Protein AF-0000000072279435 (afdb_homodimer)

Secondary structure (DSSP, 8-state):
-------EEEEEEEEEEEETTEEEEEEEEEEEETTEEEEEESS--TTS-GGGEEEPPTTEEEEEPEEEEEEESGGGGGTT-STT--HHHHHHHTHHHHGGGGGSHHHHHHHHHHHHHHHHHTTEEEEEEE--S-HHHHHHHHHHHHHHT-EEEEE-EE--SSS-GGG---HHHHHHHHHHHHHTTTT-SSEEEEEEE--GGGS-HHHHHHHHHHHHHHT-EEEEEES--HHHHHHHHHH-TTSSSHHHHHHHTT--STTEEEEE--S--HHHHHHHHHHT-EEEE-HHHHHHTT-----HHHHHHTT-EEEE---BTTBS---HHHHHHHHHHHHHHHHHHH-PPPPPHHHHHHHHTHHHHHHTT-TTTSSS--TTSB--EEEEETT-TT-S----TT--HHHHHHHHHHH--GGGEEEEEETTEEEEE--/-------EEEEEEEEEEEETTEEEEEEEEEEEETTEEEEEESS--TTS-GGGEEEPPTTEEEEEPEEEEEEESGGGGGTT-STT--HHHHHHHTHHHHGGGGGSHHHHHHHHHHHHHHHHHTTEEEEEEE--S-HHHHHHHHHHHHHHT-EEEEE-EE--SSS-GGG---HHHHHHHHHHHHHTTTT-SSEEEEEEE--GGGS-HHHHHHHHHHHHHHT-EEEEEES--HHHHHHHHHH-TTSSSHHHHHHHTT--STTEEEEE--S--HHHHHHHHHHT-EEEE-HHHHHHTT-----HHHHHHTT-EEEE---BTTBS---HHHHHHHHHHHHHHHHHHH-PPPPPHHHHHHHHTHHHHHHTT-TTTSSS--TTSB--EEEEETT-TT-S----TT--HHHHHHHHHHH--GGGEEEEEETTEEEEE--

Structure (mmCIF, N/CA/C/O backbone):
data_AF-0000000072279435-model_v1
#
loop_
_entity.id
_entity.type
_entity.pdbx_description
1 polymer 'Guanine deaminase'
#
loop_
_atom_site.group_PDB
_atom_site.id
_atom_site.type_symbol
_atom_site.label_atom_id
_atom_site.label_alt_id
_atom_site.label_comp_id
_atom_site.label_asym_id
_atom_site.label_entity_id
_atom_site.label_seq_id
_atom_site.pdbx_PDB_ins_code
_atom_site.Cartn_x
_atom_site.Cartn_y
_atom_site.Cartn_z
_atom_site.occupancy
_atom_site.B_iso_or_equiv
_atom_site.auth_seq_id
_atom_site.auth_comp_id
_atom_site.auth_asym_id
_atom_site.auth_atom_id
_atom_site.pdbx_PDB_model_num
ATOM 1 N N . MET A 1 1 ? 12.492 18.469 45.281 1 28.53 1 MET A N 1
ATOM 2 C CA . MET A 1 1 ? 13.461 17.578 44.625 1 28.53 1 MET A CA 1
ATOM 3 C C . MET A 1 1 ? 13.531 17.828 43.125 1 28.53 1 MET A C 1
ATOM 5 O O . MET A 1 1 ? 12.5 17.812 42.438 1 28.53 1 MET A O 1
ATOM 9 N N . SER A 1 2 ? 14.391 18.641 42.594 1 34.16 2 SER A N 1
ATOM 10 C CA . SER A 1 2 ? 14.5 19.156 41.219 1 34.16 2 SER A CA 1
ATOM 11 C C . SER A 1 2 ? 14.312 18.031 40.188 1 34.16 2 SER A C 1
ATOM 13 O O . SER A 1 2 ? 14.961 16.984 40.281 1 34.16 2 SER A O 1
ATOM 15 N N . GLU A 1 3 ? 13.156 17.734 39.75 1 40.69 3 GLU A N 1
ATOM 16 C CA . GLU A 1 3 ? 12.938 16.688 38.75 1 40.69 3 GLU A CA 1
ATOM 17 C C . GLU A 1 3 ? 14.094 16.609 37.75 1 40.69 3 GLU A C 1
ATOM 19 O O . GLU A 1 3 ? 14.312 17.531 36.969 1 40.69 3 GLU A O 1
ATOM 24 N N . THR A 1 4 ? 15.289 16.344 38.094 1 45.28 4 THR A N 1
ATOM 25 C CA . THR A 1 4 ? 16.547 16.203 37.375 1 45.28 4 THR A CA 1
ATOM 26 C C . THR A 1 4 ? 16.297 15.789 35.938 1 45.28 4 THR A C 1
ATOM 28 O O . THR A 1 4 ? 15.719 14.727 35.688 1 45.28 4 THR A O 1
ATOM 31 N N . LYS A 1 5 ? 16.156 16.797 35.156 1 55.84 5 LYS A N 1
ATOM 32 C CA . LYS A 1 5 ? 15.867 16.75 33.719 1 55.84 5 LYS A CA 1
ATOM 33 C C . LYS A 1 5 ? 16.703 15.688 33.031 1 55.84 5 LYS A C 1
ATOM 35 O O . LYS A 1 5 ? 17.906 15.867 32.844 1 55.84 5 LYS A O 1
ATOM 40 N N . GLN A 1 6 ? 16.453 14.359 33.125 1 75.62 6 GLN A N 1
ATOM 41 C CA . GLN A 1 6 ? 17.219 13.195 32.688 1 75.62 6 GLN A CA 1
ATOM 42 C C . GLN A 1 6 ? 17.422 13.203 31.188 1 75.62 6 GLN A C 1
ATOM 44 O O . GLN A 1 6 ? 16.469 13.352 30.422 1 75.62 6 GLN A O 1
ATOM 49 N N . VAL A 1 7 ? 18.703 13.469 30.734 1 89.88 7 VAL A N 1
ATOM 50 C CA . VAL A 1 7 ? 19.172 13.422 29.344 1 89.88 7 VAL A CA 1
ATOM 51 C C . VAL A 1 7 ? 19.047 11.992 28.812 1 89.88 7 VAL A C 1
ATOM 53 O O . VAL A 1 7 ? 19.422 11.031 29.5 1 89.88 7 VAL A O 1
ATOM 56 N N . LYS A 1 8 ? 18.359 11.828 27.766 1 94.88 8 LYS A N 1
ATOM 57 C CA . LYS A 1 8 ? 18.312 10.562 27.047 1 94.88 8 LYS A CA 1
ATOM 58 C C . LYS A 1 8 ? 19.344 10.539 25.922 1 94.88 8 LYS A C 1
ATOM 60 O O . LYS A 1 8 ? 19.438 11.477 25.125 1 94.88 8 LYS A O 1
ATOM 65 N N . VAL A 1 9 ? 20.188 9.5 25.875 1 97.75 9 VAL A N 1
ATOM 66 C CA . VAL A 1 9 ? 21.203 9.391 24.844 1 97.75 9 VAL A CA 1
ATOM 67 C C . VAL A 1 9 ? 20.984 8.117 24.031 1 97.75 9 VAL A C 1
ATOM 69 O O . VAL A 1 9 ? 20.812 7.035 24.594 1 97.75 9 VAL A O 1
ATOM 72 N N . PHE A 1 10 ? 20.938 8.266 22.719 1 98.44 10 PHE A N 1
ATOM 73 C CA . PHE A 1 10 ? 20.891 7.141 21.797 1 98.44 10 PHE A CA 1
ATOM 74 C C . PHE A 1 10 ? 22.203 6.992 21.047 1 98.44 10 PHE A C 1
ATOM 76 O O . PHE A 1 10 ? 22.922 7.98 20.828 1 98.44 10 PHE A O 1
ATOM 83 N N . LYS A 1 11 ? 22.531 5.777 20.75 1 98.56 11 LYS A N 1
ATOM 84 C CA . LYS A 1 11 ? 23.672 5.488 19.875 1 98.56 11 LYS A CA 1
ATOM 85 C C . LYS A 1 11 ? 23.266 4.574 18.734 1 98.56 11 LYS A C 1
ATOM 87 O O . LYS A 1 11 ? 22.719 3.486 18.969 1 98.56 11 LYS A O 1
ATOM 92 N N . GLY A 1 12 ? 23.469 4.98 17.531 1 98.38 12 GLY A N 1
ATOM 93 C CA . GLY A 1 12 ? 23.188 4.148 16.375 1 98.38 12 GLY A CA 1
ATOM 94 C C . GLY A 1 12 ? 22.969 4.945 15.102 1 98.38 12 GLY A C 1
ATOM 95 O O . GLY A 1 12 ? 23.438 6.078 14.984 1 98.38 12 GLY A O 1
ATOM 96 N N . LEU A 1 13 ? 22.391 4.266 14.109 1 98.62 13 LEU A N 1
ATOM 97 C CA . LEU A 1 13 ? 22.156 4.879 12.805 1 98.62 13 LEU A CA 1
ATOM 98 C C . LEU A 1 13 ? 21.047 5.922 12.883 1 98.62 13 LEU A C 1
ATOM 100 O O . LEU A 1 13 ? 19.953 5.633 13.367 1 98.62 13 LEU A O 1
ATOM 104 N N . ILE A 1 14 ? 21.359 7.145 12.516 1 98.75 14 ILE A N 1
ATOM 105 C CA . ILE A 1 14 ? 20.438 8.266 12.43 1 98.75 14 ILE A CA 1
ATOM 106 C C . ILE A 1 14 ? 20.234 8.656 10.961 1 98.75 14 ILE A C 1
ATOM 108 O O . ILE A 1 14 ? 21.203 8.898 10.242 1 98.75 14 ILE A O 1
ATOM 112 N N . ILE A 1 15 ? 19.031 8.672 10.523 1 98.81 15 ILE A N 1
ATOM 113 C CA . ILE A 1 15 ? 18.719 8.945 9.125 1 98.81 15 ILE A CA 1
ATOM 114 C C . ILE A 1 15 ? 17.797 10.164 9.039 1 98.81 15 ILE A C 1
ATOM 116 O O . ILE A 1 15 ? 16.828 10.273 9.789 1 98.81 15 ILE A O 1
ATOM 120 N N . ASP A 1 16 ? 18.078 11.102 8.203 1 98.69 16 ASP A N 1
ATOM 121 C CA . ASP A 1 16 ? 17.156 12.195 7.906 1 98.69 16 ASP A CA 1
ATOM 122 C C . ASP A 1 16 ? 17.422 12.773 6.52 1 98.69 16 ASP A C 1
ATOM 124 O O . ASP A 1 16 ? 18.266 12.266 5.777 1 98.69 16 ASP A O 1
ATOM 128 N N . THR A 1 17 ? 16.609 13.688 6.07 1 98.5 17 THR A N 1
ATOM 129 C CA . THR A 1 17 ? 16.688 14.352 4.773 1 98.5 17 THR A CA 1
ATOM 130 C C . THR A 1 17 ? 16.562 15.867 4.934 1 98.5 17 THR A C 1
ATOM 132 O O . THR A 1 17 ? 15.516 16.438 4.645 1 98.5 17 THR A O 1
ATOM 135 N N . PRO A 1 18 ? 17.672 16.531 5.293 1 97.12 18 PRO A N 1
ATOM 136 C CA . PRO A 1 18 ? 17.609 17.984 5.504 1 97.12 18 PRO A CA 1
ATOM 137 C C . PRO A 1 18 ? 17.25 18.75 4.238 1 97.12 18 PRO A C 1
ATOM 139 O O . PRO A 1 18 ? 16.672 19.844 4.312 1 97.12 18 PRO A O 1
ATOM 142 N N . THR A 1 19 ? 17.641 18.188 3.074 1 96.5 19 THR A N 1
ATOM 143 C CA . THR A 1 19 ? 17.25 18.719 1.77 1 96.5 19 THR A CA 1
ATOM 144 C C . THR A 1 19 ? 16.656 17.609 0.895 1 96.5 19 THR A C 1
ATOM 146 O O . THR A 1 19 ? 16.859 16.422 1.169 1 96.5 19 THR A O 1
ATOM 149 N N . SER A 1 20 ? 15.938 18.016 -0.114 1 96.62 20 SER A N 1
ATOM 150 C CA . SER A 1 20 ? 15.195 17.047 -0.907 1 96.62 20 SER A CA 1
ATOM 151 C C . SER A 1 20 ? 16.125 16.172 -1.742 1 96.62 20 SER A C 1
ATOM 153 O O . SER A 1 20 ? 15.727 15.125 -2.24 1 96.62 20 SER A O 1
ATOM 155 N N . ASN A 1 21 ? 17.375 16.484 -1.867 1 94.75 21 ASN A N 1
ATOM 156 C CA . ASN A 1 21 ? 18.219 15.82 -2.844 1 94.75 21 ASN A CA 1
ATOM 157 C C . ASN A 1 21 ? 19.156 14.82 -2.176 1 94.75 21 ASN A C 1
ATOM 159 O O . ASN A 1 21 ? 19.969 14.18 -2.848 1 94.75 21 ASN A O 1
ATOM 163 N N . GLN A 1 22 ? 19.016 14.68 -0.823 1 94.56 22 GLN A N 1
ATOM 164 C CA . GLN A 1 22 ? 19.984 13.797 -0.187 1 94.56 22 GLN A CA 1
ATOM 165 C C . GLN A 1 22 ? 19.406 13.164 1.079 1 94.56 22 GLN A C 1
ATOM 167 O O . GLN A 1 22 ? 18.75 13.844 1.872 1 94.56 22 GLN A O 1
ATOM 172 N N . ILE A 1 23 ? 19.688 11.883 1.173 1 98.44 23 ILE A N 1
ATOM 173 C CA . ILE A 1 23 ? 19.484 11.203 2.447 1 98.44 23 ILE A CA 1
ATOM 174 C C . ILE A 1 23 ? 20.766 11.227 3.262 1 98.44 23 ILE A C 1
ATOM 176 O O . ILE A 1 23 ? 21.828 10.852 2.762 1 98.44 23 ILE A O 1
ATOM 180 N N . ARG A 1 24 ? 20.688 11.711 4.473 1 98.56 24 ARG A N 1
ATOM 181 C CA . ARG A 1 24 ? 21.859 11.781 5.336 1 98.56 24 ARG A CA 1
ATOM 182 C C . ARG A 1 24 ? 21.875 10.633 6.336 1 98.56 24 ARG A C 1
ATOM 184 O O . ARG A 1 24 ? 20.891 10.398 7.039 1 98.56 24 ARG A O 1
ATOM 191 N N . PHE A 1 25 ? 23 9.867 6.324 1 98.5 25 PHE A N 1
ATOM 192 C CA . PHE A 1 25 ? 23.219 8.75 7.238 1 98.5 25 PHE A CA 1
ATOM 193 C C . PHE A 1 25 ? 24.328 9.086 8.227 1 98.5 25 PHE A C 1
ATOM 195 O O . PHE A 1 25 ? 25.422 9.5 7.832 1 98.5 25 PHE A O 1
ATOM 202 N N . ARG A 1 26 ? 24.031 8.977 9.508 1 98.19 26 ARG A N 1
ATOM 203 C CA . ARG A 1 26 ? 25.031 9.172 10.539 1 98.19 26 ARG A CA 1
ATOM 204 C C . ARG A 1 26 ? 25 8.039 11.562 1 98.19 26 ARG A C 1
ATOM 206 O O . ARG A 1 26 ? 23.922 7.676 12.055 1 98.19 26 ARG A O 1
ATOM 213 N N . ASP A 1 27 ? 26.094 7.398 11.805 1 98.06 27 ASP A N 1
ATOM 214 C CA . ASP A 1 27 ? 26.25 6.535 12.977 1 98.06 27 ASP A CA 1
ATOM 215 C C . ASP A 1 27 ? 26.844 7.305 14.148 1 98.06 27 ASP A C 1
ATOM 217 O O . ASP A 1 27 ? 28.062 7.473 14.242 1 98.06 27 ASP A O 1
ATOM 221 N N . SER A 1 28 ? 25.969 7.82 15.062 1 98.12 28 SER A N 1
ATOM 222 C CA . SER A 1 28 ? 26.406 8.82 16.047 1 98.12 28 SER A CA 1
ATOM 223 C C . SER A 1 28 ? 25.641 8.672 17.359 1 98.12 28 SER A C 1
ATOM 225 O O . SER A 1 28 ? 24.703 7.871 17.438 1 98.12 28 SER A O 1
ATOM 227 N N . PHE A 1 29 ? 26.188 9.344 18.344 1 98.19 29 PHE A N 1
ATOM 228 C CA . PHE A 1 29 ? 25.438 9.594 19.578 1 98.19 29 PHE A CA 1
ATOM 229 C C . PHE A 1 29 ? 24.547 10.812 19.422 1 98.19 29 PHE A C 1
ATOM 231 O O . PHE A 1 29 ? 24.938 11.82 18.844 1 98.19 29 PHE A O 1
ATOM 238 N N . ILE A 1 30 ? 23.328 10.727 19.875 1 98.56 30 ILE A N 1
ATOM 239 C CA . ILE A 1 30 ? 22.406 11.859 19.906 1 98.56 30 ILE A CA 1
ATOM 240 C C . ILE A 1 30 ? 21.844 12.023 21.328 1 98.56 30 ILE A C 1
ATOM 242 O O . ILE A 1 30 ? 21.328 11.07 21.906 1 98.56 30 ILE A O 1
ATOM 246 N N . GLY A 1 31 ? 22.031 13.203 21.875 1 98.06 31 GLY A N 1
ATOM 247 C CA . GLY A 1 31 ? 21.531 13.508 23.219 1 98.06 31 GLY A CA 1
ATOM 248 C C . GLY A 1 31 ? 20.328 14.414 23.219 1 98.06 31 GLY A C 1
ATOM 249 O O . GLY A 1 31 ? 20.266 15.391 22.469 1 98.06 31 GLY A O 1
ATOM 250 N N . VAL A 1 32 ? 19.312 14.055 23.984 1 97.88 32 VAL A N 1
ATOM 251 C CA . VAL A 1 32 ? 18.062 14.789 24.078 1 97.88 32 VAL A CA 1
ATOM 252 C C . VAL A 1 32 ? 17.844 15.266 25.516 1 97.88 32 VAL A C 1
ATOM 254 O O . VAL A 1 32 ? 17.891 14.477 26.453 1 97.88 32 VAL A O 1
ATOM 257 N N . GLU A 1 33 ? 17.656 16.484 25.672 1 96.19 33 GLU A N 1
ATOM 258 C CA . GLU A 1 33 ? 17.359 17.094 26.984 1 96.19 33 GLU A CA 1
ATOM 259 C C . GLU A 1 33 ? 16.203 18.078 26.891 1 96.19 33 GLU A C 1
ATOM 261 O O . GLU A 1 33 ? 16.188 18.953 26.016 1 96.19 33 GLU A O 1
ATOM 266 N N . ASN A 1 34 ? 15.273 17.953 27.781 1 95.44 34 ASN A N 1
ATOM 267 C CA . ASN A 1 34 ? 14.102 18.812 27.812 1 95.44 34 ASN A CA 1
ATOM 268 C C . ASN A 1 34 ? 13.438 18.922 26.438 1 95.44 34 ASN A C 1
ATOM 270 O O . ASN A 1 34 ? 13.141 20.016 25.969 1 95.44 34 ASN A O 1
ATOM 274 N N . GLY A 1 35 ? 13.484 17.781 25.703 1 97 35 GLY A N 1
ATOM 275 C CA . GLY A 1 35 ? 12.75 17.672 24.453 1 97 35 GLY A CA 1
ATOM 276 C C . GLY A 1 35 ? 13.555 18.094 23.25 1 97 35 GLY A C 1
ATOM 277 O O . GLY A 1 35 ? 13.109 17.938 22.109 1 97 35 GLY A O 1
ATOM 278 N N . SER A 1 36 ? 14.75 18.594 23.453 1 98.06 36 SER A N 1
ATOM 279 C CA . SER A 1 36 ? 15.555 19.125 22.359 1 98.06 36 SER A CA 1
ATOM 280 C C . SER A 1 36 ? 16.844 18.344 22.188 1 98.06 36 SER A C 1
ATOM 282 O O . SER A 1 36 ? 17.375 17.781 23.156 1 98.06 36 SER A O 1
ATOM 284 N N . ILE A 1 37 ? 17.266 18.312 20.984 1 98.62 37 ILE A N 1
ATOM 285 C CA . ILE A 1 37 ? 18.547 17.688 20.672 1 98.62 37 ILE A CA 1
ATOM 286 C C . ILE A 1 37 ? 19.688 18.594 21.141 1 98.62 37 ILE A C 1
ATOM 288 O O . ILE A 1 37 ? 19.797 19.734 20.703 1 98.62 37 ILE A O 1
ATOM 292 N N . ILE A 1 38 ? 20.578 18.062 21.984 1 97.81 38 ILE A N 1
ATOM 293 C CA . ILE A 1 38 ? 21.594 18.938 22.562 1 97.81 38 ILE A CA 1
ATOM 294 C C . ILE A 1 38 ? 22.969 18.609 21.984 1 97.81 38 ILE A C 1
ATOM 296 O O . ILE A 1 38 ? 23.891 19.422 22.047 1 97.81 38 ILE A O 1
ATOM 300 N N . PHE A 1 39 ? 23.141 17.422 21.438 1 97.62 39 PHE A N 1
ATOM 301 C CA . PHE A 1 39 ? 24.359 17.109 20.703 1 97.62 39 PHE A CA 1
ATOM 302 C C . PHE A 1 39 ? 24.156 15.922 19.766 1 97.62 39 PHE A C 1
ATOM 304 O O . PHE A 1 39 ? 23.234 15.117 19.969 1 97.62 39 PHE A O 1
ATOM 311 N N . ILE A 1 40 ? 24.844 15.828 18.734 1 98.44 40 ILE A N 1
ATOM 312 C CA . ILE A 1 40 ? 25.062 14.703 17.828 1 98.44 40 ILE A CA 1
ATOM 313 C C . ILE A 1 40 ? 26.562 14.531 17.562 1 98.44 40 ILE A C 1
ATOM 315 O O . ILE A 1 40 ? 27.172 15.367 16.891 1 98.44 40 ILE A O 1
ATOM 319 N N . GLU A 1 41 ? 27.109 13.461 18.141 1 97.81 41 GLU A N 1
ATOM 320 C CA . GLU A 1 41 ? 28.562 13.32 18.094 1 97.81 41 GLU A CA 1
ATOM 321 C C . GLU A 1 41 ? 28.969 11.875 17.812 1 97.81 41 GLU A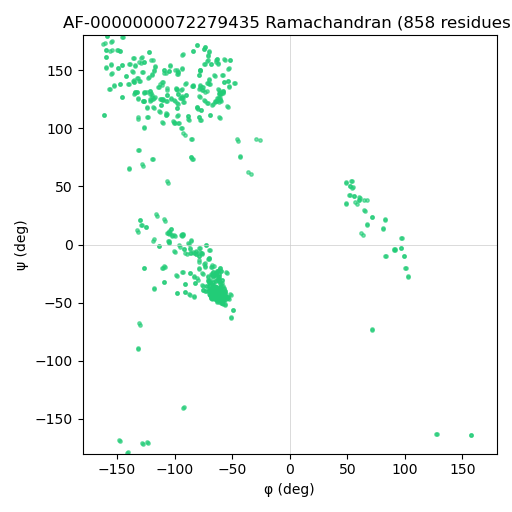 C 1
ATOM 323 O O . GLU A 1 41 ? 28.219 10.945 18.109 1 97.81 41 GLU A O 1
ATOM 328 N N . ASN A 1 42 ? 30.125 11.75 17.281 1 97.06 42 ASN A N 1
ATOM 329 C CA . ASN A 1 42 ? 30.656 10.422 17 1 97.06 42 ASN A CA 1
ATOM 330 C C . ASN A 1 42 ? 31.141 9.734 18.266 1 97.06 42 ASN A C 1
ATOM 332 O O . ASN A 1 42 ? 31.234 8.508 18.328 1 97.06 42 ASN A O 1
ATOM 336 N N . THR A 1 43 ? 31.484 10.562 19.25 1 96.44 43 THR A N 1
ATOM 337 C CA . THR A 1 43 ? 31.922 10.039 20.531 1 96.44 43 THR A CA 1
ATOM 338 C C . THR A 1 43 ? 31.016 10.508 21.656 1 96.44 43 THR A C 1
ATOM 340 O O . THR A 1 43 ? 30.469 11.617 21.609 1 96.44 43 THR A O 1
ATOM 343 N N . LEU A 1 44 ? 30.859 9.609 22.625 1 96.19 44 LEU A N 1
ATOM 344 C CA . LEU A 1 44 ? 30.031 9.969 23.766 1 96.19 44 LEU A CA 1
ATOM 345 C C . LEU A 1 44 ? 30.688 11.086 24.578 1 96.19 44 LEU A C 1
ATOM 347 O O . LEU A 1 44 ? 31.812 10.945 25.047 1 96.19 44 LEU A O 1
ATOM 351 N N . PRO A 1 45 ? 30.016 12.188 24.719 1 93.81 45 PRO A N 1
ATOM 352 C CA . PRO A 1 45 ? 30.578 13.227 25.562 1 93.81 45 PRO A CA 1
ATOM 353 C C . PRO A 1 45 ? 30.938 12.719 26.969 1 93.81 45 PRO A C 1
ATOM 355 O O . PRO A 1 45 ? 30.203 11.898 27.531 1 93.81 45 PRO A O 1
ATOM 358 N N . LYS A 1 46 ? 31.859 13.266 27.578 1 92.75 46 LYS A N 1
ATOM 359 C CA . LYS A 1 46 ? 32.5 12.758 28.797 1 92.75 46 LYS A CA 1
ATOM 360 C C . LYS A 1 46 ? 31.516 12.797 29.984 1 92.75 46 LYS A C 1
ATOM 362 O O . LYS A 1 46 ? 31.625 11.984 30.906 1 92.75 46 LYS A O 1
ATOM 367 N N . GLN A 1 47 ? 30.625 13.648 29.906 1 91.06 47 GLN A N 1
ATOM 368 C CA . GLN A 1 47 ? 29.75 13.844 31.062 1 91.06 47 GLN A CA 1
ATOM 369 C C . GLN A 1 47 ? 28.672 12.758 31.125 1 91.06 47 GLN A C 1
ATOM 371 O O . GLN A 1 47 ? 27.969 12.633 32.125 1 91.06 47 GLN A O 1
ATOM 376 N N . TYR A 1 48 ? 28.578 11.977 30.062 1 91.56 48 TYR A N 1
ATOM 377 C CA . TYR A 1 48 ? 27.578 10.922 30.062 1 91.56 48 TYR A CA 1
ATOM 378 C C . TYR A 1 48 ? 28.219 9.547 30.172 1 91.56 48 TYR A C 1
ATOM 380 O O . TYR A 1 48 ? 29.359 9.352 29.75 1 91.56 48 TYR A O 1
ATOM 388 N N . SER A 1 49 ? 27.438 8.648 30.797 1 90.5 49 SER A N 1
ATOM 389 C CA . SER A 1 49 ? 27.906 7.281 30.969 1 90.5 49 SER A CA 1
ATOM 390 C C . SER A 1 49 ? 27.359 6.363 29.891 1 90.5 49 SER A C 1
ATOM 392 O O . SER A 1 49 ? 26.203 6.5 29.484 1 90.5 49 SER A O 1
ATOM 394 N N . GLU A 1 50 ? 28.125 5.398 29.516 1 88.94 50 GLU A N 1
ATOM 395 C CA . GLU A 1 50 ? 27.703 4.414 28.531 1 88.94 50 GLU A CA 1
ATOM 396 C C . GLU A 1 50 ? 26.516 3.604 29.016 1 88.94 50 GLU A C 1
ATOM 398 O O . GLU A 1 50 ? 25.703 3.143 28.219 1 88.94 50 GLU A O 1
ATOM 403 N N . ASN A 1 51 ? 26.359 3.566 30.297 1 88.56 51 ASN A N 1
ATOM 404 C CA . ASN A 1 51 ? 25.297 2.758 30.891 1 88.56 51 ASN A CA 1
ATOM 405 C C . ASN A 1 51 ? 23.922 3.389 30.688 1 88.56 51 ASN A C 1
ATOM 407 O O . ASN A 1 51 ? 22.906 2.707 30.781 1 88.56 51 ASN A O 1
ATOM 411 N N . ASP A 1 52 ? 23.953 4.574 30.359 1 88.12 52 ASP A N 1
ATOM 412 C CA . ASP A 1 52 ? 22.688 5.281 30.219 1 88.12 52 ASP A CA 1
ATOM 413 C C . ASP A 1 52 ? 22.359 5.516 28.75 1 88.12 52 ASP A C 1
ATOM 415 O O . ASP A 1 52 ? 21.422 6.266 28.438 1 88.12 52 ASP A O 1
ATOM 419 N N . VAL A 1 53 ? 23.188 4.848 27.938 1 95.69 53 VAL A N 1
ATOM 420 C CA . VAL A 1 53 ? 23 5.051 26.5 1 95.69 53 VAL A CA 1
ATOM 421 C C . VAL A 1 53 ? 22.125 3.947 25.922 1 95.69 53 VAL A C 1
ATOM 423 O O . VAL A 1 53 ? 22.344 2.764 26.203 1 95.69 53 VAL A O 1
ATOM 426 N N . ILE A 1 54 ? 21.062 4.277 25.25 1 97.06 54 ILE A N 1
ATOM 427 C CA . ILE A 1 54 ? 20.25 3.332 24.5 1 97.06 54 ILE A CA 1
ATOM 428 C C . ILE A 1 54 ? 20.922 3.021 23.156 1 97.06 54 ILE A C 1
ATOM 430 O O . ILE A 1 54 ? 20.969 3.867 22.266 1 97.06 54 ILE A O 1
ATOM 434 N N . VAL A 1 55 ? 21.438 1.836 22.984 1 97.94 55 VAL A N 1
ATOM 435 C CA . VAL A 1 55 ? 22.156 1.441 21.781 1 97.94 55 VAL A CA 1
ATOM 436 C C . VAL A 1 55 ? 21.188 0.799 20.781 1 97.94 55 VAL A C 1
ATOM 438 O O . VAL A 1 55 ? 20.5 -0.165 21.125 1 97.94 55 VAL A O 1
ATOM 441 N N . LEU A 1 56 ? 21.094 1.332 19.609 1 97.81 56 LEU A N 1
ATOM 442 C CA . LEU A 1 56 ? 20.281 0.762 18.531 1 97.81 56 LEU A CA 1
ATOM 443 C C . LEU A 1 56 ? 20.969 -0.46 17.922 1 97.81 56 LEU A C 1
ATOM 445 O O . LEU A 1 56 ? 22.156 -0.423 17.625 1 97.81 56 LEU A O 1
ATOM 449 N N . LYS A 1 57 ? 20.234 -1.534 17.75 1 96 57 LYS A N 1
ATOM 450 C CA . LYS A 1 57 ? 20.75 -2.768 17.172 1 96 57 LYS A CA 1
ATOM 451 C C . LYS A 1 57 ? 20.797 -2.678 15.641 1 96 57 LYS A C 1
ATOM 453 O O . LYS A 1 57 ? 20.312 -1.71 15.062 1 96 57 LYS A O 1
ATOM 458 N N . SER A 1 58 ? 21.438 -3.74 15.031 1 94.19 58 SER A N 1
ATOM 459 C CA . SER A 1 58 ? 21.406 -3.838 13.578 1 94.19 58 SER A CA 1
ATOM 460 C C . SER A 1 58 ? 19.969 -3.891 13.055 1 94.19 58 SER A C 1
ATOM 462 O O . SER A 1 58 ? 19.141 -4.625 13.594 1 94.19 58 SER A O 1
ATOM 464 N N . GLY A 1 59 ? 19.703 -3.09 12.062 1 96.44 59 GLY A N 1
ATOM 465 C CA . GLY A 1 59 ? 18.359 -3.031 11.516 1 96.44 59 GLY A CA 1
ATOM 466 C C . GLY A 1 59 ? 17.5 -1.966 12.164 1 96.44 59 GLY A C 1
ATOM 467 O O . GLY A 1 59 ? 16.375 -1.728 11.734 1 96.44 59 GLY A O 1
ATOM 468 N N . GLU A 1 60 ? 18.062 -1.295 13.211 1 97.75 60 GLU A N 1
ATOM 469 C CA . GLU A 1 60 ? 17.359 -0.193 13.859 1 97.75 60 GLU A CA 1
ATOM 470 C C . GLU A 1 60 ? 17.953 1.154 13.453 1 97.75 60 GLU A C 1
ATOM 472 O O . GLU A 1 60 ? 19.141 1.257 13.188 1 97.75 60 GLU A O 1
ATOM 477 N N . PHE A 1 61 ? 17.141 2.148 13.43 1 98.81 61 PHE A N 1
ATOM 478 C CA . PHE A 1 61 ? 17.641 3.502 13.203 1 98.81 61 PHE A CA 1
ATOM 479 C C . PHE A 1 61 ? 16.641 4.531 13.711 1 98.81 61 PHE A C 1
ATOM 481 O O . PHE A 1 61 ? 15.477 4.203 13.984 1 98.81 61 PHE A O 1
ATOM 488 N N . LEU A 1 62 ? 17.141 5.742 13.914 1 98.88 62 LEU A N 1
ATOM 489 C CA . LEU A 1 62 ? 16.281 6.891 14.195 1 98.88 62 LEU A CA 1
ATOM 490 C C . LEU A 1 62 ? 15.867 7.594 12.906 1 98.88 62 LEU A C 1
ATOM 492 O O . LEU A 1 62 ? 16.672 7.723 11.984 1 98.88 62 LEU A O 1
ATOM 496 N N . PHE A 1 63 ? 14.68 7.98 12.82 1 98.94 63 PHE A N 1
ATOM 497 C CA . PHE A 1 63 ? 14.039 8.664 11.703 1 98.94 63 PHE A CA 1
ATOM 498 C C . PHE A 1 63 ? 13.18 9.82 12.188 1 98.94 63 PHE A C 1
ATOM 500 O O . PHE A 1 63 ? 12.578 9.75 13.258 1 98.94 63 PHE A O 1
ATOM 507 N N . PRO A 1 64 ? 13.164 10.953 11.492 1 98.88 64 PRO A N 1
ATOM 508 C CA . PRO A 1 64 ? 12.32 12.047 11.969 1 98.88 64 PRO A CA 1
ATOM 509 C C . PRO A 1 64 ? 10.844 11.648 12.078 1 98.88 64 PRO A C 1
ATOM 511 O O . PRO A 1 64 ? 10.359 10.836 11.289 1 98.88 64 PRO A O 1
ATOM 514 N N . GLY A 1 65 ? 10.18 12.227 13.102 1 98.88 65 GLY A N 1
ATOM 515 C CA . GLY A 1 65 ? 8.734 12.062 13.125 1 98.88 65 GLY A CA 1
ATOM 516 C C . GLY A 1 65 ? 8.07 12.484 11.828 1 98.88 65 GLY A C 1
ATOM 517 O O . GLY A 1 65 ? 8.469 13.469 11.203 1 98.88 65 GLY A O 1
ATOM 518 N N . LEU A 1 66 ? 7.082 11.75 11.406 1 98.94 66 LEU A N 1
ATOM 519 C CA . LEU A 1 66 ? 6.406 12.031 10.148 1 98.94 66 LEU A CA 1
ATOM 520 C C . LEU A 1 66 ? 5.422 13.188 10.305 1 98.94 66 LEU A C 1
ATOM 522 O O . LEU A 1 66 ? 4.82 13.359 11.367 1 98.94 66 LEU A O 1
ATOM 526 N N . ILE A 1 67 ? 5.293 13.961 9.258 1 98.94 67 ILE A N 1
ATOM 527 C CA . ILE A 1 67 ? 4.438 15.141 9.258 1 98.94 67 ILE A CA 1
ATOM 528 C C . ILE A 1 67 ? 3.332 14.984 8.219 1 98.94 67 ILE A C 1
ATOM 530 O O . ILE A 1 67 ? 3.611 14.82 7.027 1 98.94 67 ILE A O 1
ATOM 534 N N . ASP A 1 68 ? 2.113 14.969 8.672 1 98.94 68 ASP A N 1
ATOM 535 C CA . ASP A 1 68 ? 0.926 14.898 7.824 1 98.94 68 ASP A CA 1
ATOM 536 C C . ASP A 1 68 ? 0.296 16.281 7.648 1 98.94 68 ASP A C 1
ATOM 538 O O . ASP A 1 68 ? -0.466 16.734 8.5 1 98.94 68 ASP A O 1
ATOM 542 N N . CYS A 1 69 ? 0.487 16.875 6.473 1 98.94 69 CYS A N 1
ATOM 543 C CA . CYS A 1 69 ? 0.1 18.266 6.27 1 98.94 69 CYS A CA 1
ATOM 544 C C . CYS A 1 69 ? -1.354 18.359 5.82 1 98.94 69 CYS A C 1
ATOM 546 O O . CYS A 1 69 ? -1.869 19.469 5.621 1 98.94 69 CYS A O 1
ATOM 548 N N . HIS A 1 70 ? -2.021 17.203 5.699 1 98.94 70 HIS A N 1
ATOM 549 C CA . HIS A 1 70 ? -3.42 17.266 5.293 1 98.94 70 HIS A CA 1
ATOM 550 C C . HIS A 1 70 ? -4.152 15.969 5.637 1 98.94 70 HIS A C 1
ATOM 552 O O . HIS A 1 70 ? -3.941 14.938 4.988 1 98.94 70 HIS A O 1
ATOM 558 N N . LEU A 1 71 ? -5.074 15.992 6.582 1 98.88 71 LEU A N 1
ATOM 559 C CA . LEU A 1 71 ? -5.957 14.875 6.898 1 98.88 71 LEU A CA 1
ATOM 560 C C . LEU A 1 71 ? -7.246 15.359 7.547 1 98.88 71 LEU A C 1
ATOM 562 O O . LEU A 1 71 ? -7.293 16.469 8.086 1 98.88 71 LEU A O 1
ATOM 566 N N . HIS A 1 72 ? -8.305 14.602 7.434 1 98.81 72 HIS A N 1
ATOM 567 C CA . HIS A 1 72 ? -9.617 14.906 8 1 98.81 72 HIS A CA 1
ATOM 568 C C . HIS A 1 72 ? -9.922 14.008 9.195 1 98.81 72 HIS A C 1
ATOM 570 O O . HIS A 1 72 ? -10.203 12.812 9.023 1 98.81 72 HIS A O 1
ATOM 576 N N . ALA A 1 73 ? -9.992 14.578 10.375 1 98.81 73 ALA A N 1
ATOM 577 C CA . ALA A 1 73 ? -10.211 13.789 11.578 1 98.81 73 ALA A CA 1
ATOM 578 C C . ALA A 1 73 ? -11.586 13.133 11.562 1 98.81 73 ALA A C 1
ATOM 580 O O . ALA A 1 73 ? -11.711 11.93 11.797 1 98.81 73 ALA A O 1
ATOM 581 N N . PRO A 1 74 ? -12.695 13.906 11.219 1 98.62 74 PRO A N 1
ATOM 582 C CA . PRO A 1 74 ? -14.023 13.297 11.289 1 98.62 74 PRO A CA 1
ATOM 583 C C . PRO A 1 74 ? -14.227 12.188 10.266 1 98.62 74 PRO A C 1
ATOM 585 O O . PRO A 1 74 ? -15.047 11.297 10.469 1 98.62 74 PRO A O 1
ATOM 588 N N . GLN A 1 75 ? -13.477 12.273 9.25 1 98.5 75 GLN A N 1
ATOM 589 C CA . GLN A 1 75 ? -13.688 11.352 8.141 1 98.5 75 GLN A CA 1
ATOM 590 C C . GLN A 1 75 ? -13.039 10 8.414 1 98.5 75 GLN A C 1
ATOM 592 O O . GLN A 1 75 ? -13.281 9.031 7.691 1 98.5 75 GLN A O 1
ATOM 597 N N . TYR A 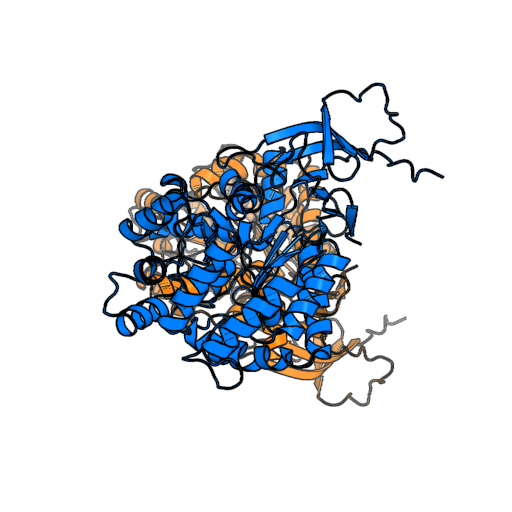1 76 ? -12.273 9.867 9.516 1 98.38 76 TYR A N 1
ATOM 598 C CA . TYR A 1 76 ? -11.727 8.586 9.93 1 98.38 76 TYR A CA 1
ATOM 599 C C . TYR A 1 76 ? -12.828 7.539 10.078 1 98.38 76 TYR A C 1
ATOM 601 O O . TYR A 1 76 ? -12.586 6.344 9.898 1 98.38 76 TYR A O 1
ATOM 609 N N . ALA A 1 77 ? -14.023 7.961 10.305 1 96.81 77 ALA A N 1
ATOM 610 C CA . ALA A 1 77 ? -15.172 7.086 10.531 1 96.81 77 ALA A CA 1
ATOM 611 C C . ALA A 1 77 ? -15.438 6.203 9.312 1 96.81 77 ALA A C 1
ATOM 613 O O . ALA A 1 77 ? -16 5.109 9.438 1 96.81 77 ALA A O 1
ATOM 614 N N . PHE A 1 78 ? -15.039 6.625 8.156 1 97.12 78 PHE A N 1
ATOM 615 C CA . PHE A 1 78 ? -15.383 5.848 6.973 1 97.12 78 PHE A CA 1
ATOM 616 C C . PHE A 1 78 ? -14.148 5.594 6.113 1 97.12 78 PHE A C 1
ATOM 618 O O . PHE A 1 78 ? -14.266 5.359 4.91 1 97.12 78 PHE A O 1
ATOM 625 N N . ILE A 1 79 ? -12.922 5.703 6.742 1 97.88 79 ILE A N 1
ATOM 626 C CA . ILE A 1 79 ? -11.672 5.375 6.062 1 97.88 79 ILE A CA 1
ATOM 627 C C . ILE A 1 79 ? -11.766 3.971 5.473 1 97.88 79 ILE A C 1
ATOM 629 O O . ILE A 1 79 ? -12.305 3.059 6.102 1 97.88 79 ILE A O 1
ATOM 633 N N . GLY A 1 80 ? -11.305 3.775 4.211 1 97 80 GLY A N 1
ATOM 634 C CA . GLY A 1 80 ? -11.258 2.465 3.582 1 97 80 GLY A CA 1
ATOM 635 C C . GLY A 1 80 ? -12.594 2.031 3.01 1 97 80 GLY A C 1
ATOM 636 O O . GLY A 1 80 ? -12.812 0.843 2.76 1 97 80 GLY A O 1
ATOM 637 N N . THR A 1 81 ? -13.578 2.973 2.883 1 96.56 81 THR A N 1
ATOM 638 C CA . THR A 1 81 ? -14.852 2.684 2.234 1 96.56 81 THR A CA 1
ATOM 639 C C . THR A 1 81 ? -15.086 3.629 1.059 1 96.56 81 THR A C 1
ATOM 641 O O . THR A 1 81 ? -14.367 4.617 0.895 1 96.56 81 THR A O 1
ATOM 644 N N . ALA A 1 82 ? -16.047 3.318 0.201 1 96.5 82 ALA A N 1
ATOM 645 C CA . ALA A 1 82 ? -16.469 4.125 -0.939 1 96.5 82 ALA A CA 1
ATOM 646 C C . ALA A 1 82 ? -15.328 4.336 -1.925 1 96.5 82 ALA A C 1
ATOM 648 O O . ALA A 1 82 ? -15.195 5.41 -2.516 1 96.5 82 ALA A O 1
ATOM 649 N N . PHE A 1 83 ? -14.516 3.326 -2.129 1 97.56 83 PHE A N 1
ATOM 650 C CA . PHE A 1 83 ? -13.367 3.377 -3.025 1 97.56 83 PHE A CA 1
ATOM 651 C C . PHE A 1 83 ? -13.812 3.664 -4.457 1 97.56 83 PHE A C 1
ATOM 653 O O . PHE A 1 83 ? -14.758 3.049 -4.957 1 97.56 83 PHE A O 1
ATOM 660 N N . GLY A 1 84 ? -13.172 4.605 -5.047 1 96.75 84 GLY A N 1
ATOM 661 C CA . GLY A 1 84 ? -13.305 4.773 -6.488 1 96.75 84 GLY A CA 1
ATOM 662 C C . GLY A 1 84 ? -14.328 5.816 -6.875 1 96.75 84 GLY A C 1
ATOM 663 O O . GLY A 1 84 ? -14.492 6.129 -8.055 1 96.75 84 GLY A O 1
ATOM 664 N N . LYS A 1 85 ? -15.023 6.406 -5.953 1 95.56 85 LYS A N 1
ATOM 665 C CA . LYS A 1 85 ? -15.984 7.461 -6.262 1 95.56 85 LYS A CA 1
ATOM 666 C C . LYS A 1 85 ? -15.281 8.797 -6.5 1 95.56 85 LYS A C 1
ATOM 668 O O . LYS A 1 85 ? -14.398 9.18 -5.734 1 95.56 85 LYS A O 1
ATOM 673 N N . PRO A 1 86 ? -15.711 9.469 -7.582 1 95 86 PRO A N 1
ATOM 674 C CA . PRO A 1 86 ? -15.164 10.812 -7.777 1 95 86 PRO A CA 1
ATOM 675 C C . PRO A 1 86 ? -15.539 11.773 -6.656 1 95 86 PRO A C 1
ATOM 677 O O . PRO A 1 86 ? -16.562 11.578 -5.984 1 95 86 PRO A O 1
ATOM 680 N N . LEU A 1 87 ? -14.82 12.812 -6.512 1 95.25 87 LEU A N 1
ATOM 681 C CA . LEU A 1 87 ? -14.828 13.703 -5.359 1 95.25 87 LEU A CA 1
ATOM 682 C C . LEU A 1 87 ? -16.25 14.102 -4.992 1 95.25 87 LEU A C 1
ATOM 684 O O . LEU A 1 87 ? -16.703 13.875 -3.863 1 95.25 87 LEU A O 1
ATOM 688 N N . LEU A 1 88 ? -17.016 14.688 -5.918 1 93.75 88 LEU A N 1
ATOM 689 C CA . LEU A 1 88 ? -18.328 15.234 -5.609 1 93.75 88 LEU A CA 1
ATOM 690 C C . LEU A 1 88 ? -19.312 14.117 -5.254 1 93.75 88 LEU A C 1
ATOM 692 O O . LEU A 1 88 ? -20.125 14.281 -4.348 1 93.75 88 LEU A O 1
ATOM 696 N N . GLU A 1 89 ? -19.219 12.961 -5.957 1 94.94 89 GLU A N 1
ATOM 697 C CA . GLU A 1 89 ? -20.031 11.789 -5.617 1 94.94 89 GLU A CA 1
ATOM 698 C C . GLU A 1 89 ? -19.594 11.203 -4.273 1 94.94 89 GLU A C 1
ATOM 700 O O . GLU A 1 89 ? -20.438 10.75 -3.492 1 94.94 89 GLU A O 1
ATOM 705 N N . TRP A 1 90 ? -18.328 11.172 -4.086 1 96.38 90 TRP A N 1
ATOM 706 C CA . TRP A 1 90 ? -17.75 10.656 -2.844 1 96.38 90 TRP A CA 1
ATOM 707 C C . TRP A 1 90 ? -18.25 11.461 -1.645 1 96.38 90 TRP A C 1
ATOM 709 O O . TRP A 1 90 ? -18.594 10.898 -0.608 1 96.38 90 TRP A O 1
ATOM 719 N N . LEU A 1 91 ? -18.297 12.82 -1.717 1 95.5 91 LEU A N 1
ATOM 720 C CA . LEU A 1 91 ? -18.781 13.695 -0.652 1 95.5 91 LEU A CA 1
ATOM 721 C C . LEU A 1 91 ? -20.203 13.32 -0.245 1 95.5 91 LEU A C 1
ATOM 723 O O . LEU A 1 91 ? -20.5 13.195 0.945 1 95.5 91 LEU A O 1
ATOM 727 N N . GLU A 1 92 ? -21.016 13.086 -1.23 1 94.44 92 GLU A N 1
ATOM 728 C CA . GLU A 1 92 ? -22.422 12.75 -0.984 1 94.44 92 GLU A CA 1
ATOM 729 C C . GLU A 1 92 ? -22.547 11.391 -0.304 1 94.44 92 GLU A C 1
ATOM 731 O O . GLU A 1 92 ? -23.391 11.203 0.577 1 94.44 92 GLU A O 1
ATOM 736 N N . ALA A 1 93 ? -21.688 10.516 -0.705 1 93.38 93 ALA A N 1
ATOM 737 C CA . ALA A 1 93 ? -21.781 9.141 -0.227 1 93.38 93 ALA A CA 1
ATOM 738 C C . ALA A 1 93 ? -21.219 9.008 1.184 1 93.38 93 ALA A C 1
ATOM 740 O O . ALA A 1 93 ? -21.531 8.055 1.898 1 93.38 93 ALA A O 1
ATOM 741 N N . THR A 1 94 ? -20.375 9.961 1.617 1 95.5 94 THR A N 1
ATOM 742 C CA . THR A 1 94 ? -19.625 9.766 2.855 1 95.5 94 THR A CA 1
ATOM 743 C C . THR A 1 94 ? -19.75 10.984 3.762 1 95.5 94 THR A C 1
ATOM 745 O O . THR A 1 94 ? -20.531 10.977 4.719 1 95.5 94 THR A O 1
ATOM 748 N N . VAL A 1 95 ? -19.172 12.117 3.357 1 96.06 95 VAL A N 1
ATOM 749 C CA . VAL A 1 95 ? -19.016 13.312 4.172 1 96.06 95 VAL A CA 1
ATOM 750 C C . VAL A 1 95 ? -20.375 13.805 4.633 1 96.06 95 VAL A C 1
ATOM 752 O O . VAL A 1 95 ? -20.594 14.039 5.824 1 96.06 95 VAL A O 1
ATOM 755 N N . HIS A 1 96 ? -21.344 13.906 3.73 1 95.81 96 HIS A N 1
ATOM 756 C CA . HIS A 1 96 ? -22.672 14.438 4.031 1 95.81 96 HIS A CA 1
ATOM 757 C C . HIS A 1 96 ? -23.406 13.555 5.043 1 95.81 96 HIS A C 1
ATOM 759 O O . HIS A 1 96 ? -24.219 14.047 5.824 1 95.81 96 HIS A O 1
ATOM 765 N N . LYS A 1 97 ? -23 12.32 5.066 1 91.88 97 LYS A N 1
ATOM 766 C CA . LYS A 1 97 ? -23.688 11.352 5.906 1 91.88 97 LYS A CA 1
ATOM 767 C C . LYS A 1 97 ? -23.062 11.266 7.289 1 91.88 97 LYS A C 1
ATOM 769 O O . LYS A 1 97 ? -23.75 11.109 8.289 1 91.88 97 LYS A O 1
ATOM 774 N N . PHE A 1 98 ? -21.766 11.43 7.348 1 94.25 98 PHE A N 1
ATOM 775 C CA . PHE A 1 98 ? -21.109 11 8.57 1 94.25 98 PHE A CA 1
ATOM 776 C C . PHE A 1 98 ? -20.625 12.203 9.375 1 94.25 98 PHE A C 1
ATOM 778 O O . PHE A 1 98 ? -20.594 12.172 10.602 1 94.25 98 PHE A O 1
ATOM 785 N N . GLU A 1 99 ? -20.234 13.305 8.734 1 96.56 99 GLU A N 1
ATOM 786 C CA . GLU A 1 99 ? -19.625 14.43 9.445 1 96.56 99 GLU A CA 1
ATOM 787 C C . GLU A 1 99 ? -20.625 15.094 10.383 1 96.56 99 GLU A C 1
ATOM 789 O O . GLU A 1 99 ? -20.25 15.594 11.445 1 96.56 99 GLU A O 1
ATOM 794 N N . PRO A 1 100 ? -22 15.117 10.016 1 97.19 100 PRO A N 1
ATOM 795 C CA . PRO A 1 100 ? -22.969 15.719 10.93 1 97.19 100 PRO A CA 1
ATOM 796 C C . PRO A 1 100 ? -23 15.031 12.297 1 97.19 100 PRO A C 1
ATOM 798 O O . PRO A 1 100 ? -23.359 15.656 13.297 1 97.19 100 PRO A O 1
ATOM 801 N N . LYS A 1 101 ? -22.578 13.797 12.391 1 97 101 LYS A N 1
ATOM 802 C CA . LYS A 1 101 ? -22.594 13.039 13.641 1 97 101 LYS A CA 1
ATOM 803 C C . LYS A 1 101 ? -21.641 13.633 14.664 1 97 101 LYS A C 1
ATOM 805 O O . LYS A 1 101 ? -21.781 13.414 15.867 1 97 101 LYS A O 1
ATOM 810 N N . CYS A 1 102 ? -20.719 14.43 14.242 1 98 102 CYS A N 1
ATOM 811 C CA . CYS A 1 102 ? -19.688 14.992 15.117 1 98 102 CYS A CA 1
ATOM 812 C C . CYS A 1 102 ? -20.25 16.141 15.938 1 98 102 CYS A C 1
ATOM 814 O O . CYS A 1 102 ? -19.594 16.641 16.859 1 98 102 CYS A O 1
ATOM 816 N N . ALA A 1 103 ? -21.516 16.531 15.641 1 97.94 103 ALA A N 1
ATOM 817 C CA . ALA A 1 103 ? -22.172 17.5 16.516 1 97.94 103 ALA A CA 1
ATOM 818 C C . ALA A 1 103 ? -22.328 16.922 17.922 1 97.94 103 ALA A C 1
ATOM 820 O O . ALA A 1 103 ? -22.359 17.688 18.906 1 97.94 103 ALA A O 1
ATOM 821 N N . ASP A 1 104 ? -22.438 15.586 17.984 1 98.25 104 ASP A N 1
ATOM 822 C CA . ASP A 1 104 ? -22.469 14.891 19.266 1 98.25 104 ASP A CA 1
ATOM 823 C C . ASP A 1 104 ? -21.062 14.789 19.859 1 98.25 104 ASP A C 1
ATOM 825 O O . ASP A 1 104 ? -20.219 14.07 19.344 1 98.25 104 ASP A O 1
ATOM 829 N N . LYS A 1 105 ? -20.859 15.445 21.016 1 98.25 105 LYS A N 1
ATOM 830 C CA . LYS A 1 105 ? -19.547 15.555 21.625 1 98.25 105 LYS A CA 1
ATOM 831 C C . LYS A 1 105 ? -19.016 14.188 22.031 1 98.25 105 LYS A C 1
ATOM 833 O O . LYS A 1 105 ? -17.812 13.93 21.953 1 98.25 105 LYS A O 1
ATOM 838 N N . ASN A 1 106 ? -19.859 13.328 22.484 1 98.31 106 ASN A N 1
ATOM 839 C CA . ASN A 1 106 ? -19.422 11.984 22.875 1 98.31 106 ASN A CA 1
ATOM 840 C C . ASN A 1 106 ? -18.953 11.18 21.672 1 98.31 106 ASN A C 1
ATOM 842 O O . ASN A 1 106 ? -17.938 10.477 21.766 1 98.31 106 ASN A O 1
ATOM 846 N N . TYR A 1 107 ? -19.719 11.289 20.625 1 97.75 107 TYR A N 1
ATOM 847 C CA . TYR A 1 107 ? -19.312 10.633 19.391 1 97.75 107 TYR A CA 1
ATOM 848 C C . TYR A 1 107 ? -17.969 11.172 18.891 1 97.75 107 TYR A C 1
ATOM 850 O O . TYR A 1 107 ? -17.062 10.398 18.562 1 97.75 107 TYR A O 1
ATOM 858 N N . ALA A 1 108 ? -17.859 12.438 18.859 1 98.56 108 ALA A N 1
ATOM 859 C CA . ALA A 1 108 ? -16.641 13.094 18.391 1 98.56 108 ALA A CA 1
ATOM 860 C C . ALA A 1 108 ? -15.438 12.68 19.25 1 98.56 108 ALA A C 1
ATOM 862 O O . ALA A 1 108 ? -14.359 12.406 18.719 1 98.56 108 ALA A O 1
ATOM 863 N N . GLU A 1 109 ? -15.648 12.664 20.547 1 98.69 109 GLU A N 1
ATOM 864 C CA . GLU A 1 109 ? -14.555 12.32 21.453 1 98.69 109 GLU A CA 1
ATOM 865 C C . GLU A 1 109 ? -14.031 10.914 21.172 1 98.69 109 GLU A C 1
ATOM 867 O O . GLU A 1 109 ? -12.82 10.695 21.109 1 98.69 109 GLU A O 1
ATOM 872 N N . LYS A 1 110 ? -14.922 9.977 21.016 1 98.12 110 LYS A N 1
ATOM 873 C CA . LYS A 1 110 ? -14.539 8.602 20.703 1 98.12 110 LYS A CA 1
ATOM 874 C C . LYS A 1 110 ? -13.805 8.516 19.375 1 98.12 110 LYS A C 1
ATOM 876 O O . LYS A 1 110 ? -12.742 7.891 19.281 1 98.12 110 LYS A O 1
ATOM 881 N N . LEU A 1 111 ? -14.344 9.109 18.359 1 98.31 111 LEU A N 1
ATOM 882 C CA . LEU A 1 111 ? -13.789 9.078 17.016 1 98.31 111 LEU A CA 1
ATOM 883 C C . LEU A 1 111 ? -12.414 9.734 16.984 1 98.31 111 LEU A C 1
ATOM 885 O O . LEU A 1 111 ? -11.477 9.188 16.391 1 98.31 111 LEU A O 1
ATOM 889 N N . TYR A 1 112 ? -12.258 10.906 17.594 1 98.81 112 TYR A N 1
ATOM 890 C CA . TYR A 1 112 ? -11.008 11.664 17.547 1 98.81 112 TYR A CA 1
ATOM 891 C C . TYR A 1 112 ? -9.93 10.992 18.375 1 98.81 112 TYR A C 1
ATOM 893 O O . TYR A 1 112 ? -8.742 11.047 18.031 1 98.81 112 TYR A O 1
ATOM 901 N N . ASN A 1 113 ? -10.336 10.289 19.469 1 98.62 113 ASN A N 1
ATOM 902 C CA . ASN A 1 113 ? -9.367 9.461 20.172 1 98.62 113 ASN A CA 1
ATOM 903 C C . ASN A 1 113 ? -8.797 8.367 19.266 1 98.62 113 ASN A C 1
ATOM 905 O O . ASN A 1 113 ? -7.602 8.086 19.297 1 98.62 113 ASN A O 1
ATOM 909 N N . GLN A 1 114 ? -9.641 7.781 18.469 1 97.69 114 GLN A N 1
ATOM 910 C CA . GLN A 1 114 ? -9.227 6.691 17.594 1 97.69 114 GLN A CA 1
ATOM 911 C C . GLN A 1 114 ? -8.273 7.191 16.5 1 97.69 114 GLN A C 1
ATOM 913 O O . GLN A 1 114 ? -7.234 6.57 16.25 1 97.69 114 GLN A O 1
ATOM 918 N N . VAL A 1 115 ? -8.617 8.305 15.891 1 98.56 115 VAL A N 1
ATOM 919 C CA . VAL A 1 115 ? -7.805 8.766 14.773 1 98.56 115 VAL A CA 1
ATOM 920 C C . VAL A 1 115 ? -6.453 9.266 15.281 1 98.56 115 VAL A C 1
ATOM 922 O O . VAL A 1 115 ? -5.418 9.016 14.656 1 98.56 115 VAL A O 1
ATOM 925 N N . VAL A 1 116 ? -6.406 9.969 16.422 1 98.81 116 VAL A N 1
ATOM 926 C CA . VAL A 1 116 ? -5.148 10.461 16.969 1 98.81 116 VAL A CA 1
ATOM 927 C C . VAL A 1 116 ? -4.273 9.281 17.391 1 98.81 116 VAL A C 1
ATOM 929 O O . VAL A 1 116 ? -3.07 9.266 17.125 1 98.81 116 VAL A O 1
ATOM 932 N N . ARG A 1 117 ? -4.887 8.297 18 1 97.75 117 ARG A N 1
ATOM 933 C CA . ARG A 1 117 ? -4.148 7.09 18.359 1 97.75 117 ARG A CA 1
ATOM 934 C C . ARG A 1 117 ? -3.545 6.422 17.125 1 97.75 117 ARG A C 1
ATOM 936 O O . ARG A 1 117 ? -2.369 6.051 17.125 1 97.75 117 ARG A O 1
ATOM 943 N N . LYS A 1 118 ? -4.336 6.27 16.062 1 98.19 118 LYS A N 1
ATOM 944 C CA . LYS A 1 118 ? -3.916 5.566 14.859 1 98.19 118 LYS A CA 1
ATOM 945 C C . LYS A 1 118 ? -2.785 6.312 14.156 1 98.19 118 LYS A C 1
ATOM 947 O O . LYS A 1 118 ? -1.833 5.699 13.672 1 98.19 118 LYS A O 1
ATOM 952 N N . THR A 1 119 ? -2.9 7.633 14.07 1 98.56 119 THR A N 1
ATOM 953 C CA . THR A 1 119 ? -1.87 8.414 13.398 1 98.56 119 THR A CA 1
ATOM 954 C C . THR A 1 119 ? -0.566 8.391 14.188 1 98.56 119 THR A C 1
ATOM 956 O O . THR A 1 119 ? 0.516 8.273 13.609 1 98.56 119 THR A O 1
ATOM 959 N N . LEU A 1 120 ? -0.623 8.445 15.523 1 98.62 120 LEU A N 1
ATOM 960 C CA . LEU A 1 120 ? 0.575 8.336 16.344 1 98.62 120 LEU A CA 1
ATOM 961 C C . LEU A 1 120 ? 1.21 6.957 16.203 1 98.62 120 LEU A C 1
ATOM 963 O O . LEU A 1 120 ? 2.43 6.844 16.062 1 98.62 120 LEU A O 1
ATOM 967 N N . GLN A 1 121 ? 0.377 5.934 16.172 1 97.69 121 GLN A N 1
ATOM 968 C CA . GLN A 1 121 ? 0.855 4.566 16 1 97.69 121 GLN A CA 1
ATOM 969 C C . GLN A 1 121 ? 1.622 4.402 14.695 1 97.69 121 GLN A C 1
ATOM 971 O O . GLN A 1 121 ? 2.559 3.605 14.609 1 97.69 121 GLN A O 1
ATOM 976 N N . ASN A 1 122 ? 1.206 5.203 13.742 1 98.38 122 ASN A N 1
ATOM 977 C CA . ASN A 1 122 ? 1.847 5.141 12.438 1 98.38 122 ASN A CA 1
ATOM 978 C C . ASN A 1 122 ? 2.969 6.168 12.312 1 98.38 122 ASN A C 1
ATOM 980 O O . ASN A 1 122 ? 3.473 6.414 11.211 1 98.38 122 ASN A O 1
ATOM 984 N N . GLY A 1 123 ? 3.346 6.852 13.359 1 98.69 123 GLY A N 1
ATOM 985 C CA . GLY A 1 123 ? 4.566 7.641 13.398 1 98.69 123 GLY A CA 1
ATOM 986 C C . GLY A 1 123 ? 4.332 9.109 13.109 1 98.69 123 GLY A C 1
ATOM 987 O O . GLY A 1 123 ? 5.285 9.883 12.984 1 98.69 123 GLY A O 1
ATOM 988 N N . THR A 1 124 ? 3.049 9.539 12.969 1 98.94 124 THR A N 1
ATOM 989 C CA . THR A 1 124 ? 2.756 10.938 12.703 1 98.94 124 THR A CA 1
ATOM 990 C C . THR A 1 124 ? 2.883 11.773 13.969 1 98.94 124 THR A C 1
ATOM 992 O O . THR A 1 124 ? 1.999 11.742 14.828 1 98.94 124 THR A O 1
ATOM 995 N N . THR A 1 125 ? 3.906 12.547 14.039 1 98.94 125 THR A N 1
ATOM 996 C CA . THR A 1 125 ? 4.16 13.359 15.227 1 98.94 125 THR A CA 1
ATOM 997 C C . THR A 1 125 ? 3.557 14.75 15.07 1 98.94 125 THR A C 1
ATOM 999 O O . THR A 1 125 ? 3.338 15.453 16.062 1 98.94 125 THR A O 1
ATOM 1002 N N . THR A 1 126 ? 3.359 15.195 13.805 1 98.94 126 THR A N 1
ATOM 1003 C CA . THR A 1 126 ? 2.744 16.484 13.492 1 98.94 126 THR A CA 1
ATOM 1004 C C . THR A 1 126 ? 1.673 16.312 12.414 1 98.94 126 THR A C 1
ATOM 1006 O O . THR A 1 126 ? 1.899 15.664 11.398 1 98.94 126 THR A O 1
ATOM 1009 N N . ALA A 1 127 ? 0.501 16.891 12.695 1 98.88 127 ALA A N 1
ATOM 1010 C CA . ALA A 1 127 ? -0.608 16.703 11.758 1 98.88 127 ALA A CA 1
ATOM 1011 C C . ALA A 1 127 ? -1.4 18 11.594 1 98.88 127 ALA A C 1
ATOM 1013 O O . ALA A 1 127 ? -1.616 18.734 12.562 1 98.88 127 ALA A O 1
ATOM 1014 N N . SER A 1 128 ? -1.8 18.344 10.367 1 98.94 128 SER A N 1
ATOM 1015 C CA . SER A 1 128 ? -2.752 19.422 10.102 1 98.94 128 SER A CA 1
ATOM 1016 C C . SER A 1 128 ? -4.145 18.859 9.82 1 98.94 128 SER A C 1
ATOM 1018 O O . SER A 1 128 ? -4.426 18.406 8.711 1 98.94 128 SER A O 1
ATOM 1020 N N . TYR A 1 129 ? -5.082 19 10.805 1 98.94 129 TYR A N 1
ATOM 1021 C CA . TYR A 1 129 ? -6.391 18.359 10.781 1 98.94 129 TYR A CA 1
ATOM 1022 C C . TYR A 1 129 ? -7.457 19.312 10.258 1 98.94 129 TYR A C 1
ATOM 1024 O O . TYR A 1 129 ? -7.543 20.453 10.703 1 98.94 129 TYR A O 1
ATOM 1032 N N . PHE A 1 130 ? -8.203 18.797 9.281 1 98.88 130 PHE A N 1
ATOM 1033 C CA . PHE A 1 130 ? -9.531 19.359 9.07 1 98.88 130 PHE A CA 1
ATOM 1034 C C . PHE A 1 130 ? -10.508 18.812 10.109 1 98.88 130 PHE A C 1
ATOM 1036 O O . PHE A 1 130 ? -10.578 17.594 10.32 1 98.88 130 PHE A O 1
ATOM 1043 N N . GLY A 1 131 ? -11.211 19.672 10.789 1 98.56 131 GLY A N 1
ATOM 1044 C CA . GLY A 1 131 ? -12.32 19.266 11.641 1 98.56 131 GLY A CA 1
ATOM 1045 C C . GLY A 1 131 ? -13.656 19.297 10.922 1 98.56 131 GLY A C 1
ATOM 1046 O O . GLY A 1 131 ? -13.789 18.75 9.828 1 98.56 131 GLY A O 1
ATOM 1047 N N . THR A 1 132 ? -14.711 19.75 11.617 1 98.38 132 THR A N 1
ATOM 1048 C CA . THR A 1 132 ? -16.047 19.984 11.07 1 98.38 132 THR A CA 1
ATOM 1049 C C . THR A 1 132 ? -16.484 21.438 11.305 1 98.38 132 THR A C 1
ATOM 1051 O O . THR A 1 132 ? -15.656 22.281 11.633 1 98.38 132 THR A O 1
ATOM 1054 N N . ILE A 1 133 ? -17.781 21.734 11.023 1 98.38 133 ILE A N 1
ATOM 1055 C CA . ILE A 1 133 ? -18.312 23.062 11.297 1 98.38 133 ILE A CA 1
ATOM 1056 C C . ILE A 1 133 ? -18.609 23.203 12.789 1 98.38 133 ILE A C 1
ATOM 1058 O O . ILE A 1 133 ? -18.922 24.297 13.266 1 98.38 133 ILE A O 1
ATOM 1062 N N . HIS A 1 134 ? -18.422 22.156 13.609 1 98.5 134 HIS A N 1
ATOM 1063 C CA . HIS A 1 134 ? -18.828 22.109 15.008 1 98.5 134 HIS A CA 1
ATOM 1064 C C . HIS A 1 134 ? -17.672 22.516 15.93 1 98.5 134 HIS A C 1
ATOM 1066 O O . HIS A 1 134 ? -16.891 21.656 16.344 1 98.5 134 HIS A O 1
ATOM 1072 N N . THR A 1 135 ? -17.703 23.703 16.375 1 98.56 135 THR A N 1
ATOM 1073 C CA . THR A 1 135 ? -16.594 24.328 17.109 1 98.56 135 THR A CA 1
ATOM 1074 C C . THR A 1 135 ? -16.25 23.516 18.359 1 98.56 135 THR A C 1
ATOM 1076 O O . THR A 1 135 ? -15.086 23.203 18.609 1 98.56 135 THR A O 1
ATOM 1079 N N . ASP A 1 136 ? -17.234 23.141 19.141 1 98.5 136 ASP A N 1
ATOM 1080 C CA . ASP A 1 136 ? -17.016 22.469 20.406 1 98.5 136 ASP A CA 1
ATOM 1081 C C . ASP A 1 136 ? -16.375 21.094 20.188 1 98.5 136 ASP A C 1
ATOM 1083 O O . ASP A 1 136 ? -15.516 20.672 20.953 1 98.5 136 ASP A O 1
ATOM 1087 N N . SER A 1 137 ? -16.812 20.406 19.156 1 98.5 137 SER A N 1
ATOM 1088 C CA . SER A 1 137 ? -16.234 19.109 18.828 1 98.5 137 SER A CA 1
ATOM 1089 C C . SER A 1 137 ? -14.773 19.25 18.391 1 98.5 137 SER A C 1
ATOM 1091 O O . SER A 1 137 ? -13.938 18.422 18.719 1 98.5 137 SER A O 1
ATOM 1093 N N . ASP A 1 138 ? -14.5 20.266 17.656 1 98.75 138 ASP A N 1
ATOM 1094 C CA . ASP A 1 138 ? -13.141 20.484 17.172 1 98.75 138 ASP A CA 1
ATOM 1095 C C . ASP A 1 138 ? -12.203 20.859 18.312 1 98.75 138 ASP A C 1
ATOM 1097 O O . ASP A 1 138 ? -11.008 20.531 18.281 1 98.75 138 ASP A O 1
ATOM 1101 N N . ILE A 1 139 ? -12.711 21.531 19.344 1 98.81 139 ILE A N 1
ATOM 1102 C CA . ILE A 1 139 ? -11.93 21.828 20.531 1 98.81 139 ILE A CA 1
ATOM 1103 C C . ILE A 1 139 ? -11.594 20.531 21.266 1 98.81 139 ILE A C 1
ATOM 1105 O O . ILE A 1 139 ? -10.5 20.391 21.812 1 98.81 139 ILE A O 1
ATOM 1109 N N . ILE A 1 140 ? -12.531 19.547 21.234 1 98.81 140 ILE A N 1
ATOM 1110 C CA . ILE A 1 140 ? -12.266 18.234 21.828 1 98.81 140 ILE A CA 1
ATOM 1111 C C . ILE A 1 140 ? -11.07 17.594 21.125 1 98.81 140 ILE A C 1
ATOM 1113 O O . ILE A 1 140 ? -10.195 17.016 21.781 1 98.81 140 ILE A O 1
ATOM 1117 N N . LEU A 1 141 ? -11.023 17.672 19.797 1 98.88 141 LEU A N 1
ATOM 1118 C CA . LEU A 1 141 ? -9.891 17.172 19.047 1 98.88 141 LEU A CA 1
ATOM 1119 C C . LEU A 1 141 ? -8.594 17.828 19.5 1 98.88 141 LEU A C 1
ATOM 1121 O O . LEU A 1 141 ? -7.578 17.156 19.688 1 98.88 141 LEU A O 1
ATOM 1125 N N . ALA A 1 142 ? -8.648 19.141 19.672 1 98.88 142 ALA A N 1
ATOM 1126 C CA . ALA A 1 142 ? -7.477 19.891 20.109 1 98.88 142 ALA A CA 1
ATOM 1127 C C . ALA A 1 142 ? -7.004 19.406 21.484 1 98.88 142 ALA A C 1
ATOM 1129 O O . ALA A 1 142 ? -5.801 19.234 21.703 1 98.88 142 ALA A O 1
ATOM 1130 N N . ASN A 1 143 ? -7.934 19.188 22.375 1 98.75 143 ASN A N 1
ATOM 1131 C CA . ASN A 1 143 ? -7.609 18.703 23.703 1 98.75 143 ASN A CA 1
ATOM 1132 C C . ASN A 1 143 ? -6.957 17.328 23.656 1 98.75 143 ASN A C 1
ATOM 1134 O O . ASN A 1 143 ? -6.012 17.047 24.406 1 98.75 143 ASN A O 1
ATOM 1138 N N . ILE A 1 144 ? -7.449 16.484 22.828 1 98.88 144 ILE A N 1
ATOM 1139 C CA . ILE A 1 144 ? -6.93 15.133 22.703 1 98.88 144 ILE A CA 1
ATOM 1140 C C . ILE A 1 144 ? -5.5 15.18 22.172 1 98.88 144 ILE A C 1
ATOM 1142 O O . ILE A 1 144 ? -4.609 14.508 22.719 1 98.88 144 ILE A O 1
ATOM 1146 N N . CYS A 1 145 ? -5.27 15.961 21.141 1 98.88 145 CYS A N 1
ATOM 1147 C CA . CYS A 1 145 ? -3.924 16.109 20.594 1 98.88 145 CYS A CA 1
ATOM 1148 C C . CYS A 1 145 ? -2.967 16.672 21.641 1 98.88 145 CYS A C 1
ATOM 1150 O O . CYS A 1 145 ? -1.846 16.172 21.781 1 98.88 145 CYS A O 1
ATOM 1152 N N . GLU A 1 146 ? -3.412 17.703 22.344 1 98.69 146 GLU A N 1
ATOM 1153 C CA . GLU A 1 146 ? -2.594 18.328 23.391 1 98.69 146 GLU A CA 1
ATOM 1154 C C . GLU A 1 146 ? -2.211 17.312 24.469 1 98.69 146 GLU A C 1
ATOM 1156 O O . GLU A 1 146 ? -1.046 17.234 24.859 1 98.69 146 GLU A O 1
ATOM 1161 N N . LYS A 1 147 ? -3.195 16.594 24.906 1 98.25 147 LYS A N 1
ATOM 1162 C CA . LYS A 1 147 ? -2.996 15.609 25.969 1 98.25 147 LYS A CA 1
ATOM 1163 C C . LYS A 1 147 ? -2.059 14.492 25.516 1 98.25 147 LYS A C 1
ATOM 1165 O O . LYS A 1 147 ? -1.233 14.016 26.297 1 98.25 147 LYS A O 1
ATOM 1170 N N . ARG A 1 148 ? -2.137 14.094 24.281 1 98.25 148 ARG A N 1
ATOM 1171 C CA . ARG A 1 148 ? -1.351 12.977 23.766 1 98.25 148 ARG A CA 1
ATOM 1172 C C . ARG A 1 148 ? -0.032 13.461 23.172 1 98.25 148 ARG A C 1
ATOM 1174 O O . ARG A 1 148 ? 0.757 12.664 22.656 1 98.25 148 ARG A O 1
ATOM 1181 N N . HIS A 1 149 ? 0.197 14.719 23.125 1 98.06 149 HIS A N 1
ATOM 1182 C CA . HIS A 1 149 ? 1.429 15.383 22.703 1 98.06 149 HIS A CA 1
ATOM 1183 C C . HIS A 1 149 ? 1.64 15.266 21.203 1 98.06 149 HIS A C 1
ATOM 1185 O O . HIS A 1 149 ? 2.777 15.164 20.734 1 98.06 149 HIS A O 1
ATOM 1191 N N . GLN A 1 150 ? 0.554 15.055 20.484 1 98.81 150 GLN A N 1
ATOM 1192 C CA . GLN A 1 150 ? 0.72 15.195 19.047 1 98.81 150 GLN A CA 1
ATOM 1193 C C . GLN A 1 150 ? 0.683 16.656 18.625 1 98.81 150 GLN A C 1
ATOM 1195 O O . GLN A 1 150 ? -0.301 17.359 18.875 1 98.81 150 GLN A O 1
ATOM 1200 N N . ARG A 1 151 ? 1.753 17.156 18.047 1 98.75 151 ARG A N 1
ATOM 1201 C CA . ARG A 1 151 ? 1.703 18.5 17.484 1 98.75 151 ARG A CA 1
ATOM 1202 C C . ARG A 1 151 ? 0.655 18.578 16.375 1 98.75 151 ARG A C 1
ATOM 1204 O O . ARG A 1 151 ? 0.545 17.688 15.547 1 98.75 151 ARG A O 1
ATOM 1211 N N . ALA A 1 152 ? -0.226 19.625 16.5 1 98.81 152 ALA A N 1
ATOM 1212 C CA . ALA A 1 152 ? -1.32 19.641 15.523 1 98.81 152 ALA A CA 1
ATOM 1213 C C . ALA A 1 152 ? -1.729 21.062 15.18 1 98.81 152 ALA A C 1
ATOM 1215 O O . ALA A 1 152 ? -1.656 21.969 16.031 1 98.81 152 ALA A O 1
ATOM 1216 N N . PHE A 1 153 ? -1.963 21.266 13.938 1 98.88 153 PHE A N 1
ATOM 1217 C CA . PHE A 1 153 ? -2.758 22.391 13.438 1 98.88 153 PHE A CA 1
ATOM 1218 C C . PHE A 1 153 ? -4.191 21.953 13.156 1 98.88 153 PHE A C 1
ATOM 1220 O O . PHE A 1 153 ? -4.422 21.031 12.359 1 98.88 153 PHE A O 1
ATOM 1227 N N . ILE A 1 154 ? -5.164 22.516 13.852 1 98.88 154 ILE A N 1
ATOM 1228 C CA . ILE A 1 154 ? -6.535 22.047 13.734 1 98.88 154 ILE A CA 1
ATOM 1229 C C . ILE A 1 154 ? -7.438 23.188 13.258 1 98.88 154 ILE A C 1
ATOM 1231 O O . ILE A 1 154 ? -7.363 24.297 13.773 1 98.88 154 ILE A O 1
ATOM 1235 N N . GLY A 1 155 ? -8.203 22.859 12.234 1 98.81 155 GLY A N 1
ATOM 1236 C CA . GLY A 1 155 ? -9.094 23.891 11.711 1 98.81 155 GLY A CA 1
ATOM 1237 C C . GLY A 1 155 ? -10.562 23.531 11.82 1 98.81 155 GLY A C 1
ATOM 1238 O O . GLY A 1 155 ? -10.961 22.438 11.438 1 98.81 155 GLY A O 1
ATOM 1239 N N . LYS A 1 156 ? -11.32 24.438 12.445 1 98.62 156 LYS A N 1
ATOM 1240 C CA . LYS A 1 156 ? -12.766 24.391 12.25 1 98.62 156 LYS A CA 1
ATOM 1241 C C . LYS A 1 156 ? -13.141 24.672 10.805 1 98.62 156 LYS A C 1
ATOM 1243 O O . LYS A 1 156 ? -12.773 25.703 10.25 1 98.62 156 LYS A O 1
ATOM 1248 N N . VAL A 1 157 ? -13.844 23.766 10.18 1 98.75 157 VAL A N 1
ATOM 1249 C CA . VAL A 1 157 ? -14.148 23.891 8.758 1 98.75 157 VAL A CA 1
ATOM 1250 C C . VAL A 1 157 ? -15.133 25.031 8.531 1 98.75 157 VAL A C 1
ATOM 1252 O O . VAL A 1 157 ? -16.078 25.219 9.312 1 98.75 157 VAL A O 1
ATOM 1255 N N . ASN A 1 158 ? -14.883 25.812 7.492 1 98.81 158 ASN A N 1
ATOM 1256 C CA . ASN A 1 158 ? -15.758 26.906 7.082 1 98.81 158 ASN A CA 1
ATOM 1257 C C . ASN A 1 158 ? -16.438 26.609 5.75 1 98.81 158 ASN A C 1
ATOM 1259 O O . ASN A 1 158 ? -15.766 26.359 4.746 1 98.81 158 ASN A O 1
ATOM 1263 N N . GLN A 1 159 ? -17.625 26.578 5.734 1 98.31 159 GLN A N 1
ATOM 1264 C CA . GLN A 1 159 ? -18.422 26.438 4.52 1 98.31 159 GLN A CA 1
ATOM 1265 C C . GLN A 1 159 ? -19.828 27 4.707 1 98.31 159 GLN A C 1
ATOM 1267 O O . GLN A 1 159 ? -20.469 26.75 5.73 1 98.31 159 GLN A O 1
ATOM 1272 N N . ASP A 1 160 ? -20.344 27.797 3.74 1 98.56 160 ASP A N 1
ATOM 1273 C CA . ASP A 1 160 ? -21.625 28.484 3.881 1 98.56 160 ASP A CA 1
ATOM 1274 C C . ASP A 1 160 ? -22.484 28.297 2.637 1 98.56 160 ASP A C 1
ATOM 1276 O O . ASP A 1 160 ? -23.516 28.969 2.475 1 98.56 160 ASP A O 1
ATOM 1280 N N . GLN A 1 161 ? -22.141 27.406 1.758 1 97.56 161 GLN A N 1
ATOM 1281 C CA . GLN A 1 161 ? -22.953 27.109 0.583 1 97.56 161 GLN A CA 1
ATOM 1282 C C . GLN A 1 161 ? -22.672 25.703 0.073 1 97.56 161 GLN A C 1
ATOM 1284 O O . GLN A 1 161 ? -21.75 25.031 0.545 1 97.56 161 GLN A O 1
ATOM 1289 N N . MET A 1 162 ? -23.484 25.141 -0.817 1 95 162 MET A N 1
ATOM 1290 C CA . MET A 1 162 ? -23.344 23.938 -1.64 1 95 162 MET A CA 1
ATOM 1291 C C . MET A 1 162 ? -23.25 22.688 -0.77 1 95 162 MET A C 1
ATOM 1293 O O . MET A 1 162 ? -22.766 21.641 -1.223 1 95 162 MET A O 1
ATOM 1297 N N . PHE A 1 163 ? -23.453 22.734 0.493 1 96.62 163 PHE A N 1
ATOM 1298 C CA . PHE A 1 163 ? -23.516 21.609 1.413 1 96.62 163 PHE A CA 1
ATOM 1299 C C . PHE A 1 163 ? -24.875 21.531 2.09 1 96.62 163 PHE A C 1
ATOM 1301 O O . PHE A 1 163 ? -25.641 22.516 2.088 1 96.62 163 PHE A O 1
ATOM 1308 N N . PRO A 1 164 ? -25.266 20.375 2.623 1 95.88 164 PRO A N 1
ATOM 1309 C CA . PRO A 1 164 ? -26.531 20.281 3.338 1 95.88 164 PRO A CA 1
ATOM 1310 C C . PRO A 1 164 ? -26.641 21.266 4.5 1 95.88 164 PRO A C 1
ATOM 1312 O O . PRO A 1 164 ? -25.609 21.688 5.055 1 95.88 164 PRO A O 1
ATOM 1315 N N . ASP A 1 165 ? -27.844 21.547 4.934 1 95.81 165 ASP A N 1
ATOM 1316 C CA . ASP A 1 165 ? -28.109 22.578 5.934 1 95.81 165 ASP A CA 1
ATOM 1317 C C . ASP A 1 165 ? -27.422 22.25 7.258 1 95.81 165 ASP A C 1
ATOM 1319 O O . ASP A 1 165 ? -26.984 23.156 7.977 1 95.81 165 ASP A O 1
ATOM 1323 N N . ASN A 1 166 ? -27.297 21.031 7.523 1 95.5 166 ASN A N 1
ATOM 1324 C CA . ASN A 1 166 ? -26.719 20.641 8.805 1 95.5 166 ASN A CA 1
ATOM 1325 C C . ASN A 1 166 ? -25.203 20.609 8.734 1 95.5 166 ASN A C 1
ATOM 1327 O O . ASN A 1 166 ? -24.531 20.234 9.711 1 95.5 166 ASN A O 1
ATOM 1331 N N . LEU A 1 167 ? -24.625 21 7.555 1 96.69 167 LEU A N 1
ATOM 1332 C CA . LEU A 1 167 ? -23.172 21.016 7.398 1 96.69 167 LEU A CA 1
ATOM 1333 C C . LEU A 1 167 ? -22.703 22.359 6.844 1 96.69 167 LEU A C 1
ATOM 1335 O O . LEU A 1 167 ? -21.609 22.469 6.277 1 96.69 167 LEU A O 1
ATOM 1339 N N . LYS A 1 168 ? -23.531 23.312 6.926 1 97.06 168 LYS A N 1
ATOM 1340 C CA . LYS A 1 168 ? -23.094 24.656 6.562 1 97.06 168 LYS A CA 1
ATOM 1341 C C . LYS A 1 168 ? -23.594 25.672 7.582 1 97.06 168 LYS A C 1
ATOM 1343 O O . LYS A 1 168 ? -24.438 25.375 8.414 1 97.06 168 LYS A O 1
ATOM 1348 N N . GLU A 1 169 ? -22.953 26.797 7.57 1 98.06 169 GLU A N 1
ATOM 1349 C CA . GLU A 1 169 ? -23.266 27.938 8.43 1 98.06 169 GLU A CA 1
ATOM 1350 C C . GLU A 1 169 ? -23.406 29.219 7.625 1 98.06 169 GLU A C 1
ATOM 1352 O O . GLU A 1 169 ? -22.922 29.297 6.492 1 98.06 169 GLU A O 1
ATOM 1357 N N . SER A 1 170 ? -24.188 30.156 8.281 1 98.31 170 SER A N 1
ATOM 1358 C CA . SER A 1 170 ? -24.125 31.469 7.668 1 98.31 170 SER A CA 1
ATOM 1359 C C . SER A 1 170 ? -22.703 32.031 7.711 1 98.31 170 SER A C 1
ATOM 1361 O O . SER A 1 170 ? -21.906 31.641 8.555 1 98.31 170 SER A O 1
ATOM 1363 N N . THR A 1 171 ? -22.422 32.938 6.801 1 98.62 171 THR A N 1
ATOM 1364 C CA . THR A 1 171 ? -21.125 33.562 6.754 1 98.62 171 THR A CA 1
ATOM 1365 C C . THR A 1 171 ? -20.75 34.156 8.117 1 98.62 171 THR A C 1
ATOM 1367 O O . THR A 1 171 ? -19.656 33.938 8.625 1 98.62 171 THR A O 1
ATOM 1370 N N . ASP A 1 172 ? -21.656 34.875 8.727 1 98.56 172 ASP A N 1
ATOM 1371 C CA . ASP A 1 172 ? -21.391 35.562 9.992 1 98.56 172 ASP A CA 1
ATOM 1372 C C . ASP A 1 172 ? -21.141 34.562 11.117 1 98.56 172 ASP A C 1
ATOM 1374 O O . ASP A 1 172 ? -20.219 34.75 11.922 1 98.56 172 ASP A O 1
ATOM 1378 N N . LYS A 1 173 ? -21.953 33.625 11.148 1 98.56 173 LYS A N 1
ATOM 1379 C CA . LYS A 1 173 ? -21.766 32.625 12.18 1 98.56 173 LYS A CA 1
ATOM 1380 C C . LYS A 1 173 ? -20.422 31.891 12.016 1 98.56 173 LYS A C 1
ATOM 1382 O O . LYS A 1 173 ? -19.734 31.625 13 1 98.56 173 LYS A O 1
ATOM 1387 N N . SER A 1 174 ? -20.141 31.531 10.812 1 98.75 174 SER A N 1
ATOM 1388 C CA . SER A 1 174 ? -18.875 30.859 10.516 1 98.75 174 SER A CA 1
ATOM 1389 C C . SER A 1 174 ? -17.688 31.688 11.008 1 98.75 174 SER A C 1
ATOM 1391 O O . SER A 1 174 ? -16.766 31.156 11.625 1 98.75 174 SER A O 1
ATOM 1393 N N . ILE A 1 175 ? -17.703 33 10.75 1 98.75 175 ILE A N 1
ATOM 1394 C CA . ILE A 1 175 ? -16.609 33.875 11.148 1 98.75 175 ILE A CA 1
ATOM 1395 C C . ILE A 1 175 ? -16.547 33.969 12.672 1 98.75 175 ILE A C 1
ATOM 1397 O O . ILE A 1 175 ? -15.477 33.875 13.273 1 98.75 175 ILE A O 1
ATOM 1401 N N . GLN A 1 176 ? -17.672 34.156 13.305 1 98.69 176 GLN A N 1
ATOM 1402 C CA . GLN A 1 176 ? -17.75 34.281 14.758 1 98.69 176 GLN A CA 1
ATOM 1403 C C . GLN A 1 176 ? -17.219 33.031 15.445 1 98.69 176 GLN A C 1
ATOM 1405 O O . GLN A 1 176 ? -16.438 33.125 16.406 1 98.69 176 GLN A O 1
ATOM 1410 N N . GLU A 1 177 ? -17.641 31.922 14.984 1 98.69 177 GLU A N 1
ATOM 1411 C CA . GLU A 1 177 ? -17.219 30.656 15.578 1 98.69 177 GLU A CA 1
ATOM 1412 C C . GLU A 1 177 ? -15.75 30.375 15.289 1 98.69 177 GLU A C 1
ATOM 1414 O O . GLU A 1 177 ? -15.055 29.766 16.109 1 98.69 177 GLU A O 1
ATOM 1419 N N . THR A 1 178 ? -15.289 30.828 14.148 1 98.81 178 THR A N 1
ATOM 1420 C CA . THR A 1 178 ? -13.867 30.688 13.859 1 98.81 178 THR A CA 1
ATOM 1421 C C . THR A 1 178 ? -13.039 31.516 14.844 1 98.81 178 THR A C 1
ATOM 1423 O O . THR A 1 178 ? -12.008 31.047 15.336 1 98.81 178 THR A O 1
ATOM 1426 N N . ILE A 1 179 ? -13.469 32.719 15.125 1 98.69 179 ILE A N 1
ATOM 1427 C CA . ILE A 1 179 ? -12.789 33.594 16.094 1 98.69 179 ILE A CA 1
ATOM 1428 C C . ILE A 1 179 ? -12.805 32.938 17.469 1 98.69 179 ILE A C 1
ATOM 1430 O O . ILE A 1 179 ? -11.773 32.844 18.141 1 98.69 179 ILE A O 1
ATOM 1434 N N . ARG A 1 180 ? -13.961 32.438 17.859 1 98.62 180 ARG A N 1
ATOM 1435 C CA . ARG A 1 180 ? -14.062 31.734 19.141 1 98.62 180 ARG A CA 1
ATOM 1436 C C . ARG A 1 180 ? -13.109 30.547 19.188 1 98.62 180 ARG A C 1
ATOM 1438 O O . ARG A 1 180 ? -12.477 30.297 20.219 1 98.62 180 ARG A O 1
ATOM 1445 N N . PHE A 1 181 ? -13.078 29.828 18.109 1 98.69 181 PHE A N 1
ATOM 1446 C CA . PHE A 1 181 ? -12.211 28.656 18 1 98.69 181 PHE A CA 1
ATOM 1447 C C . PHE A 1 181 ? -10.75 29.062 18.188 1 98.69 181 PHE A C 1
ATOM 1449 O O . PHE A 1 181 ? -10.031 28.453 18.984 1 98.69 181 PHE A O 1
ATOM 1456 N N . ILE A 1 182 ? -10.273 30.062 17.484 1 98.38 182 ILE A N 1
ATOM 1457 C CA . ILE A 1 182 ? -8.898 30.531 17.562 1 98.38 182 ILE A CA 1
ATOM 1458 C C . ILE A 1 182 ? -8.578 30.969 18.984 1 98.38 182 ILE A C 1
ATOM 1460 O O . ILE A 1 182 ? -7.52 30.625 19.531 1 98.38 182 ILE A O 1
ATOM 1464 N N . GLU A 1 183 ? -9.461 31.594 19.625 1 97.62 183 GLU A N 1
ATOM 1465 C CA . GLU A 1 183 ? -9.25 32.156 20.969 1 97.62 183 GLU A CA 1
ATOM 1466 C C . GLU A 1 183 ? -9.227 31.047 22.016 1 97.62 183 GLU A C 1
ATOM 1468 O O . GLU A 1 183 ? -8.711 31.25 23.125 1 97.62 183 GLU A O 1
ATOM 1473 N N . SER A 1 184 ? -9.773 29.906 21.656 1 97.06 184 SER A N 1
ATOM 1474 C CA . SER A 1 184 ? -9.844 28.797 22.609 1 97.06 184 SER A CA 1
ATOM 1475 C C . SER A 1 184 ? -8.484 28.109 22.766 1 97.06 184 SER A C 1
ATOM 1477 O O . SER A 1 184 ? -8.289 27.328 23.688 1 97.06 184 SER A O 1
ATOM 1479 N N . PHE A 1 185 ? -7.496 28.438 22 1 96.81 185 PHE A N 1
ATOM 1480 C CA . PHE A 1 185 ? -6.23 27.719 21.969 1 96.81 185 PHE A CA 1
ATOM 1481 C C . PHE A 1 185 ? -5.223 28.359 22.906 1 96.81 185 PHE A C 1
ATOM 1483 O O . PHE A 1 185 ? -4.051 27.969 22.938 1 96.81 185 PHE A O 1
ATOM 1490 N N . LYS A 1 186 ? -5.664 29.281 23.672 1 91.5 186 LYS A N 1
ATOM 1491 C CA . LYS A 1 186 ? -4.773 29.906 24.656 1 91.5 186 LYS A CA 1
ATOM 1492 C C . LYS A 1 186 ? -4.242 28.875 25.641 1 91.5 186 LYS A C 1
ATOM 1494 O O . LYS A 1 186 ? -5.008 28.094 26.203 1 91.5 186 LYS A O 1
ATOM 1499 N N . GLY A 1 187 ? -2.941 28.734 25.797 1 93.12 187 GLY A N 1
ATOM 1500 C CA . GLY A 1 187 ? -2.33 27.859 26.781 1 93.12 187 GLY A CA 1
ATOM 1501 C C . GLY A 1 187 ? -1.887 26.531 26.188 1 93.12 187 GLY A C 1
ATOM 1502 O O . GLY A 1 187 ? -1.266 25.719 26.891 1 93.12 187 GLY A O 1
ATOM 1503 N N . TYR A 1 188 ? -2.277 26.266 24.984 1 97.06 188 TYR A N 1
ATOM 1504 C CA . TYR A 1 188 ? -1.826 25.031 24.359 1 97.06 188 TYR A CA 1
ATOM 1505 C C . TYR A 1 188 ? -0.335 25.094 24.047 1 97.06 188 TYR A C 1
ATOM 1507 O O . TYR A 1 188 ? 0.19 26.156 23.688 1 97.06 188 TYR A O 1
ATOM 1515 N N . HIS A 1 189 ? 0.348 24 24.219 1 97.38 189 HIS A N 1
ATOM 1516 C CA . HIS A 1 189 ? 1.771 23.906 23.906 1 97.38 189 HIS A CA 1
ATOM 1517 C C . HIS A 1 189 ? 1.997 23.281 22.531 1 97.38 189 HIS A C 1
ATOM 1519 O O . HIS A 1 189 ? 2.822 23.766 21.75 1 97.38 189 HIS A O 1
ATOM 1525 N N . PHE A 1 190 ? 1.236 22.234 22.203 1 98.25 190 PHE A N 1
ATOM 1526 C CA . PHE A 1 190 ? 1.483 21.438 21.016 1 98.25 190 PHE A CA 1
ATOM 1527 C C . PHE A 1 190 ? 0.557 21.859 19.875 1 98.25 190 PHE A C 1
ATOM 1529 O O . PHE A 1 190 ? 0.904 21.734 18.703 1 98.25 190 PHE A O 1
ATOM 1536 N N . VAL A 1 191 ? -0.638 22.422 20.172 1 98.69 191 VAL A N 1
ATOM 1537 C CA . VAL A 1 191 ? -1.703 22.531 19.172 1 98.69 191 VAL A CA 1
ATOM 1538 C C . VAL A 1 191 ? -1.929 24 18.828 1 98.69 191 VAL A C 1
ATOM 1540 O O . VAL A 1 191 ? -1.891 24.859 19.703 1 98.69 191 VAL A O 1
ATOM 1543 N N . LYS A 1 192 ? -2.111 24.266 17.562 1 98.62 192 LYS A N 1
ATOM 1544 C CA . LYS A 1 192 ? -2.398 25.609 17.047 1 98.62 192 LYS A CA 1
ATOM 1545 C C . LYS A 1 192 ? -3.635 25.594 16.156 1 98.62 192 LYS A C 1
ATOM 1547 O O . LYS A 1 192 ? -3.936 24.578 15.516 1 98.62 192 LYS A O 1
ATOM 1552 N N . PRO A 1 193 ? -4.34 26.688 16.172 1 98.69 193 PRO A N 1
ATOM 1553 C CA . PRO A 1 193 ? -5.465 26.781 15.234 1 98.69 193 PRO A CA 1
ATOM 1554 C C . PRO A 1 193 ? -5.027 27.094 13.805 1 98.69 193 PRO A C 1
ATOM 1556 O O . PRO A 1 193 ? -3.982 27.703 13.602 1 98.69 193 PRO A O 1
ATOM 1559 N N . ILE A 1 194 ? -5.723 26.656 12.859 1 98.88 194 ILE A N 1
ATOM 1560 C CA . ILE A 1 194 ? -5.562 26.953 11.445 1 98.88 194 ILE A CA 1
ATOM 1561 C C . ILE A 1 194 ? -6.926 27.25 10.82 1 98.88 194 ILE A C 1
ATOM 1563 O O . ILE A 1 194 ? -7.91 26.578 11.125 1 98.88 194 ILE A O 1
ATOM 1567 N N . ILE A 1 195 ? -7.051 28.344 10.102 1 98.88 195 ILE A N 1
ATOM 1568 C CA . ILE A 1 195 ? -8.305 28.672 9.43 1 98.88 195 ILE A CA 1
ATOM 1569 C C . ILE A 1 195 ? -8.516 27.719 8.25 1 98.88 195 ILE A C 1
ATOM 1571 O O . ILE A 1 195 ? -7.582 27.453 7.488 1 98.88 195 ILE A O 1
ATOM 1575 N N . THR A 1 196 ? -9.844 27.219 8.039 1 98.88 196 THR A N 1
ATOM 1576 C CA . THR A 1 196 ? -10.016 26.078 7.145 1 98.88 196 THR A CA 1
ATOM 1577 C C . THR A 1 196 ? -11.258 26.266 6.27 1 98.88 196 THR A C 1
ATOM 1579 O O . THR A 1 196 ? -12.227 25.516 6.395 1 98.88 196 THR A O 1
ATOM 1582 N N . PRO A 1 197 ? -11.219 27.344 5.332 1 98.81 197 PRO A N 1
ATOM 1583 C CA . PRO A 1 197 ? -12.211 27.156 4.27 1 98.81 197 PRO A CA 1
ATOM 1584 C C . PRO A 1 197 ? -12.078 25.812 3.553 1 98.81 197 PRO A C 1
ATOM 1586 O O . PRO A 1 197 ? -11.008 25.5 3.031 1 98.81 197 PRO A O 1
ATOM 1589 N N . ARG A 1 198 ? -13.109 25.016 3.623 1 98.25 198 ARG A N 1
ATOM 1590 C CA . ARG A 1 198 ? -12.984 23.672 3.088 1 98.25 198 ARG A CA 1
ATOM 1591 C C . ARG A 1 198 ? -12.445 23.688 1.662 1 98.25 198 ARG A C 1
ATOM 1593 O O . ARG A 1 198 ? -11.469 23 1.346 1 98.25 198 ARG A O 1
ATOM 1600 N N . PHE A 1 199 ? -13.102 24.25 0.708 1 97.88 199 PHE A N 1
ATOM 1601 C CA . PHE A 1 199 ? -12.695 24.562 -0.657 1 97.88 199 PHE A CA 1
ATOM 1602 C C . PHE A 1 199 ? -13.586 25.641 -1.253 1 97.88 199 PHE A C 1
ATOM 1604 O O . PHE A 1 199 ? -14.609 26.016 -0.664 1 97.88 199 PHE A O 1
ATOM 1611 N N . ALA A 1 200 ? -13.227 26.203 -2.326 1 97.88 200 ALA A N 1
ATOM 1612 C CA . ALA A 1 200 ? -13.906 27.359 -2.896 1 97.88 200 ALA A CA 1
ATOM 1613 C C . ALA A 1 200 ? -15.336 27.016 -3.295 1 97.88 200 ALA A C 1
ATOM 1615 O O . ALA A 1 200 ? -16.203 27.891 -3.344 1 97.88 200 ALA A O 1
ATOM 1616 N N . VAL A 1 201 ? -15.617 25.781 -3.557 1 97.19 201 VAL A N 1
ATOM 1617 C CA . VAL A 1 201 ? -16.953 25.328 -3.947 1 97.19 201 VAL A CA 1
ATOM 1618 C C . VAL A 1 201 ? -17.938 25.625 -2.826 1 97.19 201 VAL A C 1
ATOM 1620 O O . VAL A 1 201 ? -19.078 26.031 -3.088 1 97.19 201 VAL A O 1
ATOM 1623 N N . SER A 1 202 ? -17.531 25.469 -1.585 1 98.12 202 SER A N 1
ATOM 1624 C CA . SER A 1 202 ? -18.484 25.516 -0.476 1 98.12 202 SER A CA 1
ATOM 1625 C C . SER A 1 202 ? -18.391 26.844 0.278 1 98.12 202 SER A C 1
ATOM 1627 O O . SER A 1 202 ? -18.984 26.984 1.352 1 98.12 202 SER A O 1
ATOM 1629 N N . CYS A 1 203 ? -17.688 27.828 -0.212 1 98.38 203 CYS A N 1
ATOM 1630 C CA . CYS A 1 203 ? -17.5 29.109 0.454 1 98.38 203 CYS A CA 1
ATOM 1631 C C . CYS A 1 203 ? -17.891 30.266 -0.47 1 98.38 203 CYS A C 1
ATOM 1633 O O . CYS A 1 203 ? -17.453 30.312 -1.619 1 98.38 203 CYS A O 1
ATOM 1635 N N . THR A 1 204 ? -18.719 31.172 0.052 1 98 204 THR A N 1
ATOM 1636 C CA . THR A 1 204 ? -19.031 32.375 -0.708 1 98 204 THR A CA 1
ATOM 1637 C C . THR A 1 204 ? -17.812 33.312 -0.789 1 98 204 THR A C 1
ATOM 1639 O O . THR A 1 204 ? -16.875 33.156 -0.014 1 98 204 THR A O 1
ATOM 1642 N N . ARG A 1 205 ? -17.906 34.281 -1.705 1 97.69 205 ARG A N 1
ATOM 1643 C CA . ARG A 1 205 ? -16.859 35.281 -1.843 1 97.69 205 ARG A CA 1
ATOM 1644 C C . ARG A 1 205 ? -16.641 36.031 -0.526 1 97.69 205 ARG A C 1
ATOM 1646 O O . ARG A 1 205 ? -15.492 36.219 -0.118 1 97.69 205 ARG A O 1
ATOM 1653 N N . ASP A 1 206 ? -17.672 36.344 0.085 1 98.19 206 ASP A N 1
ATOM 1654 C CA . ASP A 1 206 ? -17.609 37.094 1.334 1 98.19 206 ASP A CA 1
ATOM 1655 C C . ASP A 1 206 ? -16.938 36.281 2.434 1 98.19 206 ASP A C 1
ATOM 1657 O O . ASP A 1 206 ? -16.078 36.812 3.156 1 98.19 206 ASP A O 1
ATOM 1661 N N . LEU A 1 207 ? -17.312 35.062 2.576 1 98.62 207 LEU A N 1
ATOM 1662 C CA . LEU A 1 207 ? -16.703 34.219 3.588 1 98.62 207 LEU A CA 1
ATOM 1663 C C . LEU A 1 207 ? -15.211 34.031 3.35 1 98.62 207 LEU A C 1
ATOM 1665 O O . LEU A 1 207 ? -14.414 34.188 4.281 1 98.62 207 LEU A O 1
ATOM 1669 N N . MET A 1 208 ? -14.797 33.75 2.102 1 98.31 208 MET A N 1
ATOM 1670 C CA . MET A 1 208 ? -13.391 33.562 1.769 1 98.31 208 MET A CA 1
ATOM 1671 C C . MET A 1 208 ? -12.57 34.781 2.086 1 98.31 208 MET A C 1
ATOM 1673 O O . MET A 1 208 ? -11.484 34.688 2.664 1 98.31 208 MET A O 1
ATOM 1677 N N . LYS A 1 209 ? -13.125 35.938 1.73 1 98.12 209 LYS A N 1
ATOM 1678 C CA . LYS A 1 209 ? -12.43 37.188 1.979 1 98.12 209 LYS A CA 1
ATOM 1679 C C . LYS A 1 209 ? -12.234 37.438 3.475 1 98.12 209 LYS A C 1
ATOM 1681 O O . LYS A 1 209 ? -11.141 37.75 3.918 1 98.12 209 LYS A O 1
ATOM 1686 N N . LYS A 1 210 ? -13.281 37.281 4.227 1 98.69 210 LYS A N 1
ATOM 1687 C CA . LYS A 1 210 ? -13.219 37.5 5.672 1 98.69 210 LYS A CA 1
ATOM 1688 C C . LYS A 1 210 ? -12.242 36.531 6.328 1 98.69 210 LYS A C 1
ATOM 1690 O O . LYS A 1 210 ? -11.516 36.875 7.254 1 98.69 210 LYS A O 1
ATOM 1695 N N . LEU A 1 211 ? -12.227 35.281 5.867 1 98.75 211 LEU A N 1
ATOM 1696 C CA . LEU A 1 211 ? -11.328 34.281 6.426 1 98.75 211 LEU A CA 1
ATOM 1697 C C . LEU A 1 211 ? -9.875 34.594 6.102 1 98.75 211 LEU A C 1
ATOM 1699 O O . LEU A 1 211 ? -8.992 34.469 6.949 1 98.75 211 LEU A O 1
ATOM 1703 N N . GLY A 1 212 ? -9.609 34.969 4.812 1 98.31 212 GLY A N 1
ATOM 1704 C CA . GLY A 1 212 ? -8.273 35.375 4.441 1 98.31 212 GLY A CA 1
ATOM 1705 C C . GLY A 1 212 ? -7.758 36.531 5.285 1 98.31 212 GLY A C 1
ATOM 1706 O O . GLY A 1 212 ? -6.617 36.5 5.754 1 98.31 212 GLY A O 1
ATOM 1707 N N . GLN A 1 213 ? -8.617 37.531 5.516 1 98.19 213 GLN A N 1
ATOM 1708 C CA . GLN A 1 213 ? -8.266 38.688 6.324 1 98.19 213 GLN A CA 1
ATOM 1709 C C . GLN A 1 213 ? -8.031 38.281 7.781 1 98.19 213 GLN A C 1
ATOM 1711 O O . GLN A 1 213 ? -7.098 38.781 8.422 1 98.19 213 GLN A O 1
ATOM 1716 N N . LEU A 1 214 ? -8.883 37.469 8.25 1 98.31 214 LEU A N 1
ATOM 1717 C CA . LEU A 1 214 ? -8.758 37 9.625 1 98.31 214 LEU A CA 1
ATOM 1718 C C . LEU A 1 214 ? -7.441 36.281 9.836 1 98.31 214 LEU A C 1
ATOM 1720 O O . LEU A 1 214 ? -6.797 36.438 10.875 1 98.31 214 LEU A O 1
ATOM 1724 N N . ALA A 1 215 ? -7.059 35.406 8.891 1 98.12 215 ALA A N 1
ATOM 1725 C CA . ALA A 1 215 ? -5.805 34.688 8.969 1 98.12 215 ALA A CA 1
ATOM 1726 C C . ALA A 1 215 ? -4.613 35.625 9.094 1 98.12 215 ALA A C 1
ATOM 1728 O O . ALA A 1 215 ? -3.697 35.375 9.883 1 98.12 215 ALA A O 1
ATOM 1729 N N . GLN A 1 216 ? -4.633 36.625 8.32 1 96.88 216 GLN A N 1
ATOM 1730 C CA . GLN A 1 216 ? -3.553 37.625 8.352 1 96.88 216 GLN A CA 1
ATOM 1731 C C . GLN A 1 216 ? -3.574 38.406 9.641 1 96.88 216 GLN A C 1
ATOM 1733 O O . GLN A 1 216 ? -2.533 38.625 10.273 1 96.88 216 GLN A O 1
ATOM 1738 N N . GLU A 1 217 ? -4.758 38.844 10.016 1 97.25 217 GLU A N 1
ATOM 1739 C CA . GLU A 1 217 ? -4.922 39.656 11.219 1 97.25 217 GLU A CA 1
ATOM 1740 C C . GLU A 1 217 ? -4.465 38.906 12.461 1 97.25 217 GLU A C 1
ATOM 1742 O O . GLU A 1 217 ? -3.854 39.5 13.359 1 97.25 217 GLU A O 1
ATOM 1747 N N . ARG A 1 218 ? -4.793 37.625 12.516 1 96.88 218 ARG A N 1
ATOM 1748 C CA . ARG A 1 218 ? -4.508 36.844 13.703 1 96.88 218 ARG A CA 1
ATOM 1749 C C . ARG A 1 218 ? -3.195 36.094 13.555 1 96.88 218 ARG A C 1
ATOM 1751 O O . ARG A 1 218 ? -2.76 35.406 14.477 1 96.88 218 ARG A O 1
ATOM 1758 N N . ASP A 1 219 ? -2.574 36.219 12.43 1 97.19 219 ASP A N 1
ATOM 1759 C CA . ASP A 1 219 ? -1.312 35.531 12.125 1 97.19 219 ASP A CA 1
ATOM 1760 C C . ASP A 1 219 ? -1.427 34.031 12.32 1 97.19 219 ASP A C 1
ATOM 1762 O O . ASP A 1 219 ? -0.629 33.438 13.047 1 97.19 219 ASP A O 1
ATOM 1766 N N . VAL A 1 220 ? -2.457 33.469 11.758 1 97.81 220 VAL A N 1
ATOM 1767 C CA . VAL A 1 220 ? -2.672 32.031 11.805 1 97.81 220 VAL A CA 1
ATOM 1768 C C . VAL A 1 220 ? -2.637 31.453 10.391 1 97.81 220 VAL A C 1
ATOM 1770 O O . VAL A 1 220 ? -2.85 32.188 9.414 1 97.81 220 VAL A O 1
ATOM 1773 N N . PHE A 1 221 ? -2.256 30.172 10.25 1 98.75 221 PHE A N 1
ATOM 1774 C CA . PHE A 1 221 ? -2.223 29.469 8.977 1 98.75 221 PHE A CA 1
ATOM 1775 C C . PHE A 1 221 ? -3.625 29.344 8.391 1 98.75 221 PHE A C 1
ATOM 1777 O O . PHE A 1 221 ? -4.617 29.531 9.094 1 98.75 221 PHE A O 1
ATOM 1784 N N . LEU A 1 222 ? -3.678 29.172 7.137 1 98.88 222 LEU A N 1
ATOM 1785 C CA . LEU A 1 222 ? -4.887 28.828 6.387 1 98.88 222 LEU A CA 1
ATOM 1786 C C . LEU A 1 222 ? -4.688 27.562 5.574 1 98.88 222 LEU A C 1
ATOM 1788 O O . LEU A 1 222 ? -3.637 27.359 4.961 1 98.88 222 LEU A O 1
ATOM 1792 N N . GLN A 1 223 ? -5.609 26.594 5.641 1 98.94 223 GLN A N 1
ATOM 1793 C CA . GLN A 1 223 ? -5.566 25.375 4.82 1 98.94 223 GLN A CA 1
ATOM 1794 C C . GLN A 1 223 ? -6.84 25.234 3.996 1 98.94 223 GLN A C 1
ATOM 1796 O O . GLN A 1 223 ? -7.93 25.578 4.453 1 98.94 223 GLN A O 1
ATOM 1801 N N . THR A 1 224 ? -6.711 24.734 2.832 1 98.88 224 THR A N 1
ATOM 1802 C CA . THR A 1 224 ? -7.836 24.5 1.933 1 98.88 224 THR A CA 1
ATOM 1803 C C . THR A 1 224 ? -7.461 23.516 0.836 1 98.88 224 THR A C 1
ATOM 1805 O O . THR A 1 224 ? -6.363 22.953 0.847 1 98.88 224 THR A O 1
ATOM 1808 N N . HIS A 1 225 ? -8.43 23.078 0.004 1 98.75 225 HIS A N 1
ATOM 1809 C CA . HIS A 1 225 ? -8.195 22.234 -1.167 1 98.75 225 HIS A CA 1
ATOM 1810 C C . HIS A 1 225 ? -8.031 23.078 -2.426 1 98.75 225 HIS A C 1
ATOM 1812 O O . HIS A 1 225 ? -8.602 24.172 -2.525 1 98.75 225 HIS A O 1
ATOM 1818 N N . LEU A 1 226 ? -7.285 22.562 -3.332 1 98.62 226 LEU A N 1
ATOM 1819 C CA . LEU A 1 226 ? -7.098 23.25 -4.598 1 98.62 226 LEU A CA 1
ATOM 1820 C C . LEU A 1 226 ? -6.949 22.266 -5.75 1 98.62 226 LEU A C 1
ATOM 1822 O O . LEU A 1 226 ? -6.109 21.359 -5.699 1 98.62 226 LEU A O 1
ATOM 1826 N N . SER A 1 227 ? -7.734 22.422 -6.781 1 98.12 227 SER A N 1
ATOM 1827 C CA . SER A 1 227 ? -7.566 21.797 -8.094 1 98.12 227 SER A CA 1
ATOM 1828 C C . SER A 1 227 ? -7.395 20.297 -7.969 1 98.12 227 SER A C 1
ATOM 1830 O O . SER A 1 227 ? -6.441 19.719 -8.508 1 98.12 227 SER A O 1
ATOM 1832 N N . GLU A 1 228 ? -8.25 19.641 -7.254 1 97.31 228 GLU A N 1
ATOM 1833 C CA . GLU A 1 228 ? -8.133 18.219 -6.945 1 97.31 228 GLU A CA 1
ATOM 1834 C C . GLU A 1 228 ? -8.68 17.375 -8.086 1 97.31 228 GLU A C 1
ATOM 1836 O O . GLU A 1 228 ? -8.109 16.328 -8.414 1 97.31 228 GLU A O 1
ATOM 1841 N N . SER A 1 229 ? -9.812 17.734 -8.609 1 96.12 229 SER A N 1
ATOM 1842 C CA . SER A 1 229 ? -10.438 16.906 -9.648 1 96.12 229 SER A CA 1
ATOM 1843 C C . SER A 1 229 ? -10.922 17.781 -10.812 1 96.12 229 SER A C 1
ATOM 1845 O O . SER A 1 229 ? -11.266 18.938 -10.625 1 96.12 229 SER A O 1
ATOM 1847 N N . PRO A 1 230 ? -11.016 17.188 -12 1 92.88 230 PRO A N 1
ATOM 1848 C CA . PRO A 1 230 ? -11.5 17.953 -13.148 1 92.88 230 PRO A CA 1
ATOM 1849 C C . PRO A 1 230 ? -12.922 18.484 -12.945 1 92.88 230 PRO A C 1
ATOM 1851 O O . PRO A 1 230 ? -13.219 19.625 -13.312 1 92.88 230 PRO A O 1
ATOM 1854 N N . GLY A 1 231 ? -13.773 17.609 -12.383 1 94.19 231 GLY A N 1
ATOM 1855 C CA . GLY A 1 231 ? -15.133 18.047 -12.125 1 94.19 231 GLY A CA 1
ATOM 1856 C C . GLY A 1 231 ? -15.203 19.25 -11.203 1 94.19 231 GLY A C 1
ATOM 1857 O O . GLY A 1 231 ? -16 20.172 -11.422 1 94.19 231 GLY A O 1
ATOM 1858 N N . GLU A 1 232 ? -14.398 19.266 -10.18 1 96.44 232 GLU A N 1
ATOM 1859 C CA . GLU A 1 232 ? -14.297 20.375 -9.25 1 96.44 232 GLU A CA 1
ATOM 1860 C C . GLU A 1 232 ? -13.797 21.641 -9.961 1 96.44 232 GLU A C 1
ATOM 1862 O O . GLU A 1 232 ? -14.328 22.734 -9.75 1 96.44 232 GLU A O 1
ATOM 1867 N N . CYS A 1 233 ? -12.812 21.531 -10.797 1 96.81 233 CYS A N 1
ATOM 1868 C CA . CYS A 1 233 ? -12.25 22.672 -11.523 1 96.81 233 CYS A CA 1
ATOM 1869 C C . CYS A 1 233 ? -13.281 23.297 -12.453 1 96.81 233 CYS A C 1
ATOM 1871 O O . CYS A 1 233 ? -13.383 24.516 -12.547 1 96.81 233 CYS A O 1
ATOM 1873 N N . ASP A 1 234 ? -14.039 22.422 -13.117 1 96.56 234 ASP A N 1
ATOM 1874 C CA . ASP A 1 234 ? -15.109 22.906 -13.984 1 96.56 234 ASP A CA 1
ATOM 1875 C C . ASP A 1 234 ? -16.156 23.688 -13.195 1 96.56 234 ASP A C 1
ATOM 1877 O O . ASP A 1 234 ? -16.641 24.734 -13.633 1 96.56 234 ASP A O 1
ATOM 1881 N N . LEU A 1 235 ? -16.484 23.125 -12.094 1 97.06 235 LEU A N 1
ATOM 1882 C CA . LEU A 1 235 ? -17.484 23.766 -11.234 1 97.06 235 LEU A CA 1
ATOM 1883 C C . LEU A 1 235 ? -17 25.141 -10.773 1 97.06 235 LEU A C 1
ATOM 1885 O O . LEU A 1 235 ? -17.766 26.094 -10.766 1 97.06 235 LEU A O 1
ATOM 1889 N N . ILE A 1 236 ? -15.758 25.281 -10.406 1 97.75 236 ILE A N 1
ATOM 1890 C CA . ILE A 1 236 ? -15.18 26.531 -9.922 1 97.75 236 ILE A CA 1
ATOM 1891 C C . ILE A 1 236 ? -15.195 27.578 -11.039 1 97.75 236 ILE A C 1
ATOM 1893 O O . ILE A 1 236 ? -15.492 28.75 -10.789 1 97.75 236 ILE A O 1
ATOM 1897 N N . LYS A 1 237 ? -14.867 27.141 -12.219 1 97.12 237 LYS A N 1
ATOM 1898 C CA . LYS A 1 237 ? -14.906 28.047 -13.367 1 97.12 237 LYS A CA 1
ATOM 1899 C C . LYS A 1 237 ? -16.297 28.656 -13.531 1 97.12 237 LYS A C 1
ATOM 1901 O O . LYS A 1 237 ? -16.406 29.844 -13.875 1 97.12 237 LYS A O 1
ATOM 1906 N N . SER A 1 238 ? -17.266 27.875 -13.289 1 97.62 238 SER A N 1
ATOM 1907 C CA . SER A 1 238 ? -18.641 28.344 -13.422 1 97.62 238 SER A CA 1
ATOM 1908 C C . SER A 1 238 ? -19.047 29.219 -12.25 1 97.62 238 SER A C 1
ATOM 1910 O O . SER A 1 238 ? -19.766 30.203 -12.422 1 97.62 238 SER A O 1
ATOM 1912 N N . MET A 1 239 ? -18.594 28.969 -11.094 1 97.56 239 MET A N 1
ATOM 1913 C CA . MET A 1 239 ? -19 29.641 -9.867 1 97.56 239 MET A CA 1
ATOM 1914 C C . MET A 1 239 ? -18.281 30.984 -9.719 1 97.56 239 MET A C 1
ATOM 1916 O O . MET A 1 239 ? -18.797 31.906 -9.094 1 97.56 239 MET A O 1
ATOM 1920 N N . TYR A 1 240 ? -17.109 31.047 -10.273 1 97.56 240 TYR A N 1
ATOM 1921 C CA . TYR A 1 240 ? -16.297 32.25 -10.148 1 97.56 240 TYR A CA 1
ATOM 1922 C C . TYR A 1 240 ? -15.828 32.719 -11.516 1 97.56 240 TYR A C 1
ATOM 1924 O O . TYR A 1 240 ? -14.625 32.812 -11.766 1 97.56 240 TYR A O 1
ATOM 1932 N N . PRO A 1 241 ? -16.703 33.188 -12.32 1 96.94 241 PRO A N 1
ATOM 1933 C CA . PRO A 1 241 ? -16.359 33.562 -13.688 1 96.94 241 PRO A CA 1
ATOM 1934 C C . PRO A 1 241 ? -15.445 34.781 -13.75 1 96.94 241 PRO A C 1
ATOM 1936 O O . PRO A 1 241 ? -14.781 35 -14.758 1 96.94 241 PRO A O 1
ATOM 1939 N N . GLU A 1 242 ? -15.406 35.531 -12.711 1 96.75 242 GLU A N 1
ATOM 1940 C CA . GLU A 1 242 ? -14.578 36.75 -12.664 1 96.75 242 GLU A CA 1
ATOM 1941 C C . GLU A 1 242 ? -13.117 36.406 -12.414 1 96.75 242 GLU A C 1
ATOM 1943 O O . GLU A 1 242 ? -12.234 37.25 -12.594 1 96.75 242 GLU A O 1
ATOM 1948 N N . CYS A 1 243 ? -12.805 35.219 -11.992 1 97.31 243 CYS A N 1
ATOM 1949 C CA . CYS A 1 243 ? -11.445 34.781 -11.695 1 97.31 243 CYS A CA 1
ATOM 1950 C C . CYS A 1 243 ? -10.844 34.031 -12.875 1 97.31 243 CYS A C 1
ATOM 1952 O O . CYS A 1 243 ? -11.547 33.312 -13.57 1 97.31 243 CYS A O 1
ATOM 1954 N N . LYS A 1 244 ? -9.547 34.125 -13.07 1 96.94 244 LYS A N 1
ATOM 1955 C CA . LYS A 1 244 ? -8.844 33.562 -14.203 1 96.94 244 LYS A CA 1
ATOM 1956 C C . LYS A 1 244 ? -8.836 32.031 -14.117 1 96.94 244 LYS A C 1
ATOM 1958 O O . LYS A 1 244 ? -8.891 31.344 -15.133 1 96.94 244 LYS A O 1
ATOM 1963 N N . ASN A 1 245 ? -8.602 31.5 -13.016 1 97.5 245 ASN A N 1
ATOM 1964 C CA . ASN A 1 245 ? -8.5 30.078 -12.688 1 97.5 245 ASN A CA 1
ATOM 1965 C C . ASN A 1 245 ? -8.727 29.828 -11.203 1 97.5 245 ASN A C 1
ATOM 1967 O O . ASN A 1 245 ? -9.023 30.766 -10.453 1 97.5 245 ASN A O 1
ATOM 1971 N N . TYR A 1 246 ? -8.672 28.609 -10.812 1 98.25 246 TYR A N 1
ATOM 1972 C CA . TYR A 1 246 ? -8.984 28.203 -9.445 1 98.25 246 TYR A CA 1
ATOM 1973 C C . TYR A 1 246 ? -8.047 28.875 -8.453 1 98.25 246 TYR A C 1
ATOM 1975 O O . TYR A 1 246 ? -8.484 29.375 -7.414 1 98.25 246 TYR A O 1
ATOM 1983 N N . THR A 1 247 ? -6.738 28.906 -8.688 1 98.69 247 THR A N 1
ATOM 1984 C CA . THR A 1 247 ? -5.754 29.562 -7.828 1 98.69 247 THR A CA 1
ATOM 1985 C C . THR A 1 247 ? -6.074 31.047 -7.672 1 98.69 247 THR A C 1
ATOM 1987 O O . THR A 1 247 ? -5.902 31.625 -6.594 1 98.69 247 THR A O 1
ATOM 1990 N N . ASP A 1 248 ? -6.57 31.625 -8.742 1 98.44 248 ASP A N 1
ATOM 1991 C CA . ASP A 1 248 ? -6.914 33.062 -8.758 1 98.44 248 ASP A CA 1
ATOM 1992 C C . ASP A 1 248 ? -8.047 33.344 -7.777 1 98.44 248 ASP A C 1
ATOM 1994 O O . ASP A 1 248 ? -8.117 34.438 -7.223 1 98.44 248 ASP A O 1
ATOM 1998 N N . VAL A 1 249 ? -8.914 32.438 -7.559 1 98.31 249 VAL A N 1
ATOM 1999 C CA . VAL A 1 249 ? -9.969 32.594 -6.574 1 98.31 249 VAL A CA 1
ATOM 2000 C C . VAL A 1 249 ? -9.359 32.906 -5.207 1 98.31 249 VAL A C 1
ATOM 2002 O O . VAL A 1 249 ? -9.727 33.906 -4.57 1 98.31 249 VAL A O 1
ATOM 2005 N N . TYR A 1 250 ? -8.438 32.094 -4.805 1 98.56 250 TYR A N 1
ATOM 2006 C CA . TYR A 1 250 ? -7.828 32.281 -3.49 1 98.56 250 TYR A CA 1
ATOM 2007 C C . TYR A 1 250 ? -6.949 33.531 -3.457 1 98.56 250 TYR A C 1
ATOM 2009 O O . TYR A 1 250 ? -6.824 34.156 -2.418 1 98.56 250 TYR A O 1
ATOM 2017 N N . GLU A 1 251 ? -6.289 33.781 -4.605 1 98.12 251 GLU A N 1
ATOM 2018 C CA . GLU A 1 251 ? -5.484 35 -4.66 1 98.12 251 GLU A CA 1
ATOM 2019 C C . GLU A 1 251 ? -6.352 36.25 -4.523 1 98.12 251 GLU A C 1
ATOM 2021 O O . GLU A 1 251 ? -6.016 37.156 -3.766 1 98.12 251 GLU A O 1
ATOM 2026 N N . GLN A 1 252 ? -7.465 36.375 -5.195 1 97.44 252 GLN A N 1
ATOM 2027 C CA . GLN A 1 252 ? -8.344 37.531 -5.207 1 97.44 252 GLN A CA 1
ATOM 2028 C C . GLN A 1 252 ? -8.992 37.75 -3.844 1 97.44 252 GLN A C 1
ATOM 2030 O O . GLN A 1 252 ? -9.258 38.906 -3.451 1 97.44 252 GLN A O 1
ATOM 2035 N N . TYR A 1 253 ? -9.141 36.719 -3.141 1 96.69 253 TYR A N 1
ATOM 2036 C CA . TYR A 1 253 ? -9.836 36.844 -1.863 1 96.69 253 TYR A CA 1
ATOM 2037 C C . TYR A 1 253 ? -8.859 36.688 -0.697 1 96.69 253 TYR A C 1
ATOM 2039 O O . TYR A 1 253 ? -9.25 36.281 0.393 1 96.69 253 TYR A O 1
ATOM 2047 N N . GLU A 1 254 ? -7.586 36.906 -0.924 1 96.12 254 GLU A N 1
ATOM 2048 C CA . GLU A 1 254 ? -6.523 37.094 0.053 1 96.12 254 GLU A CA 1
ATOM 2049 C C . GLU A 1 254 ? -6.285 35.844 0.891 1 96.12 254 GLU A C 1
ATOM 2051 O O . GLU A 1 254 ? -6.062 35.938 2.102 1 96.12 254 GLU A O 1
ATOM 2056 N N . CYS A 1 255 ? -6.383 34.75 0.197 1 98.19 255 CYS A N 1
ATOM 2057 C CA . CYS A 1 255 ? -6.223 33.469 0.913 1 98.19 255 CYS A CA 1
ATOM 2058 C C . CYS A 1 255 ? -4.863 32.844 0.619 1 98.19 255 CYS A C 1
ATOM 2060 O O . CYS A 1 255 ? -4.562 31.766 1.09 1 98.19 255 CYS A O 1
ATOM 2062 N N . LEU A 1 256 ? -3.992 33.5 -0.18 1 98.38 256 LEU A N 1
ATOM 2063 C CA . LEU A 1 256 ? -2.672 32.969 -0.499 1 98.38 256 LEU A CA 1
ATOM 2064 C C . LEU A 1 256 ? -1.582 33.75 0.225 1 98.38 256 LEU A C 1
ATOM 2066 O O . LEU A 1 256 ? -1.379 34.938 -0.046 1 98.38 256 LEU A O 1
ATOM 2070 N N . THR A 1 257 ? -0.907 33.156 1.174 1 98.38 257 THR A N 1
ATOM 2071 C CA . THR A 1 257 ? 0.24 33.688 1.904 1 98.38 257 THR A CA 1
ATOM 2072 C C . THR A 1 257 ? 1.277 32.594 2.145 1 98.38 257 THR A C 1
ATOM 2074 O O . THR A 1 257 ? 1.099 31.453 1.707 1 98.38 257 THR A O 1
ATOM 2077 N N . ASP A 1 258 ? 2.367 32.906 2.812 1 98.25 258 ASP A N 1
ATOM 2078 C CA . ASP A 1 258 ? 3.402 31.922 3.131 1 98.25 258 ASP A CA 1
ATOM 2079 C C . ASP A 1 258 ? 2.936 30.969 4.227 1 98.25 258 ASP A C 1
ATOM 2081 O O . ASP A 1 258 ? 3.646 30.016 4.574 1 98.25 258 ASP A O 1
ATOM 2085 N N . LYS A 1 259 ? 1.697 31.234 4.672 1 98.69 259 LYS A N 1
ATOM 2086 C CA . LYS A 1 259 ? 1.092 30.359 5.68 1 98.69 259 LYS A CA 1
ATOM 2087 C C . LYS A 1 259 ? -0.138 29.656 5.121 1 98.69 259 LYS A C 1
ATOM 2089 O O . LYS A 1 259 ? -1.049 29.297 5.875 1 98.69 259 LYS A O 1
ATOM 2094 N N . THR A 1 260 ? -0.236 29.453 3.812 1 98.88 260 THR A N 1
ATOM 2095 C CA . THR A 1 260 ? -1.368 28.766 3.191 1 98.88 260 THR A CA 1
ATOM 2096 C C . THR A 1 260 ? -0.97 27.375 2.719 1 98.88 260 THR A C 1
ATOM 2098 O O . THR A 1 260 ? 0.016 27.219 1.997 1 98.88 260 THR A O 1
ATOM 2101 N N . LEU A 1 261 ? -1.688 26.344 3.201 1 98.94 261 LEU A N 1
ATOM 2102 C CA . LEU A 1 261 ? -1.552 24.969 2.732 1 98.94 261 LEU A CA 1
ATOM 2103 C C . LEU A 1 261 ? -2.629 24.641 1.704 1 98.94 261 LEU A C 1
ATOM 2105 O O . LEU A 1 261 ? -3.822 24.75 1.99 1 98.94 261 LEU A O 1
ATOM 2109 N N . LEU A 1 262 ? -2.211 24.25 0.494 1 98.94 262 LEU A N 1
ATOM 2110 C CA . LEU A 1 262 ? -3.104 23.891 -0.6 1 98.94 262 LEU A CA 1
ATOM 2111 C C . LEU A 1 262 ? -3.021 22.391 -0.886 1 98.94 262 LEU A C 1
ATOM 2113 O O . LEU A 1 262 ? -2.064 21.922 -1.509 1 98.94 262 LEU A O 1
ATOM 2117 N N . ALA A 1 263 ? -4.008 21.641 -0.492 1 98.81 263 ALA A N 1
ATOM 2118 C CA . ALA A 1 263 ? -3.994 20.188 -0.595 1 98.81 263 ALA A CA 1
ATOM 2119 C C . ALA A 1 263 ? -4.297 19.734 -2.021 1 98.81 263 ALA A C 1
ATOM 2121 O O . ALA A 1 263 ? -5.055 20.391 -2.738 1 98.81 263 ALA A O 1
ATOM 2122 N N . HIS A 1 264 ? -3.773 18.562 -2.488 1 98.44 264 HIS A N 1
ATOM 2123 C CA . HIS A 1 264 ? -3.947 17.844 -3.748 1 98.44 264 HIS A CA 1
ATOM 2124 C C . HIS A 1 264 ? -3.25 18.578 -4.895 1 98.44 264 HIS A C 1
ATOM 2126 O O . HIS A 1 264 ? -2.182 18.156 -5.344 1 98.44 264 HIS A O 1
ATOM 2132 N N . SER A 1 265 ? -3.82 19.75 -5.359 1 97.44 265 SER A N 1
ATOM 2133 C CA . SER A 1 265 ? -3.195 20.641 -6.328 1 97.44 265 SER A CA 1
ATOM 2134 C C . SER A 1 265 ? -2.676 19.875 -7.539 1 97.44 265 SER A C 1
ATOM 2136 O O . SER A 1 265 ? -1.515 20.016 -7.922 1 97.44 265 SER A O 1
ATOM 2138 N N . ILE A 1 266 ? -3.527 19.094 -8.164 1 98.12 266 ILE A N 1
ATOM 2139 C CA . ILE A 1 2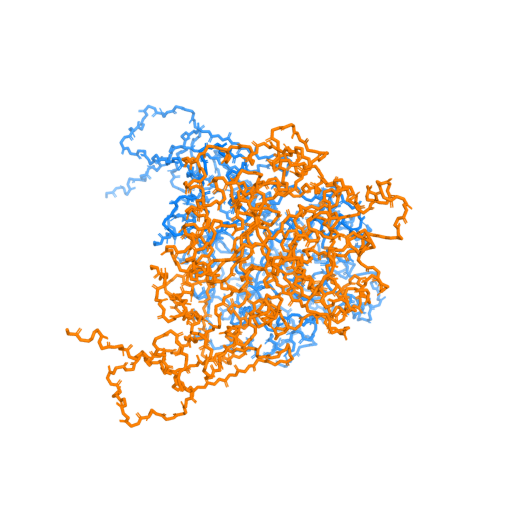66 ? -3.15 18.156 -9.211 1 98.12 266 ILE A CA 1
ATOM 2140 C C . ILE A 1 266 ? -3.17 18.859 -10.562 1 98.12 266 ILE A C 1
ATOM 2142 O O . ILE A 1 266 ? -2.244 18.703 -11.367 1 98.12 266 ILE A O 1
ATOM 2146 N N . HIS A 1 267 ? -4.172 19.688 -10.844 1 97.44 267 HIS A N 1
ATOM 2147 C CA . HIS A 1 267 ? -4.43 20.234 -12.164 1 97.44 267 HIS A CA 1
ATOM 2148 C C . HIS A 1 267 ? -4.039 21.719 -12.227 1 97.44 267 HIS A C 1
ATOM 2150 O O . HIS A 1 267 ? -4.832 22.547 -12.664 1 97.44 267 HIS A O 1
ATOM 2156 N N . LEU A 1 268 ? -2.855 22 -11.883 1 98 268 LEU A N 1
ATOM 2157 C CA . LEU A 1 268 ? -2.355 23.359 -11.898 1 98 268 LEU A CA 1
ATOM 2158 C C . LEU A 1 268 ? -1.628 23.672 -13.203 1 98 268 LEU A C 1
ATOM 2160 O O . LEU A 1 268 ? -0.844 22.844 -13.688 1 98 268 LEU A O 1
ATOM 2164 N N . SER A 1 269 ? -1.921 24.797 -13.812 1 97.25 269 SER A N 1
ATOM 2165 C CA . SER A 1 269 ? -1.104 25.297 -14.914 1 97.25 269 SER A CA 1
ATOM 2166 C C . SER A 1 269 ? 0.224 25.844 -14.406 1 97.25 269 SER A C 1
ATOM 2168 O O . SER A 1 269 ? 0.401 26.047 -13.203 1 97.25 269 SER A O 1
ATOM 2170 N N . ASP A 1 270 ? 1.148 26.141 -15.336 1 97.25 270 ASP A N 1
ATOM 2171 C CA . ASP A 1 270 ? 2.422 26.75 -14.977 1 97.25 270 ASP A CA 1
ATOM 2172 C C . ASP A 1 270 ? 2.205 28.125 -14.336 1 97.25 270 ASP A C 1
ATOM 2174 O O . ASP A 1 270 ? 2.896 28.484 -13.375 1 97.25 270 ASP A O 1
ATOM 2178 N N . GLU A 1 271 ? 1.264 28.828 -14.906 1 97.81 271 GLU A N 1
ATOM 2179 C CA . GLU A 1 271 ? 0.953 30.156 -14.375 1 97.81 271 GLU A CA 1
ATOM 2180 C C . GLU A 1 271 ? 0.452 30.062 -12.938 1 97.81 271 GLU A C 1
ATOM 2182 O O . GLU A 1 271 ? 0.832 30.875 -12.094 1 97.81 271 GLU A O 1
ATOM 2187 N N . GLU A 1 272 ? -0.399 29.172 -12.656 1 98.56 272 GLU A N 1
ATOM 2188 C CA . GLU A 1 272 ? -0.902 28.984 -11.297 1 98.56 272 GLU A CA 1
ATOM 2189 C C . GLU A 1 272 ? 0.228 28.625 -10.336 1 98.56 272 GLU A C 1
ATOM 2191 O O . GLU A 1 272 ? 0.275 29.125 -9.211 1 98.56 272 GLU A O 1
ATOM 2196 N N . MET A 1 273 ? 1.111 27.781 -10.742 1 98.56 273 MET A N 1
ATOM 2197 C CA . MET A 1 273 ? 2.246 27.406 -9.914 1 98.56 273 MET A CA 1
ATOM 2198 C C . MET A 1 273 ? 3.133 28.609 -9.617 1 98.56 273 MET A C 1
ATOM 2200 O O . MET A 1 273 ? 3.668 28.734 -8.508 1 98.56 273 MET A O 1
ATOM 2204 N N . ASP A 1 274 ? 3.283 29.438 -10.625 1 98.44 274 ASP A N 1
ATOM 2205 C CA . ASP A 1 274 ? 4.078 30.641 -10.43 1 98.44 274 ASP A CA 1
ATOM 2206 C C . ASP A 1 274 ? 3.443 31.547 -9.383 1 98.44 274 ASP A C 1
ATOM 2208 O O . ASP A 1 274 ? 4.148 32.156 -8.578 1 98.44 274 ASP A O 1
ATOM 2212 N N . VAL A 1 275 ? 2.117 31.672 -9.43 1 98.69 275 VAL A N 1
ATOM 2213 C CA . VAL A 1 275 ? 1.396 32.469 -8.453 1 98.69 275 VAL A CA 1
ATOM 2214 C C . VAL A 1 275 ? 1.592 31.906 -7.051 1 98.69 275 VAL A C 1
ATOM 2216 O O . VAL A 1 275 ? 1.821 32.625 -6.09 1 98.69 275 VAL A O 1
ATOM 2219 N N . ILE A 1 276 ? 1.489 30.609 -6.926 1 98.81 276 ILE A N 1
ATOM 2220 C CA . ILE A 1 276 ? 1.65 29.922 -5.648 1 98.81 276 ILE A CA 1
ATOM 2221 C C . ILE A 1 276 ? 3.057 30.156 -5.109 1 98.81 276 ILE A C 1
ATOM 2223 O O . ILE A 1 276 ? 3.229 30.453 -3.924 1 98.81 276 ILE A O 1
ATOM 2227 N N . LYS A 1 277 ? 4.059 30.031 -5.98 1 98.62 277 LYS A N 1
ATOM 2228 C CA . LYS A 1 277 ? 5.445 30.297 -5.598 1 98.62 277 LYS A CA 1
ATOM 2229 C C . LYS A 1 277 ? 5.625 31.75 -5.141 1 98.62 277 LYS A C 1
ATOM 2231 O O . LYS A 1 277 ? 6.289 32 -4.137 1 98.62 277 LYS A O 1
ATOM 2236 N N . LYS A 1 278 ? 5.027 32.656 -5.914 1 98.5 278 LYS A N 1
ATOM 2237 C CA . LYS A 1 278 ? 5.125 34.062 -5.617 1 98.5 278 LYS A CA 1
ATOM 2238 C C . LYS A 1 278 ? 4.645 34.375 -4.199 1 98.5 278 LYS A C 1
ATOM 2240 O O . LYS A 1 278 ? 5.246 35.188 -3.492 1 98.5 278 LYS A O 1
ATOM 2245 N N . HIS A 1 279 ? 3.598 33.75 -3.742 1 98.56 279 HIS A N 1
ATOM 2246 C CA . HIS A 1 279 ? 3.027 34 -2.42 1 98.56 279 HIS A CA 1
ATOM 2247 C C . HIS A 1 279 ? 3.652 33.062 -1.377 1 98.56 279 HIS A C 1
ATOM 2249 O O . HIS A 1 279 ? 3.316 33.156 -0.193 1 98.56 279 HIS A O 1
ATOM 2255 N N . GLU A 1 280 ? 4.461 32.094 -1.811 1 98.5 280 GLU A N 1
ATOM 2256 C CA . GLU A 1 280 ? 5.148 31.141 -0.958 1 98.5 280 GLU A CA 1
ATOM 2257 C C . GLU A 1 280 ? 4.152 30.234 -0.245 1 98.5 280 GLU A C 1
ATOM 2259 O O . GLU A 1 280 ? 4.352 29.875 0.918 1 98.5 280 GLU A O 1
ATOM 2264 N N . SER A 1 281 ? 3.016 30.031 -0.901 1 98.81 281 SER A N 1
ATOM 2265 C CA . SER A 1 281 ? 2.076 29.031 -0.397 1 98.81 281 SER A CA 1
ATOM 2266 C C . SER A 1 281 ? 2.605 27.609 -0.611 1 98.81 281 SER A C 1
ATOM 2268 O O . SER A 1 281 ? 3.557 27.406 -1.368 1 98.81 281 SER A O 1
ATOM 2270 N N . SER A 1 282 ? 2.031 26.656 0.109 1 98.88 282 SER A N 1
ATOM 2271 C CA . SER A 1 282 ? 2.539 25.281 0.092 1 98.88 282 SER A CA 1
ATOM 2272 C C . SER A 1 282 ? 1.575 24.344 -0.623 1 98.88 282 SER A C 1
ATOM 2274 O O . SER A 1 282 ? 0.356 24.469 -0.489 1 98.88 282 SER A O 1
ATOM 2276 N N . LEU A 1 283 ? 2.115 23.422 -1.406 1 98.88 283 LEU A N 1
ATOM 2277 C CA . LEU A 1 283 ? 1.337 22.344 -2.006 1 98.88 283 LEU A CA 1
ATOM 2278 C C . LEU A 1 283 ? 1.473 21.062 -1.194 1 98.88 283 LEU A C 1
ATOM 2280 O O . LEU A 1 283 ? 2.574 20.703 -0.777 1 98.88 283 LEU A O 1
ATOM 2284 N N . ILE A 1 284 ? 0.379 20.391 -0.932 1 98.94 284 ILE A N 1
ATOM 2285 C CA . ILE A 1 284 ? 0.398 19.156 -0.158 1 98.94 284 ILE A CA 1
ATOM 2286 C C . ILE A 1 284 ? 0.006 17.969 -1.052 1 98.94 284 ILE A C 1
ATOM 2288 O O . ILE A 1 284 ? -1.125 17.906 -1.539 1 98.94 284 ILE A O 1
ATOM 2292 N N . HIS A 1 285 ? 0.913 17.062 -1.287 1 98.88 285 HIS A N 1
ATOM 2293 C CA . HIS A 1 285 ? 0.74 15.875 -2.115 1 98.88 285 HIS A CA 1
ATOM 2294 C C . HIS A 1 285 ? 0.001 14.773 -1.358 1 98.88 285 HIS A C 1
ATOM 2296 O O . HIS A 1 285 ? 0.476 14.297 -0.324 1 98.88 285 HIS A O 1
ATOM 2302 N N . CYS A 1 286 ? -1.191 14.359 -1.804 1 98.88 286 CYS A N 1
ATOM 2303 C CA . CYS A 1 286 ? -2 13.312 -1.192 1 98.88 286 CYS A CA 1
ATOM 2304 C C . CYS A 1 286 ? -2.225 12.164 -2.164 1 98.88 286 CYS A C 1
ATOM 2306 O O . CYS A 1 286 ? -3.348 11.938 -2.619 1 98.88 286 CYS A O 1
ATOM 2308 N N . PRO A 1 287 ? -1.214 11.352 -2.408 1 98.81 287 PRO A N 1
ATOM 2309 C CA . PRO A 1 287 ? -1.239 10.391 -3.512 1 98.81 287 PRO A CA 1
ATOM 2310 C C . PRO A 1 287 ? -2.307 9.312 -3.328 1 98.81 287 PRO A C 1
ATOM 2312 O O . PRO A 1 287 ? -2.969 8.922 -4.293 1 98.81 287 PRO A O 1
ATOM 2315 N N . ASN A 1 288 ? -2.492 8.773 -2.113 1 98.81 288 ASN A N 1
ATOM 2316 C CA . ASN A 1 288 ? -3.498 7.746 -1.887 1 98.81 288 ASN A CA 1
ATOM 2317 C C . ASN A 1 288 ? -4.898 8.242 -2.242 1 98.81 288 ASN A C 1
ATOM 2319 O O . ASN A 1 288 ? -5.625 7.574 -2.982 1 98.81 288 ASN A O 1
ATOM 2323 N N . ALA A 1 289 ? -5.23 9.398 -1.771 1 98.56 289 ALA A N 1
ATOM 2324 C CA . ALA A 1 289 ? -6.551 9.969 -2.031 1 98.56 289 ALA A CA 1
ATOM 2325 C C . ALA A 1 289 ? -6.734 10.273 -3.516 1 98.56 289 ALA A C 1
ATOM 2327 O O . ALA A 1 289 ? -7.793 9.992 -4.086 1 98.56 289 ALA A O 1
ATOM 2328 N N . ASN A 1 290 ? -5.707 10.875 -4.137 1 98.5 290 ASN A N 1
ATOM 2329 C CA . ASN A 1 290 ? -5.781 11.25 -5.547 1 98.5 290 ASN A CA 1
ATOM 2330 C C . ASN A 1 290 ? -6.012 10.039 -6.441 1 98.5 290 ASN A C 1
ATOM 2332 O O . ASN A 1 290 ? -6.801 10.102 -7.387 1 98.5 290 ASN A O 1
ATOM 2336 N N . LEU A 1 291 ? -5.297 8.93 -6.105 1 98.5 291 LEU A N 1
ATOM 2337 C CA . LEU A 1 291 ? -5.461 7.711 -6.887 1 98.5 291 LEU A CA 1
ATOM 2338 C C . LEU A 1 291 ? -6.805 7.051 -6.586 1 98.5 291 LEU A C 1
ATOM 2340 O O . LEU A 1 291 ? -7.473 6.551 -7.492 1 98.5 291 LEU A O 1
ATOM 2344 N N . THR A 1 292 ? -7.203 7.059 -5.32 1 98.31 292 THR A N 1
ATOM 2345 C CA . THR A 1 292 ? -8.43 6.402 -4.875 1 98.31 292 THR A CA 1
ATOM 2346 C C . THR A 1 292 ? -9.648 7.055 -5.52 1 98.31 292 THR A C 1
ATOM 2348 O O . THR A 1 292 ? -10.57 6.363 -5.957 1 98.31 292 THR A O 1
ATOM 2351 N N . MET A 1 293 ? -9.617 8.359 -5.648 1 97.56 293 MET A N 1
ATOM 2352 C CA . MET A 1 293 ? -10.789 9.102 -6.105 1 97.56 293 MET A CA 1
ATOM 2353 C C . MET A 1 293 ? -10.664 9.461 -7.586 1 97.56 293 MET A C 1
ATOM 2355 O O . MET A 1 293 ? -11.453 10.242 -8.109 1 97.56 293 MET A O 1
ATOM 2359 N N . LYS A 1 294 ? -9.648 8.914 -8.234 1 97.06 294 LYS A N 1
ATOM 2360 C CA . LYS A 1 294 ? -9.43 9.109 -9.672 1 97.06 294 LYS A CA 1
ATOM 2361 C C . LYS A 1 294 ? -9.234 10.586 -10 1 97.06 294 LYS A C 1
ATOM 2363 O O . LYS A 1 294 ? -9.773 11.086 -10.992 1 97.06 294 LYS A O 1
ATOM 2368 N N . SER A 1 295 ? -8.484 11.25 -9.117 1 97.75 295 SER A N 1
ATOM 2369 C CA . SER A 1 295 ? -8.312 12.688 -9.258 1 97.75 295 SER A CA 1
ATOM 2370 C C . SER A 1 295 ? -7.211 13.023 -10.25 1 97.75 295 SER A C 1
ATOM 2372 O O . SER A 1 295 ? -7.223 14.094 -10.859 1 97.75 295 SER A O 1
ATOM 2374 N N . GLY A 1 296 ? -6.258 12.18 -10.398 1 97.81 296 GLY A N 1
ATOM 2375 C CA . GLY A 1 296 ? -5.137 12.43 -11.289 1 97.81 296 GLY A CA 1
ATOM 2376 C C . GLY A 1 296 ? -3.789 12.242 -10.617 1 97.81 296 GLY A C 1
ATOM 2377 O O . GLY A 1 296 ? -3.682 11.523 -9.617 1 97.81 296 GLY A O 1
ATOM 2378 N N . PHE A 1 297 ? -2.746 12.797 -11.258 1 98.31 297 PHE A N 1
ATOM 2379 C CA . PHE A 1 297 ? -1.377 12.562 -10.812 1 98.31 297 PHE A CA 1
ATOM 2380 C C . PHE A 1 297 ? -0.674 13.883 -10.523 1 98.31 297 PHE A C 1
ATOM 2382 O O . PHE A 1 297 ? -0.342 14.633 -11.438 1 98.31 297 PHE A O 1
ATOM 2389 N N . CYS A 1 298 ? -0.407 14.164 -9.234 1 98.25 298 CYS A N 1
ATOM 2390 C CA . CYS A 1 298 ? 0.223 15.406 -8.82 1 98.25 298 CYS A CA 1
ATOM 2391 C C . CYS A 1 298 ? 1.618 15.539 -9.414 1 98.25 298 CYS A C 1
ATOM 2393 O O . CYS A 1 298 ? 2.422 14.609 -9.344 1 98.25 298 CYS A O 1
ATOM 2395 N N . PRO A 1 299 ? 1.994 16.688 -9.977 1 97.44 299 PRO A N 1
ATOM 2396 C CA . PRO A 1 299 ? 3.314 16.875 -10.578 1 97.44 299 PRO A CA 1
ATOM 2397 C C . PRO A 1 299 ? 4.371 17.297 -9.562 1 97.44 299 PRO A C 1
ATOM 2399 O O . PRO A 1 299 ? 4.898 18.422 -9.648 1 97.44 299 PRO A O 1
ATOM 2402 N N . VAL A 1 300 ? 4.816 16.422 -8.781 1 98.31 300 VAL A N 1
ATOM 2403 C CA . VAL A 1 300 ? 5.711 16.688 -7.66 1 98.31 300 VAL A CA 1
ATOM 2404 C C . VAL A 1 300 ? 7.047 17.219 -8.172 1 98.31 300 VAL A C 1
ATOM 2406 O O . VAL A 1 300 ? 7.555 18.234 -7.676 1 98.31 300 VAL A O 1
ATOM 2409 N N . LYS A 1 301 ? 7.625 16.609 -9.242 1 97.62 301 LYS A N 1
ATOM 2410 C CA . LYS A 1 301 ? 8.93 17 -9.766 1 97.62 301 LYS A CA 1
ATOM 2411 C C . LYS A 1 301 ? 8.906 18.422 -10.297 1 97.62 301 LYS A C 1
ATOM 2413 O O . LYS A 1 301 ? 9.844 19.203 -10.07 1 97.62 301 LYS A O 1
ATOM 2418 N N . LYS A 1 302 ? 7.875 18.703 -10.992 1 97 302 LYS A N 1
ATOM 2419 C CA . LYS A 1 302 ? 7.73 20.047 -11.539 1 97 302 LYS A CA 1
ATOM 2420 C C . LYS A 1 302 ? 7.633 21.078 -10.43 1 97 302 LYS A C 1
ATOM 2422 O O . LYS A 1 302 ? 8.273 22.141 -10.5 1 97 302 LYS A O 1
ATOM 2427 N N . ALA A 1 303 ? 6.789 20.844 -9.414 1 97.94 303 ALA A N 1
ATOM 2428 C CA . ALA A 1 303 ? 6.613 21.766 -8.297 1 97.94 303 ALA A CA 1
ATOM 2429 C C . ALA A 1 303 ? 7.926 21.969 -7.539 1 97.94 303 ALA A C 1
ATOM 2431 O O . ALA A 1 303 ? 8.305 23.109 -7.234 1 97.94 303 ALA A O 1
ATOM 2432 N N . LEU A 1 304 ? 8.609 20.844 -7.23 1 97.56 304 LEU A N 1
ATOM 2433 C CA . LEU A 1 304 ? 9.891 20.938 -6.555 1 97.56 304 LEU A CA 1
ATOM 2434 C C . LEU A 1 304 ? 10.898 21.719 -7.398 1 97.56 304 LEU A C 1
ATOM 2436 O O . LEU A 1 304 ? 11.672 22.516 -6.867 1 97.56 304 LEU A O 1
ATOM 2440 N N . GLY A 1 305 ? 10.906 21.453 -8.68 1 96.69 305 GLY A N 1
ATOM 2441 C CA . GLY A 1 305 ? 11.797 22.156 -9.594 1 96.69 305 GLY A CA 1
ATOM 2442 C C . GLY A 1 305 ? 11.578 23.656 -9.594 1 96.69 305 GLY A C 1
ATOM 2443 O O . GLY A 1 305 ? 12.531 24.422 -9.789 1 96.69 305 GLY A O 1
ATOM 2444 N N . LYS A 1 306 ? 10.359 24.094 -9.391 1 97.31 306 LYS A N 1
ATOM 2445 C CA . LYS A 1 306 ? 10.016 25.516 -9.359 1 97.31 306 LYS A CA 1
ATOM 2446 C C . LYS A 1 306 ? 10.336 26.125 -7.996 1 97.31 306 LYS A C 1
ATOM 2448 O O . LYS A 1 306 ? 10.242 27.344 -7.82 1 97.31 306 LYS A O 1
ATOM 2453 N N . GLY A 1 307 ? 10.688 25.281 -7.062 1 97.44 307 GLY A N 1
ATOM 2454 C CA . GLY A 1 307 ? 11.016 25.766 -5.73 1 97.44 307 GLY A CA 1
ATOM 2455 C C . GLY A 1 307 ? 9.797 26 -4.863 1 97.44 307 GLY A C 1
ATOM 2456 O O . GLY A 1 307 ? 9.844 26.797 -3.928 1 97.44 307 GLY A O 1
ATOM 2457 N N . ILE A 1 308 ? 8.695 25.391 -5.156 1 98.56 308 ILE A N 1
ATOM 2458 C CA . ILE A 1 308 ? 7.488 25.516 -4.355 1 98.56 308 ILE A CA 1
ATOM 2459 C C . ILE A 1 308 ? 7.598 24.641 -3.117 1 98.56 308 ILE A C 1
ATOM 2461 O O . ILE A 1 308 ? 8.078 23.5 -3.197 1 98.56 308 ILE A O 1
ATOM 2465 N N . LYS A 1 309 ? 7.195 25.141 -1.948 1 98.5 309 LYS A N 1
ATOM 2466 C CA . LYS A 1 309 ? 7.133 24.328 -0.736 1 98.5 309 LYS A CA 1
ATOM 2467 C C . LYS A 1 309 ? 6.133 23.188 -0.89 1 98.5 309 LYS A C 1
ATOM 2469 O O . LYS A 1 309 ? 4.988 23.406 -1.289 1 98.5 309 LYS A O 1
ATOM 2474 N N . MET A 1 310 ? 6.648 22.016 -0.626 1 98.75 310 MET A N 1
ATOM 2475 C CA . MET A 1 310 ? 5.75 20.875 -0.742 1 98.75 310 MET A CA 1
ATOM 2476 C C . MET A 1 310 ? 5.824 19.984 0.503 1 98.75 310 MET A C 1
ATOM 2478 O O . MET A 1 310 ? 6.895 19.812 1.086 1 98.75 310 MET A O 1
ATOM 2482 N N . GLY A 1 311 ? 4.738 19.469 0.969 1 98.81 311 GLY A N 1
ATOM 2483 C CA . GLY A 1 311 ? 4.598 18.422 1.977 1 98.81 311 GLY A CA 1
ATOM 2484 C C . GLY A 1 311 ? 3.723 17.281 1.526 1 98.81 311 GLY A C 1
ATOM 2485 O O . GLY A 1 311 ? 3.408 17.156 0.341 1 98.81 311 GLY A O 1
ATOM 2486 N N . MET A 1 312 ? 3.396 16.375 2.436 1 98.5 312 MET A N 1
ATOM 2487 C CA . MET A 1 312 ? 2.564 15.211 2.129 1 98.5 312 MET A CA 1
ATOM 2488 C C . MET A 1 312 ? 1.378 15.125 3.084 1 98.5 312 MET A C 1
ATOM 2490 O O . MET A 1 312 ? 1.406 15.703 4.172 1 98.5 312 MET A O 1
ATOM 2494 N N . GLY A 1 313 ? 0.368 14.461 2.635 1 98.88 313 GLY A N 1
ATOM 2495 C CA . GLY A 1 313 ? -0.792 14.203 3.475 1 98.88 313 GLY A CA 1
ATOM 2496 C C . GLY A 1 313 ? -1.439 12.859 3.205 1 98.88 313 GLY A C 1
ATOM 2497 O O . GLY A 1 313 ? -1.316 12.312 2.105 1 98.88 313 GLY A O 1
ATOM 2498 N N . THR A 1 314 ? -2.105 12.328 4.191 1 98.88 314 THR A N 1
ATOM 2499 C CA . THR A 1 314 ? -2.85 11.086 4.035 1 98.88 314 THR A CA 1
ATOM 2500 C C . THR A 1 314 ? -4.219 11.344 3.412 1 98.88 314 THR A C 1
ATOM 2502 O O . THR A 1 314 ? -4.738 10.516 2.668 1 98.88 314 THR A O 1
ATOM 2505 N N . ASP A 1 315 ? -4.785 12.555 3.768 1 98.75 315 ASP A N 1
ATOM 2506 C CA . ASP A 1 315 ? -6.137 12.938 3.371 1 98.75 315 ASP A CA 1
ATOM 2507 C C . ASP A 1 315 ? -7.152 11.875 3.787 1 98.75 315 ASP A C 1
ATOM 2509 O O . ASP A 1 315 ? -7.93 11.391 2.961 1 98.75 315 ASP A O 1
ATOM 2513 N N . ILE A 1 316 ? -7.207 11.516 5.016 1 97.31 316 ILE A N 1
ATOM 2514 C CA . ILE A 1 316 ? -8.219 10.617 5.562 1 97.31 316 ILE A CA 1
ATOM 2515 C C . ILE A 1 316 ? -9.609 11.234 5.379 1 97.31 316 ILE A C 1
ATOM 2517 O O . ILE A 1 316 ? -9.867 12.344 5.84 1 97.31 316 ILE A O 1
ATOM 2521 N N . ALA A 1 317 ? -10.469 10.461 4.672 1 93.31 317 ALA A N 1
ATOM 2522 C CA . ALA A 1 317 ? -10.758 9.125 4.164 1 93.31 317 ALA A CA 1
ATOM 2523 C C . ALA A 1 317 ? -10.789 9.109 2.639 1 93.31 317 ALA A C 1
ATOM 2525 O O . ALA A 1 317 ? -11.148 8.102 2.027 1 93.31 317 ALA A O 1
ATOM 2526 N N . GLY A 1 318 ? -10.438 10.297 2.016 1 96.25 318 GLY A N 1
ATOM 2527 C CA . GLY A 1 318 ? -10.203 10.195 0.585 1 96.25 318 GLY A CA 1
ATOM 2528 C C . GLY A 1 318 ? -9.234 9.086 0.216 1 96.25 318 GLY A C 1
ATOM 2529 O O . GLY A 1 318 ? -9.43 8.398 -0.786 1 96.25 318 GLY A O 1
ATOM 2530 N N . GLY A 1 319 ? -8.172 9 0.979 1 97.62 319 GLY A N 1
ATOM 2531 C CA . GLY A 1 319 ? -7.293 7.844 0.938 1 97.62 319 GLY A CA 1
ATOM 2532 C C . GLY A 1 319 ? -7.652 6.781 1.959 1 97.62 319 GLY A C 1
ATOM 2533 O O . GLY A 1 319 ? -8.227 7.086 3.006 1 97.62 319 GLY A O 1
ATOM 2534 N N . PHE A 1 320 ? -7.164 5.586 1.829 1 98.56 320 PHE A N 1
ATOM 2535 C CA . PHE A 1 320 ? -7.648 4.484 2.65 1 98.56 320 PHE A CA 1
ATOM 2536 C C . PHE A 1 320 ? -6.664 4.176 3.775 1 98.56 320 PHE A C 1
ATOM 2538 O O . PHE A 1 320 ? -6.82 3.182 4.488 1 98.56 320 PHE A O 1
ATOM 2545 N N . SER A 1 321 ? -5.633 4.961 3.982 1 98.5 321 SER A N 1
ATOM 2546 C CA . SER A 1 321 ? -4.641 4.688 5.02 1 98.5 321 SER A CA 1
ATOM 2547 C C . SER A 1 321 ? -4.359 5.93 5.855 1 98.5 321 SER A C 1
ATOM 2549 O O . SER A 1 321 ? -4.309 7.043 5.324 1 98.5 321 SER A O 1
ATOM 2551 N N . ALA A 1 322 ? -4.137 5.742 7.148 1 98.31 322 ALA A N 1
ATOM 2552 C CA . ALA A 1 322 ? -3.783 6.836 8.055 1 98.31 322 ALA A CA 1
ATOM 2553 C C . ALA A 1 322 ? -2.27 6.973 8.18 1 98.31 322 ALA A C 1
ATOM 2555 O O . ALA A 1 322 ? -1.777 7.723 9.023 1 98.31 322 ALA A O 1
ATOM 2556 N N . SER A 1 323 ? -1.525 6.234 7.344 1 98.62 323 SER A N 1
ATOM 2557 C CA . SER A 1 323 ? -0.073 6.152 7.465 1 98.62 323 SER A CA 1
ATOM 2558 C C . SER A 1 323 ? 0.617 7.012 6.41 1 98.62 323 SER A C 1
ATOM 2560 O O . SER A 1 323 ? 0.398 6.828 5.211 1 98.62 323 SER A O 1
ATOM 2562 N N . ILE A 1 324 ? 1.479 7.895 6.828 1 98.81 324 ILE A N 1
ATOM 2563 C CA . ILE A 1 324 ? 2.301 8.68 5.91 1 98.81 324 ILE A CA 1
ATOM 2564 C C . ILE A 1 324 ? 3.258 7.754 5.16 1 98.81 324 ILE A C 1
ATOM 2566 O O . ILE A 1 324 ? 3.658 8.047 4.031 1 98.81 324 ILE A O 1
ATOM 2570 N N . LEU A 1 325 ? 3.633 6.578 5.738 1 98.56 325 LEU A N 1
ATOM 2571 C CA . LEU A 1 325 ? 4.434 5.602 5.008 1 98.56 325 LEU A CA 1
ATOM 2572 C C . LEU A 1 325 ? 3.713 5.148 3.74 1 98.56 325 LEU A C 1
ATOM 2574 O O . LEU A 1 325 ? 4.332 5.012 2.684 1 98.56 325 LEU A O 1
ATOM 2578 N N . ASP A 1 326 ? 2.438 4.914 3.918 1 98.56 326 ASP A N 1
ATOM 2579 C CA . ASP A 1 326 ? 1.627 4.562 2.756 1 98.56 326 ASP A CA 1
ATOM 2580 C C . ASP A 1 326 ? 1.633 5.688 1.722 1 98.56 326 ASP A C 1
ATOM 2582 O O . ASP A 1 326 ? 1.75 5.434 0.521 1 98.56 326 ASP A O 1
ATOM 2586 N N . SER A 1 327 ? 1.505 6.934 2.182 1 98.81 327 SER A N 1
ATOM 2587 C CA . SER A 1 327 ? 1.542 8.078 1.282 1 98.81 327 SER A CA 1
ATOM 2588 C C . SER A 1 327 ? 2.871 8.156 0.538 1 98.81 327 SER A C 1
ATOM 2590 O O . SER A 1 327 ? 2.904 8.477 -0.652 1 98.81 327 SER A O 1
ATOM 2592 N N . MET A 1 328 ? 3.941 7.914 1.242 1 98.81 328 MET A N 1
ATOM 2593 C CA . MET A 1 328 ? 5.254 7.926 0.599 1 98.81 328 MET A CA 1
ATOM 2594 C C . MET A 1 328 ? 5.336 6.855 -0.484 1 98.81 328 MET A C 1
ATOM 2596 O O . MET A 1 328 ? 5.812 7.117 -1.589 1 98.81 328 MET A O 1
ATOM 2600 N N . ARG A 1 329 ? 4.871 5.664 -0.147 1 98.5 329 ARG A N 1
ATOM 2601 C CA . ARG A 1 329 ? 4.898 4.543 -1.083 1 98.5 329 ARG A CA 1
ATOM 2602 C C . ARG A 1 329 ? 4.117 4.875 -2.352 1 98.5 329 ARG A C 1
ATOM 2604 O O . ARG A 1 329 ? 4.629 4.707 -3.461 1 98.5 329 ARG A O 1
ATOM 2611 N N . LEU A 1 330 ? 2.926 5.344 -2.18 1 98.75 330 LEU A N 1
ATOM 2612 C CA . LEU A 1 330 ? 2.09 5.68 -3.326 1 98.75 330 LEU A CA 1
ATOM 2613 C C . LEU A 1 330 ? 2.609 6.934 -4.027 1 98.75 330 LEU A C 1
ATOM 2615 O O . LEU A 1 330 ? 2.404 7.105 -5.23 1 98.75 330 LEU A O 1
ATOM 2619 N N . GLY A 1 331 ? 3.297 7.824 -3.246 1 98.81 331 GLY A N 1
ATOM 2620 C CA . GLY A 1 331 ? 3.951 8.953 -3.887 1 98.81 331 GLY A CA 1
ATOM 2621 C C . GLY A 1 331 ? 5.027 8.539 -4.871 1 98.81 331 GLY A C 1
ATOM 2622 O O . GLY A 1 331 ? 5.152 9.125 -5.949 1 98.81 331 GLY A O 1
ATOM 2623 N N . LEU A 1 332 ? 5.828 7.555 -4.449 1 98.75 332 LEU A N 1
ATOM 2624 C CA . LEU A 1 332 ? 6.82 7 -5.363 1 98.75 332 LEU A CA 1
ATOM 2625 C C . LEU A 1 332 ? 6.152 6.391 -6.59 1 98.75 332 LEU A C 1
ATOM 2627 O O . LEU A 1 332 ? 6.609 6.598 -7.719 1 98.75 332 LEU A O 1
ATOM 2631 N N . ILE A 1 333 ? 5.07 5.699 -6.371 1 98.75 333 ILE A N 1
ATOM 2632 C CA . ILE A 1 333 ? 4.32 5.062 -7.449 1 98.75 333 ILE A CA 1
ATOM 2633 C C . ILE A 1 333 ? 3.77 6.125 -8.398 1 98.75 333 ILE A C 1
ATOM 2635 O O . ILE A 1 333 ? 3.844 5.977 -9.617 1 98.75 333 ILE A O 1
ATOM 2639 N N . VAL A 1 334 ? 3.201 7.219 -7.852 1 98.81 334 VAL A N 1
ATOM 2640 C CA . VAL A 1 334 ? 2.678 8.305 -8.672 1 98.81 334 VAL A CA 1
ATOM 2641 C C . VAL A 1 334 ? 3.803 8.906 -9.516 1 98.81 334 VAL A C 1
ATOM 2643 O O . VAL A 1 334 ? 3.59 9.289 -10.664 1 98.81 334 VAL A O 1
ATOM 2646 N N . GLY A 1 335 ? 5 9.023 -8.891 1 98.5 335 GLY A N 1
ATOM 2647 C CA . GLY A 1 335 ? 6.148 9.445 -9.672 1 98.5 335 GLY A CA 1
ATOM 2648 C C . GLY A 1 335 ? 6.383 8.586 -10.906 1 98.5 335 GLY A C 1
ATOM 2649 O O . GLY A 1 335 ? 6.609 9.102 -12 1 98.5 335 GLY A O 1
ATOM 2650 N N . ASN A 1 336 ? 6.316 7.262 -10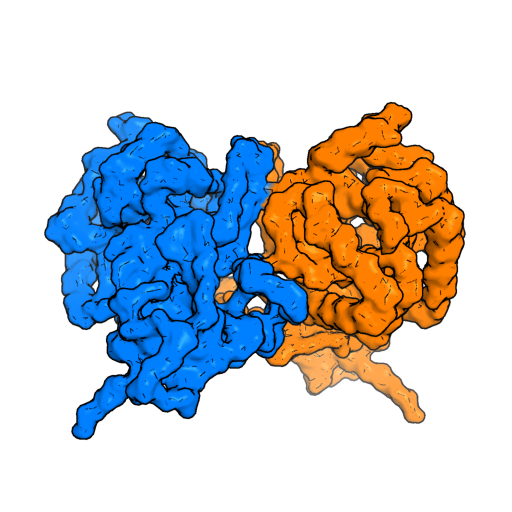.734 1 98.38 336 ASN A N 1
ATOM 2651 C CA . ASN A 1 336 ? 6.488 6.332 -11.844 1 98.38 336 ASN A CA 1
ATOM 2652 C C . ASN A 1 336 ? 5.352 6.453 -12.859 1 98.38 336 ASN A C 1
ATOM 2654 O O . ASN A 1 336 ? 5.578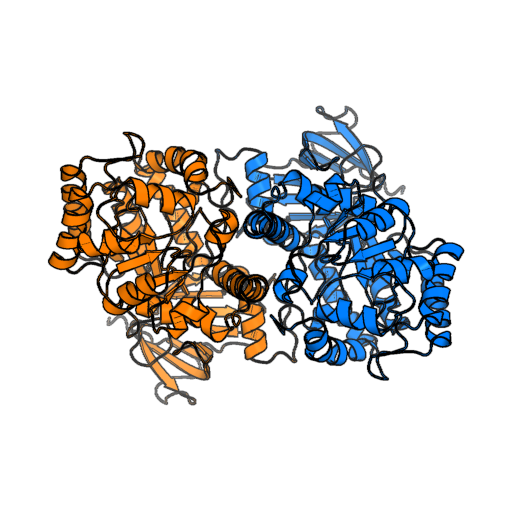 6.344 -14.062 1 98.38 336 ASN A O 1
ATOM 2658 N N . ILE A 1 337 ? 4.102 6.625 -12.375 1 98.56 337 ILE A N 1
ATOM 2659 C CA . ILE A 1 337 ? 2.951 6.809 -13.25 1 98.56 337 ILE A CA 1
ATOM 2660 C C . ILE A 1 337 ? 3.156 8.047 -14.125 1 98.56 337 ILE A C 1
ATOM 2662 O O . ILE A 1 337 ? 2.908 8.008 -15.328 1 98.56 337 ILE A O 1
ATOM 2666 N N . ASN A 1 338 ? 3.621 9.164 -13.477 1 98.19 338 ASN A N 1
ATOM 2667 C CA . ASN A 1 338 ? 3.898 10.383 -14.234 1 98.19 338 ASN A CA 1
ATOM 2668 C C . ASN A 1 338 ? 4.973 10.156 -15.289 1 98.19 338 ASN A C 1
ATOM 2670 O O . ASN A 1 338 ? 4.93 10.758 -16.359 1 98.19 338 ASN A O 1
ATOM 2674 N N . ASP A 1 339 ? 5.938 9.344 -14.93 1 97.19 339 ASP A N 1
ATOM 2675 C CA . ASP A 1 339 ? 6.969 9 -15.898 1 97.19 339 ASP A CA 1
ATOM 2676 C C . ASP A 1 339 ? 6.371 8.273 -17.109 1 97.19 339 ASP A C 1
ATOM 2678 O O . ASP A 1 339 ? 6.742 8.547 -18.25 1 97.19 339 ASP A O 1
ATOM 2682 N N . ILE A 1 340 ? 5.457 7.332 -16.891 1 96.88 340 ILE A N 1
ATOM 2683 C CA . ILE A 1 340 ? 4.812 6.543 -17.938 1 96.88 340 ILE A CA 1
ATOM 2684 C C . ILE A 1 340 ? 3.93 7.449 -18.797 1 96.88 340 ILE A C 1
ATOM 2686 O O . ILE A 1 340 ? 3.986 7.395 -20.031 1 96.88 340 ILE A O 1
ATOM 2690 N N . VAL A 1 341 ? 3.125 8.305 -18.141 1 97.12 341 VAL A N 1
ATOM 2691 C CA . VAL A 1 341 ? 2.029 9.008 -18.797 1 97.12 341 VAL A CA 1
ATOM 2692 C C . VAL A 1 341 ? 2.523 10.352 -19.328 1 97.12 341 VAL A C 1
ATOM 2694 O O . VAL A 1 341 ? 2.18 10.742 -20.453 1 97.12 341 VAL A O 1
ATOM 2697 N N . ASN A 1 342 ? 3.387 11.055 -18.5 1 95.94 342 ASN A N 1
ATOM 2698 C CA . ASN A 1 342 ? 3.754 12.43 -18.828 1 95.94 342 ASN A CA 1
ATOM 2699 C C . ASN A 1 342 ? 5.234 12.547 -19.172 1 95.94 342 ASN A C 1
ATOM 2701 O O . ASN A 1 342 ? 5.719 13.633 -19.5 1 95.94 342 ASN A O 1
ATOM 2705 N N . LYS A 1 343 ? 6.023 11.445 -19.125 1 95.69 343 LYS A N 1
ATOM 2706 C CA . LYS A 1 343 ? 7.441 11.406 -19.469 1 95.69 343 LYS A CA 1
ATOM 2707 C C . LYS A 1 343 ? 8.242 12.383 -18.594 1 95.69 343 LYS A C 1
ATOM 2709 O O . LYS A 1 343 ? 9.094 13.109 -19.109 1 95.69 343 LYS A O 1
ATOM 2714 N N . THR A 1 344 ? 7.805 12.492 -17.375 1 95.19 344 THR A N 1
ATOM 2715 C CA . THR A 1 344 ? 8.539 13.289 -16.391 1 95.19 344 THR A CA 1
ATOM 2716 C C . THR A 1 344 ? 9.414 12.398 -15.523 1 95.19 344 THR A C 1
ATOM 2718 O O . THR A 1 344 ? 9.094 11.234 -15.289 1 95.19 344 THR A O 1
ATOM 2721 N N . GLU A 1 345 ? 10.555 12.984 -15.055 1 94.81 345 GLU A N 1
ATOM 2722 C CA . GLU A 1 345 ? 11.43 12.227 -14.164 1 94.81 345 GLU A CA 1
ATOM 2723 C C . GLU A 1 345 ? 10.68 11.75 -12.93 1 94.81 345 GLU A C 1
ATOM 2725 O O . GLU A 1 345 ? 9.867 12.484 -12.367 1 94.81 345 GLU A O 1
ATOM 2730 N N . PRO A 1 346 ? 10.977 10.531 -12.523 1 96.25 346 PRO A N 1
ATOM 2731 C CA . PRO A 1 346 ? 10.297 10.031 -11.328 1 96.25 346 PRO A CA 1
ATOM 2732 C C . PRO A 1 346 ? 10.766 10.711 -10.047 1 96.25 346 PRO A C 1
ATOM 2734 O O . PRO A 1 346 ? 11.844 11.312 -10.016 1 96.25 346 PRO A O 1
ATOM 2737 N N . VAL A 1 347 ? 9.953 10.656 -9.039 1 98.06 347 VAL A N 1
ATOM 2738 C CA . VAL A 1 347 ? 10.273 11.18 -7.711 1 98.06 347 VAL A CA 1
ATOM 2739 C C . VAL A 1 347 ? 11.281 10.258 -7.023 1 98.06 347 VAL A C 1
ATOM 2741 O O . VAL A 1 347 ? 11.109 9.039 -7.023 1 98.06 347 VAL A O 1
ATOM 2744 N N . SER A 1 348 ? 12.344 10.766 -6.465 1 97.81 348 SER A N 1
ATOM 2745 C CA . SER A 1 348 ? 13.375 9.961 -5.82 1 97.81 348 SER A CA 1
ATOM 2746 C C . SER A 1 348 ? 13 9.625 -4.379 1 97.81 348 SER A C 1
ATOM 2748 O O . SER A 1 348 ? 12.086 10.234 -3.816 1 97.81 348 SER A O 1
ATOM 2750 N N . LEU A 1 349 ? 13.75 8.664 -3.83 1 98 349 LEU A N 1
ATOM 2751 C CA . LEU A 1 349 ? 13.562 8.266 -2.438 1 98 349 LEU A CA 1
ATOM 2752 C C . LEU A 1 349 ? 13.836 9.445 -1.502 1 98 349 LEU A C 1
ATOM 2754 O O . LEU A 1 349 ? 13.086 9.664 -0.549 1 98 349 LEU A O 1
ATOM 2758 N N . SER A 1 350 ? 14.859 10.195 -1.753 1 98.38 350 SER A N 1
ATOM 2759 C CA . SER A 1 350 ? 15.203 11.352 -0.922 1 98.38 350 SER A CA 1
ATOM 2760 C C . SER A 1 350 ? 14.109 12.414 -0.975 1 98.38 350 SER A C 1
ATOM 2762 O O . SER A 1 350 ? 13.766 13.008 0.048 1 98.38 350 SER A O 1
ATOM 2764 N N . GLU A 1 351 ? 13.547 12.656 -2.158 1 98.69 351 GLU A N 1
ATOM 2765 C CA . GLU A 1 351 ? 12.5 13.664 -2.322 1 98.69 351 GLU A CA 1
ATOM 2766 C C . GLU A 1 351 ? 11.242 13.289 -1.536 1 98.69 351 GLU A C 1
ATOM 2768 O O . GLU A 1 351 ? 10.648 14.133 -0.868 1 98.69 351 GLU A O 1
ATOM 2773 N N . ILE A 1 352 ? 10.867 12.016 -1.635 1 98.81 352 ILE A N 1
ATOM 2774 C CA . ILE A 1 352 ? 9.617 11.617 -1.005 1 98.81 352 ILE A CA 1
ATOM 2775 C C . ILE A 1 352 ? 9.766 11.648 0.514 1 98.81 352 ILE A C 1
ATOM 2777 O O . ILE A 1 352 ? 8.82 12.008 1.229 1 98.81 352 ILE A O 1
ATOM 2781 N N . ILE A 1 353 ? 10.922 11.242 1.067 1 98.88 353 ILE A N 1
ATOM 2782 C CA . ILE A 1 353 ? 11.188 11.328 2.5 1 98.88 353 ILE A CA 1
ATOM 2783 C C . ILE A 1 353 ? 11.172 12.789 2.945 1 98.88 353 ILE A C 1
ATOM 2785 O O . ILE A 1 353 ? 10.617 13.117 3.996 1 98.88 353 ILE A O 1
ATOM 2789 N N . TYR A 1 354 ? 11.781 13.633 2.107 1 98.88 354 TYR A N 1
ATOM 2790 C CA . TYR A 1 354 ? 11.797 15.062 2.393 1 98.88 354 TYR A CA 1
ATOM 2791 C C . TYR A 1 354 ? 10.383 15.609 2.551 1 98.88 354 TYR A C 1
ATOM 2793 O O . TYR A 1 354 ? 10.086 16.297 3.523 1 98.88 354 TYR A O 1
ATOM 2801 N N . LEU A 1 355 ? 9.492 15.289 1.659 1 98.94 355 LEU A N 1
ATOM 2802 C CA . LEU A 1 355 ? 8.117 15.789 1.711 1 98.94 355 LEU A CA 1
ATOM 2803 C C . LEU A 1 355 ? 7.434 15.352 3.002 1 98.94 355 LEU A C 1
ATOM 2805 O O . LEU A 1 355 ? 6.625 16.094 3.562 1 98.94 355 LEU A O 1
ATOM 2809 N N . ALA A 1 356 ? 7.789 14.133 3.504 1 98.88 356 ALA A N 1
ATOM 2810 C CA . ALA A 1 356 ? 7.098 13.539 4.645 1 98.88 356 ALA A CA 1
ATOM 2811 C C . ALA A 1 356 ? 7.699 14.008 5.961 1 98.88 356 ALA A C 1
ATOM 2813 O O . ALA A 1 356 ? 7.191 13.688 7.039 1 98.88 356 ALA A O 1
ATOM 2814 N N . THR A 1 357 ? 8.828 14.742 5.934 1 98.88 357 THR A N 1
ATOM 2815 C CA . THR A 1 357 ? 9.555 15.156 7.133 1 98.88 357 THR A CA 1
ATOM 2816 C C . THR A 1 357 ? 9.883 16.641 7.07 1 98.88 357 THR A C 1
ATOM 2818 O O . THR A 1 357 ? 9.008 17.484 7.293 1 98.88 357 THR A O 1
ATOM 2821 N N . ASN A 1 358 ? 11.07 16.984 6.496 1 98.81 358 ASN A N 1
ATOM 2822 C CA . ASN A 1 358 ? 11.508 18.375 6.52 1 98.81 358 ASN A CA 1
ATOM 2823 C C . ASN A 1 358 ? 10.68 19.234 5.57 1 98.81 358 ASN A C 1
ATOM 2825 O O . ASN A 1 358 ? 10.469 20.422 5.828 1 98.81 358 ASN A O 1
ATOM 2829 N N . GLY A 1 359 ? 10.273 18.688 4.422 1 98.88 359 GLY A N 1
ATOM 2830 C CA . GLY A 1 359 ? 9.375 19.422 3.543 1 98.88 359 GLY A CA 1
ATOM 2831 C C . GLY A 1 359 ? 8.062 19.797 4.207 1 98.88 359 GLY A C 1
ATOM 2832 O O . GLY A 1 359 ? 7.574 20.906 4.047 1 98.88 359 GLY A O 1
ATOM 2833 N N . GLY A 1 360 ? 7.477 18.797 4.906 1 98.88 360 GLY A N 1
ATOM 2834 C CA . GLY A 1 360 ? 6.289 19.109 5.691 1 98.88 360 GLY A CA 1
ATOM 2835 C C . GLY A 1 360 ? 6.527 20.156 6.75 1 98.88 360 GLY A C 1
ATOM 2836 O O . GLY A 1 360 ? 5.68 21.031 6.969 1 98.88 360 GLY A O 1
ATOM 2837 N N . ALA A 1 361 ? 7.684 20.078 7.414 1 98.88 361 ALA A N 1
ATOM 2838 C CA . ALA A 1 361 ? 8.031 21.078 8.406 1 98.88 361 ALA A CA 1
ATOM 2839 C C . ALA A 1 361 ? 8.109 22.469 7.773 1 98.88 361 ALA A C 1
ATOM 2841 O O . ALA A 1 361 ? 7.648 23.453 8.359 1 98.88 361 ALA A O 1
ATOM 2842 N N . HIS A 1 362 ? 8.641 22.562 6.57 1 98.75 362 HIS A N 1
ATOM 2843 C CA . HIS A 1 362 ? 8.719 23.812 5.844 1 98.75 362 HIS A CA 1
ATOM 2844 C C . HIS A 1 362 ? 7.332 24.359 5.531 1 98.75 362 HIS A C 1
ATOM 2846 O O . HIS A 1 362 ? 7.094 25.562 5.633 1 98.75 362 HIS A O 1
ATOM 2852 N N . CYS A 1 363 ? 6.453 23.484 5.152 1 98.88 363 CYS A N 1
ATOM 2853 C CA . CYS A 1 363 ? 5.09 23.891 4.824 1 98.88 363 CYS A CA 1
ATOM 2854 C C . CYS A 1 363 ? 4.402 24.516 6.031 1 98.88 363 CYS A C 1
ATOM 2856 O O . CYS A 1 363 ? 3.541 25.375 5.879 1 98.88 363 CYS A O 1
ATOM 2858 N N . LEU A 1 364 ? 4.82 24.125 7.219 1 98.81 364 LEU A N 1
ATOM 2859 C CA . LEU A 1 364 ? 4.191 24.594 8.453 1 98.81 364 LEU A CA 1
ATOM 2860 C C . LEU A 1 364 ? 5.07 25.641 9.148 1 98.81 364 LEU A C 1
ATOM 2862 O O . LEU A 1 364 ? 4.84 25.969 10.312 1 98.81 364 LEU A O 1
ATOM 2866 N N . ASN A 1 365 ? 6.07 26.109 8.492 1 98.38 365 ASN A N 1
ATOM 2867 C CA . ASN A 1 365 ? 7.027 27.078 9.016 1 98.38 365 ASN A CA 1
ATOM 2868 C C . ASN A 1 365 ? 7.676 26.594 10.305 1 98.38 365 ASN A C 1
ATOM 2870 O O . ASN A 1 365 ? 7.824 27.359 11.258 1 98.38 365 ASN A O 1
ATOM 2874 N N . MET A 1 366 ? 8.023 25.25 10.289 1 98.56 366 MET A N 1
ATOM 2875 C CA . MET A 1 366 ? 8.602 24.656 11.492 1 98.56 366 MET A CA 1
ATOM 2876 C C . MET A 1 366 ? 9.945 24 11.18 1 98.56 366 MET A C 1
ATOM 2878 O O . MET A 1 366 ? 10.453 23.203 11.977 1 98.56 366 MET A O 1
ATOM 2882 N N . GLN A 1 367 ? 10.516 24.312 10.039 1 97.62 367 GLN A N 1
ATOM 2883 C CA . GLN A 1 367 ? 11.727 23.641 9.57 1 97.62 367 GLN A CA 1
ATOM 2884 C C . GLN A 1 367 ? 12.891 23.859 10.539 1 97.62 367 GLN A C 1
ATOM 2886 O O . GLN A 1 367 ? 13.836 23.078 10.562 1 97.62 367 GLN A O 1
ATOM 2891 N N . ASP A 1 368 ? 12.828 24.906 11.344 1 98 368 ASP A N 1
ATOM 2892 C CA . ASP A 1 368 ? 13.883 25.172 12.32 1 98 368 ASP A CA 1
ATOM 2893 C C . ASP A 1 368 ? 13.633 24.422 13.625 1 98 368 ASP A C 1
ATOM 2895 O O . ASP A 1 368 ? 14.492 24.406 14.508 1 98 368 ASP A O 1
ATOM 2899 N N . GLN A 1 369 ? 12.555 23.734 13.734 1 98.44 369 GLN A N 1
ATOM 2900 C CA . GLN A 1 369 ? 12.188 23.094 14.984 1 98.44 369 GLN A CA 1
ATOM 2901 C C . GLN A 1 369 ? 12.117 21.578 14.82 1 98.44 369 GLN A C 1
ATOM 2903 O O . GLN A 1 369 ? 12.461 20.828 15.742 1 98.44 369 GLN A O 1
ATOM 2908 N N . ILE A 1 370 ? 11.648 21.109 13.719 1 98.69 370 ILE A N 1
ATOM 2909 C CA . ILE A 1 370 ? 11.445 19.672 13.531 1 98.69 370 ILE A CA 1
ATOM 2910 C C . ILE A 1 370 ? 11.727 19.281 12.086 1 98.69 370 ILE A C 1
ATOM 2912 O O . ILE A 1 370 ? 12.148 20.125 11.281 1 98.69 370 ILE A O 1
ATOM 2916 N N . GLY A 1 371 ? 11.625 17.984 11.695 1 98.62 371 GLY A N 1
ATOM 2917 C CA . GLY A 1 371 ? 11.711 17.5 10.328 1 98.62 371 GLY A CA 1
ATOM 2918 C C . GLY A 1 371 ? 13.07 16.922 9.984 1 98.62 371 GLY A C 1
ATOM 2919 O O . GLY A 1 371 ? 13.211 16.203 8.992 1 98.62 371 GLY A O 1
ATOM 2920 N N . SER A 1 372 ? 14.062 17.25 10.695 1 98.62 372 SER A N 1
ATOM 2921 C CA . SER A 1 372 ? 15.414 16.703 10.594 1 98.62 372 SER A CA 1
ATOM 2922 C C . SER A 1 372 ? 16.125 16.703 11.945 1 98.62 372 SER A C 1
ATOM 2924 O O . SER A 1 372 ? 15.594 17.234 12.922 1 98.62 372 SER A O 1
ATOM 2926 N N . PHE A 1 373 ? 17.234 16.016 12.031 1 98.75 373 PHE A N 1
ATOM 2927 C CA . PHE A 1 373 ? 18 15.977 13.273 1 98.75 373 PHE A CA 1
ATOM 2928 C C . PHE A 1 373 ? 19.141 17 13.25 1 98.75 373 PHE A C 1
ATOM 2930 O O . PHE A 1 373 ? 20.141 16.797 12.555 1 98.75 373 PHE A O 1
ATOM 2937 N N . GLU A 1 374 ? 18.984 18.031 13.914 1 98.31 374 GLU A N 1
ATOM 2938 C CA . GLU A 1 374 ? 20 19.047 14.148 1 98.31 374 GLU A CA 1
ATOM 2939 C C . GLU A 1 374 ? 20 19.5 15.602 1 98.31 374 GLU A C 1
ATOM 2941 O O . GLU A 1 374 ? 18.953 19.516 16.266 1 98.31 374 GLU A O 1
ATOM 2946 N N . VAL A 1 375 ? 21.203 19.875 16.062 1 98.38 375 VAL A N 1
ATOM 2947 C CA . VAL A 1 375 ? 21.297 20.406 17.422 1 98.38 375 VAL A CA 1
ATOM 2948 C C . VAL A 1 375 ? 20.391 21.625 17.562 1 98.38 375 VAL A C 1
ATOM 2950 O O . VAL A 1 375 ? 20.391 22.516 16.703 1 98.38 375 VAL A O 1
ATOM 2953 N N . GLY A 1 376 ? 19.609 21.625 18.609 1 98.31 376 GLY A N 1
ATOM 2954 C CA . GLY A 1 376 ? 18.688 22.734 18.844 1 98.31 376 GLY A CA 1
ATOM 2955 C C . GLY A 1 376 ? 17.25 22.406 18.469 1 98.31 376 GLY A C 1
ATOM 2956 O O . GLY A 1 376 ? 16.312 22.969 19.031 1 98.31 376 GLY A O 1
ATOM 2957 N N . LYS A 1 377 ? 17.031 21.5 17.516 1 98.75 377 LYS A N 1
ATOM 2958 C CA . LYS A 1 377 ? 15.68 21.094 17.125 1 98.75 377 LYS A CA 1
ATOM 2959 C C . LYS A 1 377 ? 15.047 20.188 18.172 1 98.75 377 LYS A C 1
ATOM 2961 O O . LYS A 1 377 ? 15.75 19.625 19.016 1 98.75 377 LYS A O 1
ATOM 2966 N N . LYS A 1 378 ? 13.727 20.188 18.188 1 98.75 378 LYS A N 1
ATOM 2967 C CA . LYS A 1 378 ? 12.992 19.25 19.031 1 98.75 378 LYS A CA 1
ATOM 2968 C C . LYS A 1 378 ? 13.211 17.812 18.594 1 98.75 378 LYS A C 1
ATOM 2970 O O . LYS A 1 378 ? 13.383 17.547 17.406 1 98.75 378 LYS A O 1
ATOM 2975 N N . PHE A 1 379 ? 13.242 16.906 19.562 1 98.69 379 PHE A N 1
ATOM 2976 C CA . PHE A 1 379 ? 13.398 15.492 19.266 1 98.69 379 PHE A CA 1
ATOM 2977 C C . PHE A 1 379 ? 12.047 14.859 18.938 1 98.69 379 PHE A C 1
ATOM 2979 O O . PHE A 1 379 ? 11.461 14.164 19.781 1 98.69 379 PHE A O 1
ATOM 2986 N N . ASP A 1 380 ? 11.531 15.133 17.797 1 98.81 380 ASP A N 1
ATOM 2987 C CA . ASP A 1 380 ? 10.469 14.359 17.156 1 98.81 380 ASP A CA 1
ATOM 2988 C C . ASP A 1 380 ? 11.047 13.227 16.312 1 98.81 380 ASP A C 1
ATOM 2990 O O . ASP A 1 380 ? 11.555 13.461 15.211 1 98.81 380 ASP A O 1
ATOM 2994 N N . ALA A 1 381 ? 10.867 12.008 16.828 1 98.81 381 ALA A N 1
ATOM 2995 C CA . ALA A 1 381 ? 11.648 10.938 16.203 1 98.81 381 ALA A CA 1
ATOM 2996 C C . ALA A 1 381 ? 10.898 9.609 16.281 1 98.81 381 ALA A C 1
ATOM 2998 O O . ALA A 1 381 ? 10.055 9.406 17.156 1 98.81 381 ALA A O 1
ATOM 2999 N N . LEU A 1 382 ? 11.18 8.82 15.336 1 98.88 382 LEU A N 1
ATOM 3000 C CA . LEU A 1 382 ? 10.812 7.414 15.344 1 98.88 382 LEU A CA 1
ATOM 3001 C C . LEU A 1 382 ? 12.031 6.531 15.594 1 98.88 382 LEU A C 1
ATOM 3003 O O . LEU A 1 382 ? 13.094 6.754 15.008 1 98.88 382 LEU A O 1
ATOM 3007 N N . ARG A 1 383 ? 11.953 5.664 16.5 1 98.75 383 ARG A N 1
ATOM 3008 C CA . ARG A 1 383 ? 12.875 4.535 16.531 1 98.75 383 ARG A CA 1
ATOM 3009 C C . ARG A 1 383 ? 12.336 3.369 15.711 1 98.75 383 ARG A C 1
ATOM 3011 O O . ARG A 1 383 ? 11.328 2.762 16.078 1 98.75 383 ARG A O 1
ATOM 3018 N N . VAL A 1 384 ? 12.953 3.068 14.602 1 98.62 384 VAL A N 1
ATOM 3019 C CA . VAL A 1 384 ? 12.523 2.043 13.656 1 98.62 384 VAL A CA 1
ATOM 3020 C C . VAL A 1 384 ? 13.305 0.757 13.898 1 98.62 384 VAL A C 1
ATOM 3022 O O . VAL A 1 384 ? 14.523 0.794 14.109 1 98.62 384 VAL A O 1
ATOM 3025 N N . ASP A 1 385 ? 12.656 -0.348 13.938 1 98.25 385 ASP A N 1
ATOM 3026 C CA . ASP A 1 385 ? 13.266 -1.672 14.039 1 98.25 385 ASP A CA 1
ATOM 3027 C C . ASP A 1 385 ? 12.758 -2.592 12.93 1 98.25 385 ASP A C 1
ATOM 3029 O O . ASP A 1 385 ? 11.688 -3.191 13.055 1 98.25 385 ASP A O 1
ATOM 3033 N N . LEU A 1 386 ? 13.555 -2.766 11.875 1 97.75 386 LEU A N 1
ATOM 3034 C CA . LEU A 1 386 ? 13.133 -3.557 10.727 1 97.75 386 LEU A CA 1
ATOM 3035 C C . LEU A 1 386 ? 13.07 -5.039 11.078 1 97.75 386 LEU A C 1
ATOM 3037 O O . LEU A 1 386 ? 12.477 -5.832 10.344 1 97.75 386 LEU A O 1
ATOM 3041 N N . ASN A 1 387 ? 13.602 -5.422 12.195 1 95.88 387 ASN A N 1
ATOM 3042 C CA . ASN A 1 387 ? 13.617 -6.812 12.633 1 95.88 387 ASN A CA 1
ATOM 3043 C C . ASN A 1 387 ? 12.57 -7.07 13.719 1 95.88 387 ASN A C 1
ATOM 3045 O O . ASN A 1 387 ? 12.664 -8.055 14.453 1 95.88 387 ASN A O 1
ATOM 3049 N N . ALA A 1 388 ? 11.688 -6.141 13.875 1 93.81 388 ALA A N 1
ATOM 3050 C CA . ALA A 1 388 ? 10.641 -6.305 14.875 1 93.81 388 ALA A CA 1
ATOM 3051 C C . ALA A 1 388 ? 9.922 -7.645 14.711 1 93.81 388 ALA A C 1
ATOM 3053 O O . ALA A 1 388 ? 9.969 -8.25 13.633 1 93.81 388 ALA A O 1
ATOM 3054 N N . ASN A 1 389 ? 9.266 -8.117 15.781 1 87.06 389 ASN A N 1
ATOM 3055 C CA . ASN A 1 389 ? 8.469 -9.336 15.711 1 87.06 389 ASN A CA 1
ATOM 3056 C C . ASN A 1 389 ? 7.348 -9.227 14.688 1 87.06 389 ASN A C 1
ATOM 3058 O O . ASN A 1 389 ? 6.637 -8.219 14.648 1 87.06 389 ASN A O 1
ATOM 3062 N N . ASP A 1 390 ? 7.199 -10.141 13.828 1 88.12 390 ASP A N 1
ATOM 3063 C CA . ASP A 1 390 ? 6.152 -10.234 12.812 1 88.12 390 ASP A CA 1
ATOM 3064 C C . ASP A 1 390 ? 6.301 -9.133 11.766 1 88.12 390 ASP A C 1
ATOM 3066 O O . ASP A 1 390 ? 5.316 -8.719 11.148 1 88.12 390 ASP A O 1
ATOM 3070 N N . SER A 1 391 ? 7.566 -8.508 11.742 1 94.5 391 SER A N 1
ATOM 3071 C CA . SER A 1 391 ? 7.867 -7.488 10.742 1 94.5 391 SER A CA 1
ATOM 3072 C C . SER A 1 391 ? 7.449 -7.945 9.352 1 94.5 391 SER A C 1
ATOM 3074 O O . SER A 1 391 ? 7.598 -9.117 9 1 94.5 391 SER A O 1
ATOM 3076 N N . PRO A 1 392 ? 6.863 -7.039 8.562 1 95.81 392 PRO A N 1
ATOM 3077 C CA . PRO A 1 392 ? 6.641 -7.371 7.152 1 95.81 392 PRO A CA 1
ATOM 3078 C C . PRO A 1 392 ? 7.934 -7.449 6.352 1 95.81 392 PRO A C 1
ATOM 3080 O O . PRO A 1 392 ? 7.918 -7.824 5.176 1 95.81 392 PRO A O 1
ATOM 3083 N N . ILE A 1 393 ? 9.039 -7.125 6.98 1 97.31 393 ILE A N 1
ATOM 3084 C CA . ILE A 1 393 ? 10.336 -7.039 6.316 1 97.31 393 ILE A CA 1
ATOM 3085 C C . ILE A 1 393 ? 11.25 -8.148 6.828 1 97.31 393 ILE A C 1
ATOM 3087 O O . ILE A 1 393 ? 11.375 -8.352 8.039 1 97.31 393 ILE A O 1
ATOM 3091 N N . ASP A 1 394 ? 11.789 -8.938 5.938 1 95.94 394 ASP A N 1
ATOM 3092 C CA . ASP A 1 394 ? 12.945 -9.773 6.25 1 95.94 394 ASP A CA 1
ATOM 3093 C C . ASP A 1 394 ? 14.242 -9.109 5.785 1 95.94 394 ASP A C 1
ATOM 3095 O O . ASP A 1 394 ? 14.477 -8.977 4.582 1 95.94 394 ASP A O 1
ATOM 3099 N N . LEU A 1 395 ? 14.992 -8.711 6.754 1 94.62 395 LEU A N 1
ATOM 3100 C CA . LEU A 1 395 ? 16.234 -8.031 6.41 1 94.62 395 LEU A CA 1
ATOM 3101 C C . LEU A 1 395 ? 17.344 -9.031 6.125 1 94.62 395 LEU A C 1
ATOM 3103 O O . LEU A 1 395 ? 17.484 -10.031 6.832 1 94.62 395 LEU A O 1
ATOM 3107 N N . PHE A 1 396 ? 18.109 -8.797 5.094 1 93.06 396 PHE A N 1
ATOM 3108 C CA . PHE A 1 396 ? 19.266 -9.617 4.727 1 93.06 396 PHE A CA 1
ATOM 3109 C C . PHE A 1 396 ? 20.562 -8.922 5.109 1 93.06 396 PHE A C 1
ATOM 3111 O O . PHE A 1 396 ? 20.641 -7.688 5.137 1 93.06 396 PHE A O 1
ATOM 3118 N N . GLU A 1 397 ? 21.625 -9.633 5.336 1 90.69 397 GLU A N 1
ATOM 3119 C CA . GLU A 1 397 ? 22.891 -9.125 5.855 1 90.69 397 GLU A CA 1
ATOM 3120 C C . GLU A 1 397 ? 23.547 -8.164 4.863 1 90.69 397 GLU A C 1
ATOM 3122 O O . GLU A 1 397 ? 24.266 -7.246 5.266 1 90.69 397 GLU A O 1
ATOM 3127 N N . TRP A 1 398 ? 23.266 -8.312 3.615 1 91.69 398 TRP A N 1
ATOM 3128 C CA . TRP A 1 398 ? 23.938 -7.539 2.586 1 91.69 398 TRP A CA 1
ATOM 3129 C C . TRP A 1 398 ? 23.297 -6.172 2.408 1 91.69 398 TRP A C 1
ATOM 3131 O O . TRP A 1 398 ? 23.828 -5.312 1.705 1 91.69 398 TRP A O 1
ATOM 3141 N N . ASN A 1 399 ? 22.188 -5.91 3.051 1 94.06 399 ASN A N 1
ATOM 3142 C CA . ASN A 1 399 ? 21.469 -4.652 2.867 1 94.06 399 ASN A CA 1
ATOM 3143 C C . ASN A 1 399 ? 22.328 -3.453 3.266 1 94.06 399 ASN A C 1
ATOM 3145 O O . ASN A 1 399 ? 22.844 -3.395 4.387 1 94.06 399 ASN A O 1
ATOM 3149 N N . SER A 1 400 ? 22.469 -2.488 2.334 1 96.12 400 SER A N 1
ATOM 3150 C CA . SER A 1 400 ? 23.047 -1.19 2.666 1 96.12 400 SER A CA 1
ATOM 3151 C C . SER A 1 400 ? 22.062 -0.333 3.459 1 96.12 400 SER A C 1
ATOM 3153 O O . SER A 1 400 ? 20.891 -0.68 3.582 1 96.12 400 SER A O 1
ATOM 3155 N N . ASN A 1 401 ? 22.562 0.753 4.016 1 97 401 ASN A N 1
ATOM 3156 C CA . ASN A 1 401 ? 21.688 1.703 4.695 1 97 401 ASN A CA 1
ATOM 3157 C C . ASN A 1 401 ? 20.578 2.209 3.771 1 97 401 ASN A C 1
ATOM 3159 O O . ASN A 1 401 ? 19.438 2.326 4.184 1 97 401 ASN A O 1
ATOM 3163 N N . GLU A 1 402 ? 20.969 2.475 2.564 1 96.5 402 GLU A N 1
ATOM 3164 C CA . GLU A 1 402 ? 19.984 2.973 1.597 1 96.5 402 GLU A CA 1
ATOM 3165 C C . GLU A 1 402 ? 18.906 1.933 1.318 1 96.5 402 GLU A C 1
ATOM 3167 O O . GLU A 1 402 ? 17.734 2.273 1.191 1 96.5 402 GLU A O 1
ATOM 3172 N N . GLN A 1 403 ? 19.328 0.679 1.226 1 96.62 403 GLN A N 1
ATOM 3173 C CA . GLN A 1 403 ? 18.375 -0.394 0.973 1 96.62 403 GLN A CA 1
ATOM 3174 C C . GLN A 1 403 ? 17.469 -0.62 2.18 1 96.62 403 GLN A C 1
ATOM 3176 O O . GLN A 1 403 ? 16.281 -0.955 2.025 1 96.62 403 GLN A O 1
ATOM 3181 N N . MET A 1 404 ? 17.984 -0.417 3.375 1 97.44 404 MET A N 1
ATOM 3182 C CA . MET A 1 404 ? 17.156 -0.505 4.574 1 97.44 404 MET A CA 1
ATOM 3183 C C . MET A 1 404 ? 16.062 0.559 4.559 1 97.44 404 MET A C 1
ATOM 3185 O O . MET A 1 404 ? 14.906 0.275 4.891 1 97.44 404 MET A O 1
ATOM 3189 N N . VAL A 1 405 ? 16.438 1.759 4.133 1 98 405 VAL A N 1
ATOM 3190 C CA . VAL A 1 405 ? 15.477 2.854 4.055 1 98 405 VAL A CA 1
ATOM 3191 C C . VAL A 1 405 ? 14.438 2.557 2.971 1 98 405 VAL A C 1
ATOM 3193 O O . VAL A 1 405 ? 13.242 2.795 3.162 1 98 405 VAL A O 1
ATOM 3196 N N . GLU A 1 406 ? 14.938 2.031 1.842 1 97.94 406 GLU A N 1
ATOM 3197 C CA . GLU A 1 406 ? 14.039 1.672 0.75 1 97.94 406 GLU A CA 1
ATOM 3198 C C . GLU A 1 406 ? 13 0.647 1.203 1 97.94 406 GLU A C 1
ATOM 3200 O O . GLU A 1 406 ? 11.805 0.806 0.94 1 97.94 406 GLU A O 1
ATOM 3205 N N . ARG A 1 407 ? 13.461 -0.373 1.922 1 98.19 407 ARG A N 1
ATOM 3206 C CA . ARG A 1 407 ? 12.57 -1.409 2.43 1 98.19 407 ARG A CA 1
ATOM 3207 C C . ARG A 1 407 ? 11.617 -0.845 3.477 1 98.19 407 ARG A C 1
ATOM 3209 O O . ARG A 1 407 ? 10.445 -1.229 3.531 1 98.19 407 ARG A O 1
ATOM 3216 N N . PHE A 1 408 ? 12.117 0.09 4.293 1 98.69 408 PHE A N 1
ATOM 3217 C CA . PHE A 1 408 ? 11.273 0.738 5.289 1 98.69 408 PHE A CA 1
ATOM 3218 C C . PHE A 1 408 ? 10.109 1.466 4.629 1 98.69 408 PHE A C 1
ATOM 3220 O O . PHE A 1 408 ? 8.961 1.306 5.035 1 98.69 408 PHE A O 1
ATOM 3227 N N . ILE A 1 409 ? 10.422 2.188 3.564 1 98.69 409 ILE A N 1
ATOM 3228 C CA . ILE A 1 409 ? 9.406 3.004 2.906 1 98.69 409 ILE A CA 1
ATOM 3229 C C . ILE A 1 409 ? 8.469 2.109 2.1 1 98.69 409 ILE A C 1
ATOM 3231 O O . ILE A 1 409 ? 7.25 2.281 2.143 1 98.69 409 ILE A O 1
ATOM 3235 N N . LEU A 1 410 ? 8.945 1.11 1.462 1 98.62 410 LEU A N 1
ATOM 3236 C CA . LEU A 1 410 ? 8.164 0.351 0.494 1 98.62 410 LEU A CA 1
ATOM 3237 C C . LEU A 1 410 ? 7.367 -0.75 1.185 1 98.62 410 LEU A C 1
ATOM 3239 O O . LEU A 1 410 ? 6.324 -1.174 0.684 1 98.62 410 LEU A O 1
ATOM 3243 N N . GLN A 1 411 ? 7.848 -1.193 2.383 1 98.38 411 GLN A N 1
ATOM 3244 C CA . GLN A 1 411 ? 7.234 -2.375 2.979 1 98.38 411 GLN A CA 1
ATOM 3245 C C . GLN A 1 411 ? 6.793 -2.102 4.414 1 98.38 411 GLN A C 1
ATOM 3247 O O . GLN A 1 411 ? 6 -2.857 4.98 1 98.38 411 GLN A O 1
ATOM 3252 N N . GLY A 1 412 ? 7.363 -1.067 5.035 1 97.88 412 GLY A N 1
ATOM 3253 C CA . GLY A 1 412 ? 7.18 -0.869 6.465 1 97.88 412 GLY A CA 1
ATOM 3254 C C . GLY A 1 412 ? 5.762 -0.485 6.836 1 97.88 412 GLY A C 1
ATOM 3255 O O . GLY A 1 412 ? 4.996 -0.016 5.992 1 97.88 412 GLY A O 1
ATOM 3256 N N . ASP A 1 413 ? 5.383 -0.764 8.031 1 97.12 413 ASP A N 1
ATOM 3257 C CA . ASP A 1 413 ? 4.141 -0.332 8.672 1 97.12 413 ASP A CA 1
ATOM 3258 C C . ASP A 1 413 ? 4.332 -0.13 10.172 1 97.12 413 ASP A C 1
ATOM 3260 O O . ASP A 1 413 ? 5.465 -0.017 10.648 1 97.12 413 ASP A O 1
ATOM 3264 N N . SER A 1 414 ? 3.23 0.046 10.922 1 97.06 414 SER A N 1
ATOM 3265 C CA . SER A 1 414 ? 3.324 0.442 12.32 1 97.06 414 SER A CA 1
ATOM 3266 C C . SER A 1 414 ? 4.102 -0.587 13.133 1 97.06 414 SER A C 1
ATOM 3268 O O . SER A 1 414 ? 4.602 -0.279 14.219 1 97.06 414 SER A O 1
ATOM 3270 N N . ARG A 1 415 ? 4.262 -1.892 12.664 1 96.69 415 ARG A N 1
ATOM 3271 C CA . ARG A 1 415 ? 4.938 -2.955 13.398 1 96.69 415 ARG A CA 1
ATOM 3272 C C . ARG A 1 415 ? 6.426 -2.662 13.547 1 96.69 415 ARG A C 1
ATOM 3274 O O . ARG A 1 415 ? 7.059 -3.096 14.508 1 96.69 415 ARG A O 1
ATOM 3281 N N . VAL A 1 416 ? 6.965 -1.857 12.578 1 97.69 416 VAL A N 1
ATOM 3282 C CA . VAL A 1 416 ? 8.406 -1.652 12.609 1 97.69 416 VAL A CA 1
ATOM 3283 C C . VAL A 1 416 ? 8.727 -0.302 13.25 1 97.69 416 VAL A C 1
ATOM 3285 O O . VAL A 1 416 ? 9.891 0.064 13.398 1 97.69 416 VAL A O 1
ATOM 3288 N N . ILE A 1 417 ? 7.707 0.497 13.555 1 98 417 ILE A N 1
ATOM 3289 C CA . ILE A 1 417 ? 7.879 1.727 14.32 1 98 417 ILE A CA 1
ATOM 3290 C C . ILE A 1 417 ? 7.84 1.412 15.812 1 98 417 ILE A C 1
ATOM 3292 O O . ILE A 1 417 ? 6.777 1.468 16.438 1 98 417 ILE A O 1
ATOM 3296 N N . LYS A 1 418 ? 8.953 1.161 16.375 1 97.44 418 LYS A N 1
ATOM 3297 C CA . LYS A 1 418 ? 9.102 0.639 17.719 1 97.44 418 LYS A CA 1
ATOM 3298 C C . LYS A 1 418 ? 8.703 1.683 18.766 1 97.44 418 LYS A C 1
ATOM 3300 O O . LYS A 1 418 ? 8.07 1.354 19.766 1 97.44 418 LYS A O 1
ATOM 3305 N N . GLU A 1 419 ? 9.148 2.945 18.547 1 98.38 419 GLU A N 1
ATOM 3306 C CA . GLU A 1 419 ? 8.867 4.055 19.469 1 98.38 419 GLU A CA 1
ATOM 3307 C C . GLU A 1 419 ? 8.609 5.348 18.688 1 98.38 419 GLU A C 1
ATOM 3309 O O . GLU A 1 419 ? 9.219 5.582 17.641 1 98.38 419 GLU A O 1
ATOM 3314 N N . VAL A 1 420 ? 7.719 6.145 19.203 1 98.75 420 VAL A N 1
ATOM 3315 C CA . VAL A 1 420 ? 7.422 7.465 18.656 1 98.75 420 VAL A CA 1
ATOM 3316 C C . VAL A 1 420 ? 7.668 8.531 19.719 1 98.75 420 VAL A C 1
ATOM 3318 O O . VAL A 1 420 ? 7.117 8.453 20.828 1 98.75 420 VAL A O 1
ATOM 3321 N N . TYR A 1 421 ? 8.508 9.484 19.406 1 98.69 421 TYR A N 1
ATOM 3322 C CA . TYR A 1 421 ? 8.836 10.578 20.312 1 98.69 421 TYR A CA 1
ATOM 3323 C C . TYR A 1 421 ? 8.336 11.906 19.781 1 98.69 421 TYR A C 1
ATOM 3325 O O . TYR A 1 421 ? 8.461 12.188 18.578 1 98.69 421 TYR A O 1
ATOM 3333 N N . VAL A 1 422 ? 7.738 12.719 20.625 1 98.69 422 VAL A N 1
ATOM 3334 C CA . VAL A 1 422 ? 7.438 14.117 20.344 1 98.69 422 VAL A CA 1
ATOM 3335 C C . VAL A 1 422 ? 8.07 15 21.422 1 98.69 422 VAL A C 1
ATOM 3337 O O . VAL A 1 422 ? 7.766 14.867 22.609 1 98.69 422 VAL A O 1
ATOM 3340 N N . GLU A 1 423 ? 8.969 15.852 21 1 97.75 423 GLU A N 1
ATOM 3341 C CA . GLU A 1 423 ? 9.719 16.703 21.922 1 97.75 423 GLU A CA 1
ATOM 3342 C C . GLU A 1 423 ? 10.352 15.883 23.047 1 97.75 423 GLU A C 1
ATOM 3344 O O . GLU A 1 423 ? 10.195 16.203 24.219 1 97.75 423 GLU A O 1
ATOM 3349 N N . GLY A 1 424 ? 10.898 14.781 22.672 1 97.25 424 GLY A N 1
ATOM 3350 C CA . GLY A 1 424 ? 11.648 13.953 23.609 1 97.25 424 GLY A CA 1
ATOM 3351 C C . GLY A 1 424 ? 10.773 13.039 24.438 1 97.25 424 GLY A C 1
ATOM 3352 O O . GLY A 1 424 ? 11.266 12.117 25.094 1 97.25 424 GLY A O 1
ATOM 3353 N N . SER A 1 425 ? 9.477 13.195 24.406 1 97.06 425 SER A N 1
ATOM 3354 C CA . SER A 1 425 ? 8.547 12.367 25.172 1 97.06 425 SER A CA 1
ATOM 3355 C C . SER A 1 425 ? 8.117 11.141 24.375 1 97.06 425 SER A C 1
ATOM 3357 O O . SER A 1 425 ? 7.73 11.258 23.203 1 97.06 425 SER A O 1
ATOM 3359 N N . LEU A 1 426 ? 8.227 9.93 24.969 1 97.62 426 LEU A N 1
ATOM 3360 C CA . LEU A 1 426 ? 7.719 8.711 24.359 1 97.62 426 LEU A CA 1
ATOM 3361 C C . LEU A 1 426 ? 6.191 8.711 24.344 1 97.62 426 LEU A C 1
ATOM 3363 O O . LEU A 1 426 ? 5.555 8.656 25.391 1 97.62 426 LEU A O 1
ATOM 3367 N N . VAL A 1 427 ? 5.617 8.805 23.156 1 97.38 427 VAL A N 1
ATOM 3368 C CA . VAL A 1 427 ? 4.172 9.008 23.094 1 97.38 427 VAL A CA 1
ATOM 3369 C C . VAL A 1 427 ? 3.49 7.738 22.594 1 97.38 427 VAL A C 1
ATOM 3371 O O . VAL A 1 427 ? 2.271 7.59 22.719 1 97.38 427 VAL A O 1
ATOM 3374 N N . ASP A 1 428 ? 4.227 6.801 21.938 1 93.88 428 ASP A N 1
ATOM 3375 C CA . ASP A 1 428 ? 3.68 5.539 21.453 1 93.88 428 ASP A CA 1
ATOM 3376 C C . ASP A 1 428 ? 4.773 4.48 21.328 1 93.88 428 ASP A C 1
ATOM 3378 O O . ASP A 1 428 ? 5.938 4.809 21.078 1 93.88 428 ASP A O 1
ATOM 3382 N N . THR A 1 429 ? 4.375 3.221 21.578 1 90.56 429 THR A N 1
ATOM 3383 C CA . THR A 1 429 ? 5.273 2.084 21.406 1 90.56 429 THR A CA 1
ATOM 3384 C C . THR A 1 429 ? 4.566 0.939 20.688 1 90.56 429 THR A C 1
ATOM 3386 O O . THR A 1 429 ? 3.355 0.755 20.844 1 90.56 429 THR A O 1
ATOM 3389 N N . SER A 1 430 ? 5.352 0.328 19.797 1 81 430 SER A N 1
ATOM 3390 C CA . SER A 1 430 ? 4.773 -0.858 19.172 1 81 430 SER A CA 1
ATOM 3391 C C . SER A 1 430 ? 4.809 -2.055 20.125 1 81 430 SER A C 1
ATOM 3393 O O . SER A 1 430 ? 5.711 -2.164 20.953 1 81 430 SER A O 1
ATOM 3395 N N . ILE A 1 431 ? 3.756 -2.883 20.281 1 65.38 431 ILE A N 1
ATOM 3396 C CA . ILE A 1 431 ? 3.67 -4.039 21.156 1 65.38 431 ILE A CA 1
ATOM 3397 C C . ILE A 1 431 ? 4.34 -5.242 20.5 1 65.38 431 ILE A C 1
ATOM 3399 O O . ILE A 1 431 ? 4.215 -5.449 19.297 1 65.38 431 ILE A O 1
ATOM 3403 N N . MET B 1 1 ? -6.156 -47.875 16.453 1 29.02 1 MET B N 1
ATOM 3404 C CA . MET B 1 1 ? -7.102 -46.875 16.922 1 29.02 1 MET B CA 1
ATOM 3405 C C . MET B 1 1 ? -7.414 -45.875 15.82 1 29.02 1 MET B C 1
ATOM 3407 O O . MET B 1 1 ? -6.504 -45.25 15.25 1 29.02 1 MET B O 1
ATOM 3411 N N . SER B 1 2 ? -8.422 -46 14.969 1 34.41 2 SER B N 1
ATOM 3412 C CA . SER B 1 2 ? -8.773 -45.281 13.75 1 34.41 2 SER B CA 1
ATOM 3413 C C . SER B 1 2 ? -8.656 -43.781 13.945 1 34.41 2 SER B C 1
ATOM 3415 O O . SER B 1 2 ? -9.188 -43.219 14.914 1 34.41 2 SER B O 1
ATOM 3417 N N . GLU B 1 3 ? -7.566 -43.156 13.688 1 41.47 3 GLU B N 1
ATOM 3418 C CA . GLU B 1 3 ? -7.41 -41.719 13.852 1 41.47 3 GLU B CA 1
ATOM 3419 C C . GLU B 1 3 ? -8.695 -40.969 13.484 1 41.47 3 GLU B C 1
ATOM 3421 O O . GLU B 1 3 ? -9.102 -40.969 12.32 1 41.47 3 GLU B O 1
ATOM 3426 N N . THR B 1 4 ? -9.797 -41.125 14.109 1 45.91 4 THR B N 1
ATOM 3427 C CA . THR B 1 4 ? -11.133 -40.594 13.961 1 45.91 4 THR B CA 1
ATOM 3428 C C . THR B 1 4 ? -11.086 -39.188 13.336 1 45.91 4 THR B C 1
ATOM 3430 O O . THR B 1 4 ? -10.422 -38.281 13.852 1 45.91 4 THR B O 1
ATOM 3433 N N . LYS B 1 5 ? -11.164 -39.25 12.055 1 55.94 5 LYS B N 1
ATOM 3434 C CA . LYS B 1 5 ? -11.117 -38.125 11.141 1 55.94 5 LYS B CA 1
ATOM 3435 C C . LYS B 1 5 ? -11.969 -36.969 11.672 1 55.94 5 LYS B C 1
ATOM 3437 O O . LYS B 1 5 ? -13.195 -37 11.633 1 55.94 5 LYS B O 1
ATOM 3442 N N . GLN B 1 6 ? -11.562 -36.156 12.695 1 76 6 GLN B N 1
ATOM 3443 C CA . GLN B 1 6 ? -12.297 -35.125 13.43 1 76 6 GLN B CA 1
ATOM 3444 C C . GLN B 1 6 ? -12.75 -34 12.492 1 76 6 GLN B C 1
ATOM 3446 O O . GLN B 1 6 ? -11.953 -33.469 11.734 1 76 6 GLN B O 1
ATOM 3451 N N . VAL B 1 7 ? -14.102 -33.906 12.234 1 89.81 7 VAL B N 1
ATOM 3452 C CA . VAL B 1 7 ? -14.781 -32.875 11.469 1 89.81 7 VAL B CA 1
ATOM 3453 C C . VAL B 1 7 ? -14.641 -31.531 12.188 1 89.81 7 VAL B C 1
ATOM 3455 O O . VAL B 1 7 ? -14.805 -31.453 13.406 1 89.81 7 VAL B O 1
ATOM 3458 N N . LYS B 1 8 ? -14.117 -30.594 11.531 1 94.88 8 LYS B N 1
ATOM 3459 C CA . LYS B 1 8 ? -14.094 -29.219 12.016 1 94.88 8 LYS B CA 1
ATOM 3460 C C . LYS B 1 8 ? -15.289 -28.422 11.492 1 94.88 8 LYS B C 1
ATOM 3462 O O . LYS B 1 8 ? -15.578 -28.453 10.297 1 94.88 8 LYS B O 1
ATOM 3467 N N . VAL B 1 9 ? -16.047 -27.781 12.391 1 97.75 9 VAL B N 1
ATOM 3468 C CA . VAL B 1 9 ? -17.219 -27.016 11.992 1 97.75 9 VAL B CA 1
ATOM 3469 C C . VAL B 1 9 ? -17.047 -25.547 12.398 1 97.75 9 VAL B C 1
ATOM 3471 O O . VAL B 1 9 ? -16.688 -25.25 13.539 1 97.75 9 VAL B O 1
ATOM 3474 N N . PHE B 1 10 ? -17.219 -24.656 11.445 1 98.44 10 PHE B N 1
ATOM 3475 C CA . PHE B 1 10 ? -17.234 -23.219 11.695 1 98.44 10 PHE B CA 1
ATOM 3476 C C . PHE B 1 10 ? -18.656 -22.672 11.555 1 98.44 10 PHE B C 1
ATOM 3478 O O . PHE B 1 10 ? -19.453 -23.188 10.789 1 98.44 10 PHE B O 1
ATOM 3485 N N . LYS B 1 11 ? -18.938 -21.672 12.344 1 98.56 11 LYS B N 1
ATOM 3486 C CA . LYS B 1 11 ? -20.172 -20.906 12.195 1 98.56 11 LYS B CA 1
ATOM 3487 C C . LYS B 1 11 ? -19.891 -19.422 12.086 1 98.56 11 LYS B C 1
ATOM 3489 O O . LYS B 1 11 ? -19.234 -18.844 12.961 1 98.56 11 LYS B O 1
ATOM 3494 N N . GLY B 1 12 ? -20.328 -18.797 11.039 1 98.38 12 GLY B N 1
ATOM 3495 C CA . GLY B 1 12 ? -20.172 -17.359 10.883 1 98.38 12 GLY B CA 1
ATOM 3496 C C . GLY B 1 12 ? -20.234 -16.906 9.438 1 98.38 12 GLY B C 1
ATOM 3497 O O . GLY B 1 12 ? -20.797 -17.594 8.586 1 98.38 12 GLY B O 1
ATOM 3498 N N . LEU B 1 13 ? -19.766 -15.672 9.219 1 98.62 13 LEU B N 1
ATOM 3499 C CA . LEU B 1 13 ? -19.812 -15.07 7.895 1 98.62 13 LEU B CA 1
ATOM 3500 C C . LEU B 1 13 ? -18.797 -15.727 6.969 1 98.62 13 LEU B C 1
ATOM 3502 O O . LEU B 1 13 ? -17.609 -15.82 7.312 1 98.62 13 LEU B O 1
ATOM 3506 N N . ILE B 1 14 ? -19.266 -16.281 5.871 1 98.75 14 ILE B N 1
ATOM 3507 C CA . ILE B 1 14 ? -18.453 -16.859 4.812 1 98.75 14 ILE B CA 1
ATOM 3508 C C . ILE B 1 14 ? -18.531 -16 3.557 1 98.75 14 ILE B C 1
ATOM 3510 O O . ILE B 1 14 ? -19.625 -15.688 3.08 1 98.75 14 ILE B O 1
ATOM 3514 N N . ILE B 1 15 ? -17.422 -15.586 3.068 1 98.88 15 ILE B N 1
ATOM 3515 C CA . ILE B 1 15 ? -17.375 -14.688 1.918 1 98.88 15 ILE B CA 1
ATOM 3516 C C . ILE B 1 15 ? -16.578 -15.344 0.788 1 98.88 15 ILE B C 1
ATOM 3518 O O . ILE B 1 15 ? -15.508 -15.914 1.019 1 98.88 15 ILE B O 1
ATOM 3522 N N . ASP B 1 16 ? -17.062 -15.344 -0.402 1 98.69 16 ASP B N 1
ATOM 3523 C CA . ASP B 1 16 ? -16.297 -15.766 -1.569 1 98.69 16 ASP B CA 1
ATOM 3524 C C . ASP B 1 16 ? -16.844 -15.117 -2.844 1 98.69 16 ASP B C 1
ATOM 3526 O O . ASP B 1 16 ? -17.75 -14.297 -2.789 1 98.69 16 ASP B O 1
ATOM 3530 N N . THR B 1 17 ? -16.188 -15.305 -3.955 1 98.5 17 THR B N 1
ATOM 3531 C CA . THR B 1 17 ? -16.547 -14.773 -5.266 1 98.5 17 THR B CA 1
ATOM 3532 C C . THR B 1 17 ? -16.516 -15.875 -6.324 1 98.5 17 THR B C 1
ATOM 3534 O O . THR B 1 17 ? -15.578 -15.953 -7.121 1 98.5 17 THR B O 1
ATOM 3537 N N . PRO B 1 18 ? -17.578 -16.672 -6.414 1 97.12 18 PRO B N 1
ATOM 3538 C CA . PRO B 1 18 ? -17.609 -17.766 -7.383 1 97.12 18 PRO B CA 1
ATOM 3539 C C . PRO B 1 18 ? -17.531 -17.281 -8.828 1 97.12 18 PRO B C 1
ATOM 3541 O O . PRO B 1 18 ? -17.031 -18.016 -9.695 1 97.12 18 PRO B O 1
ATOM 3544 N N . THR B 1 19 ? -18.062 -16.062 -9.078 1 96.5 19 THR B N 1
ATOM 3545 C CA . THR B 1 19 ? -17.938 -15.391 -10.367 1 96.5 19 THR B CA 1
ATOM 3546 C C . THR B 1 19 ? -17.422 -13.969 -10.195 1 96.5 19 THR B C 1
ATOM 3548 O O . THR B 1 19 ? -17.469 -13.414 -9.094 1 96.5 19 THR B O 1
ATOM 3551 N N . SER B 1 20 ? -16.906 -13.422 -11.258 1 96.62 20 SER B N 1
ATOM 3552 C CA . SER B 1 20 ? -16.219 -12.133 -11.148 1 96.62 20 SER B CA 1
ATOM 3553 C C . SER B 1 20 ? -17.219 -11.008 -10.867 1 96.62 20 SER B C 1
ATOM 3555 O O . SER B 1 20 ? -16.812 -9.914 -10.461 1 96.62 20 SER B O 1
ATOM 3557 N N . ASN B 1 21 ? -18.484 -11.203 -10.969 1 94.75 21 ASN B N 1
ATOM 3558 C CA . ASN B 1 21 ? -19.438 -10.094 -10.945 1 94.75 21 ASN B CA 1
ATOM 3559 C C . ASN B 1 21 ? -20.172 -10.023 -9.609 1 94.75 21 ASN B C 1
ATOM 3561 O O . ASN B 1 21 ? -21.031 -9.164 -9.422 1 94.75 21 ASN B O 1
ATOM 3565 N N . GLN B 1 22 ? -19.781 -10.945 -8.672 1 94.44 22 GLN B N 1
ATOM 3566 C CA . GLN B 1 22 ? -20.547 -10.93 -7.438 1 94.44 22 GLN B CA 1
ATOM 3567 C C . GLN B 1 22 ? -19.719 -11.422 -6.258 1 94.44 22 GLN B C 1
ATOM 3569 O O . GLN B 1 22 ? -19 -12.406 -6.375 1 94.44 22 GLN B O 1
ATOM 3574 N N . ILE B 1 23 ? -19.891 -10.68 -5.18 1 98.44 23 ILE B N 1
ATOM 3575 C CA . ILE B 1 23 ? -19.406 -11.18 -3.896 1 98.44 23 ILE B CA 1
ATOM 3576 C C . ILE B 1 23 ? -20.547 -11.906 -3.174 1 98.44 23 ILE B C 1
ATOM 3578 O O . ILE B 1 23 ? -21.641 -11.367 -3.027 1 98.44 23 ILE B O 1
ATOM 3582 N N . ARG B 1 24 ? -20.312 -13.133 -2.789 1 98.56 24 ARG B N 1
ATOM 3583 C CA . ARG B 1 24 ? -21.312 -13.922 -2.096 1 98.56 24 ARG B CA 1
ATOM 3584 C C . ARG B 1 24 ? -21.078 -13.93 -0.591 1 98.56 24 ARG B C 1
ATOM 3586 O O . ARG B 1 24 ? -19.969 -14.227 -0.138 1 98.56 24 ARG B O 1
ATOM 3593 N N . PHE B 1 25 ? -22.109 -13.508 0.163 1 98.5 25 PHE B N 1
ATOM 3594 C CA . PHE B 1 25 ? -22.094 -13.492 1.621 1 98.5 25 PHE B CA 1
ATOM 3595 C C . PHE B 1 25 ? -23.047 -14.547 2.188 1 98.5 25 PHE B C 1
ATOM 3597 O O . PHE B 1 25 ? -24.219 -14.594 1.818 1 98.5 25 PHE B O 1
ATOM 3604 N N . ARG B 1 26 ? -22.531 -15.406 3.027 1 98.19 26 ARG B N 1
ATOM 3605 C CA . ARG B 1 26 ? -23.359 -16.391 3.711 1 98.19 26 ARG B CA 1
ATOM 3606 C C . ARG B 1 26 ? -23.062 -16.422 5.203 1 98.19 26 ARG B C 1
ATOM 3608 O O . ARG B 1 26 ? -21.891 -16.469 5.609 1 98.19 26 ARG B O 1
ATOM 3615 N N . ASP B 1 27 ? -24.031 -16.266 6.023 1 98.06 27 ASP B N 1
ATOM 3616 C CA . ASP B 1 27 ? -23.938 -16.594 7.441 1 98.06 27 ASP B CA 1
ATOM 3617 C C . ASP B 1 27 ? -24.375 -18.031 7.711 1 98.06 27 ASP B C 1
ATOM 3619 O O . ASP B 1 27 ? -25.578 -18.297 7.855 1 98.06 27 ASP B O 1
ATOM 3623 N N . SER B 1 28 ? -23.406 -18.984 7.754 1 98.12 28 SER B N 1
ATOM 3624 C CA . SER B 1 28 ? -23.75 -20.406 7.699 1 98.12 28 SER B CA 1
ATOM 3625 C C . SER B 1 28 ? -22.766 -21.234 8.516 1 98.12 28 SER B C 1
ATOM 3627 O O . SER B 1 28 ? -21.766 -20.719 9.016 1 98.12 28 SER B O 1
ATOM 3629 N N . PHE B 1 29 ? -23.203 -22.469 8.719 1 98.19 29 PHE B N 1
ATOM 3630 C CA . PHE B 1 29 ? -22.281 -23.5 9.195 1 98.19 29 PHE B CA 1
ATOM 3631 C C . PHE B 1 29 ? -21.516 -24.109 8.031 1 98.19 29 PHE B C 1
ATOM 3633 O O . PHE B 1 29 ? -22.078 -24.359 6.961 1 98.19 29 PHE B O 1
ATOM 3640 N N . ILE B 1 30 ? -20.25 -24.297 8.18 1 98.56 30 ILE B N 1
ATOM 3641 C CA . ILE B 1 30 ? -19.422 -25 7.188 1 98.56 30 ILE B CA 1
ATOM 3642 C C . ILE B 1 30 ? -18.641 -26.125 7.863 1 98.56 30 ILE B C 1
ATOM 3644 O O . ILE B 1 30 ? -17.953 -25.891 8.867 1 98.56 30 ILE B O 1
ATOM 3648 N N . GLY B 1 31 ? -18.812 -27.328 7.363 1 98.06 31 GLY B N 1
ATOM 3649 C CA . GLY B 1 31 ? -18.125 -28.484 7.902 1 98.06 31 GLY B CA 1
ATOM 3650 C C . GLY B 1 31 ? -17.016 -28.984 7.012 1 98.06 31 GLY B C 1
ATOM 3651 O O . GLY B 1 31 ? -17.156 -29.062 5.789 1 98.06 31 GLY B O 1
ATOM 3652 N N . VAL B 1 32 ? -15.867 -29.281 7.605 1 97.88 32 VAL B N 1
ATOM 3653 C CA . VAL B 1 32 ? -14.672 -29.719 6.895 1 97.88 32 VAL B CA 1
ATOM 3654 C C . VAL B 1 32 ? -14.258 -31.109 7.406 1 97.88 32 VAL B C 1
ATOM 3656 O O . VAL B 1 32 ? -14.094 -31.297 8.609 1 97.88 32 VAL B O 1
ATOM 3659 N N . GLU B 1 33 ? -14.141 -32 6.566 1 96.19 33 GLU B N 1
ATOM 3660 C CA . GLU B 1 33 ? -13.695 -33.344 6.891 1 96.19 33 GLU B CA 1
ATOM 3661 C C . GLU B 1 33 ? -12.641 -33.844 5.895 1 96.19 33 GLU B C 1
ATOM 3663 O O . GLU B 1 33 ? -12.844 -33.75 4.684 1 96.19 33 GLU B O 1
ATOM 3668 N N . ASN B 1 34 ? -11.562 -34.375 6.395 1 95.44 34 ASN B N 1
ATOM 3669 C CA . ASN B 1 34 ? -10.469 -34.875 5.562 1 95.44 34 ASN B CA 1
ATOM 3670 C C . ASN B 1 34 ? -10.055 -33.844 4.504 1 95.44 34 ASN B C 1
ATOM 3672 O O . ASN B 1 34 ? -9.938 -34.188 3.324 1 95.44 34 ASN B O 1
ATOM 3676 N N . GLY B 1 35 ? -10.141 -32.562 4.906 1 97 35 GLY B N 1
ATOM 3677 C CA . GLY B 1 35 ? -9.617 -31.484 4.082 1 97 35 GLY B CA 1
ATOM 3678 C C . GLY B 1 35 ? -10.641 -30.922 3.125 1 97 35 GLY B C 1
ATOM 3679 O O . GLY B 1 35 ? -10.375 -29.922 2.441 1 97 35 GLY B O 1
ATOM 3680 N N . SER B 1 36 ? -11.82 -31.484 3.076 1 98.06 36 SER B N 1
ATOM 3681 C CA . SER B 1 36 ? -12.836 -31.062 2.115 1 98.06 36 SER B CA 1
ATOM 3682 C C . SER B 1 36 ? -14.07 -30.516 2.822 1 98.06 36 SER B C 1
ATOM 3684 O O . SER B 1 36 ? -14.383 -30.922 3.943 1 98.06 36 SER B O 1
ATOM 3686 N N . ILE B 1 37 ? -14.695 -29.625 2.145 1 98.62 37 ILE B N 1
ATOM 3687 C CA . ILE B 1 37 ? -15.953 -29.094 2.635 1 98.62 37 ILE B CA 1
ATOM 3688 C C . ILE B 1 37 ? -17.062 -30.109 2.441 1 98.62 37 ILE B C 1
ATOM 3690 O O . ILE B 1 37 ? -17.344 -30.531 1.314 1 98.62 37 ILE B O 1
ATOM 3694 N N . ILE B 1 38 ? -17.766 -30.469 3.529 1 97.81 38 ILE B N 1
ATOM 3695 C CA . ILE B 1 38 ? -18.719 -31.562 3.4 1 97.81 38 ILE B CA 1
ATOM 3696 C C . ILE B 1 38 ? -20.141 -31 3.512 1 97.81 38 ILE B C 1
ATOM 3698 O O . ILE B 1 38 ? -21.109 -31.656 3.084 1 97.81 38 ILE B O 1
ATOM 3702 N N . PHE B 1 39 ? -20.312 -29.828 4.09 1 97.62 39 PHE B N 1
ATOM 3703 C CA . PHE B 1 39 ? -21.625 -29.172 4.07 1 97.62 39 PHE B CA 1
ATOM 3704 C C . PHE B 1 39 ? -21.484 -27.672 4.332 1 97.62 39 PHE B C 1
ATOM 3706 O O . PHE B 1 39 ? -20.484 -27.234 4.91 1 97.62 39 PHE B O 1
ATOM 3713 N N . ILE B 1 40 ? -22.328 -26.891 3.859 1 98.44 40 ILE B N 1
ATOM 3714 C CA . ILE B 1 40 ? -22.594 -25.484 4.176 1 98.44 40 ILE B CA 1
ATOM 3715 C C . ILE B 1 40 ? -24.094 -25.281 4.379 1 98.44 40 ILE B C 1
ATOM 3717 O O . ILE B 1 40 ? -24.875 -25.375 3.428 1 98.44 40 ILE B O 1
ATOM 3721 N N . GLU B 1 41 ? -24.453 -25.047 5.641 1 97.81 41 GLU B N 1
ATOM 3722 C CA . GLU B 1 41 ? -25.875 -25.047 5.965 1 97.81 41 GLU B CA 1
ATOM 3723 C C . GLU B 1 41 ? -26.219 -23.922 6.941 1 97.81 41 GLU B C 1
ATOM 3725 O O . GLU B 1 41 ? -25.359 -23.469 7.703 1 97.81 41 GLU B O 1
ATOM 3730 N N . ASN B 1 42 ? -27.422 -23.531 6.902 1 97.06 42 ASN B N 1
ATOM 3731 C CA . ASN B 1 42 ? -27.906 -22.484 7.812 1 97.06 42 ASN B CA 1
ATOM 3732 C C . ASN B 1 42 ? -28.109 -23.031 9.219 1 97.06 42 ASN B C 1
ATOM 3734 O O . ASN B 1 42 ? -28.094 -22.281 10.195 1 97.06 42 ASN B O 1
ATOM 3738 N N . THR B 1 43 ? -28.344 -24.328 9.281 1 96.38 43 THR B N 1
ATOM 3739 C CA . THR B 1 43 ? -28.531 -24.984 10.562 1 96.38 43 THR B CA 1
ATOM 3740 C C . THR B 1 43 ? -27.469 -26.078 10.773 1 96.38 43 THR B C 1
ATOM 3742 O O . THR B 1 43 ? -27.031 -26.703 9.812 1 96.38 43 THR B O 1
ATOM 3745 N N . LEU B 1 44 ? -27.109 -26.219 12.031 1 96.12 44 LEU B N 1
ATOM 3746 C CA . LEU B 1 44 ? -26.125 -27.25 12.352 1 96.12 44 LEU B CA 1
ATOM 3747 C C . LEU B 1 44 ? -26.703 -28.641 12.125 1 96.12 44 LEU B C 1
ATOM 3749 O O . LEU B 1 44 ? -27.734 -28.984 12.719 1 96.12 44 LEU B O 1
ATOM 3753 N N . PRO B 1 45 ? -26.109 -29.391 11.273 1 93.69 45 PRO B N 1
ATOM 3754 C CA . PRO B 1 45 ? -26.609 -30.766 11.125 1 93.69 45 PRO B CA 1
ATOM 3755 C C . PRO B 1 45 ? -26.688 -31.516 12.461 1 93.69 45 PRO B C 1
ATOM 3757 O O . PRO B 1 45 ? -25.812 -31.344 13.312 1 93.69 45 PRO B O 1
ATOM 3760 N N . LYS B 1 46 ? -27.531 -32.406 12.594 1 92.5 46 LYS B N 1
ATOM 3761 C CA . LYS B 1 46 ? -27.906 -33.031 13.852 1 92.5 46 LYS B CA 1
ATOM 3762 C C . LYS B 1 46 ? -26.766 -33.875 14.406 1 92.5 46 LYS B C 1
ATOM 3764 O O . LYS B 1 46 ? -26.641 -34.062 15.625 1 92.5 46 LYS B O 1
ATOM 3769 N N . GLN B 1 47 ? -25.953 -34.312 13.586 1 90.88 47 GLN B N 1
ATOM 3770 C CA . GLN B 1 47 ? -24.906 -35.219 14.016 1 90.88 47 GLN B CA 1
ATOM 3771 C C . GLN B 1 47 ? -23.766 -34.5 14.695 1 90.88 47 GLN B C 1
ATOM 3773 O O . GLN B 1 47 ? -22.891 -35.125 15.305 1 90.88 47 GLN B O 1
ATOM 3778 N N . TYR B 1 48 ? -23.797 -33.188 14.609 1 91.5 48 TYR B N 1
ATOM 3779 C CA . TYR B 1 48 ? -22.719 -32.406 15.227 1 91.5 48 TYR B CA 1
ATOM 3780 C C . TYR B 1 48 ? -23.234 -31.656 16.453 1 91.5 48 TYR B C 1
ATOM 3782 O O . TYR B 1 48 ? -24.406 -31.281 16.516 1 91.5 48 TYR B O 1
ATOM 3790 N N . SER B 1 49 ? -22.281 -31.469 17.391 1 90.44 49 SER B N 1
ATOM 3791 C CA . SER B 1 49 ? -22.609 -30.75 18.609 1 90.44 49 SER B CA 1
ATOM 3792 C C . SER B 1 49 ? -22.172 -29.281 18.516 1 90.44 49 SER B C 1
ATOM 3794 O O . SER B 1 49 ? -21.109 -28.984 17.953 1 90.44 49 SER B O 1
ATOM 3796 N N . GLU B 1 50 ? -22.922 -28.453 19.141 1 88.81 50 GLU B N 1
ATOM 3797 C CA . GLU B 1 50 ? -22.609 -27.031 19.188 1 88.81 50 GLU B CA 1
ATOM 3798 C C . GLU B 1 50 ? -21.281 -26.781 19.906 1 88.81 50 GLU B C 1
ATOM 3800 O O . GLU B 1 50 ? -20.578 -25.812 19.609 1 88.81 50 GLU B O 1
ATOM 3805 N N . ASN B 1 51 ? -20.906 -27.703 20.719 1 88.5 51 ASN B N 1
ATOM 3806 C CA . ASN B 1 51 ? -19.703 -27.531 21.531 1 88.5 51 ASN B CA 1
ATOM 3807 C C . ASN B 1 51 ? -18.438 -27.688 20.688 1 88.5 51 ASN B C 1
ATOM 3809 O O . ASN B 1 51 ? -17.375 -27.25 21.094 1 88.5 51 ASN B O 1
ATOM 3813 N N . ASP B 1 52 ? -18.625 -28.234 19.594 1 88.19 52 ASP B N 1
ATOM 3814 C CA . ASP B 1 52 ? -17.453 -28.484 18.75 1 88.19 52 ASP B CA 1
ATOM 3815 C C . ASP B 1 52 ? -17.391 -27.516 17.578 1 88.19 52 ASP B C 1
ATOM 3817 O O . ASP B 1 52 ? -16.578 -27.688 16.672 1 88.19 52 ASP B O 1
ATOM 3821 N N . VAL B 1 53 ? -18.297 -26.531 17.703 1 95.69 53 VAL B N 1
ATOM 3822 C CA . VAL B 1 53 ? -18.375 -25.562 16.609 1 95.69 53 VAL B CA 1
ATOM 3823 C C . VAL B 1 53 ? -17.516 -24.344 16.922 1 95.69 53 VAL B C 1
ATOM 3825 O O . VAL B 1 53 ? -17.594 -23.797 18.031 1 95.69 53 VAL B O 1
ATOM 3828 N N . ILE B 1 54 ? -16.625 -23.969 16.078 1 97.06 54 ILE B N 1
ATOM 3829 C CA . ILE B 1 54 ? -15.875 -22.719 16.172 1 97.06 54 ILE B CA 1
ATOM 3830 C C . ILE B 1 54 ? -16.734 -21.562 15.672 1 97.06 54 ILE B C 1
ATOM 3832 O O . ILE B 1 54 ? -17 -21.438 14.469 1 97.06 54 ILE B O 1
ATOM 3836 N N . VAL B 1 55 ? -17.172 -20.688 16.531 1 97.94 55 VAL B N 1
ATOM 3837 C CA . VAL B 1 55 ? -18.047 -19.578 16.188 1 97.94 55 VAL B CA 1
ATOM 3838 C C . VAL B 1 55 ? -17.219 -18.344 15.875 1 97.94 55 VAL B C 1
ATOM 3840 O O . VAL B 1 55 ? -16.406 -17.906 16.703 1 97.94 55 VAL B O 1
ATOM 3843 N N . LEU B 1 56 ? -17.375 -17.797 14.711 1 97.88 56 LEU B N 1
ATOM 3844 C CA . LEU B 1 56 ? -16.703 -16.547 14.32 1 97.88 56 LEU B CA 1
ATOM 3845 C C . LEU B 1 56 ? -17.375 -15.352 14.969 1 97.88 56 LEU B C 1
ATOM 3847 O O . LEU B 1 56 ? -18.609 -15.234 14.945 1 97.88 56 LEU B O 1
ATOM 3851 N N . LYS B 1 57 ? -16.609 -14.453 15.547 1 96 57 LYS B N 1
ATOM 3852 C CA . LYS B 1 57 ? -17.109 -13.25 16.188 1 96 57 LYS B CA 1
ATOM 3853 C C . LYS B 1 57 ? -17.422 -12.164 15.164 1 96 57 LYS B C 1
ATOM 3855 O O . LYS B 1 57 ? -17.109 -12.32 13.977 1 96 57 LYS B O 1
ATOM 3860 N N . SER B 1 58 ? -18.062 -11.062 15.68 1 94.19 58 SER B N 1
ATOM 3861 C CA . SER B 1 58 ? -18.266 -9.898 14.82 1 94.19 58 SER B CA 1
ATOM 3862 C C . SER B 1 58 ? -16.938 -9.367 14.289 1 94.19 58 SER B C 1
ATOM 3864 O O . SER B 1 58 ? -15.977 -9.234 15.039 1 94.19 58 SER B O 1
ATOM 3866 N N . GLY B 1 59 ? -16.906 -9.125 13.008 1 96.5 59 GLY B N 1
ATOM 3867 C CA . GLY B 1 59 ? -15.688 -8.648 12.383 1 96.5 59 GLY B CA 1
ATOM 3868 C C . GLY B 1 59 ? -14.812 -9.766 11.852 1 96.5 59 GLY B C 1
ATOM 3869 O O . GLY B 1 59 ? -13.789 -9.516 11.211 1 96.5 59 GLY B O 1
ATOM 3870 N N . GLU B 1 60 ? -15.25 -11.039 12.109 1 97.75 60 GLU B N 1
ATOM 3871 C CA . GLU B 1 60 ? -14.539 -12.203 11.578 1 97.75 60 GLU B CA 1
ATOM 3872 C C . GLU B 1 60 ? -15.289 -12.82 10.406 1 97.75 60 GLU B C 1
ATOM 3874 O O . GLU B 1 60 ? -16.516 -12.781 10.359 1 97.75 60 GLU B O 1
ATOM 3879 N N . PHE B 1 61 ? -14.578 -13.391 9.508 1 98.81 61 PHE B N 1
ATOM 3880 C CA . PHE B 1 61 ? -15.203 -14.133 8.422 1 98.81 61 PHE B CA 1
ATOM 3881 C C . PHE B 1 61 ? -14.211 -15.117 7.805 1 98.81 61 PHE B C 1
ATOM 3883 O O . PHE B 1 61 ? -13.008 -15.016 8.031 1 98.81 61 PHE B O 1
ATOM 3890 N N . LEU B 1 62 ? -14.766 -16.094 7.102 1 98.88 62 LEU B N 1
ATOM 3891 C CA . LEU B 1 62 ? -13.969 -16.984 6.27 1 98.88 62 LEU B CA 1
ATOM 3892 C C . LEU B 1 62 ? -13.836 -16.453 4.852 1 98.88 62 LEU B C 1
ATOM 3894 O O . LEU B 1 62 ? -14.789 -15.891 4.305 1 98.88 62 LEU B O 1
ATOM 3898 N N . PHE B 1 63 ? -12.711 -16.547 4.309 1 98.94 63 PHE B N 1
ATOM 3899 C CA . PHE B 1 63 ? -12.32 -16.094 2.979 1 98.94 63 PHE B CA 1
ATOM 3900 C C . PHE B 1 63 ? -11.492 -17.156 2.268 1 98.94 63 PHE B C 1
ATOM 3902 O O . PHE B 1 63 ? -10.703 -17.859 2.902 1 98.94 63 PHE B O 1
ATOM 3909 N N . PRO B 1 64 ? -11.672 -17.344 0.977 1 98.88 64 PRO B N 1
ATOM 3910 C CA . PRO B 1 64 ? -10.852 -18.359 0.311 1 98.88 64 PRO B CA 1
ATOM 3911 C C . PRO B 1 64 ? -9.352 -18.078 0.433 1 98.88 64 PRO B C 1
ATOM 3913 O O . PRO B 1 64 ? -8.945 -16.906 0.458 1 98.88 64 PRO B O 1
ATOM 3916 N N . GLY B 1 65 ? -8.57 -19.172 0.533 1 98.88 65 GLY B N 1
ATOM 3917 C CA . GLY B 1 65 ? -7.137 -18.969 0.425 1 98.88 65 GLY B CA 1
ATOM 3918 C C . GLY B 1 65 ? -6.73 -18.219 -0.824 1 98.88 65 GLY B C 1
ATOM 3919 O O . GLY B 1 65 ? -7.305 -18.422 -1.896 1 98.88 65 GLY B O 1
ATOM 3920 N N . LEU B 1 66 ? -5.777 -17.344 -0.705 1 98.94 66 LEU B N 1
ATOM 3921 C CA . LEU B 1 66 ? -5.348 -16.516 -1.831 1 98.94 66 LEU B CA 1
ATOM 3922 C C . LEU B 1 66 ? -4.445 -17.312 -2.768 1 98.94 66 LEU B C 1
ATOM 3924 O O . LEU B 1 66 ? -3.689 -18.188 -2.324 1 98.94 66 LEU B O 1
ATOM 3928 N N . ILE B 1 67 ? -4.547 -17.016 -4.031 1 98.94 67 ILE B N 1
ATOM 3929 C CA . ILE B 1 67 ? -3.799 -17.734 -5.066 1 98.94 67 ILE B CA 1
ATOM 3930 C C . ILE B 1 67 ? -2.875 -16.75 -5.793 1 98.94 67 ILE B C 1
ATOM 3932 O O . ILE B 1 67 ? -3.336 -15.766 -6.371 1 98.94 67 ILE B O 1
ATOM 3936 N N . ASP B 1 68 ? -1.603 -17 -5.707 1 98.94 68 ASP B N 1
ATOM 3937 C CA . ASP B 1 68 ? -0.572 -16.219 -6.391 1 98.94 68 ASP B CA 1
ATOM 3938 C C . ASP B 1 68 ? -0.092 -16.938 -7.652 1 98.94 68 ASP B C 1
ATOM 3940 O O . ASP B 1 68 ? 0.759 -17.828 -7.578 1 98.94 68 ASP B O 1
ATOM 3944 N N . CYS B 1 69 ? -0.522 -16.438 -8.812 1 98.94 69 CYS B N 1
ATOM 3945 C CA . CYS B 1 69 ? -0.284 -17.172 -10.055 1 98.94 69 CYS B CA 1
ATOM 3946 C C . CYS B 1 69 ? 1.06 -16.781 -10.664 1 98.94 69 CYS B C 1
ATOM 3948 O O . CYS B 1 69 ? 1.446 -17.312 -11.711 1 98.94 69 CYS B O 1
ATOM 3950 N N . HIS B 1 70 ? 1.792 -15.875 -9.977 1 98.94 70 HIS B N 1
ATOM 3951 C CA . HIS B 1 70 ? 3.094 -15.508 -10.516 1 98.94 70 HIS B CA 1
ATOM 3952 C C . HIS B 1 70 ? 3.973 -14.867 -9.445 1 98.94 70 HIS B C 1
ATOM 3954 O O . HIS B 1 70 ? 3.732 -13.727 -9.039 1 98.94 70 HIS B O 1
ATOM 3960 N N . LEU B 1 71 ? 5.031 -15.523 -9.016 1 98.88 71 LEU B N 1
ATOM 3961 C CA . LEU B 1 71 ? 6.035 -14.969 -8.117 1 98.88 71 LEU B CA 1
ATOM 3962 C C . LEU B 1 71 ? 7.375 -15.68 -8.289 1 98.88 71 LEU B C 1
ATOM 3964 O O . LEU B 1 71 ? 7.422 -16.812 -8.781 1 98.88 71 LEU B O 1
ATOM 3968 N N . HIS B 1 72 ? 8.461 -15.008 -7.973 1 98.81 72 HIS B N 1
ATOM 3969 C CA . HIS B 1 72 ? 9.82 -15.531 -8.062 1 98.81 72 HIS B CA 1
ATOM 3970 C C . HIS B 1 72 ? 10.391 -15.82 -6.68 1 98.81 72 HIS B C 1
ATOM 3972 O O . HIS B 1 72 ? 10.727 -14.898 -5.934 1 98.81 72 HIS B O 1
ATOM 3978 N N . ALA B 1 73 ? 10.602 -17.078 -6.371 1 98.81 73 ALA B N 1
ATOM 3979 C CA . ALA B 1 73 ? 11.078 -17.453 -5.043 1 98.81 73 ALA B CA 1
ATOM 3980 C C . ALA B 1 73 ? 12.484 -16.922 -4.789 1 98.81 73 ALA B C 1
ATOM 3982 O O . ALA B 1 73 ? 12.734 -16.297 -3.754 1 98.81 73 ALA B O 1
ATOM 3983 N N . PRO B 1 74 ? 13.453 -17.078 -5.773 1 98.69 74 PRO B N 1
ATOM 3984 C CA . PRO B 1 74 ? 14.82 -16.625 -5.488 1 98.69 74 PRO B CA 1
ATOM 3985 C C . PRO B 1 74 ? 14.93 -15.117 -5.336 1 98.69 74 PRO B C 1
ATOM 3987 O O . PRO B 1 74 ? 15.844 -14.617 -4.672 1 98.69 74 PRO B O 1
ATOM 3990 N N . GLN B 1 75 ? 14.008 -14.461 -5.922 1 98.5 75 GLN B N 1
ATOM 3991 C CA . GLN B 1 75 ? 14.109 -13.008 -5.969 1 98.5 75 GLN B CA 1
ATOM 3992 C C . GLN B 1 75 ? 13.617 -12.383 -4.668 1 98.5 75 GLN B C 1
ATOM 3994 O O . GLN B 1 75 ? 13.805 -11.188 -4.441 1 98.5 75 GLN B O 1
ATOM 3999 N N . TYR B 1 76 ? 13.07 -13.188 -3.738 1 98.44 76 TYR B N 1
ATOM 4000 C CA . TYR B 1 76 ? 12.695 -12.703 -2.414 1 98.44 76 TYR B CA 1
ATOM 4001 C C . TYR B 1 76 ? 13.883 -12.047 -1.72 1 98.44 76 TYR B C 1
ATOM 4003 O O . TYR B 1 76 ? 13.711 -11.148 -0.894 1 98.44 76 TYR B O 1
ATOM 4011 N N . ALA B 1 77 ? 15.07 -12.398 -2.098 1 96.88 77 ALA B N 1
ATOM 4012 C CA . ALA B 1 77 ? 16.312 -11.914 -1.487 1 96.88 77 ALA B CA 1
ATOM 4013 C C . ALA B 1 77 ? 16.438 -10.398 -1.638 1 96.88 77 ALA B C 1
ATOM 4015 O O . ALA B 1 77 ? 17.094 -9.742 -0.824 1 96.88 77 ALA B O 1
ATOM 4016 N N . PHE B 1 78 ? 15.82 -9.836 -2.625 1 97.25 78 PHE B N 1
ATOM 4017 C CA . PHE B 1 78 ? 16.016 -8.406 -2.85 1 97.25 78 PHE B CA 1
ATOM 4018 C C . PHE B 1 78 ? 14.68 -7.691 -2.994 1 97.25 78 PHE B C 1
ATOM 4020 O O . PHE B 1 78 ? 14.609 -6.625 -3.609 1 97.25 78 PHE B O 1
ATOM 4027 N N . ILE B 1 79 ? 13.57 -8.336 -2.469 1 97.94 79 ILE B N 1
ATOM 4028 C CA . ILE B 1 79 ? 12.258 -7.703 -2.441 1 97.94 79 ILE B CA 1
ATOM 4029 C C . ILE B 1 79 ? 12.359 -6.336 -1.771 1 97.94 79 ILE B C 1
ATOM 4031 O O . ILE B 1 79 ? 13.07 -6.176 -0.776 1 97.94 79 ILE B O 1
ATOM 4035 N N . GLY B 1 80 ? 11.711 -5.285 -2.344 1 97.06 80 GLY B N 1
ATOM 4036 C CA . GLY B 1 80 ? 11.664 -3.959 -1.749 1 97.06 80 GLY B CA 1
ATOM 4037 C C . GLY B 1 80 ? 12.922 -3.146 -2.004 1 97.06 80 GLY B C 1
ATOM 4038 O O . GLY B 1 80 ? 13.195 -2.178 -1.292 1 97.06 80 GLY B O 1
ATOM 4039 N N . THR B 1 81 ? 13.781 -3.586 -2.967 1 96.62 81 THR B N 1
ATOM 4040 C CA . THR B 1 81 ? 14.953 -2.812 -3.371 1 96.62 81 THR B CA 1
ATOM 4041 C C . THR B 1 81 ? 14.914 -2.516 -4.867 1 96.62 81 THR B C 1
ATOM 4043 O O . THR B 1 81 ? 14.102 -3.09 -5.598 1 96.62 81 THR B O 1
ATOM 4046 N N . ALA B 1 82 ? 15.734 -1.596 -5.336 1 96.62 82 ALA B N 1
ATOM 4047 C CA . ALA B 1 82 ? 15.906 -1.221 -6.738 1 96.62 82 ALA B CA 1
ATOM 4048 C C . ALA B 1 82 ? 14.594 -0.704 -7.332 1 96.62 82 ALA B C 1
ATOM 4050 O O . ALA B 1 82 ? 14.289 -0.965 -8.5 1 96.62 82 ALA B O 1
ATOM 4051 N N . PHE B 1 83 ? 13.844 0.041 -6.562 1 97.62 83 PHE B N 1
ATOM 4052 C CA . PHE B 1 83 ? 12.555 0.595 -6.977 1 97.62 83 PHE B CA 1
ATOM 4053 C C . PHE B 1 83 ? 12.727 1.517 -8.18 1 97.62 83 PHE B C 1
ATOM 4055 O O . PHE B 1 83 ? 13.625 2.365 -8.195 1 97.62 83 PHE B O 1
ATOM 4062 N N . GLY B 1 84 ? 11.93 1.305 -9.148 1 96.88 84 GLY B N 1
ATOM 4063 C CA . GLY B 1 84 ? 11.797 2.287 -10.211 1 96.88 84 GLY B CA 1
ATOM 4064 C C . GLY B 1 84 ? 12.664 1.976 -11.422 1 96.88 84 GLY B C 1
ATOM 4065 O O . GLY B 1 84 ? 12.594 2.668 -12.438 1 96.88 84 GLY B O 1
ATOM 4066 N N . LYS B 1 85 ? 13.461 0.948 -11.383 1 95.69 85 LYS B N 1
ATOM 4067 C CA . LYS B 1 85 ? 14.273 0.569 -12.539 1 95.69 85 LYS B CA 1
ATOM 4068 C C . LYS B 1 85 ? 13.438 -0.169 -13.578 1 95.69 85 LYS B C 1
ATOM 4070 O O . LYS B 1 85 ? 12.664 -1.066 -13.242 1 95.69 85 LYS B O 1
ATOM 4075 N N . PRO B 1 86 ? 13.625 0.238 -14.844 1 95.06 86 PRO B N 1
ATOM 4076 C CA . PRO B 1 86 ? 12.953 -0.529 -15.898 1 95.06 86 PRO B CA 1
ATOM 4077 C C . PRO B 1 86 ? 13.438 -1.975 -15.977 1 95.06 86 PRO B C 1
ATOM 4079 O O . PRO B 1 86 ? 14.57 -2.273 -15.578 1 95.06 86 PRO B O 1
ATOM 4082 N N . LEU B 1 87 ? 12.672 -2.812 -16.547 1 95.38 87 LEU B N 1
ATOM 4083 C CA . LEU B 1 87 ? 12.805 -4.262 -16.484 1 95.38 87 LEU B CA 1
ATOM 4084 C C . LEU B 1 87 ? 14.242 -4.688 -16.797 1 95.38 87 LEU B C 1
ATOM 4086 O O . LEU B 1 87 ? 14.875 -5.363 -15.977 1 95.38 87 LEU B O 1
ATOM 4090 N N . LEU B 1 88 ? 14.781 -4.309 -17.938 1 93.94 88 LEU B N 1
ATOM 4091 C CA . LEU B 1 88 ? 16.078 -4.793 -18.375 1 93.94 88 LEU B CA 1
ATOM 4092 C C . LEU B 1 88 ? 17.188 -4.266 -17.469 1 93.94 88 LEU B C 1
ATOM 4094 O O . LEU B 1 88 ? 18.141 -4.988 -17.141 1 93.94 88 LEU B O 1
ATOM 4098 N N . GLU B 1 89 ? 17.078 -2.984 -17.031 1 95.12 89 GLU B N 1
ATOM 4099 C CA . GLU B 1 89 ? 18.016 -2.418 -16.062 1 95.12 89 GLU B CA 1
ATOM 4100 C C . GLU B 1 89 ? 17.859 -3.08 -14.695 1 95.12 89 GLU B C 1
ATOM 4102 O O . GLU B 1 89 ? 18.859 -3.311 -14 1 95.12 89 GLU B O 1
ATOM 4107 N N . TRP B 1 90 ? 16.656 -3.311 -14.344 1 96.56 90 TRP B N 1
ATOM 4108 C CA . TRP B 1 90 ? 16.344 -3.957 -13.07 1 96.56 90 TRP B CA 1
ATOM 4109 C C . TRP B 1 90 ? 16.953 -5.348 -13.008 1 96.56 90 TRP B C 1
ATOM 4111 O O . TRP B 1 90 ? 17.516 -5.734 -11.977 1 96.56 90 TRP B O 1
ATOM 4121 N N . LEU B 1 91 ? 16.891 -6.168 -14.078 1 95.69 91 LEU B N 1
ATOM 4122 C CA . LEU B 1 91 ? 17.484 -7.504 -14.148 1 95.69 91 LEU B CA 1
ATOM 4123 C C . LEU B 1 91 ? 18.969 -7.457 -13.844 1 95.69 91 LEU B C 1
ATOM 4125 O O . LEU B 1 91 ? 19.469 -8.25 -13.047 1 95.69 91 LEU B O 1
ATOM 4129 N N . GLU B 1 92 ? 19.625 -6.496 -14.43 1 94.88 92 GLU B N 1
ATOM 4130 C CA . GLU B 1 92 ? 21.078 -6.352 -14.25 1 94.88 92 GLU B CA 1
ATOM 4131 C C . GLU B 1 92 ? 21.422 -5.973 -12.812 1 94.88 92 GLU B C 1
ATOM 4133 O O . GLU B 1 92 ? 22.406 -6.453 -12.258 1 94.88 92 GLU B O 1
ATOM 4138 N N . ALA B 1 93 ? 20.578 -5.168 -12.266 1 93.94 93 ALA B N 1
ATOM 4139 C CA . ALA B 1 93 ? 20.859 -4.629 -10.938 1 93.94 93 ALA B CA 1
ATOM 4140 C C . ALA B 1 93 ? 20.547 -5.652 -9.852 1 93.94 93 ALA B C 1
ATOM 4142 O O . ALA B 1 93 ? 21.047 -5.551 -8.734 1 93.94 93 ALA B O 1
ATOM 4143 N N . THR B 1 94 ? 19.703 -6.656 -10.164 1 95.75 94 THR B N 1
ATOM 4144 C CA . THR B 1 94 ? 19.188 -7.523 -9.109 1 95.75 94 THR B CA 1
ATOM 4145 C C . THR B 1 94 ? 19.375 -8.992 -9.484 1 95.75 94 THR B C 1
ATOM 4147 O O . THR B 1 94 ? 20.297 -9.648 -9.008 1 95.75 94 THR B O 1
ATOM 4150 N N . VAL B 1 95 ? 18.641 -9.477 -10.492 1 96.31 95 VAL B N 1
ATOM 4151 C CA . VAL B 1 95 ? 18.531 -10.883 -10.852 1 96.31 95 VAL B CA 1
ATOM 4152 C C . VAL B 1 95 ? 19.922 -11.445 -11.164 1 96.31 95 VAL B C 1
ATOM 4154 O O . VAL B 1 95 ? 20.312 -12.477 -10.625 1 96.31 95 VAL B O 1
ATOM 4157 N N . HIS B 1 96 ? 20.703 -10.75 -11.969 1 96 96 HIS B N 1
ATOM 4158 C CA . HIS B 1 96 ? 22.016 -11.219 -12.406 1 96 96 HIS B CA 1
ATOM 4159 C C . HIS B 1 96 ? 22.969 -11.359 -11.227 1 96 96 HIS B C 1
ATOM 4161 O O . HIS B 1 96 ? 23.875 -12.203 -11.242 1 96 96 HIS B O 1
ATOM 4167 N N . LYS B 1 97 ? 22.688 -10.594 -10.219 1 92.44 97 LYS B N 1
ATOM 4168 C CA . LYS B 1 97 ? 23.594 -10.547 -9.07 1 92.44 97 LYS B CA 1
ATOM 4169 C C . LYS B 1 97 ? 23.203 -11.578 -8.023 1 92.44 97 LYS B C 1
ATOM 4171 O O . LYS B 1 97 ? 24.078 -12.188 -7.395 1 92.44 97 LYS B O 1
ATOM 4176 N N . PHE B 1 98 ? 21.938 -11.828 -7.891 1 94.56 98 PHE B N 1
ATOM 4177 C CA . PHE B 1 98 ? 21.516 -12.523 -6.676 1 94.56 98 PHE B CA 1
ATOM 4178 C C . PHE B 1 98 ? 21.078 -13.945 -6.988 1 94.56 98 PHE B C 1
ATOM 4180 O O . PHE B 1 98 ? 21.266 -14.852 -6.176 1 94.56 98 PHE B O 1
ATOM 4187 N N . GLU B 1 99 ? 20.5 -14.219 -8.156 1 96.75 99 GLU B N 1
ATOM 4188 C CA . GLU B 1 99 ? 19.938 -15.531 -8.445 1 96.75 99 GLU B CA 1
ATOM 4189 C C . GLU B 1 99 ? 21.016 -16.594 -8.516 1 96.75 99 GLU B C 1
ATOM 4191 O O . GLU B 1 99 ? 20.781 -17.75 -8.148 1 96.75 99 GLU B O 1
ATOM 4196 N N . PRO B 1 100 ? 22.312 -16.234 -9 1 97.25 100 PRO B N 1
ATOM 4197 C CA . PRO B 1 100 ? 23.375 -17.234 -9.039 1 97.25 100 PRO B CA 1
ATOM 4198 C C . PRO B 1 100 ? 23.688 -17.812 -7.664 1 97.25 100 PRO B C 1
ATOM 4200 O O . PRO B 1 100 ? 24.172 -18.953 -7.559 1 97.25 100 PRO B O 1
ATOM 4203 N N . LYS B 1 101 ? 23.375 -17.109 -6.598 1 97.06 101 LYS B N 1
ATOM 4204 C CA . LYS B 1 101 ? 23.672 -17.562 -5.234 1 97.06 101 LYS B CA 1
ATOM 4205 C C . LYS B 1 101 ? 22.844 -18.797 -4.871 1 97.06 101 LYS B C 1
ATOM 4207 O O . LYS B 1 101 ? 23.219 -19.547 -3.967 1 97.06 101 LYS B O 1
ATOM 4212 N N . CYS B 1 102 ? 21.812 -19.062 -5.582 1 98.06 102 CYS B N 1
ATOM 4213 C CA . CYS B 1 102 ? 20.906 -20.172 -5.285 1 98.06 102 CYS B CA 1
ATOM 4214 C C . CYS B 1 102 ? 21.516 -21.5 -5.727 1 98.06 102 CYS B C 1
ATOM 4216 O O . CYS B 1 102 ? 20.984 -22.562 -5.414 1 98.06 102 CYS B O 1
ATOM 4218 N N . ALA B 1 103 ? 22.656 -21.422 -6.418 1 97.94 103 ALA B N 1
ATOM 4219 C CA . ALA B 1 103 ? 23.391 -22.656 -6.699 1 97.94 103 ALA B CA 1
ATOM 4220 C C . ALA B 1 103 ? 23.828 -23.344 -5.406 1 97.94 103 ALA B C 1
ATOM 4222 O O . ALA B 1 103 ? 23.969 -24.562 -5.359 1 97.94 103 ALA B O 1
ATOM 4223 N N . ASP B 1 104 ? 24.047 -22.5 -4.375 1 98.25 104 ASP B N 1
ATOM 4224 C CA . ASP B 1 104 ? 24.344 -23.016 -3.043 1 98.25 104 ASP B CA 1
ATOM 4225 C C . ASP B 1 104 ? 23.078 -23.516 -2.352 1 98.25 104 ASP B C 1
ATOM 4227 O O . ASP B 1 104 ? 22.203 -22.719 -2.004 1 98.25 104 ASP B O 1
ATOM 4231 N N . LYS B 1 105 ? 23.016 -24.812 -2.08 1 98.25 105 LYS B N 1
ATOM 4232 C CA . LYS B 1 105 ? 21.812 -25.453 -1.553 1 98.25 105 LYS B CA 1
ATOM 4233 C C . LYS B 1 105 ? 21.469 -24.906 -0.169 1 98.25 105 LYS B C 1
ATOM 4235 O O . LYS B 1 105 ? 20.281 -24.781 0.17 1 98.25 105 LYS B O 1
ATOM 4240 N N . ASN B 1 106 ? 22.438 -24.625 0.625 1 98.31 106 ASN B N 1
ATOM 4241 C CA . ASN B 1 106 ? 22.188 -24.078 1.953 1 98.31 106 ASN B CA 1
ATOM 4242 C C . ASN B 1 106 ? 21.578 -22.688 1.878 1 98.31 106 ASN B C 1
ATOM 4244 O O . ASN B 1 106 ? 20.656 -22.359 2.631 1 98.31 106 ASN B O 1
ATOM 4248 N N . TYR B 1 107 ? 22.156 -21.891 0.995 1 97.75 107 TYR B N 1
ATOM 4249 C CA . TYR B 1 107 ? 21.594 -20.562 0.767 1 97.75 107 TYR B CA 1
ATOM 4250 C C . TYR B 1 107 ? 20.156 -20.656 0.277 1 97.75 107 TYR B C 1
ATOM 4252 O O . TYR B 1 107 ? 19.281 -19.969 0.8 1 97.75 107 TYR B O 1
ATOM 4260 N N . ALA B 1 108 ? 19.938 -21.484 -0.679 1 98.56 108 ALA B N 1
ATOM 4261 C CA . ALA B 1 108 ? 18.609 -21.641 -1.261 1 98.56 108 ALA B CA 1
ATOM 4262 C C . ALA B 1 108 ? 17.609 -22.109 -0.211 1 98.56 108 ALA B C 1
ATOM 4264 O O . ALA B 1 108 ? 16.484 -21.625 -0.157 1 98.56 108 ALA B O 1
ATOM 4265 N N . GLU B 1 109 ? 18.031 -23.062 0.593 1 98.69 109 GLU B N 1
ATOM 4266 C CA . GLU B 1 109 ? 17.141 -23.609 1.612 1 98.69 109 GLU B CA 1
ATOM 4267 C C . GLU B 1 109 ? 16.688 -22.516 2.584 1 98.69 109 GLU B C 1
ATOM 4269 O O . GLU B 1 109 ? 15.5 -22.422 2.91 1 98.69 109 GLU B O 1
ATOM 4274 N N . LYS B 1 110 ? 17.609 -21.719 3.037 1 98.12 110 LYS B N 1
ATOM 4275 C CA . LYS B 1 110 ? 17.281 -20.625 3.947 1 98.12 110 LYS B CA 1
ATOM 4276 C C . LYS B 1 110 ? 16.344 -19.609 3.291 1 98.12 110 LYS B C 1
ATOM 4278 O O . LYS B 1 110 ? 15.336 -19.219 3.883 1 98.12 110 LYS B O 1
ATOM 4283 N N . LEU B 1 111 ? 16.656 -19.203 2.104 1 98.31 111 LEU B N 1
ATOM 4284 C CA . LEU B 1 111 ? 15.891 -18.203 1.364 1 98.31 111 LEU B CA 1
ATOM 4285 C C . LEU B 1 111 ? 14.484 -18.719 1.08 1 98.31 111 LEU B C 1
ATOM 4287 O O . LEU B 1 111 ? 13.5 -18 1.279 1 98.31 111 LEU B O 1
ATOM 4291 N N . TYR B 1 112 ? 14.344 -19.969 0.607 1 98.81 112 TYR B N 1
ATOM 4292 C CA . TYR B 1 112 ? 13.055 -20.516 0.214 1 98.81 112 TYR B CA 1
ATOM 4293 C C . TYR B 1 112 ? 12.18 -20.781 1.435 1 98.81 112 TYR B C 1
ATOM 4295 O O . TYR B 1 112 ? 10.961 -20.656 1.375 1 98.81 112 TYR B O 1
ATOM 4303 N N . ASN B 1 113 ? 12.828 -21.109 2.588 1 98.56 113 ASN B N 1
ATOM 4304 C CA . ASN B 1 113 ? 12.055 -21.172 3.824 1 98.56 113 ASN B CA 1
ATOM 4305 C C . ASN B 1 113 ? 11.43 -19.828 4.176 1 98.56 113 ASN B C 1
ATOM 4307 O O . ASN B 1 113 ? 10.281 -19.766 4.605 1 98.56 113 ASN B O 1
ATOM 4311 N N . GLN B 1 114 ? 12.156 -18.766 3.965 1 97.69 114 GLN B N 1
ATOM 4312 C CA . GLN B 1 114 ? 11.688 -17.422 4.293 1 97.69 114 GLN B CA 1
ATOM 4313 C C . GLN B 1 114 ? 10.523 -17.016 3.389 1 97.69 114 GLN B C 1
ATOM 4315 O O . GLN B 1 114 ? 9.516 -16.5 3.865 1 97.69 114 GLN B O 1
ATOM 4320 N N . VAL B 1 115 ? 10.68 -17.25 2.1 1 98.56 115 VAL B N 1
ATOM 4321 C CA . VAL B 1 115 ? 9.656 -16.781 1.177 1 98.56 115 VAL B CA 1
ATOM 4322 C C . VAL B 1 115 ? 8.383 -17.594 1.351 1 98.56 115 VAL B C 1
ATOM 4324 O O . VAL B 1 115 ? 7.277 -17.047 1.312 1 98.56 115 VAL B O 1
ATOM 4327 N N . VAL B 1 116 ? 8.469 -18.906 1.551 1 98.81 116 VAL B N 1
ATOM 4328 C CA . VAL B 1 116 ? 7.285 -19.75 1.74 1 98.81 116 VAL B CA 1
ATOM 4329 C C . VAL B 1 116 ? 6.59 -19.359 3.047 1 98.81 116 VAL B C 1
ATOM 4331 O O . VAL B 1 116 ? 5.363 -19.25 3.092 1 98.81 116 VAL B O 1
ATOM 4334 N N . ARG B 1 117 ? 7.367 -19.125 4.078 1 97.75 117 ARG B N 1
ATOM 4335 C CA . ARG B 1 117 ? 6.797 -18.672 5.34 1 97.75 117 ARG B CA 1
ATOM 4336 C C . ARG B 1 117 ? 6.051 -17.344 5.16 1 97.75 117 ARG B C 1
ATOM 4338 O O . ARG B 1 117 ? 4.922 -17.203 5.637 1 97.75 117 ARG B O 1
ATOM 4345 N N . LYS B 1 118 ? 6.66 -16.391 4.457 1 98.12 118 LYS B N 1
ATOM 4346 C CA . LYS B 1 118 ? 6.098 -15.055 4.289 1 98.12 118 LYS B CA 1
ATOM 4347 C C . LYS B 1 118 ? 4.812 -15.102 3.471 1 98.12 118 LYS B C 1
ATOM 4349 O O . LYS B 1 118 ? 3.844 -14.406 3.789 1 98.12 118 LYS B O 1
ATOM 4354 N N . THR B 1 119 ? 4.805 -15.891 2.404 1 98.56 119 THR B N 1
ATOM 4355 C CA . THR B 1 119 ? 3.619 -15.977 1.56 1 98.56 119 THR B CA 1
ATOM 4356 C C . THR B 1 119 ? 2.475 -16.656 2.301 1 98.56 119 THR B C 1
ATOM 4358 O O . THR B 1 119 ? 1.321 -16.234 2.201 1 98.56 119 THR B O 1
ATOM 4361 N N . LEU B 1 120 ? 2.75 -17.688 3.094 1 98.62 120 LEU B N 1
ATOM 4362 C CA . LEU B 1 120 ? 1.721 -18.328 3.906 1 98.62 120 LEU B CA 1
ATOM 4363 C C . LEU B 1 120 ? 1.18 -17.375 4.957 1 98.62 120 LEU B C 1
ATOM 4365 O O . LEU B 1 120 ? -0.033 -17.281 5.16 1 98.62 120 LEU B O 1
ATOM 4369 N N . GLN B 1 121 ? 2.068 -16.625 5.566 1 97.69 121 GLN B N 1
ATOM 4370 C CA . GLN B 1 121 ? 1.679 -15.641 6.574 1 97.69 121 GLN B CA 1
ATOM 4371 C C . GLN B 1 121 ? 0.716 -14.609 5.996 1 97.69 121 GLN B C 1
ATOM 4373 O O . GLN B 1 121 ? -0.156 -14.094 6.699 1 97.69 121 GLN B O 1
ATOM 4378 N N . ASN B 1 122 ? 0.906 -14.383 4.719 1 98.38 122 ASN B N 1
ATOM 4379 C CA . ASN B 1 122 ? 0.061 -13.398 4.039 1 98.38 122 ASN B CA 1
ATOM 4380 C C . ASN B 1 122 ? -1.145 -14.062 3.379 1 98.38 122 ASN B C 1
ATOM 4382 O O . ASN B 1 122 ? -1.844 -13.438 2.582 1 98.38 122 ASN B O 1
ATOM 4386 N N . GLY B 1 123 ? -1.389 -15.328 3.598 1 98.69 123 GLY B N 1
ATOM 4387 C CA . GLY B 1 123 ? -2.643 -15.969 3.232 1 98.69 123 GLY B CA 1
ATOM 4388 C C . GLY B 1 123 ? -2.578 -16.688 1.9 1 98.69 123 GLY B C 1
ATOM 4389 O O . GLY B 1 123 ? -3.596 -17.172 1.402 1 98.69 123 GLY B O 1
ATOM 4390 N N . THR B 1 124 ? -1.377 -16.766 1.266 1 98.94 124 THR B N 1
ATOM 4391 C CA . THR B 1 124 ? -1.246 -17.453 -0.013 1 98.94 124 THR B CA 1
ATOM 4392 C C . THR B 1 124 ? -1.219 -18.969 0.19 1 98.94 124 THR B C 1
ATOM 4394 O O . THR B 1 124 ? -0.202 -19.531 0.607 1 98.94 124 THR B O 1
ATOM 4397 N N . THR B 1 125 ? -2.27 -19.609 -0.17 1 98.94 125 THR B N 1
ATOM 4398 C CA . THR B 1 125 ? -2.377 -21.047 0.016 1 98.94 125 THR B CA 1
ATOM 4399 C C . THR B 1 125 ? -1.917 -21.781 -1.236 1 98.94 125 THR B C 1
ATOM 4401 O O . THR B 1 125 ? -1.58 -22.969 -1.174 1 98.94 125 THR B O 1
ATOM 4404 N N . THR B 1 126 ? -1.976 -21.109 -2.406 1 98.94 126 THR B N 1
ATOM 4405 C CA . THR B 1 126 ? -1.521 -21.672 -3.676 1 98.94 126 THR B CA 1
ATOM 4406 C C . THR B 1 126 ? -0.639 -20.672 -4.418 1 98.94 126 THR B C 1
ATOM 4408 O O . THR B 1 126 ? -0.984 -19.5 -4.531 1 98.94 126 THR B O 1
ATOM 4411 N N . ALA B 1 127 ? 0.516 -21.156 -4.871 1 98.88 127 ALA B N 1
ATOM 4412 C CA . ALA B 1 127 ? 1.461 -20.25 -5.516 1 98.88 127 ALA B CA 1
ATOM 4413 C C . ALA B 1 127 ? 2.113 -20.906 -6.73 1 98.88 127 ALA B C 1
ATOM 4415 O O . ALA B 1 127 ? 2.436 -22.094 -6.703 1 98.88 127 ALA B O 1
ATOM 4416 N N . SER B 1 128 ? 2.273 -20.172 -7.832 1 98.94 128 SER B N 1
ATOM 4417 C CA . SER B 1 128 ? 3.076 -20.594 -8.977 1 98.94 128 SER B CA 1
ATOM 4418 C C . SER B 1 128 ? 4.445 -19.922 -8.969 1 98.94 128 SER B C 1
ATOM 4420 O O . SER B 1 128 ? 4.57 -18.75 -9.367 1 98.94 128 SER B O 1
ATOM 4422 N N . TYR B 1 129 ? 5.512 -20.672 -8.602 1 98.94 129 TYR B N 1
ATOM 4423 C CA . TYR B 1 129 ? 6.844 -20.125 -8.352 1 98.94 129 TYR B CA 1
ATOM 4424 C C . TYR B 1 129 ? 7.734 -20.281 -9.578 1 98.94 129 TYR B C 1
ATOM 4426 O O . TYR B 1 129 ? 7.805 -21.359 -10.172 1 98.94 129 TYR B O 1
ATOM 4434 N N . PHE B 1 130 ? 8.336 -19.156 -9.945 1 98.88 130 PHE B N 1
ATOM 4435 C CA . PHE B 1 130 ? 9.57 -19.25 -10.711 1 98.88 130 PHE B CA 1
ATOM 4436 C C . PHE B 1 130 ? 10.75 -19.594 -9.805 1 98.88 130 PHE B C 1
ATOM 4438 O O . PHE B 1 130 ? 10.945 -18.969 -8.766 1 98.88 130 PHE B O 1
ATOM 4445 N N . GLY B 1 131 ? 11.484 -20.625 -10.133 1 98.56 131 GLY B N 1
ATOM 4446 C CA . GLY B 1 131 ? 12.75 -20.906 -9.477 1 98.56 131 GLY B CA 1
ATOM 4447 C C . GLY B 1 131 ? 13.945 -20.281 -10.172 1 98.56 131 GLY B C 1
ATOM 4448 O O . GLY B 1 131 ? 13.93 -19.094 -10.477 1 98.56 131 GLY B O 1
ATOM 4449 N N . THR B 1 132 ? 15.055 -21.016 -10.258 1 98.38 132 THR B N 1
ATOM 4450 C CA . THR B 1 132 ? 16.25 -20.656 -11.008 1 98.38 132 THR B CA 1
ATOM 4451 C C . THR B 1 132 ? 16.609 -21.734 -12.016 1 98.38 132 THR B C 1
ATOM 4453 O O . THR B 1 132 ? 15.789 -22.609 -12.32 1 98.38 132 THR B O 1
ATOM 4456 N N . ILE B 1 133 ? 17.828 -21.625 -12.641 1 98.44 133 ILE B N 1
ATOM 4457 C CA . ILE B 1 133 ? 18.281 -22.656 -13.562 1 98.44 133 ILE B CA 1
ATOM 4458 C C . ILE B 1 133 ? 18.812 -23.859 -12.773 1 98.44 133 ILE B C 1
ATOM 4460 O O . ILE B 1 133 ? 19.109 -24.906 -13.352 1 98.44 133 ILE B O 1
ATOM 4464 N N . HIS B 1 134 ? 18.859 -23.797 -11.43 1 98.5 134 HIS B N 1
ATOM 4465 C CA . HIS B 1 134 ? 19.484 -24.797 -10.578 1 98.5 134 HIS B CA 1
ATOM 4466 C C . HIS B 1 134 ? 18.484 -25.844 -10.102 1 98.5 134 HIS B C 1
ATOM 4468 O O . HIS B 1 134 ? 17.844 -25.656 -9.055 1 98.5 134 HIS B O 1
ATOM 4474 N N . THR B 1 135 ? 18.484 -26.969 -10.727 1 98.62 135 THR B N 1
ATOM 4475 C CA . THR B 1 135 ? 17.469 -28 -10.539 1 98.62 135 THR B CA 1
ATOM 4476 C C . THR B 1 135 ? 17.422 -28.438 -9.078 1 98.62 135 THR B C 1
ATOM 4478 O O . THR B 1 135 ? 16.344 -28.516 -8.492 1 98.62 135 THR B O 1
ATOM 4481 N N . ASP B 1 136 ? 18.547 -28.719 -8.477 1 98.5 136 ASP B N 1
ATOM 4482 C CA . ASP B 1 136 ? 18.594 -29.25 -7.113 1 98.5 136 ASP B CA 1
ATOM 4483 C C . ASP B 1 136 ? 18.031 -28.234 -6.109 1 98.5 136 ASP B C 1
ATOM 4485 O O . ASP B 1 136 ? 17.344 -28.609 -5.16 1 98.5 136 ASP B O 1
ATOM 4489 N N . SER B 1 137 ? 18.344 -26.984 -6.32 1 98.5 137 SER B N 1
ATOM 4490 C CA . SER B 1 137 ? 17.812 -25.922 -5.457 1 98.5 137 SER B CA 1
ATOM 4491 C C . SER B 1 137 ? 16.312 -25.797 -5.598 1 98.5 137 SER B C 1
ATOM 4493 O O . SER B 1 137 ? 15.602 -25.578 -4.613 1 98.5 137 SER B O 1
ATOM 4495 N N . ASP B 1 138 ? 15.836 -25.938 -6.777 1 98.75 138 ASP B N 1
ATOM 4496 C CA . ASP B 1 138 ? 14.398 -25.812 -7.016 1 98.75 138 ASP B CA 1
ATOM 4497 C C . ASP B 1 138 ? 13.641 -26.984 -6.414 1 98.75 138 ASP B C 1
ATOM 4499 O O . ASP B 1 138 ? 12.484 -26.844 -6 1 98.75 138 ASP B O 1
ATOM 4503 N N . ILE B 1 139 ? 14.266 -28.156 -6.363 1 98.81 139 ILE B N 1
ATOM 4504 C CA . ILE B 1 139 ? 13.664 -29.312 -5.699 1 98.81 139 ILE B CA 1
ATOM 4505 C C . ILE B 1 139 ? 13.562 -29.047 -4.199 1 98.81 139 ILE B C 1
ATOM 4507 O O . ILE B 1 139 ? 12.586 -29.453 -3.561 1 98.81 139 ILE B O 1
ATOM 4511 N N . ILE B 1 140 ? 14.555 -28.312 -3.625 1 98.81 140 ILE B N 1
ATOM 4512 C CA . ILE B 1 140 ? 14.492 -27.906 -2.225 1 98.81 140 ILE B CA 1
ATOM 4513 C C . ILE B 1 140 ? 13.25 -27.062 -1.986 1 98.81 140 ILE B C 1
ATOM 4515 O O . ILE B 1 140 ? 12.539 -27.25 -0.994 1 98.81 140 ILE B O 1
ATOM 4519 N N . LEU B 1 141 ? 12.969 -26.125 -2.883 1 98.88 141 LEU B N 1
ATOM 4520 C CA . LEU B 1 141 ? 11.766 -25.312 -2.793 1 98.88 141 LEU B CA 1
ATOM 4521 C C . LEU B 1 141 ? 10.516 -26.188 -2.791 1 98.88 141 LEU B C 1
ATOM 4523 O O . LEU B 1 141 ? 9.602 -25.984 -1.99 1 98.88 141 LEU B O 1
ATOM 4527 N N . ALA B 1 142 ? 10.5 -27.172 -3.678 1 98.88 142 ALA B N 1
ATOM 4528 C CA . ALA B 1 142 ? 9.367 -28.094 -3.762 1 98.88 142 ALA B CA 1
ATOM 4529 C C . ALA B 1 142 ? 9.172 -28.844 -2.447 1 98.88 142 ALA B C 1
ATOM 4531 O O . ALA B 1 142 ? 8.039 -28.984 -1.973 1 98.88 142 ALA B O 1
ATOM 4532 N N . ASN B 1 143 ? 10.25 -29.297 -1.87 1 98.75 143 ASN B N 1
ATOM 4533 C CA . ASN B 1 143 ? 10.188 -30.016 -0.602 1 98.75 143 ASN B CA 1
ATOM 4534 C C . ASN B 1 143 ? 9.648 -29.125 0.52 1 98.75 143 ASN B C 1
ATOM 4536 O O . ASN B 1 143 ? 8.867 -29.594 1.352 1 98.75 143 ASN B O 1
ATOM 4540 N N . ILE B 1 144 ? 10.062 -27.922 0.541 1 98.88 144 ILE B N 1
ATOM 4541 C CA . ILE B 1 144 ? 9.633 -26.984 1.574 1 98.88 144 ILE B CA 1
ATOM 4542 C C . ILE B 1 144 ? 8.133 -26.719 1.443 1 98.88 144 ILE B C 1
ATOM 4544 O O . ILE B 1 144 ? 7.402 -26.75 2.436 1 98.88 144 ILE B O 1
ATOM 4548 N N . CYS B 1 145 ? 7.672 -26.469 0.225 1 98.81 145 CYS B N 1
ATOM 4549 C CA . CYS B 1 145 ? 6.246 -26.25 -0.008 1 98.81 145 CYS B CA 1
ATOM 4550 C C . CYS B 1 145 ? 5.438 -27.484 0.396 1 98.81 145 CYS B C 1
ATOM 4552 O O . CYS B 1 145 ? 4.402 -27.359 1.05 1 98.81 145 CYS B O 1
ATOM 4554 N N . GLU B 1 146 ? 5.914 -28.656 -0.008 1 98.69 146 GLU B N 1
ATOM 4555 C CA . GLU B 1 146 ? 5.234 -29.906 0.319 1 98.69 146 GLU B CA 1
ATOM 4556 C C . GLU B 1 146 ? 5.113 -30.094 1.829 1 98.69 146 GLU B C 1
ATOM 4558 O O . GLU B 1 146 ? 4.043 -30.422 2.336 1 98.69 146 GLU B O 1
ATOM 4563 N N . LYS B 1 147 ? 6.219 -29.875 2.49 1 98.25 147 LYS B N 1
ATOM 4564 C CA . LYS B 1 147 ? 6.277 -30.062 3.938 1 98.25 147 LYS B CA 1
ATOM 4565 C C . LYS B 1 147 ? 5.367 -29.062 4.656 1 98.25 147 LYS B C 1
ATOM 4567 O O . LYS B 1 147 ? 4.727 -29.406 5.652 1 98.25 147 LYS B O 1
ATOM 4572 N N . ARG B 1 148 ? 5.266 -27.859 4.156 1 98.25 148 ARG B N 1
ATOM 4573 C CA . ARG B 1 148 ? 4.492 -26.812 4.805 1 98.25 148 ARG B CA 1
ATOM 4574 C C . ARG B 1 148 ? 3.061 -26.781 4.281 1 98.25 148 ARG B C 1
ATOM 4576 O O . ARG B 1 148 ? 2.26 -25.938 4.691 1 98.25 148 ARG B O 1
ATOM 4583 N N . HIS B 1 149 ? 2.734 -27.578 3.334 1 98.06 149 HIS B N 1
ATOM 4584 C CA . HIS B 1 149 ? 1.404 -27.797 2.777 1 98.06 149 HIS B CA 1
ATOM 4585 C C . HIS B 1 149 ? 0.952 -26.594 1.95 1 98.06 149 HIS B C 1
ATOM 4587 O O . HIS B 1 149 ? -0.235 -26.266 1.935 1 98.06 149 HIS B O 1
ATOM 4593 N N . GLN B 1 150 ? 1.912 -25.844 1.47 1 98.75 150 GLN B N 1
ATOM 4594 C CA . GLN B 1 150 ? 1.495 -24.859 0.476 1 98.75 150 GLN B CA 1
ATOM 4595 C C . GLN B 1 150 ? 1.347 -25.5 -0.902 1 98.75 150 GLN B C 1
ATOM 4597 O O . GLN B 1 150 ? 2.301 -26.062 -1.435 1 98.75 150 GLN B O 1
ATOM 4602 N N . ARG B 1 151 ? 0.165 -25.469 -1.45 1 98.75 151 ARG B N 1
ATOM 4603 C CA . ARG B 1 151 ? 0.014 -25.906 -2.832 1 98.75 151 ARG B CA 1
ATOM 4604 C C . ARG B 1 151 ? 0.852 -25.047 -3.777 1 98.75 151 ARG B C 1
ATOM 4606 O O . ARG B 1 151 ? 0.892 -23.828 -3.641 1 98.75 151 ARG B O 1
ATOM 4613 N N . ALA B 1 152 ? 1.65 -25.75 -4.641 1 98.81 152 ALA B N 1
ATOM 4614 C CA . ALA B 1 152 ? 2.562 -24.938 -5.449 1 98.81 152 ALA B CA 1
ATOM 4615 C C . ALA B 1 152 ? 2.791 -25.578 -6.816 1 98.81 152 ALA B C 1
ATOM 4617 O O . ALA B 1 152 ? 2.789 -26.812 -6.945 1 98.81 152 ALA B O 1
ATOM 4618 N N . PHE B 1 153 ? 2.797 -24.766 -7.797 1 98.88 153 PHE B N 1
ATOM 4619 C CA . PHE B 1 153 ? 3.406 -25.047 -9.086 1 98.88 153 PHE B CA 1
ATOM 4620 C C . PHE B 1 153 ? 4.801 -24.438 -9.18 1 98.88 153 PHE B C 1
ATOM 4622 O O . PHE B 1 153 ? 4.965 -23.234 -9.031 1 98.88 153 PHE B O 1
ATOM 4629 N N . ILE B 1 154 ? 5.832 -25.266 -9.336 1 98.88 154 ILE B N 1
ATOM 4630 C CA . ILE B 1 154 ? 7.199 -24.766 -9.281 1 98.88 154 ILE B CA 1
ATOM 4631 C C . ILE B 1 154 ? 7.918 -25.078 -10.594 1 98.88 154 ILE B C 1
ATOM 4633 O O . ILE B 1 154 ? 7.844 -26.203 -11.102 1 98.88 154 ILE B O 1
ATOM 4637 N N . GLY B 1 155 ? 8.523 -24.031 -11.133 1 98.75 155 GLY B N 1
ATOM 4638 C CA . GLY B 1 155 ? 9.234 -24.234 -12.391 1 98.75 155 GLY B CA 1
ATOM 4639 C C . GLY B 1 155 ? 10.719 -23.984 -12.281 1 98.75 155 GLY B C 1
ATOM 4640 O O . GLY B 1 155 ? 11.141 -22.938 -11.766 1 98.75 155 GLY B O 1
ATOM 4641 N N . LYS B 1 156 ? 11.508 -24.969 -12.703 1 98.62 156 LYS B N 1
ATOM 4642 C CA . LYS B 1 156 ? 12.906 -24.672 -13.023 1 98.62 156 LYS B CA 1
ATOM 4643 C C . LYS B 1 156 ? 13.008 -23.734 -14.219 1 98.62 156 LYS B C 1
ATOM 4645 O O . LYS B 1 156 ? 12.477 -24.031 -15.297 1 98.62 156 LYS B O 1
ATOM 4650 N N . VAL B 1 157 ? 13.648 -22.625 -14.062 1 98.75 157 VAL B N 1
ATOM 4651 C CA . VAL B 1 157 ? 13.703 -21.609 -15.102 1 98.75 157 VAL B CA 1
ATOM 4652 C C . VAL B 1 157 ? 14.547 -22.109 -16.281 1 98.75 157 VAL B C 1
ATOM 4654 O O . VAL B 1 157 ? 15.586 -22.75 -16.078 1 98.75 157 VAL B O 1
ATOM 4657 N N . ASN B 1 158 ? 14.07 -21.844 -17.469 1 98.81 158 ASN B N 1
ATOM 4658 C CA . ASN B 1 158 ? 14.773 -22.172 -18.703 1 98.81 158 ASN B CA 1
ATOM 4659 C C . ASN B 1 158 ? 15.25 -20.922 -19.453 1 98.81 158 ASN B C 1
ATOM 4661 O O . ASN B 1 158 ? 14.438 -20.062 -19.781 1 98.81 158 ASN B O 1
ATOM 4665 N N . GLN B 1 159 ? 16.406 -20.812 -19.641 1 98.31 159 GLN B N 1
ATOM 4666 C CA . GLN B 1 159 ? 17 -19.734 -20.438 1 98.31 159 GLN B CA 1
ATOM 4667 C C . GLN B 1 159 ? 18.375 -20.141 -20.984 1 98.31 159 GLN B C 1
ATOM 4669 O O . GLN B 1 159 ? 19.188 -20.703 -20.25 1 98.31 159 GLN B O 1
ATOM 4674 N N . ASP B 1 160 ? 18.656 -19.906 -22.266 1 98.56 160 ASP B N 1
ATOM 4675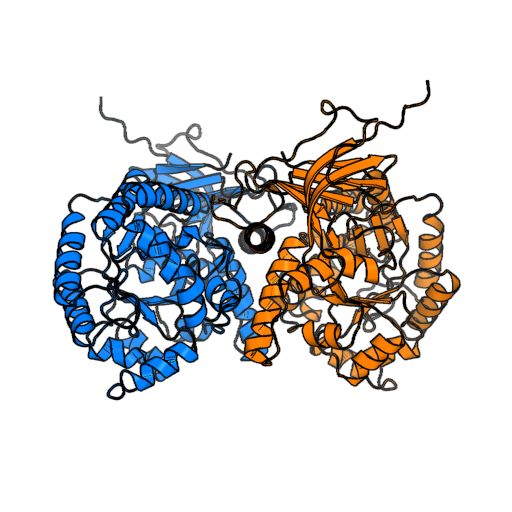 C CA . ASP B 1 160 ? 19.891 -20.359 -22.922 1 98.56 160 ASP B CA 1
ATOM 4676 C C . ASP B 1 160 ? 20.547 -19.219 -23.703 1 98.56 160 ASP B C 1
ATOM 4678 O O . ASP B 1 160 ? 21.469 -19.453 -24.484 1 98.56 160 ASP B O 1
ATOM 4682 N N . GLN B 1 161 ? 20.109 -18 -23.531 1 97.56 161 GLN B N 1
ATOM 4683 C CA . GLN B 1 161 ? 20.734 -16.844 -24.172 1 97.56 161 GLN B CA 1
ATOM 4684 C C . GLN B 1 161 ? 20.484 -15.57 -23.391 1 97.56 161 GLN B C 1
ATOM 4686 O O . GLN B 1 161 ? 19.703 -15.57 -22.438 1 97.56 161 GLN B O 1
ATOM 4691 N N . MET B 1 162 ? 21.156 -14.469 -23.656 1 95 162 MET B N 1
ATOM 4692 C CA . MET B 1 162 ? 20.984 -13.078 -23.234 1 95 162 MET B CA 1
ATOM 4693 C C . MET B 1 162 ? 21.125 -12.93 -21.734 1 95 162 MET B C 1
ATOM 4695 O O . MET B 1 162 ? 20.672 -11.945 -21.156 1 95 162 MET B O 1
ATOM 4699 N N . PHE B 1 163 ? 21.547 -13.891 -21 1 96.69 163 PHE B N 1
ATOM 4700 C CA . PHE B 1 163 ? 21.844 -13.844 -19.578 1 96.69 163 PHE B CA 1
ATOM 4701 C C . PHE B 1 163 ? 23.312 -14.203 -19.328 1 96.69 163 PHE B C 1
ATOM 4703 O O . PHE B 1 163 ? 23.969 -14.781 -20.188 1 96.69 163 PHE B O 1
ATOM 4710 N N . PRO B 1 164 ? 23.859 -13.812 -18.188 1 96.06 164 PRO B N 1
ATOM 4711 C CA . PRO B 1 164 ? 25.25 -14.188 -17.875 1 96.06 164 PRO B CA 1
ATOM 4712 C C . PRO B 1 164 ? 25.469 -15.695 -17.906 1 96.06 164 PRO B C 1
ATOM 4714 O O . PRO B 1 164 ? 24.516 -16.469 -17.688 1 96.06 164 PRO B O 1
ATOM 4717 N N . ASP B 1 165 ? 26.703 -16.125 -18.062 1 95.94 165 ASP B N 1
ATOM 4718 C CA . ASP B 1 165 ? 27.047 -17.531 -18.25 1 95.94 165 ASP B CA 1
ATOM 4719 C C . ASP B 1 165 ? 26.625 -18.359 -17.047 1 95.94 165 ASP B C 1
ATOM 4721 O O . ASP B 1 165 ? 26.25 -19.531 -17.203 1 95.94 165 ASP B O 1
ATOM 4725 N N . ASN B 1 166 ? 26.641 -17.781 -15.93 1 95.56 166 ASN B N 1
ATOM 4726 C CA . ASN B 1 166 ? 26.312 -18.547 -14.727 1 95.56 166 ASN B CA 1
ATOM 4727 C C . ASN B 1 166 ? 24.812 -18.578 -14.484 1 95.56 166 ASN B C 1
ATOM 4729 O O . ASN B 1 166 ? 24.359 -19.125 -13.477 1 95.56 166 ASN B O 1
ATOM 4733 N N . LEU B 1 167 ? 24.016 -17.984 -15.422 1 96.75 167 LEU B N 1
ATOM 4734 C CA . LEU B 1 167 ? 22.562 -18 -15.305 1 96.75 167 LEU B CA 1
ATOM 4735 C C . LEU B 1 167 ? 21.922 -18.5 -16.594 1 96.75 167 LEU B C 1
ATOM 4737 O O . LEU B 1 167 ? 20.75 -18.203 -16.859 1 96.75 167 LEU B O 1
ATOM 4741 N N . LYS B 1 168 ? 22.656 -19.109 -17.391 1 97.12 168 LYS B N 1
ATOM 4742 C CA . LYS B 1 168 ? 22.078 -19.75 -18.578 1 97.12 168 LYS B CA 1
ATOM 4743 C C . LYS B 1 168 ? 22.641 -21.156 -18.781 1 97.12 168 LYS B C 1
ATOM 4745 O O . LYS B 1 168 ? 23.641 -21.516 -18.156 1 97.12 168 LYS B O 1
ATOM 4750 N N . GLU B 1 169 ? 21.938 -21.906 -19.531 1 98.06 169 GLU B N 1
ATOM 4751 C CA . GLU B 1 169 ? 22.312 -23.281 -19.891 1 98.06 169 GLU B CA 1
ATOM 4752 C C . GLU B 1 169 ? 22.203 -23.5 -21.391 1 98.06 169 GLU B C 1
ATOM 4754 O O . GLU B 1 169 ? 21.531 -22.75 -22.094 1 98.06 169 GLU B O 1
ATOM 4759 N N . SER B 1 170 ? 23 -24.547 -21.812 1 98.31 170 SER B N 1
ATOM 4760 C CA . SER B 1 170 ? 22.75 -24.953 -23.188 1 98.31 170 SER B CA 1
ATOM 4761 C C . SER B 1 170 ? 21.328 -25.469 -23.359 1 98.31 170 SER B C 1
ATOM 4763 O O . SER B 1 170 ? 20.703 -25.906 -22.375 1 98.31 170 SER B O 1
ATOM 4765 N N . THR B 1 171 ? 20.828 -25.391 -24.562 1 98.62 171 THR B N 1
ATOM 4766 C CA . THR B 1 171 ? 19.469 -25.875 -24.844 1 98.62 171 THR B CA 1
ATOM 4767 C C . THR B 1 171 ? 19.297 -27.312 -24.375 1 98.62 171 THR B C 1
ATOM 4769 O O . THR B 1 171 ? 18.328 -27.625 -23.688 1 98.62 171 THR B O 1
ATOM 4772 N N . ASP B 1 172 ? 20.234 -28.172 -24.672 1 98.56 172 ASP B N 1
ATOM 4773 C CA . ASP B 1 172 ? 20.141 -29.594 -24.344 1 98.56 172 ASP B CA 1
ATOM 4774 C C . ASP B 1 172 ? 20.156 -29.812 -22.828 1 98.56 172 ASP B C 1
ATOM 4776 O O . ASP B 1 172 ? 19.375 -30.609 -22.312 1 98.56 172 ASP B O 1
ATOM 4780 N N . LYS B 1 173 ? 21.031 -29.156 -22.234 1 98.56 173 LYS B N 1
ATOM 4781 C CA . LYS B 1 173 ? 21.094 -29.281 -20.781 1 98.56 173 LYS B CA 1
ATOM 4782 C C . LYS B 1 173 ? 19.812 -28.781 -20.125 1 98.56 173 LYS B C 1
ATOM 4784 O O . LYS B 1 173 ? 19.312 -29.406 -19.188 1 98.56 173 LYS B O 1
ATOM 4789 N N . SER B 1 174 ? 19.344 -27.672 -20.562 1 98.75 174 SER B N 1
ATOM 4790 C CA . SER B 1 174 ? 18.109 -27.109 -20.047 1 98.75 174 SER B CA 1
ATOM 4791 C C . SER B 1 174 ? 16.953 -28.109 -20.156 1 98.75 174 SER B C 1
ATOM 4793 O O . SER B 1 174 ? 16.203 -28.297 -19.203 1 98.75 174 SER B O 1
ATOM 4795 N N . ILE B 1 175 ? 16.828 -28.781 -21.312 1 98.75 175 ILE B N 1
ATOM 4796 C CA . ILE B 1 175 ? 15.758 -29.734 -21.531 1 98.75 175 ILE B CA 1
ATOM 4797 C C . ILE B 1 175 ? 15.945 -30.953 -20.625 1 98.75 175 ILE B C 1
ATOM 4799 O O . ILE B 1 175 ? 15.008 -31.406 -19.984 1 98.75 175 ILE B O 1
ATOM 4803 N N . GLN B 1 176 ? 17.141 -31.469 -20.547 1 98.69 176 GLN B N 1
ATOM 4804 C CA . GLN B 1 176 ? 17.438 -32.625 -19.734 1 98.69 176 GLN B CA 1
ATOM 4805 C C . GLN B 1 176 ? 17.141 -32.375 -18.266 1 98.69 176 GLN B C 1
ATOM 4807 O O . GLN B 1 176 ? 16.531 -33.219 -17.594 1 98.69 176 GLN B O 1
ATOM 4812 N N . GLU B 1 177 ? 17.562 -31.25 -17.797 1 98.69 177 GLU B N 1
ATOM 4813 C CA . GLU B 1 177 ? 17.344 -30.906 -16.391 1 98.69 177 GLU B CA 1
ATOM 4814 C C . GLU B 1 177 ? 15.875 -30.625 -16.109 1 98.69 177 GLU B C 1
ATOM 4816 O O . GLU B 1 177 ? 15.383 -30.906 -15.016 1 98.69 177 GLU B O 1
ATOM 4821 N N . THR B 1 178 ? 15.188 -30.094 -17.094 1 98.81 178 THR B N 1
ATOM 4822 C CA . THR B 1 178 ? 13.75 -29.906 -16.938 1 98.81 178 THR B CA 1
ATOM 4823 C C . THR B 1 178 ? 13.039 -31.25 -16.797 1 98.81 178 THR B C 1
ATOM 4825 O O . THR B 1 178 ? 12.148 -31.406 -15.961 1 98.81 178 THR B O 1
ATOM 4828 N N . ILE B 1 179 ? 13.422 -32.219 -17.609 1 98.69 179 ILE B N 1
ATOM 4829 C CA . ILE B 1 179 ? 12.844 -33.562 -17.531 1 98.69 179 ILE B CA 1
ATOM 4830 C C . ILE B 1 179 ? 13.148 -34.156 -16.156 1 98.69 179 ILE B C 1
ATOM 4832 O O . ILE B 1 179 ? 12.25 -34.688 -15.508 1 98.69 179 ILE B O 1
ATOM 4836 N N . ARG B 1 180 ? 14.391 -34.062 -15.734 1 98.62 180 ARG B N 1
ATOM 4837 C CA . ARG B 1 180 ? 14.758 -34.531 -14.414 1 98.62 180 ARG B CA 1
ATOM 4838 C C . ARG B 1 180 ? 13.914 -33.875 -13.328 1 98.62 180 ARG B C 1
ATOM 4840 O O . ARG B 1 180 ? 13.492 -34.531 -12.375 1 98.62 180 ARG B O 1
ATOM 4847 N N . PHE B 1 181 ? 13.766 -32.594 -13.461 1 98.69 181 PHE B N 1
ATOM 4848 C CA . PHE B 1 181 ? 12.977 -31.828 -12.516 1 98.69 181 PHE B CA 1
ATOM 4849 C C . PHE B 1 181 ? 11.547 -32.344 -12.445 1 98.69 181 PHE B C 1
ATOM 4851 O O . PHE B 1 181 ? 11.023 -32.594 -11.359 1 98.69 181 PHE B O 1
ATOM 4858 N N . ILE B 1 182 ? 10.883 -32.5 -13.562 1 98.38 182 ILE B N 1
ATOM 4859 C CA . ILE B 1 182 ? 9.508 -33 -13.641 1 98.38 182 ILE B CA 1
ATOM 4860 C C . ILE B 1 182 ? 9.406 -34.375 -13 1 98.38 182 ILE B C 1
ATOM 4862 O O . ILE B 1 182 ? 8.484 -34.625 -12.227 1 98.38 182 ILE B O 1
ATOM 4866 N N . GLU B 1 183 ? 10.336 -35.188 -13.227 1 97.62 183 GLU B N 1
ATOM 4867 C CA . GLU B 1 183 ? 10.312 -36.562 -12.758 1 97.62 183 GLU B CA 1
ATOM 4868 C C . GLU B 1 183 ? 10.555 -36.656 -11.25 1 97.62 183 GLU B C 1
ATOM 4870 O O . GLU B 1 183 ? 10.227 -37.656 -10.617 1 97.62 183 GLU B O 1
ATOM 4875 N N . SER B 1 184 ? 11.109 -35.594 -10.711 1 97 184 SER B N 1
ATOM 4876 C CA . SER B 1 184 ? 11.422 -35.562 -9.289 1 97 184 SER B CA 1
ATOM 4877 C C . SER B 1 184 ? 10.172 -35.344 -8.445 1 97 184 SER B C 1
ATOM 4879 O O . SER B 1 184 ? 10.188 -35.562 -7.23 1 97 184 SER B O 1
ATOM 4881 N N . PHE B 1 185 ? 9.047 -35.062 -9.016 1 96.75 185 PHE B N 1
ATOM 4882 C CA . PHE B 1 185 ? 7.855 -34.688 -8.273 1 96.75 185 PHE B CA 1
ATOM 4883 C C . PHE B 1 185 ? 6.977 -35.875 -7.992 1 96.75 185 PHE B C 1
ATOM 4885 O O . PHE B 1 185 ? 5.859 -35.75 -7.484 1 96.75 185 PHE B O 1
ATOM 4892 N N . LYS B 1 186 ? 7.457 -37.031 -8.273 1 91.19 186 LYS B N 1
ATOM 4893 C CA . LYS B 1 186 ? 6.699 -38.25 -7.98 1 91.19 186 LYS B CA 1
ATOM 4894 C C . LYS B 1 186 ? 6.422 -38.375 -6.484 1 91.19 186 LYS B C 1
ATOM 4896 O O . LYS B 1 186 ? 7.328 -38.219 -5.664 1 91.19 186 LYS B O 1
ATOM 4901 N N . GLY B 1 187 ? 5.176 -38.5 -6.062 1 92.94 187 GLY B N 1
ATOM 4902 C CA . GLY B 1 187 ? 4.805 -38.719 -4.672 1 92.94 187 GLY B CA 1
ATOM 4903 C C . GLY B 1 187 ? 4.375 -37.438 -3.969 1 92.94 187 GLY B C 1
ATOM 4904 O O . GLY B 1 187 ? 3.939 -37.469 -2.816 1 92.94 187 GLY B O 1
ATOM 4905 N N . TYR B 1 188 ? 4.574 -36.344 -4.602 1 97 188 TYR B N 1
ATOM 4906 C CA . TYR B 1 188 ? 4.121 -35.094 -4 1 97 188 TYR B CA 1
ATOM 4907 C C . TYR B 1 188 ? 2.6 -35 -3.998 1 97 188 TYR B C 1
ATOM 4909 O O . TYR B 1 188 ? 1.944 -35.469 -4.934 1 97 188 TYR B O 1
ATOM 4917 N N . HIS B 1 189 ? 2.037 -34.469 -2.953 1 97.31 189 HIS B N 1
ATOM 4918 C CA . HIS B 1 189 ? 0.595 -34.281 -2.844 1 97.31 189 HIS B CA 1
ATOM 4919 C C . HIS B 1 189 ? 0.195 -32.844 -3.201 1 97.31 189 HIS B C 1
ATOM 4921 O O . HIS B 1 189 ? -0.776 -32.625 -3.932 1 97.31 189 HIS B O 1
ATOM 4927 N N . PHE B 1 190 ? 0.969 -31.859 -2.734 1 98.25 190 PHE B N 1
ATOM 4928 C CA . PHE B 1 190 ? 0.588 -30.453 -2.852 1 98.25 190 PHE B CA 1
ATOM 4929 C C . PHE B 1 190 ? 1.275 -29.812 -4.047 1 98.25 190 PHE B C 1
ATOM 4931 O O . PHE B 1 190 ? 0.75 -28.859 -4.633 1 98.25 190 PHE B O 1
ATOM 4938 N N . VAL B 1 191 ? 2.459 -30.297 -4.48 1 98.69 191 VAL B N 1
ATOM 4939 C CA . VAL B 1 191 ? 3.328 -29.547 -5.375 1 98.69 191 VAL B CA 1
ATOM 4940 C C . VAL B 1 191 ? 3.377 -30.219 -6.746 1 98.69 191 VAL B C 1
ATOM 4942 O O . VAL B 1 191 ? 3.422 -31.453 -6.836 1 98.69 191 VAL B O 1
ATOM 4945 N N . LYS B 1 192 ? 3.314 -29.438 -7.777 1 98.62 192 LYS B N 1
ATOM 4946 C CA . LYS B 1 192 ? 3.406 -29.891 -9.164 1 98.62 192 LYS B CA 1
ATOM 4947 C C . LYS B 1 192 ? 4.473 -29.125 -9.93 1 98.62 192 LYS B C 1
ATOM 4949 O O . LYS B 1 192 ? 4.738 -27.953 -9.625 1 98.62 192 LYS B O 1
ATOM 4954 N N . PRO B 1 193 ? 5.082 -29.781 -10.867 1 98.69 193 PRO B N 1
ATOM 4955 C CA . PRO B 1 193 ? 6.031 -29.062 -11.711 1 98.69 193 PRO B CA 1
ATOM 4956 C C . PRO B 1 193 ? 5.336 -28.219 -12.781 1 98.69 193 PRO B C 1
ATOM 4958 O O . PRO B 1 193 ? 4.227 -28.547 -13.203 1 98.69 193 PRO B O 1
ATOM 4961 N N . ILE B 1 194 ? 5.891 -27.156 -13.172 1 98.88 194 ILE B N 1
ATOM 4962 C CA . ILE B 1 194 ? 5.473 -26.297 -14.273 1 98.88 194 ILE B CA 1
ATOM 4963 C C . ILE B 1 194 ? 6.688 -25.922 -15.117 1 98.88 194 ILE B C 1
ATOM 4965 O O . ILE B 1 194 ? 7.762 -25.641 -14.578 1 98.88 194 ILE B O 1
ATOM 4969 N N . ILE B 1 195 ? 6.613 -26.078 -16.406 1 98.88 195 ILE B N 1
ATOM 4970 C CA . ILE B 1 195 ? 7.703 -25.688 -17.297 1 98.88 195 ILE B CA 1
ATOM 4971 C C . ILE B 1 195 ? 7.785 -24.156 -17.375 1 98.88 195 ILE B C 1
ATOM 4973 O O . ILE B 1 195 ? 6.762 -23.484 -17.484 1 98.88 195 ILE B O 1
ATOM 4977 N N . THR B 1 196 ? 9.094 -23.578 -17.359 1 98.88 196 THR B N 1
ATOM 4978 C CA . THR B 1 196 ? 9.203 -22.141 -17.094 1 98.88 196 THR B CA 1
ATOM 4979 C C . THR B 1 196 ? 10.258 -21.5 -18 1 98.88 196 THR B C 1
ATOM 4981 O O . THR B 1 196 ? 11.297 -21.031 -17.516 1 98.88 196 THR B O 1
ATOM 4984 N N . PRO B 1 197 ? 9.992 -21.5 -19.391 1 98.81 197 PRO B N 1
ATOM 4985 C CA . PRO B 1 197 ? 10.797 -20.5 -20.094 1 98.81 197 PRO B CA 1
ATOM 4986 C C . PRO B 1 197 ? 10.656 -19.109 -19.516 1 98.81 197 PRO B C 1
ATOM 4988 O O . PRO B 1 197 ? 9.539 -18.578 -19.422 1 98.81 197 PRO B O 1
ATOM 4991 N N . ARG B 1 198 ? 11.742 -18.562 -19.031 1 98.25 198 ARG B N 1
ATOM 4992 C CA . ARG B 1 198 ? 11.633 -17.281 -18.328 1 98.25 198 ARG B CA 1
ATOM 4993 C C . ARG B 1 198 ? 10.867 -16.266 -19.156 1 98.25 198 ARG B C 1
ATOM 4995 O O . ARG B 1 198 ? 9.914 -15.641 -18.672 1 98.25 198 ARG B O 1
ATOM 5002 N N . PHE B 1 199 ? 11.289 -15.859 -20.297 1 97.88 199 PHE B N 1
ATOM 5003 C CA . PHE B 1 199 ? 10.633 -15.07 -21.328 1 97.88 199 PHE B CA 1
ATOM 5004 C C . PHE B 1 199 ? 11.328 -15.258 -22.688 1 97.88 199 PHE B C 1
ATOM 5006 O O . PHE B 1 199 ? 12.398 -15.859 -22.75 1 97.88 199 PHE B O 1
ATOM 5013 N N . ALA B 1 200 ? 10.758 -14.844 -23.719 1 97.88 200 ALA B N 1
ATOM 5014 C CA . ALA B 1 200 ? 11.242 -15.117 -25.078 1 97.88 200 ALA B CA 1
ATOM 5015 C C . ALA B 1 200 ? 12.609 -14.477 -25.312 1 97.88 200 ALA B C 1
ATOM 5017 O O . ALA B 1 200 ? 13.383 -14.938 -26.141 1 97.88 200 ALA B O 1
ATOM 5018 N N . VAL B 1 201 ? 12.93 -13.445 -24.594 1 97.12 201 VAL B N 1
ATOM 5019 C CA . VAL B 1 201 ? 14.211 -12.75 -24.719 1 97.12 201 VAL B CA 1
ATOM 5020 C C . VAL B 1 201 ? 15.352 -13.711 -24.391 1 97.12 201 VAL B C 1
ATOM 5022 O O . VAL B 1 201 ? 16.391 -13.688 -25.047 1 97.12 201 VAL B O 1
ATOM 5025 N N . SER B 1 202 ? 15.172 -14.594 -23.422 1 98.12 202 SER B N 1
ATOM 5026 C CA . SER B 1 202 ? 16.281 -15.383 -22.906 1 98.12 202 SER B CA 1
ATOM 5027 C C . SER B 1 202 ? 16.234 -16.812 -23.406 1 98.12 202 SER B C 1
ATOM 5029 O O . SER B 1 202 ? 16.969 -17.672 -22.938 1 98.12 202 SER B O 1
ATOM 5031 N N . CYS B 1 203 ? 15.367 -17.141 -24.359 1 98.31 203 CYS B N 1
ATOM 5032 C CA . CYS B 1 203 ? 15.211 -18.5 -24.875 1 98.31 203 CYS B CA 1
ATOM 5033 C C . CYS B 1 203 ? 15.344 -18.516 -26.391 1 98.31 203 CYS B C 1
ATOM 5035 O O . CYS B 1 203 ? 14.711 -17.719 -27.094 1 98.31 203 CYS B O 1
ATOM 5037 N N . THR B 1 204 ? 16.172 -19.438 -26.891 1 98 204 THR B N 1
ATOM 5038 C CA . THR B 1 204 ? 16.266 -19.625 -28.328 1 98 204 THR B CA 1
ATOM 5039 C C . THR B 1 204 ? 14.984 -20.25 -28.875 1 98 204 THR B C 1
ATOM 5041 O O . THR B 1 204 ? 14.195 -20.812 -28.109 1 98 204 THR B O 1
ATOM 5044 N N . ARG B 1 205 ? 14.844 -20.203 -30.219 1 97.69 205 ARG B N 1
ATOM 5045 C CA . ARG B 1 205 ? 13.719 -20.828 -30.891 1 97.69 205 ARG B CA 1
ATOM 5046 C C . ARG B 1 205 ? 13.648 -22.328 -30.562 1 97.69 205 ARG B C 1
ATOM 5048 O O . ARG B 1 205 ? 12.578 -22.859 -30.266 1 97.69 205 ARG B O 1
ATOM 5055 N N . ASP B 1 206 ? 14.75 -22.922 -30.594 1 98.19 206 ASP B N 1
ATOM 5056 C CA . ASP B 1 206 ? 14.844 -24.359 -30.359 1 98.19 206 ASP B CA 1
ATOM 5057 C C . ASP B 1 206 ? 14.422 -24.703 -28.938 1 98.19 206 ASP B C 1
ATOM 5059 O O . ASP B 1 206 ? 13.664 -25.656 -28.734 1 98.19 206 ASP B O 1
ATOM 5063 N N . LEU B 1 207 ? 14.906 -24 -27.984 1 98.62 207 LEU B N 1
ATOM 5064 C CA . LEU B 1 207 ? 14.562 -24.234 -26.594 1 98.62 207 LEU B CA 1
ATOM 5065 C C . LEU B 1 207 ? 13.062 -24.062 -26.375 1 98.62 207 LEU B C 1
ATOM 5067 O O . LEU B 1 207 ? 12.422 -24.922 -25.75 1 98.62 207 LEU B O 1
ATOM 5071 N N . MET B 1 208 ? 12.469 -22.969 -26.875 1 98.31 208 MET B N 1
ATOM 5072 C CA . MET B 1 208 ? 11.047 -22.688 -26.703 1 98.31 208 MET B CA 1
ATOM 5073 C C . MET B 1 208 ? 10.195 -23.797 -27.297 1 98.31 208 MET B C 1
ATOM 5075 O O . MET B 1 208 ? 9.234 -24.25 -26.672 1 98.31 208 MET B O 1
ATOM 5079 N N . LYS B 1 209 ? 10.586 -24.219 -28.469 1 98.19 209 LYS B N 1
ATOM 5080 C CA . LYS B 1 209 ? 9.844 -25.281 -29.141 1 98.19 209 LYS B CA 1
ATOM 5081 C C . LYS B 1 209 ? 9.891 -26.578 -28.344 1 98.19 209 LYS B C 1
ATOM 5083 O O . LYS B 1 209 ? 8.852 -27.219 -28.125 1 98.19 209 LYS B O 1
ATOM 5088 N N . LYS B 1 210 ? 11.055 -26.969 -27.938 1 98.69 210 LYS B N 1
ATOM 5089 C CA . LYS B 1 210 ? 11.219 -28.203 -27.172 1 98.69 210 LYS B CA 1
ATOM 5090 C C . LYS B 1 210 ? 10.445 -28.141 -25.844 1 98.69 210 LYS B C 1
ATOM 5092 O O . LYS B 1 210 ? 9.859 -29.141 -25.422 1 98.69 210 LYS B O 1
ATOM 5097 N N . LEU B 1 211 ? 10.453 -26.984 -25.203 1 98.81 211 LEU B N 1
ATOM 5098 C CA . LEU B 1 211 ? 9.742 -26.828 -23.938 1 98.81 211 LEU B CA 1
ATOM 5099 C C . LEU B 1 211 ? 8.234 -26.906 -24.156 1 98.81 211 LEU B C 1
ATOM 5101 O O . LEU B 1 211 ? 7.523 -27.531 -23.359 1 98.81 211 LEU B O 1
ATOM 5105 N N . GLY B 1 212 ? 7.727 -26.188 -25.188 1 98.31 212 GLY B N 1
ATOM 5106 C CA . GLY B 1 212 ? 6.316 -26.297 -25.531 1 98.31 212 GLY B CA 1
ATOM 5107 C C . GLY B 1 212 ? 5.863 -27.719 -25.766 1 98.31 212 GLY B C 1
ATOM 5108 O O . GLY B 1 212 ? 4.828 -28.156 -25.266 1 98.31 212 GLY B O 1
ATOM 5109 N N . GLN B 1 213 ? 6.668 -28.469 -26.516 1 98.19 213 GLN B N 1
ATOM 5110 C CA . GLN B 1 213 ? 6.371 -29.875 -26.812 1 98.19 213 GLN B CA 1
ATOM 5111 C C . GLN B 1 213 ? 6.418 -30.734 -25.562 1 98.19 213 GLN B C 1
ATOM 5113 O O . GLN B 1 213 ? 5.566 -31.594 -25.359 1 98.19 213 GLN B O 1
ATOM 5118 N N . LEU B 1 214 ? 7.398 -30.469 -24.781 1 98.38 214 LEU B N 1
ATOM 5119 C CA . LEU B 1 214 ? 7.543 -31.219 -23.547 1 98.38 214 LEU B CA 1
ATOM 5120 C C . LEU B 1 214 ? 6.34 -31 -22.625 1 98.38 214 LEU B C 1
ATOM 5122 O O . LEU B 1 214 ? 5.871 -31.938 -21.984 1 98.38 214 LEU B O 1
ATOM 5126 N N . ALA B 1 215 ? 5.871 -29.766 -22.516 1 98.19 215 ALA B N 1
ATOM 5127 C CA . ALA B 1 215 ? 4.711 -29.438 -21.703 1 98.19 215 ALA B CA 1
ATOM 5128 C C . ALA B 1 215 ? 3.488 -30.25 -22.125 1 98.19 215 ALA B C 1
ATOM 5130 O O . ALA B 1 215 ? 2.74 -30.75 -21.297 1 98.19 215 ALA B O 1
ATOM 5131 N N . GLN B 1 216 ? 3.301 -30.312 -23.391 1 96.94 216 GLN B N 1
ATOM 5132 C CA . GLN B 1 216 ? 2.166 -31.062 -23.938 1 96.94 216 GLN B CA 1
ATOM 5133 C C . GLN B 1 216 ? 2.34 -32.562 -23.719 1 96.94 216 GLN B C 1
ATOM 5135 O O . GLN B 1 216 ? 1.405 -33.25 -23.312 1 96.94 216 GLN B O 1
ATOM 5140 N N . GLU B 1 217 ? 3.533 -33.031 -24 1 97.25 217 GLU B N 1
ATOM 5141 C CA . GLU B 1 217 ? 3.828 -34.438 -23.891 1 97.25 217 GLU B CA 1
ATOM 5142 C C . GLU B 1 217 ? 3.646 -34.938 -22.453 1 97.25 217 GLU B C 1
ATOM 5144 O O . GLU B 1 217 ? 3.152 -36.031 -22.219 1 97.25 217 GLU B O 1
ATOM 5149 N N . ARG B 1 218 ? 4.082 -34.125 -21.516 1 96.88 218 ARG B N 1
ATOM 5150 C CA . ARG B 1 218 ? 4.062 -34.531 -20.109 1 96.88 218 ARG B CA 1
ATOM 5151 C C . ARG B 1 218 ? 2.805 -34 -19.422 1 96.88 218 ARG B C 1
ATOM 5153 O O . ARG B 1 218 ? 2.59 -34.281 -18.234 1 96.88 218 ARG B O 1
ATOM 5160 N N . ASP B 1 219 ? 1.998 -33.312 -20.125 1 97.19 219 ASP B N 1
ATOM 5161 C CA . ASP B 1 219 ? 0.755 -32.75 -19.609 1 97.19 219 ASP B CA 1
ATOM 5162 C C . ASP B 1 219 ? 1.013 -31.891 -18.359 1 97.19 219 ASP B C 1
ATOM 5164 O O . ASP B 1 219 ? 0.397 -32.125 -17.312 1 97.19 219 ASP B O 1
ATOM 5168 N N . VAL B 1 220 ? 1.977 -31.016 -18.453 1 97.81 220 VAL B N 1
ATOM 5169 C CA . VAL B 1 220 ? 2.297 -30.094 -17.375 1 97.81 220 VAL B CA 1
ATOM 5170 C C . VAL B 1 220 ? 2.072 -28.656 -17.844 1 97.81 220 VAL B C 1
ATOM 5172 O O . VAL B 1 220 ? 2.055 -28.375 -19.047 1 97.81 220 VAL B O 1
ATOM 5175 N N . PHE B 1 221 ? 1.778 -27.75 -16.891 1 98.75 221 PHE B N 1
ATOM 5176 C CA . PHE B 1 221 ? 1.589 -26.328 -17.188 1 98.75 221 PHE B CA 1
ATOM 5177 C C . PHE B 1 221 ? 2.877 -25.703 -17.703 1 98.75 221 PHE B C 1
ATOM 5179 O O . PHE B 1 221 ? 3.957 -26.281 -17.547 1 98.75 221 PHE B O 1
ATOM 5186 N N . LEU B 1 222 ? 2.734 -24.641 -18.359 1 98.88 222 LEU B N 1
ATOM 5187 C CA . LEU B 1 222 ? 3.822 -23.766 -18.781 1 98.88 222 LEU B CA 1
ATOM 5188 C C . LEU B 1 222 ? 3.59 -22.328 -18.312 1 98.88 222 LEU B C 1
ATOM 5190 O O . LEU B 1 222 ? 2.469 -21.828 -18.375 1 98.88 222 LEU B O 1
ATOM 5194 N N . GLN B 1 223 ? 4.586 -21.672 -17.688 1 98.94 223 GLN B N 1
ATOM 5195 C CA . GLN B 1 223 ? 4.496 -20.281 -17.297 1 98.94 223 GLN B CA 1
ATOM 5196 C C . GLN B 1 223 ? 5.621 -19.453 -17.906 1 98.94 223 GLN B C 1
ATOM 5198 O O . GLN B 1 223 ? 6.742 -19.953 -18.062 1 98.94 223 GLN B O 1
ATOM 5203 N N . THR B 1 224 ? 5.336 -18.266 -18.266 1 98.88 224 THR B N 1
ATOM 5204 C CA . THR B 1 224 ? 6.309 -17.344 -18.844 1 98.88 224 THR B CA 1
ATOM 5205 C C . THR B 1 224 ? 5.832 -15.906 -18.734 1 98.88 224 THR B C 1
ATOM 5207 O O . THR B 1 224 ? 4.789 -15.633 -18.125 1 98.88 224 THR B O 1
ATOM 5210 N N . HIS B 1 225 ? 6.672 -14.922 -19.094 1 98.75 225 HIS B N 1
ATOM 5211 C CA . HIS B 1 225 ? 6.309 -13.508 -19.156 1 98.75 225 HIS B CA 1
ATOM 5212 C C . HIS B 1 225 ? 5.867 -13.125 -20.562 1 98.75 225 HIS B C 1
ATOM 5214 O O . HIS B 1 225 ? 6.32 -13.711 -21.547 1 98.75 225 HIS B O 1
ATOM 5220 N N . LEU B 1 226 ? 5.023 -12.148 -20.609 1 98.69 226 LEU B N 1
ATOM 5221 C CA . LEU B 1 226 ? 4.57 -11.656 -21.906 1 98.69 226 LEU B CA 1
ATOM 5222 C C . LEU B 1 226 ? 4.32 -10.156 -21.875 1 98.69 226 LEU B C 1
ATOM 5224 O O . LEU B 1 226 ? 3.576 -9.672 -21.016 1 98.69 226 LEU B O 1
ATOM 5228 N N . SER B 1 227 ? 4.895 -9.414 -22.766 1 98.12 227 SER B N 1
ATOM 5229 C CA . SER B 1 227 ? 4.562 -8.031 -23.109 1 98.12 227 SER B CA 1
ATOM 5230 C C . SER B 1 227 ? 4.535 -7.152 -21.859 1 98.12 227 SER B C 1
ATOM 5232 O O . SER B 1 227 ? 3.555 -6.449 -21.609 1 98.12 227 SER B O 1
ATOM 5234 N N . GLU B 1 228 ? 5.547 -7.215 -21.078 1 97.31 228 GLU B N 1
ATOM 5235 C CA . GLU B 1 228 ? 5.605 -6.531 -19.781 1 97.31 228 GLU B CA 1
ATOM 5236 C C . GLU B 1 228 ? 6.016 -5.074 -19.938 1 97.31 228 GLU B C 1
ATOM 5238 O O . GLU B 1 228 ? 5.484 -4.191 -19.266 1 97.31 228 GLU B O 1
ATOM 5243 N N . SER B 1 229 ? 7.02 -4.824 -20.75 1 96.12 229 SER B N 1
ATOM 5244 C CA . SER B 1 229 ? 7.523 -3.463 -20.891 1 96.12 229 SER B CA 1
ATOM 5245 C C . SER B 1 229 ? 7.738 -3.109 -22.359 1 96.12 229 SER B C 1
ATOM 5247 O O . SER B 1 229 ? 8.016 -3.988 -23.188 1 96.12 229 SER B O 1
ATOM 5249 N N . PRO B 1 230 ? 7.668 -1.833 -22.703 1 92.94 230 PRO B N 1
ATOM 5250 C CA . PRO B 1 230 ? 7.891 -1.434 -24.094 1 92.94 230 PRO B CA 1
ATOM 5251 C C . PRO B 1 230 ? 9.273 -1.822 -24.594 1 92.94 230 PRO B C 1
ATOM 5253 O O . PRO B 1 230 ? 9.414 -2.264 -25.75 1 92.94 230 PRO B O 1
ATOM 5256 N N . GLY B 1 231 ? 10.273 -1.6 -23.719 1 94.19 231 GLY B N 1
ATOM 5257 C CA . GLY B 1 231 ? 11.617 -1.979 -24.125 1 94.19 231 GLY B CA 1
ATOM 5258 C C . GLY B 1 231 ? 11.75 -3.453 -24.453 1 94.19 231 GLY B C 1
ATOM 5259 O O . GLY B 1 231 ? 12.414 -3.82 -25.422 1 94.19 231 GLY B O 1
ATOM 5260 N N . GLU B 1 232 ? 11.133 -4.285 -23.672 1 96.44 232 GLU B N 1
ATOM 5261 C CA . GLU B 1 232 ? 11.102 -5.727 -23.906 1 96.44 232 GLU B CA 1
ATOM 5262 C C . GLU B 1 232 ? 10.391 -6.055 -25.219 1 96.44 232 GLU B C 1
ATOM 5264 O O . GLU B 1 232 ? 10.859 -6.883 -26 1 96.44 232 GLU B O 1
ATOM 5269 N N . CYS B 1 233 ? 9.289 -5.426 -25.516 1 96.81 233 CYS B N 1
ATOM 5270 C CA . CYS B 1 233 ? 8.523 -5.66 -26.734 1 96.81 233 CYS B CA 1
ATOM 5271 C C . CYS B 1 233 ? 9.336 -5.289 -27.969 1 96.81 233 CYS B C 1
ATOM 5273 O O . CYS B 1 233 ? 9.32 -6.012 -28.969 1 96.81 233 CYS B O 1
ATOM 5275 N N . ASP B 1 234 ? 10.039 -4.168 -27.859 1 96.5 234 ASP B N 1
ATOM 5276 C CA . ASP B 1 234 ? 10.898 -3.748 -28.969 1 96.5 234 ASP B CA 1
ATOM 5277 C C . ASP B 1 234 ? 12.008 -4.77 -29.219 1 96.5 234 ASP B C 1
ATOM 5279 O O . ASP B 1 234 ? 12.32 -5.086 -30.375 1 96.5 234 ASP B O 1
ATOM 5283 N N . LEU B 1 235 ? 12.562 -5.215 -28.156 1 97.06 235 LEU B N 1
ATOM 5284 C CA . LEU B 1 235 ? 13.633 -6.203 -28.25 1 97.06 235 LEU B CA 1
ATOM 5285 C C . LEU B 1 235 ? 13.125 -7.48 -28.922 1 97.06 235 LEU B C 1
ATOM 5287 O O . LEU B 1 235 ? 13.812 -8.055 -29.766 1 97.06 235 LEU B O 1
ATOM 5291 N N . ILE B 1 236 ? 11.953 -7.949 -28.594 1 97.69 236 ILE B N 1
ATOM 5292 C CA . ILE B 1 236 ? 11.359 -9.172 -29.125 1 97.69 236 ILE B CA 1
ATOM 5293 C C . ILE B 1 236 ? 11.109 -9.008 -30.625 1 97.69 236 ILE B C 1
ATOM 5295 O O . ILE B 1 236 ? 11.352 -9.93 -31.406 1 97.69 236 ILE B O 1
ATOM 5299 N N . LYS B 1 237 ? 10.625 -7.848 -30.984 1 97.06 237 LYS B N 1
ATOM 5300 C CA . LYS B 1 237 ? 10.398 -7.574 -32.406 1 97.06 237 LYS B CA 1
ATOM 5301 C C . LYS B 1 237 ? 11.68 -7.742 -33.219 1 97.06 237 LYS B C 1
ATOM 5303 O O . LYS B 1 237 ? 11.648 -8.242 -34.344 1 97.06 237 LYS B O 1
ATOM 5308 N N . SER B 1 238 ? 12.75 -7.336 -32.625 1 97.62 238 SER B N 1
ATOM 5309 C CA . SER B 1 238 ? 14.039 -7.438 -33.281 1 97.62 238 SER B CA 1
ATOM 5310 C C . SER B 1 238 ? 14.555 -8.867 -33.281 1 97.62 238 SER B C 1
ATOM 5312 O O . SER B 1 238 ? 15.172 -9.32 -34.25 1 97.62 238 SER B O 1
ATOM 5314 N N . MET B 1 239 ? 14.328 -9.602 -32.281 1 97.56 239 MET B N 1
ATOM 5315 C CA . MET B 1 239 ? 14.883 -10.945 -32.062 1 97.56 239 MET B CA 1
ATOM 5316 C C . MET B 1 239 ? 14.094 -11.977 -32.875 1 97.56 239 MET B C 1
ATOM 5318 O O . MET B 1 239 ? 14.641 -13.008 -33.25 1 97.56 239 MET B O 1
ATOM 5322 N N . TYR B 1 240 ? 12.859 -11.688 -33.062 1 97.56 240 TYR B N 1
ATOM 5323 C CA . TYR B 1 240 ? 11.977 -12.633 -33.75 1 97.56 240 TYR B CA 1
ATOM 5324 C C . TYR B 1 240 ? 11.25 -11.953 -34.906 1 97.56 240 TYR B C 1
ATOM 5326 O O . TYR B 1 240 ? 10.016 -11.906 -34.938 1 97.56 240 TYR B O 1
ATOM 5334 N N . PRO B 1 241 ? 11.938 -11.57 -35.906 1 96.94 241 PRO B N 1
ATOM 5335 C CA . PRO B 1 241 ? 11.336 -10.812 -37 1 96.94 241 PRO B CA 1
ATOM 5336 C C . PRO B 1 241 ? 10.344 -11.641 -37.812 1 96.94 241 PRO B C 1
ATOM 5338 O O . PRO B 1 241 ? 9.5 -11.078 -38.531 1 96.94 241 PRO B O 1
ATOM 5341 N N . GLU B 1 242 ? 10.422 -12.93 -37.719 1 96.81 242 GLU B N 1
ATOM 5342 C CA . GLU B 1 242 ? 9.523 -13.812 -38.469 1 96.81 242 GLU B CA 1
ATOM 5343 C C . GLU B 1 242 ? 8.148 -13.891 -37.781 1 96.81 242 GLU B C 1
ATOM 5345 O O . GLU B 1 242 ? 7.191 -14.375 -38.406 1 96.81 242 GLU B O 1
ATOM 5350 N N . CYS B 1 243 ? 8 -13.453 -36.594 1 97.38 243 CYS B N 1
ATOM 5351 C CA . CYS B 1 243 ? 6.754 -13.5 -35.844 1 97.38 243 CYS B CA 1
ATOM 5352 C C . CYS B 1 243 ? 6.023 -12.164 -35.938 1 97.38 243 CYS B C 1
ATOM 5354 O O . CYS B 1 243 ? 6.656 -11.102 -35.938 1 97.38 243 CYS B O 1
ATOM 5356 N N . LYS B 1 244 ? 4.699 -12.18 -35.906 1 97 244 LYS B N 1
ATOM 5357 C CA . LYS B 1 244 ? 3.867 -10.992 -36.062 1 97 244 LYS B CA 1
ATOM 5358 C C . LYS B 1 244 ? 3.988 -10.07 -34.844 1 97 244 LYS B C 1
ATOM 5360 O O . LYS B 1 244 ? 3.93 -8.844 -35 1 97 244 LYS B O 1
ATOM 5365 N N . ASN B 1 245 ? 3.992 -10.578 -33.719 1 97.56 245 ASN B N 1
ATOM 5366 C CA . ASN B 1 245 ? 4.059 -9.906 -32.438 1 97.56 245 ASN B CA 1
ATOM 5367 C C . ASN B 1 245 ? 4.555 -10.844 -31.328 1 97.56 245 ASN B C 1
ATOM 5369 O O . ASN B 1 245 ? 4.898 -11.992 -31.609 1 97.56 245 ASN B O 1
ATOM 5373 N N . TYR B 1 246 ? 4.664 -10.344 -30.156 1 98.25 246 TYR B N 1
ATOM 5374 C CA . TYR B 1 246 ? 5.23 -11.086 -29.031 1 98.25 246 TYR B CA 1
ATOM 5375 C C . TYR B 1 246 ? 4.426 -12.344 -28.75 1 98.25 246 TYR B C 1
ATOM 5377 O O . TYR B 1 246 ? 4.992 -13.422 -28.547 1 98.25 246 TYR B O 1
ATOM 5385 N N . THR B 1 247 ? 3.098 -12.297 -28.719 1 98.75 247 THR B N 1
ATOM 5386 C CA . THR B 1 247 ? 2.227 -13.445 -28.5 1 98.75 247 THR B CA 1
ATOM 5387 C C . THR B 1 247 ? 2.451 -14.508 -29.562 1 98.75 247 THR B C 1
ATOM 5389 O O . THR B 1 247 ? 2.42 -15.711 -29.281 1 98.75 247 THR B O 1
ATOM 5392 N N . ASP B 1 248 ? 2.709 -14.039 -30.766 1 98.44 248 ASP B N 1
ATOM 5393 C CA . ASP B 1 248 ? 2.934 -14.93 -31.906 1 98.44 248 ASP B CA 1
ATOM 5394 C C . ASP B 1 248 ? 4.188 -15.781 -31.703 1 98.44 248 ASP B C 1
ATOM 5396 O O . ASP B 1 248 ? 4.262 -16.906 -32.188 1 98.44 248 ASP B O 1
ATOM 5400 N N . VAL B 1 249 ? 5.148 -15.266 -31.016 1 98.38 249 VAL B N 1
ATOM 5401 C CA . VAL B 1 249 ? 6.344 -16.047 -30.703 1 98.38 249 VAL B CA 1
ATOM 5402 C C . VAL B 1 249 ? 5.949 -17.328 -29.969 1 98.38 249 VAL B C 1
ATOM 5404 O O . VAL B 1 249 ? 6.336 -18.422 -30.359 1 98.38 249 VAL B O 1
ATOM 5407 N N . TYR B 1 250 ? 5.18 -17.172 -28.938 1 98.56 250 TYR B N 1
ATOM 5408 C CA . TYR B 1 250 ? 4.781 -18.328 -28.125 1 98.56 250 TYR B CA 1
ATOM 5409 C C . TYR B 1 250 ? 3.83 -19.234 -28.891 1 98.56 250 TYR B C 1
ATOM 5411 O O . TYR B 1 250 ? 3.832 -20.453 -28.703 1 98.56 250 TYR B O 1
ATOM 5419 N N . GLU B 1 251 ? 2.971 -18.594 -29.734 1 98.12 251 GLU B N 1
ATOM 5420 C CA . GLU B 1 251 ? 2.076 -19.406 -30.547 1 98.12 251 GLU B CA 1
ATOM 5421 C C . GLU B 1 251 ? 2.857 -20.25 -31.547 1 98.12 251 GLU B C 1
ATOM 5423 O O . GLU B 1 251 ? 2.586 -21.453 -31.688 1 98.12 251 GLU B O 1
ATOM 5428 N N . GLN B 1 252 ? 3.826 -19.734 -32.25 1 97.5 252 GLN B N 1
ATOM 5429 C CA . GLN B 1 252 ? 4.602 -20.422 -33.281 1 97.5 252 GLN B CA 1
ATOM 5430 C C . GLN B 1 252 ? 5.449 -21.531 -32.688 1 97.5 252 GLN B C 1
ATOM 5432 O O . GLN B 1 252 ? 5.688 -22.547 -33.344 1 97.5 252 GLN B O 1
ATOM 5437 N N . TYR B 1 253 ? 5.793 -21.375 -31.469 1 96.75 253 TYR B N 1
ATOM 5438 C CA . TYR B 1 253 ? 6.68 -22.375 -30.875 1 96.75 253 TYR B CA 1
ATOM 5439 C C . TYR B 1 253 ? 5.93 -23.234 -29.875 1 96.75 253 TYR B C 1
ATOM 5441 O O . TYR B 1 253 ? 6.527 -23.734 -28.922 1 96.75 253 TYR B O 1
ATOM 5449 N N . GLU B 1 254 ? 4.625 -23.281 -29.953 1 96.19 254 GLU B N 1
ATOM 5450 C CA . GLU B 1 254 ? 3.727 -24.234 -29.312 1 96.19 254 GLU B CA 1
ATOM 5451 C C . GLU B 1 254 ? 3.727 -24.078 -27.797 1 96.19 254 GLU B C 1
ATOM 5453 O O . GLU B 1 254 ? 3.711 -25.062 -27.062 1 96.19 254 GLU B O 1
ATOM 5458 N N . CYS B 1 255 ? 3.793 -22.812 -27.422 1 98.25 255 CYS B N 1
ATOM 5459 C CA . CYS B 1 255 ? 3.848 -22.547 -25.984 1 98.25 255 CYS B CA 1
ATOM 5460 C C . CYS B 1 255 ? 2.512 -22.016 -25.484 1 98.25 255 CYS B C 1
ATOM 5462 O O . CYS B 1 255 ? 2.385 -21.656 -24.312 1 98.25 255 CYS B O 1
ATOM 5464 N N . LEU B 1 256 ? 1.475 -21.906 -26.312 1 98.44 256 LEU B N 1
ATOM 5465 C CA . LEU B 1 256 ? 0.163 -21.422 -25.906 1 98.44 256 LEU B CA 1
ATOM 5466 C C . LEU B 1 256 ? -0.846 -22.562 -25.844 1 98.44 256 LEU B C 1
ATOM 5468 O O . LEU B 1 256 ? -1.181 -23.156 -26.875 1 98.44 256 LEU B O 1
ATOM 5472 N N . THR B 1 257 ? -1.307 -22.938 -24.688 1 98.38 257 THR B N 1
ATOM 5473 C CA . THR B 1 257 ? -2.352 -23.922 -24.422 1 98.38 257 THR B CA 1
ATOM 5474 C C . THR B 1 257 ? -3.242 -23.484 -23.266 1 98.38 257 THR B C 1
ATOM 5476 O O . THR B 1 257 ? -3.051 -22.391 -22.719 1 98.38 257 THR B O 1
ATOM 5479 N N . ASP B 1 258 ? -4.227 -24.281 -22.891 1 98.25 258 ASP B N 1
ATOM 5480 C CA . ASP B 1 258 ? -5.113 -23.969 -21.781 1 98.25 258 ASP B CA 1
ATOM 5481 C C . ASP B 1 258 ? -4.395 -24.141 -20.438 1 98.25 258 ASP B C 1
ATOM 5483 O O . ASP B 1 258 ? -4.961 -23.844 -19.391 1 98.25 258 ASP B O 1
ATOM 5487 N N . LYS B 1 259 ? -3.123 -24.547 -20.578 1 98.69 259 LYS B N 1
ATOM 5488 C CA . LYS B 1 259 ? -2.289 -24.688 -19.391 1 98.69 259 LYS B CA 1
ATOM 5489 C C . LYS B 1 259 ? -1.118 -23.703 -19.406 1 98.69 259 LYS B C 1
ATOM 5491 O O . LYS B 1 259 ? -0.067 -23.969 -18.828 1 98.69 259 LYS B O 1
ATOM 5496 N N . THR B 1 260 ? -1.229 -22.578 -20.109 1 98.88 260 THR B N 1
ATOM 5497 C CA . THR B 1 260 ? -0.17 -21.578 -20.172 1 98.88 260 THR B CA 1
ATOM 5498 C C . THR B 1 260 ? -0.532 -20.344 -19.359 1 98.88 260 THR B C 1
ATOM 5500 O O . THR B 1 260 ? -1.61 -19.781 -19.531 1 98.88 260 THR B O 1
ATOM 5503 N N . LEU B 1 261 ? 0.335 -19.984 -18.391 1 98.94 261 LEU B N 1
ATOM 5504 C CA . LEU B 1 261 ? 0.229 -18.75 -17.641 1 98.94 261 LEU B CA 1
ATOM 5505 C C . LEU B 1 261 ? 1.141 -17.672 -18.219 1 98.94 261 LEU B C 1
ATOM 5507 O O . LEU B 1 261 ? 2.354 -17.875 -18.312 1 98.94 261 LEU B O 1
ATOM 5511 N N . LEU B 1 262 ? 0.553 -16.547 -18.625 1 98.94 262 LEU B N 1
ATOM 5512 C CA . LEU B 1 262 ? 1.274 -15.414 -19.188 1 98.94 262 LEU B CA 1
ATOM 5513 C C . LEU B 1 262 ? 1.264 -14.227 -18.234 1 98.94 262 LEU B C 1
ATOM 5515 O O . LEU B 1 262 ? 0.257 -13.523 -18.109 1 98.94 262 LEU B O 1
ATOM 5519 N N . ALA B 1 263 ? 2.355 -13.961 -17.578 1 98.81 263 ALA B N 1
ATOM 5520 C CA . ALA B 1 263 ? 2.441 -12.938 -16.547 1 98.81 263 ALA B CA 1
ATOM 5521 C C . ALA B 1 263 ? 2.529 -11.547 -17.156 1 98.81 263 ALA B C 1
ATOM 5523 O O . ALA B 1 263 ? 3.102 -11.367 -18.234 1 98.81 263 ALA B O 1
ATOM 5524 N N . HIS B 1 264 ? 2.025 -10.461 -16.484 1 98.44 264 HIS B N 1
ATOM 5525 C CA . HIS B 1 264 ? 2.039 -9.031 -16.781 1 98.44 264 HIS B CA 1
ATOM 5526 C C . HIS B 1 264 ? 1.103 -8.695 -17.938 1 98.44 264 HIS B C 1
ATOM 5528 O O . HIS B 1 264 ? 0.014 -8.156 -17.719 1 98.44 264 HIS B O 1
ATOM 5534 N N . SER B 1 265 ? 1.495 -9.062 -19.219 1 97.5 265 SER B N 1
ATOM 5535 C CA . SER B 1 265 ? 0.645 -8.969 -20.406 1 97.5 265 SER B CA 1
ATOM 5536 C C . SER B 1 265 ? -0.004 -7.59 -20.5 1 97.5 265 SER B C 1
ATOM 5538 O O . SER B 1 265 ? -1.223 -7.484 -20.656 1 97.5 265 SER B O 1
ATOM 5540 N N . ILE B 1 266 ? 0.785 -6.551 -20.438 1 98.06 266 ILE B N 1
ATOM 5541 C CA . ILE B 1 266 ? 0.319 -5.172 -20.344 1 98.06 266 ILE B CA 1
ATOM 5542 C C . ILE B 1 266 ? 0.055 -4.605 -21.734 1 98.06 266 ILE B C 1
ATOM 5544 O O . ILE B 1 266 ? -0.977 -3.973 -21.969 1 98.06 266 ILE B O 1
ATOM 5548 N N . HIS B 1 267 ? 0.934 -4.852 -22.703 1 97.5 267 HIS B N 1
ATOM 5549 C CA . HIS B 1 267 ? 0.92 -4.191 -24 1 97.5 267 HIS B CA 1
ATOM 5550 C C . HIS B 1 267 ? 0.408 -5.125 -25.078 1 97.5 267 HIS B C 1
ATOM 5552 O O . HIS B 1 267 ? 1.04 -5.266 -26.141 1 97.5 267 HIS B O 1
ATOM 5558 N N . LEU B 1 268 ? -0.712 -5.684 -24.875 1 98 268 LEU B N 1
ATOM 5559 C CA . LEU B 1 268 ? -1.313 -6.598 -25.828 1 98 268 LEU B CA 1
ATOM 5560 C C . LEU B 1 268 ? -2.268 -5.859 -26.766 1 98 268 LEU B C 1
ATOM 5562 O O . LEU B 1 268 ? -3.051 -5.02 -26.312 1 98 268 LEU B O 1
ATOM 5566 N N . SER B 1 269 ? -2.168 -6.121 -28.047 1 97.25 269 SER B N 1
ATOM 5567 C CA . SER B 1 269 ? -3.197 -5.684 -28.984 1 97.25 269 SER B CA 1
ATOM 5568 C C . SER B 1 269 ? -4.461 -6.531 -28.859 1 97.25 269 SER B C 1
ATOM 5570 O O . SER B 1 269 ? -4.445 -7.586 -28.219 1 97.25 269 SER B O 1
ATOM 5572 N N . ASP B 1 270 ? -5.551 -6.086 -29.516 1 97.25 270 ASP B N 1
ATOM 5573 C CA . ASP B 1 270 ? -6.789 -6.863 -29.531 1 97.25 270 ASP B CA 1
ATOM 5574 C C . ASP B 1 270 ? -6.578 -8.219 -30.203 1 97.25 270 ASP B C 1
ATOM 5576 O O . ASP B 1 270 ? -7.125 -9.227 -29.75 1 97.25 270 ASP B O 1
ATOM 5580 N N . GLU B 1 271 ? -5.809 -8.164 -31.25 1 97.81 271 GLU B N 1
ATOM 5581 C CA . GLU B 1 271 ? -5.52 -9.406 -31.953 1 97.81 271 GLU B CA 1
ATOM 5582 C C . GLU B 1 271 ? -4.777 -10.398 -31.062 1 97.81 271 GLU B C 1
ATOM 5584 O O . GLU B 1 271 ? -5.07 -11.594 -31.078 1 97.81 271 GLU B O 1
ATOM 5589 N N . GLU B 1 272 ? -3.82 -9.961 -30.359 1 98.62 272 GLU B N 1
ATOM 5590 C CA . GLU B 1 272 ? -3.082 -10.82 -29.438 1 98.62 272 GLU B CA 1
ATOM 5591 C C . GLU B 1 272 ? -4.004 -11.398 -28.375 1 98.62 272 GLU B C 1
ATOM 5593 O O . GLU B 1 272 ? -3.9 -12.578 -28.031 1 98.62 272 GLU B O 1
ATOM 5598 N N . MET B 1 273 ? -4.871 -10.617 -27.844 1 98.56 273 MET B N 1
ATOM 5599 C CA . MET B 1 273 ? -5.816 -11.094 -26.844 1 98.56 273 MET B CA 1
ATOM 5600 C C . MET B 1 273 ? -6.734 -12.164 -27.406 1 98.56 273 MET B C 1
ATOM 5602 O O . MET B 1 273 ? -7.082 -13.125 -26.719 1 98.56 273 MET B O 1
ATOM 5606 N N . ASP B 1 274 ? -7.121 -11.953 -28.656 1 98.44 274 ASP B N 1
ATOM 5607 C CA . ASP B 1 274 ? -7.965 -12.953 -29.312 1 98.44 274 ASP B CA 1
ATOM 5608 C C . ASP B 1 274 ? -7.234 -14.281 -29.438 1 98.44 274 ASP B C 1
ATOM 5610 O O . ASP B 1 274 ? -7.84 -15.344 -29.281 1 98.44 274 ASP B O 1
ATOM 5614 N N . VAL B 1 275 ? -5.949 -14.227 -29.781 1 98.69 275 VAL B N 1
ATOM 5615 C CA . VAL B 1 275 ? -5.141 -15.43 -29.891 1 98.69 275 VAL B CA 1
ATOM 5616 C C . VAL B 1 275 ? -5.051 -16.125 -28.531 1 98.69 275 VAL B C 1
ATOM 5618 O O . VAL B 1 275 ? -5.176 -17.344 -28.438 1 98.69 275 VAL B O 1
ATOM 5621 N N . ILE B 1 276 ? -4.828 -15.367 -27.5 1 98.81 276 ILE B N 1
ATOM 5622 C CA . ILE B 1 276 ? -4.715 -15.898 -26.141 1 98.81 276 ILE B CA 1
ATOM 5623 C C . ILE B 1 276 ? -6.027 -16.578 -25.75 1 98.81 276 ILE B C 1
ATOM 5625 O O . ILE B 1 276 ? -6.023 -17.672 -25.188 1 98.81 276 ILE B O 1
ATOM 5629 N N . LYS B 1 277 ? -7.148 -15.914 -26.031 1 98.62 277 LYS B N 1
ATOM 5630 C CA . LYS B 1 277 ? -8.469 -16.484 -25.766 1 98.62 277 LYS B CA 1
ATOM 5631 C C . LYS B 1 277 ? -8.68 -17.781 -26.531 1 98.62 277 LYS B C 1
ATOM 5633 O O . LYS B 1 277 ? -9.18 -18.766 -25.969 1 98.62 277 LYS B O 1
ATOM 5638 N N . LYS B 1 278 ? -8.289 -17.734 -27.797 1 98.5 278 LYS B N 1
ATOM 5639 C CA . LYS B 1 278 ? -8.445 -18.906 -28.672 1 98.5 278 LYS B CA 1
ATOM 5640 C C . LYS B 1 278 ? -7.758 -20.125 -28.078 1 98.5 278 LYS B C 1
ATOM 5642 O O . LYS B 1 278 ? -8.289 -21.234 -28.141 1 98.5 278 LYS B O 1
ATOM 5647 N N . HIS B 1 279 ? -6.609 -19.984 -27.5 1 98.56 279 HIS B N 1
ATOM 5648 C CA . HIS B 1 279 ? -5.84 -21.078 -26.938 1 98.56 279 HIS B CA 1
ATOM 5649 C C . HIS B 1 279 ? -6.203 -21.328 -25.469 1 98.56 279 HIS B C 1
ATOM 5651 O O . HIS B 1 279 ? -5.676 -22.234 -24.844 1 98.56 279 HIS B O 1
ATOM 5657 N N . GLU B 1 280 ? -7 -20.438 -24.891 1 98.5 280 GLU B N 1
ATOM 5658 C CA . GLU B 1 280 ? -7.461 -20.5 -23.5 1 98.5 280 GLU B CA 1
ATOM 5659 C C . GLU B 1 280 ? -6.293 -20.375 -22.531 1 98.5 280 GLU B C 1
ATOM 5661 O O . GLU B 1 280 ? -6.266 -21.031 -21.5 1 98.5 280 GLU B O 1
ATOM 5666 N N . SER B 1 281 ? -5.258 -19.656 -22.984 1 98.81 281 SER B N 1
ATOM 5667 C CA . SER B 1 281 ? -4.176 -19.312 -22.078 1 98.81 281 SER B CA 1
ATOM 5668 C C . SER B 1 281 ? -4.625 -18.266 -21.047 1 98.81 281 SER B C 1
ATOM 5670 O O . SER B 1 281 ? -5.672 -17.641 -21.219 1 98.81 281 SER B O 1
ATOM 5672 N N . SER B 1 282 ? -3.863 -18.125 -19.969 1 98.88 282 SER B N 1
ATOM 5673 C CA . SER B 1 282 ? -4.262 -17.266 -18.859 1 98.88 282 SER B CA 1
ATOM 5674 C C . SER B 1 282 ? -3.361 -16.047 -18.766 1 98.88 282 SER B C 1
ATOM 5676 O O . SER B 1 282 ? -2.152 -16.141 -18.984 1 98.88 282 SER B O 1
ATOM 5678 N N . LEU B 1 283 ? -3.951 -14.891 -18.469 1 98.88 283 LEU B N 1
ATOM 5679 C CA . LEU B 1 283 ? -3.203 -13.68 -18.172 1 98.88 283 LEU B CA 1
ATOM 5680 C C . LEU B 1 283 ? -3.1 -13.469 -16.656 1 98.88 283 LEU B C 1
ATOM 5682 O O . LEU B 1 283 ? -4.086 -13.625 -15.938 1 98.88 283 LEU B O 1
ATOM 5686 N N . ILE B 1 284 ? -1.926 -13.141 -16.172 1 98.94 284 ILE B N 1
ATOM 5687 C CA . ILE B 1 284 ? -1.72 -12.93 -14.75 1 98.94 284 ILE B CA 1
ATOM 5688 C C . ILE B 1 284 ? -1.393 -11.453 -14.492 1 98.94 284 ILE B C 1
ATOM 5690 O O . ILE B 1 284 ? -0.357 -10.961 -14.938 1 98.94 284 ILE B O 1
ATOM 5694 N N . HIS B 1 285 ? -2.254 -10.758 -13.797 1 98.88 285 HIS B N 1
ATOM 5695 C CA . HIS B 1 285 ? -2.133 -9.344 -13.461 1 98.88 285 HIS B CA 1
ATOM 5696 C C . HIS B 1 285 ? -1.196 -9.141 -12.273 1 98.88 285 HIS B C 1
ATOM 5698 O O . HIS B 1 285 ? -1.455 -9.648 -11.18 1 98.88 285 HIS B O 1
ATOM 5704 N N . CYS B 1 286 ? -0.066 -8.438 -12.438 1 98.88 286 CYS B N 1
ATOM 5705 C CA . CYS B 1 286 ? 0.912 -8.148 -11.398 1 98.88 286 CYS B CA 1
ATOM 5706 C C . CYS B 1 286 ? 1.06 -6.648 -11.18 1 98.88 286 CYS B C 1
ATOM 5708 O O . CYS B 1 286 ? 2.104 -6.074 -11.492 1 98.88 286 CYS B O 1
ATOM 5710 N N . PRO B 1 287 ? 0.088 -6.016 -10.555 1 98.81 287 PRO B N 1
ATOM 5711 C CA . PRO B 1 287 ? 0.002 -4.551 -10.539 1 98.81 287 PRO B CA 1
ATOM 5712 C C . PRO B 1 287 ? 1.164 -3.902 -9.789 1 98.81 287 PRO B C 1
ATOM 5714 O O . PRO B 1 287 ? 1.68 -2.869 -10.219 1 98.81 287 PRO B O 1
ATOM 5717 N N . ASN B 1 288 ? 1.59 -4.461 -8.648 1 98.81 288 ASN B N 1
ATOM 5718 C CA . ASN B 1 288 ? 2.697 -3.879 -7.898 1 98.81 288 ASN B CA 1
ATOM 5719 C C . ASN B 1 288 ? 3.973 -3.824 -8.734 1 98.81 288 ASN B C 1
ATOM 5721 O O . ASN B 1 288 ? 4.613 -2.775 -8.828 1 98.81 288 ASN B O 1
ATOM 5725 N N . ALA B 1 289 ? 4.293 -4.906 -9.359 1 98.62 289 ALA B N 1
ATOM 5726 C CA . ALA B 1 289 ? 5.5 -4.98 -10.18 1 98.62 289 ALA B CA 1
ATOM 5727 C C . ALA B 1 289 ? 5.41 -4.039 -11.383 1 98.62 289 ALA B C 1
ATOM 5729 O O . ALA B 1 289 ? 6.375 -3.348 -11.711 1 98.62 289 ALA B O 1
ATOM 5730 N N . ASN B 1 290 ? 4.254 -4.047 -12.055 1 98.5 290 ASN B N 1
ATOM 5731 C CA . ASN B 1 290 ? 4.059 -3.229 -13.25 1 98.5 290 ASN B CA 1
ATOM 5732 C C . ASN B 1 290 ? 4.227 -1.743 -12.938 1 98.5 290 ASN B C 1
ATOM 5734 O O . ASN B 1 290 ? 4.832 -1.009 -13.719 1 98.5 290 ASN B O 1
ATOM 5738 N N . LEU B 1 291 ? 3.664 -1.33 -11.773 1 98.5 291 LEU B N 1
ATOM 5739 C CA . LEU B 1 291 ? 3.789 0.067 -11.375 1 98.5 291 LEU B CA 1
ATOM 5740 C C . LEU B 1 291 ? 5.207 0.376 -10.914 1 98.5 291 LEU B C 1
ATOM 5742 O O . LEU B 1 291 ? 5.75 1.438 -11.227 1 98.5 291 LEU B O 1
ATOM 5746 N N . THR B 1 292 ? 5.809 -0.546 -10.188 1 98.31 292 THR B N 1
ATOM 5747 C CA . THR B 1 292 ? 7.137 -0.359 -9.617 1 98.31 292 THR B CA 1
ATOM 5748 C C . THR B 1 292 ? 8.18 -0.207 -10.719 1 98.31 292 THR B C 1
ATOM 5750 O O . THR B 1 292 ? 9.062 0.65 -10.625 1 98.31 292 THR B O 1
ATOM 5753 N N . MET B 1 293 ? 8.031 -0.96 -11.773 1 97.56 293 MET B N 1
ATOM 5754 C CA . MET B 1 293 ? 9.047 -1.01 -12.82 1 97.56 293 MET B CA 1
ATOM 5755 C C . MET B 1 293 ? 8.648 -0.13 -14.008 1 97.56 293 MET B C 1
ATOM 5757 O O . MET B 1 293 ? 9.273 -0.18 -15.062 1 97.56 293 MET B O 1
ATOM 5761 N N . LYS B 1 294 ? 7.578 0.629 -13.844 1 97.06 294 LYS B N 1
ATOM 5762 C CA . LYS B 1 294 ? 7.109 1.569 -14.859 1 97.06 294 LYS B CA 1
ATOM 5763 C C . LYS B 1 294 ? 6.742 0.846 -16.156 1 97.06 294 LYS B C 1
ATOM 5765 O O . LYS B 1 294 ? 7.062 1.316 -17.25 1 97.06 294 LYS B O 1
ATOM 5770 N N . SER B 1 295 ? 6.105 -0.312 -15.961 1 97.75 295 SER B N 1
ATOM 5771 C CA . SER B 1 295 ? 5.809 -1.163 -17.109 1 97.75 295 SER B CA 1
ATOM 5772 C C . SER B 1 295 ? 4.531 -0.72 -17.812 1 97.75 295 SER B C 1
ATOM 5774 O O . SER B 1 295 ? 4.359 -0.96 -19.016 1 97.75 295 SER B O 1
ATOM 5776 N N . GLY B 1 296 ? 3.641 -0.122 -17.125 1 97.81 296 GLY B N 1
ATOM 5777 C CA . GLY B 1 296 ? 2.367 0.291 -17.688 1 97.81 296 GLY B CA 1
ATOM 5778 C C . GLY B 1 296 ? 1.173 -0.199 -16.891 1 97.81 296 GLY B C 1
ATOM 5779 O O . GLY B 1 296 ? 1.292 -0.486 -15.695 1 97.81 296 GLY B O 1
ATOM 5780 N N . PHE B 1 297 ? -0.014 -0.154 -17.531 1 98.31 297 PHE B N 1
ATOM 5781 C CA . PHE B 1 297 ? -1.266 -0.45 -16.844 1 98.31 297 PHE B CA 1
ATOM 5782 C C . PHE B 1 297 ? -2.008 -1.588 -17.531 1 98.31 297 PHE B C 1
ATOM 5784 O O . PHE B 1 297 ? -2.539 -1.413 -18.641 1 98.31 297 PHE B O 1
ATOM 5791 N N . CYS B 1 298 ? -2.07 -2.758 -16.891 1 98.25 298 CYS B N 1
ATOM 5792 C CA . CYS B 1 298 ? -2.715 -3.936 -17.453 1 98.25 298 CYS B CA 1
ATOM 5793 C C . CYS B 1 298 ? -4.199 -3.68 -17.703 1 98.25 298 CYS B C 1
ATOM 5795 O O . CYS B 1 298 ? -4.902 -3.193 -16.812 1 98.25 298 CYS B O 1
ATOM 5797 N N . PRO B 1 299 ? -4.75 -4.02 -18.844 1 97.44 299 PRO B N 1
ATOM 5798 C CA . PRO B 1 299 ? -6.164 -3.795 -19.156 1 97.44 299 PRO B CA 1
ATOM 5799 C C . PRO B 1 299 ? -7.062 -4.926 -18.656 1 97.44 299 PRO B C 1
ATOM 5801 O O . PRO B 1 299 ? -7.68 -5.629 -19.453 1 97.44 299 PRO B O 1
ATOM 5804 N N . VAL B 1 300 ? -7.305 -4.984 -17.422 1 98.31 300 VAL B N 1
ATOM 5805 C CA . VAL B 1 300 ? -8.008 -6.074 -16.766 1 98.31 300 VAL B CA 1
ATOM 5806 C C . VAL B 1 300 ? -9.453 -6.137 -17.25 1 98.31 300 VAL B C 1
ATOM 5808 O O . VAL B 1 300 ? -9.945 -7.207 -17.625 1 98.31 300 VAL B O 1
ATOM 5811 N N . LYS B 1 301 ? -10.156 -4.973 -17.375 1 97.62 301 LYS B N 1
ATOM 5812 C CA . LYS B 1 301 ? -11.562 -4.934 -17.766 1 97.62 301 LYS B CA 1
ATOM 5813 C C . LYS B 1 301 ? -11.742 -5.461 -19.188 1 97.62 301 LYS B C 1
ATOM 5815 O O . LYS B 1 301 ? -12.68 -6.207 -19.469 1 97.62 301 LYS B O 1
ATOM 5820 N N . LYS B 1 302 ? -10.859 -5.031 -20.016 1 97 302 LYS B N 1
ATOM 5821 C CA . LYS B 1 302 ? -10.922 -5.48 -21.406 1 97 302 LYS B CA 1
ATOM 5822 C C . LYS B 1 302 ? -10.719 -6.988 -21.5 1 97 302 LYS B C 1
ATOM 5824 O O . LYS B 1 302 ? -11.438 -7.672 -22.234 1 97 302 LYS B O 1
ATOM 5829 N N . ALA B 1 303 ? -9.695 -7.535 -20.812 1 97.94 303 ALA B N 1
ATOM 5830 C CA . ALA B 1 303 ? -9.406 -8.961 -20.844 1 97.94 303 ALA B CA 1
ATOM 5831 C C . ALA B 1 303 ? -10.578 -9.773 -20.297 1 97.94 303 ALA B C 1
ATOM 5833 O O . ALA B 1 303 ? -10.984 -10.773 -20.891 1 97.94 303 ALA B O 1
ATOM 5834 N N . LEU B 1 304 ? -11.109 -9.336 -19.141 1 97.56 304 LEU B N 1
ATOM 5835 C CA . LEU B 1 304 ? -12.266 -10.008 -18.562 1 97.56 304 LEU B CA 1
ATOM 5836 C C . LEU B 1 304 ? -13.461 -9.953 -19.5 1 97.56 304 LEU B C 1
ATOM 5838 O O . LEU B 1 304 ? -14.195 -10.938 -19.641 1 97.56 304 LEU B O 1
ATOM 5842 N N . GLY B 1 305 ? -13.656 -8.812 -20.125 1 96.69 305 GLY B N 1
ATOM 5843 C CA . GLY B 1 305 ? -14.742 -8.656 -21.078 1 96.69 305 GLY B CA 1
ATOM 5844 C C . GLY B 1 305 ? -14.648 -9.609 -22.25 1 96.69 305 GLY B C 1
ATOM 5845 O O . GLY B 1 305 ? -15.664 -10.039 -22.797 1 96.69 305 GLY B O 1
ATOM 5846 N N . LYS B 1 306 ? -13.445 -9.961 -22.656 1 97.31 306 LYS B N 1
ATOM 5847 C CA . LYS B 1 306 ? -13.211 -10.883 -23.766 1 97.31 306 LYS B CA 1
ATOM 5848 C C . LYS B 1 306 ? -13.344 -12.336 -23.312 1 97.31 306 LYS B C 1
ATOM 5850 O O . LYS B 1 306 ? -13.305 -13.25 -24.125 1 97.31 306 LYS B O 1
ATOM 5855 N N . GLY B 1 307 ? -13.469 -12.516 -22.016 1 97.44 307 GLY B N 1
ATOM 5856 C CA . GLY B 1 307 ? -13.609 -13.859 -21.484 1 97.44 307 GLY B CA 1
ATOM 5857 C C . GLY B 1 307 ? -12.281 -14.578 -21.312 1 97.44 307 GLY B C 1
ATOM 5858 O O . GLY B 1 307 ? -12.227 -15.812 -21.328 1 97.44 307 GLY B O 1
ATOM 5859 N N . ILE B 1 308 ? -11.203 -13.875 -21.234 1 98.56 308 ILE B N 1
ATOM 5860 C CA . ILE B 1 308 ? -9.891 -14.461 -21.016 1 98.56 308 ILE B CA 1
ATOM 5861 C C . ILE B 1 308 ? -9.719 -14.828 -19.547 1 98.56 308 ILE B C 1
ATOM 5863 O O . ILE B 1 308 ? -10.125 -14.07 -18.672 1 98.56 308 ILE B O 1
ATOM 5867 N N . LYS B 1 309 ? -9.164 -16 -19.25 1 98.5 309 LYS B N 1
ATOM 5868 C CA . LYS B 1 309 ? -8.844 -16.391 -17.891 1 98.5 309 LYS B CA 1
ATOM 5869 C C . LYS B 1 309 ? -7.793 -15.453 -17.281 1 98.5 309 LYS B C 1
ATOM 5871 O O . LYS B 1 309 ? -6.754 -15.211 -17.906 1 98.5 309 LYS B O 1
ATOM 5876 N N . MET B 1 310 ? -8.164 -14.93 -16.156 1 98.75 310 MET B N 1
ATOM 5877 C CA . MET B 1 310 ? -7.211 -14.023 -15.516 1 98.75 310 MET B CA 1
ATOM 5878 C C . MET B 1 310 ? -7.004 -14.398 -14.047 1 98.75 310 MET B C 1
ATOM 5880 O O . MET B 1 310 ? -7.949 -14.812 -13.375 1 98.75 310 MET B O 1
ATOM 5884 N N . GLY B 1 311 ? -5.824 -14.32 -13.531 1 98.81 311 GLY B N 1
ATOM 5885 C CA . GLY B 1 311 ? -5.438 -14.391 -12.133 1 98.81 311 GLY B CA 1
ATOM 5886 C C . GLY B 1 311 ? -4.566 -13.234 -11.695 1 98.81 311 GLY B C 1
ATOM 5887 O O . GLY B 1 311 ? -4.441 -12.234 -12.414 1 98.81 311 GLY B O 1
ATOM 5888 N N . MET B 1 312 ? -4.023 -13.305 -10.5 1 98.5 312 MET B N 1
ATOM 5889 C CA . MET B 1 312 ? -3.166 -12.25 -9.961 1 98.5 312 MET B CA 1
ATOM 5890 C C . MET B 1 312 ? -1.831 -12.82 -9.492 1 98.5 312 MET B C 1
ATOM 5892 O O . MET B 1 312 ? -1.719 -14.023 -9.242 1 98.5 312 MET B O 1
ATOM 5896 N N . GLY B 1 313 ? -0.866 -11.977 -9.445 1 98.88 313 GLY B N 1
ATOM 5897 C CA . GLY B 1 313 ? 0.436 -12.352 -8.914 1 98.88 313 GLY B CA 1
ATOM 5898 C C . GLY B 1 313 ? 1.133 -11.219 -8.18 1 98.88 313 GLY B C 1
ATOM 5899 O O . GLY B 1 313 ? 0.871 -10.047 -8.453 1 98.88 313 GLY B O 1
ATOM 5900 N N . THR B 1 314 ? 1.996 -11.57 -7.266 1 98.88 314 THR B N 1
ATOM 5901 C CA . THR B 1 314 ? 2.795 -10.578 -6.555 1 98.88 314 THR B CA 1
ATOM 5902 C C . THR B 1 314 ? 4.016 -10.172 -7.379 1 98.88 314 THR B C 1
ATOM 5904 O O . THR B 1 314 ? 4.465 -9.031 -7.312 1 98.88 314 THR B O 1
ATOM 5907 N N . ASP B 1 315 ? 4.531 -11.188 -8.164 1 98.75 315 ASP B N 1
ATOM 5908 C CA . ASP B 1 315 ? 5.77 -11.031 -8.922 1 98.75 315 ASP B CA 1
ATOM 5909 C C . ASP B 1 315 ? 6.914 -10.57 -8.023 1 98.75 315 ASP B C 1
ATOM 5911 O O . ASP B 1 315 ? 7.574 -9.57 -8.32 1 98.75 315 ASP B O 1
ATOM 5915 N N . ILE B 1 316 ? 7.203 -11.258 -6.973 1 97.25 316 ILE B N 1
ATOM 5916 C CA . ILE B 1 316 ? 8.352 -10.992 -6.113 1 97.25 316 ILE B CA 1
ATOM 5917 C C . ILE B 1 316 ? 9.641 -11.109 -6.922 1 97.25 316 ILE B C 1
ATOM 5919 O O . ILE B 1 316 ? 9.906 -12.148 -7.531 1 97.25 316 ILE B O 1
ATOM 5923 N N . ALA B 1 317 ? 10.383 -10.031 -6.898 1 93.75 317 ALA B N 1
ATOM 5924 C CA . ALA B 1 317 ? 10.758 -8.758 -6.297 1 93.75 317 ALA B CA 1
ATOM 5925 C C . ALA B 1 317 ? 10.547 -7.605 -7.277 1 93.75 317 ALA B C 1
ATOM 5927 O O . ALA B 1 317 ? 10.922 -6.469 -6.996 1 93.75 317 ALA B O 1
ATOM 5928 N N . GLY B 1 318 ? 9.984 -7.941 -8.508 1 96.44 318 GLY B N 1
ATOM 5929 C CA . GLY B 1 318 ? 9.523 -6.82 -9.312 1 96.44 318 GLY B CA 1
ATOM 5930 C C . GLY B 1 318 ? 8.594 -5.891 -8.555 1 96.44 318 GLY B C 1
ATOM 5931 O O . GLY B 1 318 ? 8.664 -4.672 -8.711 1 96.44 318 GLY B O 1
ATOM 5932 N N . GLY B 1 319 ? 7.684 -6.484 -7.809 1 97.69 319 GLY B N 1
ATOM 5933 C CA . GLY B 1 319 ? 6.898 -5.77 -6.816 1 97.69 319 GLY B CA 1
ATOM 5934 C C . GLY B 1 319 ? 7.5 -5.824 -5.426 1 97.69 319 GLY B C 1
ATOM 5935 O O . GLY B 1 319 ? 8.203 -6.777 -5.086 1 97.69 319 GLY B O 1
ATOM 5936 N N . PHE B 1 320 ? 7.102 -4.98 -4.527 1 98.62 320 PHE B N 1
ATOM 5937 C CA . PHE B 1 320 ? 7.801 -4.848 -3.254 1 98.62 320 PHE B CA 1
ATOM 5938 C C . PHE B 1 320 ? 7.047 -5.57 -2.146 1 98.62 320 PHE B C 1
ATOM 5940 O O . PHE B 1 320 ? 7.387 -5.441 -0.968 1 98.62 320 PHE B O 1
ATOM 5947 N N . SER B 1 321 ? 6 -6.332 -2.436 1 98.5 321 SER B N 1
ATOM 5948 C CA . SER B 1 321 ? 5.223 -7.016 -1.408 1 98.5 321 SER B CA 1
ATOM 5949 C C . SER B 1 321 ? 4.988 -8.477 -1.771 1 98.5 321 SER B C 1
ATOM 5951 O O . SER B 1 321 ? 4.762 -8.805 -2.938 1 98.5 321 SER B O 1
ATOM 5953 N N . ALA B 1 322 ? 5.008 -9.352 -0.773 1 98.31 322 ALA B N 1
ATOM 5954 C CA . ALA B 1 322 ? 4.727 -10.773 -0.967 1 98.31 322 ALA B CA 1
ATOM 5955 C C . ALA B 1 322 ? 3.252 -11.078 -0.727 1 98.31 322 ALA B C 1
ATOM 5957 O O . ALA B 1 322 ? 2.854 -12.242 -0.666 1 98.31 322 ALA B O 1
ATOM 5958 N N . SER B 1 323 ? 2.441 -10.023 -0.579 1 98.62 323 SER B N 1
ATOM 5959 C CA . SER B 1 323 ? 1.041 -10.172 -0.196 1 98.62 323 SER B CA 1
ATOM 5960 C C . SER B 1 323 ? 0.117 -9.992 -1.395 1 98.62 323 SER B C 1
ATOM 5962 O O . SER B 1 323 ? 0.147 -8.945 -2.053 1 98.62 323 SER B O 1
ATOM 5964 N N . ILE B 1 324 ? -0.734 -10.945 -1.646 1 98.81 324 ILE B N 1
ATOM 5965 C CA . ILE B 1 324 ? -1.757 -10.82 -2.678 1 98.81 324 ILE B CA 1
ATOM 5966 C C . ILE B 1 324 ? -2.752 -9.727 -2.295 1 98.81 324 ILE B C 1
ATOM 5968 O O . ILE B 1 324 ? -3.363 -9.102 -3.166 1 98.81 324 ILE B O 1
ATOM 5972 N N . LEU B 1 325 ? -2.924 -9.422 -0.983 1 98.56 325 LEU B N 1
ATOM 5973 C CA . LEU B 1 325 ? -3.756 -8.297 -0.575 1 98.56 325 LEU B CA 1
ATOM 5974 C C . LEU B 1 325 ? -3.227 -6.988 -1.159 1 98.56 325 LEU B C 1
ATOM 5976 O O . LEU B 1 325 ? -4.004 -6.152 -1.623 1 98.56 325 LEU B O 1
ATOM 5980 N N . ASP B 1 326 ? -1.928 -6.875 -1.09 1 98.56 326 ASP B N 1
ATOM 5981 C CA . ASP B 1 326 ? -1.301 -5.711 -1.701 1 98.56 326 ASP B CA 1
ATOM 5982 C C . ASP B 1 326 ? -1.57 -5.664 -3.203 1 98.56 326 ASP B C 1
ATOM 5984 O O . ASP B 1 326 ? -1.869 -4.602 -3.754 1 98.56 326 ASP B O 1
ATOM 5988 N N . SER B 1 327 ? -1.466 -6.812 -3.865 1 98.81 327 SER B N 1
ATOM 5989 C CA . SER B 1 327 ? -1.744 -6.887 -5.293 1 98.81 327 SER B CA 1
ATOM 5990 C C . SER B 1 327 ? -3.182 -6.48 -5.602 1 98.81 327 SER B C 1
ATOM 5992 O O . SER B 1 327 ? -3.439 -5.793 -6.59 1 98.81 327 SER B O 1
ATOM 5994 N N . MET B 1 328 ? -4.098 -6.934 -4.793 1 98.81 328 MET B N 1
ATOM 5995 C CA . MET B 1 328 ? -5.496 -6.559 -4.984 1 98.81 328 MET B CA 1
ATOM 5996 C C . MET B 1 328 ? -5.676 -5.051 -4.852 1 98.81 328 MET B C 1
ATOM 5998 O O . MET B 1 328 ? -6.352 -4.426 -5.672 1 98.81 328 MET B O 1
ATOM 6002 N N . ARG B 1 329 ? -5.07 -4.496 -3.816 1 98.5 329 ARG B N 1
ATOM 6003 C CA . ARG B 1 329 ? -5.168 -3.062 -3.561 1 98.5 329 ARG B CA 1
ATOM 6004 C C . ARG B 1 329 ? -4.641 -2.258 -4.746 1 98.5 329 ARG B C 1
ATOM 6006 O O . ARG B 1 329 ? -5.316 -1.352 -5.234 1 98.5 329 ARG B O 1
ATOM 6013 N N . LEU B 1 330 ? -3.479 -2.6 -5.191 1 98.75 330 LEU B N 1
ATOM 6014 C CA . LEU B 1 330 ? -2.877 -1.889 -6.312 1 98.75 330 LEU B CA 1
ATOM 6015 C C . LEU B 1 330 ? -3.604 -2.215 -7.613 1 98.75 330 LEU B C 1
ATOM 6017 O O . LEU B 1 330 ? -3.617 -1.403 -8.539 1 98.75 330 LEU B O 1
ATOM 6021 N N . GLY B 1 331 ? -4.215 -3.438 -7.676 1 98.81 331 GLY B N 1
ATOM 6022 C CA . GLY B 1 331 ? -5.055 -3.742 -8.828 1 98.81 331 GLY B CA 1
ATOM 6023 C C . GLY B 1 331 ? -6.246 -2.812 -8.953 1 98.81 331 GLY B C 1
ATOM 6024 O O . GLY B 1 331 ? -6.594 -2.393 -10.062 1 98.81 331 GLY B O 1
ATOM 6025 N N . LEU B 1 332 ? -6.883 -2.549 -7.816 1 98.75 332 LEU B N 1
ATOM 6026 C CA . LEU B 1 332 ? -7.973 -1.577 -7.809 1 98.75 332 LEU B CA 1
ATOM 6027 C C . LEU B 1 332 ? -7.477 -0.202 -8.242 1 98.75 332 LEU B C 1
ATOM 6029 O O . LEU B 1 332 ? -8.125 0.477 -9.031 1 98.75 332 LEU B O 1
ATOM 6033 N N . ILE B 1 333 ? -6.316 0.168 -7.762 1 98.75 333 ILE B N 1
ATOM 6034 C CA . ILE B 1 333 ? -5.711 1.454 -8.086 1 98.75 333 ILE B CA 1
ATOM 6035 C C . ILE B 1 333 ? -5.41 1.518 -9.586 1 98.75 333 ILE B C 1
ATOM 6037 O O . ILE B 1 333 ? -5.676 2.531 -10.234 1 98.75 333 ILE B O 1
ATOM 6041 N N . VAL B 1 334 ? -4.848 0.44 -10.156 1 98.81 334 VAL B N 1
ATOM 6042 C CA . VAL B 1 334 ? -4.559 0.395 -11.586 1 98.81 334 VAL B CA 1
ATOM 6043 C C . VAL B 1 334 ? -5.852 0.547 -12.383 1 98.81 334 VAL B C 1
ATOM 6045 O O . VAL B 1 334 ? -5.863 1.177 -13.445 1 98.81 334 VAL B O 1
ATOM 6048 N N . GLY B 1 335 ? -6.934 -0.094 -11.875 1 98.5 335 GLY B N 1
ATOM 6049 C CA . GLY B 1 335 ? -8.227 0.133 -12.5 1 98.5 335 GLY B CA 1
ATOM 6050 C C . GLY B 1 335 ? -8.602 1.602 -12.594 1 98.5 335 GLY B C 1
ATOM 6051 O O . GLY B 1 335 ? -9.047 2.07 -13.641 1 98.5 335 GLY B O 1
ATOM 6052 N N . ASN B 1 336 ? -8.406 2.34 -11.492 1 98.38 336 ASN B N 1
ATOM 6053 C CA . ASN B 1 336 ? -8.688 3.771 -11.469 1 98.38 336 ASN B CA 1
ATOM 6054 C C . ASN B 1 336 ? -7.754 4.547 -12.391 1 98.38 336 ASN B C 1
ATOM 6056 O O . ASN B 1 336 ? -8.172 5.508 -13.039 1 98.38 336 ASN B O 1
ATOM 6060 N N . ILE B 1 337 ? -6.461 4.164 -12.43 1 98.62 337 ILE B N 1
ATOM 6061 C CA . ILE B 1 337 ? -5.492 4.801 -13.32 1 98.62 337 ILE B CA 1
ATOM 6062 C C . ILE B 1 337 ? -5.934 4.637 -14.773 1 98.62 337 ILE B C 1
ATOM 6064 O O . ILE B 1 337 ? -5.891 5.59 -15.555 1 98.62 337 ILE B O 1
ATOM 6068 N N . ASN B 1 338 ? -6.367 3.387 -15.125 1 98.25 338 ASN B N 1
ATOM 6069 C CA . ASN B 1 338 ? -6.859 3.141 -16.484 1 98.25 338 ASN B CA 1
ATOM 6070 C C . ASN B 1 338 ? -8.078 4.004 -16.797 1 98.25 338 ASN B C 1
ATOM 6072 O O . ASN B 1 338 ? -8.266 4.422 -17.938 1 98.25 338 ASN B O 1
ATOM 6076 N N . ASP B 1 339 ? -8.898 4.18 -15.789 1 97.25 339 ASP B N 1
ATOM 6077 C CA . ASP B 1 339 ? -10.047 5.055 -15.977 1 97.25 339 ASP B CA 1
ATOM 6078 C C . ASP B 1 339 ? -9.609 6.48 -16.297 1 97.25 339 ASP B C 1
ATOM 6080 O O . ASP B 1 339 ? -10.188 7.137 -17.172 1 97.25 339 ASP B O 1
ATOM 6084 N N . ILE B 1 340 ? -8.602 7.012 -15.602 1 96.94 340 ILE B N 1
ATOM 6085 C CA . ILE B 1 340 ? -8.086 8.367 -15.781 1 96.94 340 ILE B CA 1
ATOM 6086 C C . ILE B 1 340 ? -7.43 8.492 -17.156 1 96.94 340 ILE B C 1
ATOM 6088 O O . ILE B 1 340 ? -7.688 9.453 -17.875 1 96.94 340 ILE B O 1
ATOM 6092 N N . VAL B 1 341 ? -6.598 7.496 -17.516 1 97.12 341 VAL B N 1
ATOM 6093 C CA . VAL B 1 341 ? -5.684 7.621 -18.641 1 97.12 341 VAL B CA 1
ATOM 6094 C C . VAL B 1 341 ? -6.363 7.109 -19.922 1 97.12 341 VAL B C 1
ATOM 6096 O O . VAL B 1 341 ? -6.234 7.719 -20.984 1 97.12 341 VAL B O 1
ATOM 6099 N N . ASN B 1 342 ? -7.129 5.961 -19.781 1 95.94 342 ASN B N 1
ATOM 6100 C CA . ASN B 1 342 ? -7.652 5.281 -20.953 1 95.94 342 ASN B CA 1
ATOM 6101 C C . ASN B 1 342 ? -9.18 5.352 -21.016 1 95.94 342 ASN B C 1
ATOM 6103 O O . ASN B 1 342 ? -9.789 4.848 -21.953 1 95.94 342 ASN B O 1
ATOM 6107 N N . LYS B 1 343 ? -9.859 5.977 -20.031 1 95.69 343 LYS B N 1
ATOM 6108 C CA . LYS B 1 343 ? -11.305 6.145 -19.969 1 95.69 343 LYS B CA 1
ATOM 6109 C C . LYS B 1 343 ? -12.016 4.793 -20.031 1 95.69 343 LYS B C 1
ATOM 6111 O O . LYS B 1 343 ? -13 4.633 -20.75 1 95.69 343 LYS B O 1
ATOM 6116 N N . THR B 1 344 ? -11.383 3.832 -19.391 1 95.31 344 THR B N 1
ATOM 6117 C CA . THR B 1 344 ? -12 2.518 -19.266 1 95.31 344 THR B CA 1
ATOM 6118 C C . THR B 1 344 ? -12.648 2.361 -17.891 1 95.31 344 THR B C 1
ATOM 6120 O O . THR B 1 344 ? -12.188 2.959 -16.906 1 95.31 344 THR B O 1
ATOM 6123 N N . GLU B 1 345 ? -13.727 1.545 -17.844 1 95 345 GLU B N 1
ATOM 6124 C CA . GLU B 1 345 ? -14.383 1.293 -16.578 1 95 345 GLU B CA 1
ATOM 6125 C C . GLU B 1 345 ? -13.398 0.725 -15.547 1 95 345 GLU B C 1
ATOM 6127 O O . GLU B 1 345 ? -12.57 -0.118 -15.883 1 95 345 GLU B O 1
ATOM 6132 N N . PRO B 1 346 ? -13.531 1.192 -14.32 1 96.31 346 PRO B N 1
ATOM 6133 C CA . PRO B 1 346 ? -12.617 0.672 -13.305 1 96.31 346 PRO B CA 1
ATOM 6134 C C . PRO B 1 346 ? -12.922 -0.776 -12.922 1 96.31 346 PRO B C 1
ATOM 6136 O O . PRO B 1 346 ? -14.031 -1.26 -13.156 1 96.31 346 PRO B O 1
ATOM 6139 N N . VAL B 1 347 ? -11.93 -1.441 -12.398 1 98.06 347 VAL B N 1
ATOM 6140 C CA . VAL B 1 347 ? -12.07 -2.803 -11.891 1 98.06 347 VAL B CA 1
ATOM 6141 C C . VAL B 1 347 ? -12.867 -2.789 -10.586 1 98.06 347 VAL B C 1
ATOM 6143 O O . VAL B 1 347 ? -12.609 -1.972 -9.703 1 98.06 347 VAL B O 1
ATOM 6146 N N . SER B 1 348 ? -13.859 -3.629 -10.422 1 97.88 348 SER B N 1
ATOM 6147 C CA . SER B 1 348 ? -14.703 -3.664 -9.234 1 97.88 348 SER B CA 1
ATOM 6148 C C . SER B 1 348 ? -14.062 -4.504 -8.125 1 97.88 348 SER B C 1
ATOM 6150 O O . SER B 1 348 ? -13.125 -5.258 -8.383 1 97.88 348 SER B O 1
ATOM 6152 N N . LEU B 1 349 ? -14.633 -4.34 -6.93 1 98 349 LEU B N 1
ATOM 6153 C CA . LEU B 1 349 ? -14.195 -5.121 -5.777 1 98 349 LEU B CA 1
ATOM 6154 C C . LEU B 1 349 ? -14.391 -6.613 -6.023 1 98 349 LEU B C 1
ATOM 6156 O O . LEU B 1 349 ? -13.516 -7.422 -5.715 1 98 349 LEU B O 1
ATOM 6160 N N . SER B 1 350 ? -15.492 -6.996 -6.578 1 98.38 350 SER B N 1
ATOM 6161 C CA . SER B 1 350 ? -15.781 -8.398 -6.859 1 98.38 350 SER B CA 1
ATOM 6162 C C . SER B 1 350 ? -14.805 -8.969 -7.879 1 98.38 350 SER B C 1
ATOM 6164 O O . SER B 1 350 ? -14.344 -10.102 -7.734 1 98.38 350 SER B O 1
ATOM 6166 N N . GLU B 1 351 ? -14.469 -8.195 -8.906 1 98.69 351 GLU B N 1
ATOM 6167 C CA . GLU B 1 351 ? -13.547 -8.648 -9.945 1 98.69 351 GLU B CA 1
ATOM 6168 C C . GLU B 1 351 ? -12.156 -8.906 -9.383 1 98.69 351 GLU B C 1
ATOM 6170 O O . GLU B 1 351 ? -11.523 -9.914 -9.695 1 98.69 351 GLU B O 1
ATOM 6175 N N . ILE B 1 352 ? -11.695 -7.973 -8.555 1 98.81 352 ILE B N 1
ATOM 6176 C CA . ILE B 1 352 ? -10.328 -8.086 -8.062 1 98.81 352 ILE B CA 1
ATOM 6177 C C . ILE B 1 352 ? -10.227 -9.266 -7.098 1 98.81 352 ILE B C 1
ATOM 6179 O O . ILE B 1 352 ? -9.211 -9.969 -7.066 1 98.81 352 ILE B O 1
ATOM 6183 N N . ILE B 1 353 ? -11.25 -9.508 -6.242 1 98.88 353 ILE B N 1
ATOM 6184 C CA . ILE B 1 353 ? -11.273 -10.664 -5.352 1 98.88 353 ILE B CA 1
ATOM 6185 C C . ILE B 1 353 ? -11.297 -11.953 -6.172 1 98.88 353 ILE B C 1
ATOM 6187 O O . ILE B 1 353 ? -10.594 -12.914 -5.848 1 98.88 353 ILE B O 1
ATOM 6191 N N . TYR B 1 354 ? -12.102 -11.914 -7.23 1 98.88 354 TYR B N 1
ATOM 6192 C CA . TYR B 1 354 ? -12.188 -13.062 -8.125 1 98.88 354 TYR B CA 1
ATOM 6193 C C . TYR B 1 354 ? -10.812 -13.43 -8.672 1 98.88 354 TYR B C 1
ATOM 6195 O O . TYR B 1 354 ? -10.414 -14.594 -8.625 1 98.88 354 TYR B O 1
ATOM 6203 N N . LEU B 1 355 ? -10.062 -12.492 -9.156 1 98.94 355 LEU B N 1
ATOM 6204 C CA . LEU B 1 355 ? -8.742 -12.75 -9.727 1 98.94 355 LEU B CA 1
ATOM 6205 C C . LEU B 1 355 ? -7.82 -13.383 -8.695 1 98.94 355 LEU B C 1
ATOM 6207 O O . LEU B 1 355 ? -6.992 -14.234 -9.031 1 98.94 355 LEU B O 1
ATOM 6211 N N . ALA B 1 356 ? -7.984 -12.984 -7.398 1 98.88 356 ALA B N 1
ATOM 6212 C CA . ALA B 1 356 ? -7.066 -13.398 -6.34 1 98.88 356 ALA B CA 1
ATOM 6213 C C . ALA B 1 356 ? -7.473 -14.75 -5.758 1 98.88 356 ALA B C 1
ATOM 6215 O O . ALA B 1 356 ? -6.766 -15.312 -4.918 1 98.88 356 ALA B O 1
ATOM 6216 N N . THR B 1 357 ? -8.641 -15.297 -6.137 1 98.88 357 THR B N 1
ATOM 6217 C CA . THR B 1 357 ? -9.18 -16.531 -5.57 1 98.88 357 THR B CA 1
ATOM 6218 C C . THR B 1 357 ? -9.633 -17.484 -6.676 1 98.88 357 THR B C 1
ATOM 6220 O O . THR B 1 357 ? -8.805 -18.125 -7.316 1 98.88 357 THR B O 1
ATOM 6223 N N . ASN B 1 358 ? -10.922 -17.344 -7.09 1 98.81 358 ASN B N 1
ATOM 6224 C CA . ASN B 1 358 ? -11.461 -18.312 -8.047 1 98.81 358 ASN B CA 1
ATOM 6225 C C . ASN B 1 358 ? -10.875 -18.094 -9.445 1 98.81 358 ASN B C 1
ATOM 6227 O O . ASN B 1 358 ? -10.719 -19.047 -10.211 1 98.81 358 ASN B O 1
ATOM 6231 N N . GLY B 1 359 ? -10.625 -16.844 -9.82 1 98.88 359 GLY B N 1
ATOM 6232 C CA . GLY B 1 359 ? -9.945 -16.594 -11.086 1 98.88 359 GLY B CA 1
ATOM 6233 C C . GLY B 1 359 ? -8.578 -17.234 -11.164 1 98.88 359 GLY B C 1
ATOM 6234 O O . GLY B 1 359 ? -8.219 -17.812 -12.188 1 98.88 359 GLY B O 1
ATOM 6235 N N . GLY B 1 360 ? -7.801 -17.062 -10.078 1 98.88 360 GLY B N 1
ATOM 6236 C CA . GLY B 1 360 ? -6.527 -17.766 -10.008 1 98.88 360 GLY B CA 1
ATOM 6237 C C . GLY B 1 360 ? -6.668 -19.266 -10.094 1 98.88 360 GLY B C 1
ATOM 6238 O O . GLY B 1 360 ? -5.867 -19.938 -10.75 1 98.88 360 GLY B O 1
ATOM 6239 N N . ALA B 1 361 ? -7.684 -19.797 -9.414 1 98.88 361 ALA B N 1
ATOM 6240 C CA . ALA B 1 361 ? -7.941 -21.234 -9.484 1 98.88 361 ALA B CA 1
ATOM 6241 C C . ALA B 1 361 ? -8.234 -21.672 -10.914 1 98.88 361 ALA B C 1
ATOM 6243 O O . ALA B 1 361 ? -7.758 -22.719 -11.367 1 98.88 361 ALA B O 1
ATOM 6244 N N . HIS B 1 362 ? -8.961 -20.859 -11.664 1 98.75 362 HIS B N 1
ATOM 6245 C CA . HIS B 1 362 ? -9.258 -21.141 -13.062 1 98.75 362 HIS B CA 1
ATOM 6246 C C . HIS B 1 362 ? -7.988 -21.156 -13.906 1 98.75 362 HIS B C 1
ATOM 6248 O O . HIS B 1 362 ? -7.832 -22 -14.789 1 98.75 362 HIS B O 1
ATOM 6254 N N . CYS B 1 363 ? -7.125 -20.234 -13.625 1 98.88 363 CYS B N 1
ATOM 6255 C CA . CYS B 1 363 ? -5.875 -20.141 -14.367 1 98.88 363 CYS B CA 1
ATOM 6256 C C . CYS B 1 363 ? -5.043 -21.406 -14.195 1 98.88 363 CYS B C 1
ATOM 6258 O O . CYS B 1 363 ? -4.293 -21.797 -15.086 1 98.88 363 CYS B O 1
ATOM 6260 N N . LEU B 1 364 ? -5.219 -22.078 -13.078 1 98.81 364 LEU B N 1
ATOM 6261 C CA . LEU B 1 364 ? -4.434 -23.266 -12.758 1 98.81 364 LEU B CA 1
ATOM 6262 C C . LEU B 1 364 ? -5.258 -24.547 -12.945 1 98.81 364 LEU B C 1
ATOM 6264 O O . LEU B 1 364 ? -4.859 -25.609 -12.5 1 98.81 364 LEU B O 1
ATOM 6268 N N . ASN B 1 365 ? -6.395 -24.4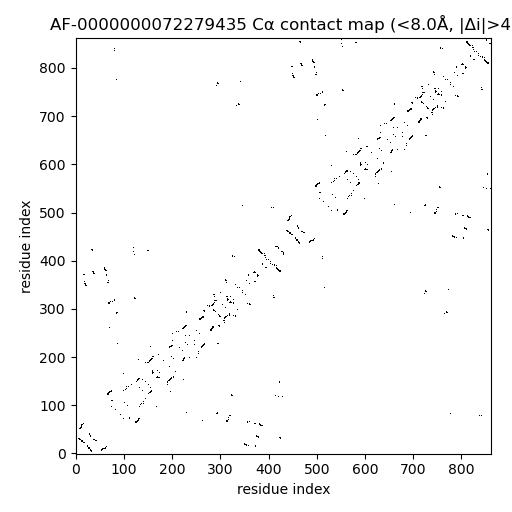38 -13.555 1 98.38 365 ASN B N 1
ATOM 6269 C CA . ASN B 1 365 ? -7.32 -25.531 -13.789 1 98.38 365 ASN B CA 1
ATOM 6270 C C . ASN B 1 365 ? -7.699 -26.234 -12.484 1 98.38 365 ASN B C 1
ATOM 6272 O O . ASN B 1 365 ? -7.742 -27.469 -12.43 1 98.38 365 ASN B O 1
ATOM 6276 N N . MET B 1 366 ? -7.938 -25.375 -11.43 1 98.56 366 MET B N 1
ATOM 6277 C CA . MET B 1 366 ? -8.258 -25.938 -10.117 1 98.56 366 MET B CA 1
ATOM 6278 C C . MET B 1 366 ? -9.578 -25.375 -9.594 1 98.56 366 MET B C 1
ATOM 6280 O O . MET B 1 366 ? -9.883 -25.516 -8.406 1 98.56 366 MET B O 1
ATOM 6284 N N . GLN B 1 367 ? -10.359 -24.766 -10.453 1 97.62 367 GLN B N 1
ATOM 6285 C CA . GLN B 1 367 ? -11.578 -24.078 -10.047 1 97.62 367 GLN B CA 1
ATOM 6286 C C . GLN B 1 367 ? -12.57 -25.047 -9.406 1 97.62 367 GLN B C 1
ATOM 6288 O O . GLN B 1 367 ? -13.438 -24.625 -8.633 1 97.62 367 GLN B O 1
ATOM 6293 N N . ASP B 1 368 ? -12.445 -26.328 -9.688 1 98 368 ASP B N 1
ATOM 6294 C CA . ASP B 1 368 ? -13.336 -27.328 -9.102 1 98 368 ASP B CA 1
ATOM 6295 C C . ASP B 1 368 ? -12.82 -27.797 -7.742 1 98 368 ASP B C 1
ATOM 6297 O O . ASP B 1 368 ? -13.508 -28.516 -7.023 1 98 368 ASP B O 1
ATOM 6301 N N . GLN B 1 369 ? -11.695 -27.344 -7.344 1 98.44 369 GLN B N 1
ATOM 6302 C CA . GLN B 1 369 ? -11.062 -27.844 -6.121 1 98.44 369 GLN B CA 1
ATOM 6303 C C . GLN B 1 369 ? -10.914 -26.719 -5.094 1 98.44 369 GLN B C 1
ATOM 6305 O O . GLN B 1 369 ? -11.039 -26.953 -3.889 1 98.44 369 GLN B O 1
ATOM 6310 N N . ILE B 1 370 ? -10.602 -25.547 -5.516 1 98.69 370 ILE B N 1
ATOM 6311 C CA . ILE B 1 370 ? -10.32 -24.453 -4.586 1 98.69 370 ILE B CA 1
ATOM 6312 C C . ILE B 1 370 ? -10.812 -23.125 -5.176 1 98.69 370 ILE B C 1
ATOM 6314 O O . ILE B 1 370 ? -11.422 -23.109 -6.246 1 98.69 370 ILE B O 1
ATOM 6318 N N . GLY B 1 371 ? -10.68 -21.984 -4.461 1 98.62 371 GLY B N 1
ATOM 6319 C CA . GLY B 1 371 ? -10.953 -20.641 -4.953 1 98.62 371 GLY B CA 1
ATOM 6320 C C . GLY B 1 371 ? -12.305 -20.109 -4.504 1 98.62 371 GLY B C 1
ATOM 6321 O O . GLY B 1 371 ? -12.547 -18.906 -4.566 1 98.62 371 GLY B O 1
ATOM 6322 N N . SER B 1 372 ? -13.188 -20.922 -4.129 1 98.62 372 SER B N 1
ATOM 6323 C CA . SER B 1 372 ? -14.492 -20.594 -3.562 1 98.62 372 SER B CA 1
ATOM 6324 C C . SER B 1 372 ? -14.961 -21.672 -2.592 1 98.62 372 SER B C 1
ATOM 6326 O O . SER B 1 372 ? -14.312 -22.719 -2.451 1 98.62 372 SER B O 1
ATOM 6328 N N . PHE B 1 373 ? -15.984 -21.375 -1.821 1 98.75 373 PHE B N 1
ATOM 6329 C CA . PHE B 1 373 ? -16.531 -22.344 -0.877 1 98.75 373 PHE B CA 1
ATOM 6330 C C . PHE B 1 373 ? -17.719 -23.078 -1.474 1 98.75 373 PHE B C 1
ATOM 6332 O O . PHE B 1 373 ? -18.812 -22.5 -1.597 1 98.75 373 PHE B O 1
ATOM 6339 N N . GLU B 1 374 ? -17.531 -24.25 -1.848 1 98.31 374 GLU B N 1
ATOM 6340 C CA . GLU B 1 374 ? -18.578 -25.156 -2.297 1 98.31 374 GLU B CA 1
ATOM 6341 C C . GLU B 1 374 ? -18.375 -26.562 -1.713 1 98.31 374 GLU B C 1
ATOM 6343 O O . GLU B 1 374 ? -17.234 -26.984 -1.477 1 98.31 374 GLU B O 1
ATOM 6348 N N . VAL B 1 375 ? -19.5 -27.234 -1.503 1 98.38 375 VAL B N 1
ATOM 6349 C CA . VAL B 1 375 ? -19.406 -28.609 -1.018 1 98.38 375 VAL B CA 1
ATOM 6350 C C . VAL B 1 375 ? -18.594 -29.453 -1.996 1 98.38 375 VAL B C 1
ATOM 6352 O O . VAL B 1 375 ? -18.797 -29.375 -3.209 1 98.38 375 VAL B O 1
ATOM 6355 N N . GLY B 1 376 ? -17.641 -30.172 -1.476 1 98.38 376 GLY B N 1
ATOM 6356 C CA . GLY B 1 376 ? -16.781 -31.016 -2.303 1 98.38 376 GLY B CA 1
ATOM 6357 C C . GLY B 1 376 ? -15.414 -30.406 -2.533 1 98.38 376 GLY B C 1
ATOM 6358 O O . GLY B 1 376 ? -14.438 -31.125 -2.758 1 98.38 376 GLY B O 1
ATOM 6359 N N . LYS B 1 377 ? -15.289 -29.078 -2.502 1 98.75 377 LYS B N 1
ATOM 6360 C CA . LYS B 1 377 ? -14 -28.406 -2.674 1 98.75 377 LYS B CA 1
ATOM 6361 C C . LYS B 1 377 ? -13.133 -28.562 -1.429 1 98.75 377 LYS B C 1
ATOM 6363 O O . LYS B 1 377 ? -13.633 -28.875 -0.348 1 98.75 377 LYS B O 1
ATOM 6368 N N . LYS B 1 378 ? -11.828 -28.469 -1.638 1 98.75 378 LYS B N 1
ATOM 6369 C CA . LYS B 1 378 ? -10.891 -28.453 -0.521 1 98.75 378 LYS B CA 1
ATOM 6370 C C . LYS B 1 378 ? -11.07 -27.188 0.325 1 98.75 378 LYS B C 1
ATOM 6372 O O . LYS B 1 378 ? -11.414 -26.125 -0.198 1 98.75 378 LYS B O 1
ATOM 6377 N N . PHE B 1 379 ? -10.867 -27.344 1.634 1 98.69 379 PHE B N 1
ATOM 6378 C CA . PHE B 1 379 ? -10.961 -26.203 2.535 1 98.69 379 PHE B CA 1
ATOM 6379 C C . PHE B 1 379 ? -9.641 -25.438 2.576 1 98.69 379 PHE B C 1
ATOM 6381 O O . PHE B 1 379 ? -8.875 -25.562 3.533 1 98.69 379 PHE B O 1
ATOM 6388 N N . ASP B 1 380 ? -9.336 -24.719 1.558 1 98.81 380 ASP B N 1
ATOM 6389 C CA . ASP B 1 380 ? -8.344 -23.656 1.543 1 98.81 380 ASP B CA 1
ATOM 6390 C C . ASP B 1 380 ? -8.969 -22.312 1.958 1 98.81 380 ASP B C 1
ATOM 6392 O O . ASP B 1 380 ? -9.672 -21.688 1.169 1 98.81 380 ASP B O 1
ATOM 6396 N N . ALA B 1 381 ? -8.609 -21.891 3.176 1 98.81 381 ALA B N 1
ATOM 6397 C CA . ALA B 1 381 ? -9.391 -20.781 3.727 1 98.81 381 ALA B CA 1
ATOM 6398 C C . ALA B 1 381 ? -8.539 -19.906 4.641 1 98.81 381 ALA B C 1
ATOM 6400 O O . ALA B 1 381 ? -7.551 -20.375 5.211 1 98.81 381 ALA B O 1
ATOM 6401 N N . LEU B 1 382 ? -8.914 -18.719 4.688 1 98.88 382 LEU B N 1
ATOM 6402 C CA . LEU B 1 382 ? -8.438 -17.766 5.691 1 98.88 382 LEU B CA 1
ATOM 6403 C C . LEU B 1 382 ? -9.523 -17.484 6.723 1 98.88 382 LEU B C 1
ATOM 6405 O O . LEU B 1 382 ? -10.688 -17.281 6.367 1 98.88 382 LEU B O 1
ATOM 6409 N N . ARG B 1 383 ? -9.227 -17.594 7.941 1 98.75 383 ARG B N 1
ATOM 6410 C CA . ARG B 1 383 ? -10.039 -16.953 8.969 1 98.75 383 ARG B CA 1
ATOM 6411 C C . ARG B 1 383 ? -9.555 -15.523 9.234 1 98.75 383 ARG B C 1
ATOM 6413 O O . ARG B 1 383 ? -8.453 -15.328 9.758 1 98.75 383 ARG B O 1
ATOM 6420 N N . VAL B 1 384 ? -10.328 -14.547 8.859 1 98.62 384 VAL B N 1
ATOM 6421 C CA . VAL B 1 384 ? -9.984 -13.133 8.953 1 98.62 384 VAL B CA 1
ATOM 6422 C C . VAL B 1 384 ? -10.617 -12.531 10.211 1 98.62 384 VAL B C 1
ATOM 6424 O O . VAL B 1 384 ? -11.781 -12.805 10.516 1 98.62 384 VAL B O 1
ATOM 6427 N N . ASP B 1 385 ? -9.883 -11.797 10.961 1 98.25 385 ASP B N 1
ATOM 6428 C CA . ASP B 1 385 ? -10.359 -11.055 12.125 1 98.25 385 ASP B CA 1
ATOM 6429 C C . ASP B 1 385 ? -9.977 -9.578 12.023 1 98.25 385 ASP B C 1
ATOM 6431 O O . ASP B 1 385 ? -8.859 -9.195 12.383 1 98.25 385 ASP B O 1
ATOM 6435 N N . LEU B 1 386 ? -10.93 -8.734 11.625 1 97.75 386 LEU B N 1
ATOM 6436 C CA . LEU B 1 386 ? -10.641 -7.32 11.422 1 97.75 386 LEU B CA 1
ATOM 6437 C C . LEU B 1 386 ? -10.398 -6.617 12.75 1 97.75 386 LEU B C 1
ATOM 6439 O O . LEU B 1 386 ? -9.883 -5.5 12.781 1 97.75 386 LEU B O 1
ATOM 6443 N N . ASN B 1 387 ? -10.711 -7.242 13.836 1 95.94 387 ASN B N 1
ATOM 6444 C CA . ASN B 1 387 ? -10.539 -6.664 15.172 1 95.94 387 ASN B CA 1
ATOM 6445 C C . ASN B 1 387 ? -9.312 -7.234 15.875 1 95.94 387 ASN B C 1
ATOM 6447 O O . ASN B 1 387 ? -9.203 -7.156 17.094 1 95.94 387 ASN B O 1
ATOM 6451 N N . ALA B 1 388 ? -8.492 -7.895 15.125 1 93.88 388 ALA B N 1
ATOM 6452 C CA . ALA B 1 388 ? -7.285 -8.469 15.711 1 93.88 388 ALA B CA 1
ATOM 6453 C C . ALA B 1 388 ? -6.504 -7.414 16.5 1 93.88 388 ALA B C 1
ATOM 6455 O O . ALA B 1 388 ? -6.676 -6.211 16.266 1 93.88 388 ALA B O 1
ATOM 6456 N N . ASN B 1 389 ? -5.648 -7.859 17.422 1 87.25 389 ASN B N 1
ATOM 6457 C CA . ASN B 1 389 ? -4.789 -6.945 18.156 1 87.25 389 ASN B CA 1
ATOM 6458 C C . ASN B 1 389 ? -3.859 -6.168 17.234 1 87.25 389 ASN B C 1
ATOM 6460 O O . ASN B 1 389 ? -3.246 -6.742 16.328 1 87.25 389 ASN B O 1
ATOM 6464 N N . ASP B 1 390 ? -3.789 -4.914 17.359 1 88.19 390 ASP B N 1
ATOM 6465 C CA . ASP B 1 390 ? -2.918 -4.012 16.609 1 88.19 390 ASP B CA 1
ATOM 6466 C C . ASP B 1 390 ? -3.314 -3.955 15.141 1 88.19 390 ASP B C 1
ATOM 6468 O O . ASP B 1 390 ? -2.479 -3.686 14.273 1 88.19 390 ASP B O 1
ATOM 6472 N N . SER B 1 391 ? -4.613 -4.426 14.875 1 94.5 391 SER B N 1
ATOM 6473 C CA . SER B 1 391 ? -5.152 -4.355 13.516 1 94.5 391 SER B CA 1
ATOM 6474 C C . SER B 1 391 ? -4.938 -2.975 12.906 1 94.5 391 SER B C 1
ATOM 6476 O O . SER B 1 391 ? -5.055 -1.961 13.602 1 94.5 391 SER B O 1
ATOM 6478 N N . PRO B 1 392 ? -4.578 -2.932 11.625 1 95.88 392 PRO B N 1
ATOM 6479 C CA . PRO B 1 392 ? -4.566 -1.636 10.945 1 95.88 392 PRO B CA 1
ATOM 6480 C C . PRO B 1 392 ? -5.973 -1.081 10.711 1 95.88 392 PRO B C 1
ATOM 6482 O O . PRO B 1 392 ? -6.121 0.053 10.25 1 95.88 392 PRO B O 1
ATOM 6485 N N . ILE B 1 393 ? -6.973 -1.852 11.047 1 97.31 393 ILE B N 1
ATOM 6486 C CA . ILE B 1 393 ? -8.367 -1.51 10.781 1 97.31 393 ILE B CA 1
ATOM 6487 C C . ILE B 1 393 ? -9.102 -1.242 12.094 1 97.31 393 ILE B C 1
ATOM 6489 O O . ILE B 1 393 ? -9 -2.031 13.039 1 97.31 393 ILE B O 1
ATOM 6493 N N . ASP B 1 394 ? -9.711 -0.098 12.219 1 95.94 394 ASP B N 1
ATOM 6494 C CA . ASP B 1 394 ? -10.734 0.122 13.234 1 95.94 394 ASP B CA 1
ATOM 6495 C C . ASP B 1 394 ? -12.133 -0.059 12.656 1 95.94 394 ASP B C 1
ATOM 6497 O O . ASP B 1 394 ? -12.57 0.733 11.82 1 95.94 394 ASP B O 1
ATOM 6501 N N . LEU B 1 395 ? -12.75 -1.096 13.109 1 94.62 395 LEU B N 1
ATOM 6502 C CA . LEU B 1 395 ? -14.078 -1.377 12.586 1 94.62 395 LEU B CA 1
ATOM 6503 C C . LEU B 1 395 ? -15.141 -0.594 13.344 1 94.62 395 LEU B C 1
ATOM 6505 O O . LEU B 1 395 ? -15.078 -0.483 14.57 1 94.62 395 LEU B O 1
ATOM 6509 N N . PHE B 1 396 ? -16.078 -0.031 12.648 1 93 396 PHE B N 1
ATOM 6510 C CA . PHE B 1 396 ? -17.219 0.689 13.219 1 93 396 PHE B CA 1
ATOM 6511 C C . PHE B 1 396 ? -18.484 -0.151 13.148 1 93 396 PHE B C 1
ATOM 6513 O O . PHE B 1 396 ? -18.641 -0.973 12.242 1 93 396 PHE B O 1
ATOM 6520 N N . GLU B 1 397 ? -19.422 0.049 14.016 1 90.56 397 GLU B N 1
ATOM 6521 C CA . GLU B 1 397 ? -20.625 -0.777 14.164 1 90.56 397 GLU B CA 1
ATOM 6522 C C . GLU B 1 397 ? -21.5 -0.708 12.922 1 90.56 397 GLU B C 1
ATOM 6524 O O . GLU B 1 397 ? -22.203 -1.666 12.602 1 90.56 397 GLU B O 1
ATOM 6529 N N . TRP B 1 398 ? -21.422 0.355 12.188 1 91.62 398 TRP B N 1
ATOM 6530 C CA . TRP B 1 398 ? -22.328 0.573 11.062 1 91.62 398 TRP B CA 1
ATOM 6531 C C . TRP B 1 398 ? -21.812 -0.133 9.812 1 91.62 398 TRP B C 1
ATOM 6533 O O . TRP B 1 398 ? -22.516 -0.199 8.805 1 91.62 398 TRP B O 1
ATOM 6543 N N . ASN B 1 399 ? -20.656 -0.7 9.844 1 94.12 399 ASN B N 1
ATOM 6544 C CA . ASN B 1 399 ? -20.078 -1.32 8.656 1 94.12 399 ASN B CA 1
ATOM 6545 C C . ASN B 1 399 ? -20.938 -2.473 8.148 1 94.12 399 ASN B C 1
ATOM 6547 O O . ASN B 1 399 ? -21.25 -3.396 8.898 1 94.12 399 ASN B O 1
ATOM 6551 N N . SER B 1 400 ? -21.297 -2.414 6.859 1 96.19 400 SER B N 1
ATOM 6552 C CA . SER B 1 400 ? -21.906 -3.555 6.188 1 96.19 400 SER B CA 1
ATOM 6553 C C . SER B 1 400 ? -20.891 -4.637 5.879 1 96.19 400 SER B C 1
ATOM 6555 O O . SER B 1 400 ? -19.672 -4.41 6.023 1 96.19 400 SER B O 1
ATOM 6557 N N . ASN B 1 401 ? -21.359 -5.797 5.492 1 97.06 401 ASN B N 1
ATOM 6558 C CA . ASN B 1 401 ? -20.469 -6.863 5.059 1 97.06 401 ASN B CA 1
ATOM 6559 C C . ASN B 1 401 ? -19.578 -6.41 3.908 1 97.06 401 ASN B C 1
ATOM 6561 O O . ASN B 1 401 ? -18.375 -6.707 3.893 1 97.06 401 ASN B O 1
ATOM 6565 N N . GLU B 1 402 ? -20.156 -5.703 3.008 1 96.56 402 GLU B N 1
ATOM 6566 C CA . GLU B 1 402 ? -19.406 -5.223 1.855 1 96.56 402 GLU B CA 1
ATOM 6567 C C . GLU B 1 402 ? -18.312 -4.25 2.283 1 96.56 402 GLU B C 1
ATOM 6569 O O . GLU B 1 402 ? -17.203 -4.289 1.749 1 96.56 402 GLU B O 1
ATOM 6574 N N . GLN B 1 403 ? -18.641 -3.391 3.236 1 96.69 403 GLN B N 1
ATOM 6575 C CA . GLN B 1 403 ? -17.656 -2.426 3.725 1 96.69 403 GLN B CA 1
ATOM 6576 C C . GLN B 1 403 ? -16.547 -3.117 4.512 1 96.69 403 GLN B C 1
ATOM 6578 O O . GLN B 1 403 ? -15.398 -2.691 4.469 1 96.69 403 GLN B O 1
ATOM 6583 N N . MET B 1 404 ? -16.875 -4.191 5.199 1 97.5 404 MET B N 1
ATOM 6584 C CA . MET B 1 404 ? -15.852 -4.973 5.887 1 97.5 404 MET B CA 1
ATOM 6585 C C . MET B 1 404 ? -14.867 -5.57 4.895 1 97.5 404 MET B C 1
ATOM 6587 O O . MET B 1 404 ? -13.656 -5.551 5.125 1 97.5 404 MET B O 1
ATOM 6591 N N . VAL B 1 405 ? -15.398 -6.059 3.777 1 98.06 405 VAL B N 1
ATOM 6592 C CA . VAL B 1 405 ? -14.555 -6.637 2.74 1 98.06 405 VAL B CA 1
ATOM 6593 C C . VAL B 1 405 ? -13.695 -5.547 2.105 1 98.06 405 VAL B C 1
ATOM 6595 O O . VAL B 1 405 ? -12.508 -5.754 1.851 1 98.06 405 VAL B O 1
ATOM 6598 N N . GLU B 1 406 ? -14.328 -4.395 1.87 1 97.88 406 GLU B N 1
ATOM 6599 C CA . GLU B 1 406 ? -13.602 -3.264 1.3 1 97.88 406 GLU B CA 1
ATOM 6600 C C . GLU B 1 406 ? -12.43 -2.859 2.188 1 97.88 406 GLU B C 1
ATOM 6602 O O . GLU B 1 406 ? -11.312 -2.67 1.701 1 97.88 406 GLU B O 1
ATOM 6607 N N . ARG B 1 407 ? -12.688 -2.77 3.49 1 98.19 407 ARG B N 1
ATOM 6608 C CA . ARG B 1 407 ? -11.648 -2.41 4.445 1 98.19 407 ARG B CA 1
ATOM 6609 C C . ARG B 1 407 ? -10.57 -3.494 4.523 1 98.19 407 ARG B C 1
ATOM 6611 O O . ARG B 1 407 ? -9.383 -3.191 4.648 1 98.19 407 ARG B O 1
ATOM 6618 N N . PHE B 1 408 ? -11.008 -4.758 4.418 1 98.69 408 PHE B N 1
ATOM 6619 C CA . PHE B 1 408 ? -10.062 -5.867 4.422 1 98.69 408 PHE B CA 1
ATOM 6620 C C . PHE B 1 408 ? -9.086 -5.75 3.26 1 98.69 408 PHE B C 1
ATOM 6622 O O . PHE B 1 408 ? -7.871 -5.863 3.447 1 98.69 408 PHE B O 1
ATOM 6629 N N . ILE B 1 409 ? -9.617 -5.445 2.092 1 98.75 409 ILE B N 1
ATOM 6630 C CA . ILE B 1 409 ? -8.797 -5.406 0.888 1 98.75 409 ILE B CA 1
ATOM 6631 C C . ILE B 1 409 ? -7.938 -4.141 0.894 1 98.75 409 ILE B C 1
ATOM 6633 O O . ILE B 1 409 ? -6.746 -4.191 0.586 1 98.75 409 ILE B O 1
ATOM 6637 N N . LEU B 1 410 ? -8.445 -3.047 1.328 1 98.62 410 LEU B N 1
ATOM 6638 C CA . LEU B 1 410 ? -7.777 -1.762 1.156 1 98.62 410 LEU B CA 1
ATOM 6639 C C . LEU B 1 410 ? -6.793 -1.503 2.295 1 98.62 410 LEU B C 1
ATOM 6641 O O . LEU B 1 410 ? -5.812 -0.774 2.121 1 98.62 410 LEU B O 1
ATOM 6645 N N . GLN B 1 411 ? -7.035 -2.154 3.471 1 98.38 411 GLN B N 1
ATOM 6646 C CA . GLN B 1 411 ? -6.242 -1.79 4.641 1 98.38 411 GLN B CA 1
ATOM 6647 C C . GLN B 1 411 ? -5.586 -3.018 5.262 1 98.38 411 GLN B C 1
ATOM 6649 O O . GLN B 1 411 ? -4.66 -2.893 6.066 1 98.38 411 GLN B O 1
ATOM 6654 N N . GLY B 1 412 ? -6.121 -4.199 4.961 1 97.94 412 GLY B N 1
ATOM 6655 C CA . GLY B 1 412 ? -5.719 -5.398 5.684 1 97.94 412 GLY B CA 1
ATOM 6656 C C . GLY B 1 412 ? -4.289 -5.816 5.395 1 97.94 412 GLY B C 1
ATOM 6657 O O . GLY B 1 412 ? -3.715 -5.422 4.375 1 97.94 412 GLY B O 1
ATOM 6658 N N . ASP B 1 413 ? -3.699 -6.52 6.293 1 97.12 413 ASP B N 1
ATOM 6659 C CA . ASP B 1 413 ? -2.404 -7.18 6.164 1 97.12 413 ASP B CA 1
ATOM 6660 C C . ASP B 1 413 ? -2.357 -8.461 6.996 1 97.12 413 ASP B C 1
ATOM 6662 O O . ASP B 1 413 ? -3.398 -8.984 7.398 1 97.12 413 ASP B O 1
ATOM 6666 N N . SER B 1 414 ? -1.157 -9.047 7.164 1 97.06 414 SER B N 1
ATOM 6667 C CA . SER B 1 414 ? -1.043 -10.375 7.77 1 97.06 414 SER B CA 1
ATOM 6668 C C . SER B 1 414 ? -1.593 -10.375 9.195 1 97.06 414 SER B C 1
ATOM 6670 O O . SER B 1 414 ? -1.932 -11.438 9.727 1 97.06 414 SER B O 1
ATOM 6672 N N . ARG B 1 415 ? -1.731 -9.188 9.906 1 96.75 415 ARG B N 1
ATOM 6673 C CA . ARG B 1 415 ? -2.188 -9.109 11.289 1 96.75 415 ARG B CA 1
ATOM 6674 C C . ARG B 1 415 ? -3.652 -9.516 11.414 1 96.75 415 ARG B C 1
ATOM 6676 O O . ARG B 1 415 ? -4.082 -10.008 12.453 1 96.75 415 ARG B O 1
ATOM 6683 N N . VAL B 1 416 ? -4.402 -9.344 10.273 1 97.69 416 VAL B N 1
ATOM 6684 C CA . VAL B 1 416 ? -5.832 -9.617 10.383 1 97.69 416 VAL B CA 1
ATOM 6685 C C . VAL B 1 416 ? -6.137 -11.008 9.828 1 97.69 416 VAL B C 1
ATOM 6687 O O . VAL B 1 416 ? -7.289 -11.453 9.852 1 97.69 416 VAL B O 1
ATOM 6690 N N . ILE B 1 417 ? -5.156 -11.672 9.242 1 98.06 417 ILE B N 1
ATOM 6691 C CA . ILE B 1 417 ? -5.293 -13.07 8.836 1 98.06 417 ILE B CA 1
ATOM 6692 C C . ILE B 1 417 ? -4.98 -13.984 10.008 1 98.06 417 ILE B C 1
ATOM 6694 O O . ILE B 1 417 ? -3.834 -14.406 10.188 1 98.06 417 ILE B O 1
ATOM 6698 N N . LYS B 1 418 ? -5.957 -14.328 10.742 1 97.44 418 LYS B N 1
ATOM 6699 C CA . LYS B 1 418 ? -5.836 -15.023 12.023 1 97.44 418 LYS B CA 1
ATOM 6700 C C . LYS B 1 418 ? -5.352 -16.453 11.828 1 97.44 418 LYS B C 1
ATOM 6702 O O . LYS B 1 418 ? -4.539 -16.953 12.609 1 97.44 418 LYS B O 1
ATOM 6707 N N . GLU B 1 419 ? -5.918 -17.156 10.82 1 98.38 419 GLU B N 1
ATOM 6708 C CA . GLU B 1 419 ? -5.578 -18.531 10.508 1 98.38 419 GLU B CA 1
ATOM 6709 C C . GLU B 1 419 ? -5.559 -18.781 9.008 1 98.38 419 GLU B C 1
ATOM 6711 O O . GLU B 1 419 ? -6.348 -18.188 8.266 1 98.38 419 GLU B O 1
ATOM 6716 N N . VAL B 1 420 ? -4.656 -19.625 8.578 1 98.75 420 VAL B N 1
ATOM 6717 C CA . VAL B 1 420 ? -4.566 -20.047 7.188 1 98.75 420 VAL B CA 1
ATOM 6718 C C . VAL B 1 420 ? -4.711 -21.562 7.102 1 98.75 420 VAL B C 1
ATOM 6720 O O . VAL B 1 420 ? -3.98 -22.297 7.766 1 98.75 420 VAL B O 1
ATOM 6723 N N . TYR B 1 421 ? -5.656 -22 6.309 1 98.69 421 TYR B N 1
ATOM 6724 C CA . TYR B 1 421 ? -5.918 -23.422 6.125 1 98.69 421 TYR B CA 1
ATOM 6725 C C . TYR B 1 421 ? -5.617 -23.859 4.691 1 98.69 421 TYR B C 1
ATOM 6727 O O . TYR B 1 421 ? -5.965 -23.156 3.74 1 98.69 421 TYR B O 1
ATOM 6735 N N . VAL B 1 422 ? -4.953 -24.984 4.523 1 98.69 422 VAL B N 1
ATOM 6736 C CA . VAL B 1 422 ? -4.812 -25.672 3.246 1 98.69 422 VAL B CA 1
ATOM 6737 C C . VAL B 1 422 ? -5.324 -27.109 3.373 1 98.69 422 VAL B C 1
ATOM 6739 O O . VAL B 1 422 ? -4.812 -27.875 4.18 1 98.69 422 VAL B O 1
ATOM 6742 N N . GLU B 1 423 ? -6.355 -27.406 2.621 1 97.69 423 GLU B N 1
ATOM 6743 C CA . GLU B 1 423 ? -7.004 -28.703 2.699 1 97.69 423 GLU B CA 1
ATOM 6744 C C . GLU B 1 423 ? -7.375 -29.062 4.137 1 97.69 423 GLU B C 1
ATOM 6746 O O . GLU B 1 423 ? -7.055 -30.141 4.621 1 97.69 423 GLU B O 1
ATOM 6751 N N . GLY B 1 424 ? -7.883 -28.094 4.82 1 97.19 424 GLY B N 1
ATOM 6752 C CA . GLY B 1 424 ? -8.398 -28.312 6.16 1 97.19 424 GLY B CA 1
ATOM 6753 C C . GLY B 1 424 ? -7.324 -28.281 7.23 1 97.19 424 GLY B C 1
ATOM 6754 O O . GLY B 1 424 ? -7.625 -28.219 8.422 1 97.19 424 GLY B O 1
ATOM 6755 N N . SER B 1 425 ? -6.066 -28.266 6.871 1 97 425 SER B N 1
ATOM 6756 C CA . SER B 1 425 ? -4.961 -28.234 7.824 1 97 425 SER B CA 1
ATOM 6757 C C . SER B 1 425 ? -4.57 -26.797 8.164 1 97 425 SER B C 1
ATOM 6759 O O . SER B 1 425 ? -4.395 -25.969 7.27 1 97 425 SER B O 1
ATOM 6761 N N . LEU B 1 426 ? -4.484 -26.484 9.469 1 97.62 426 LEU B N 1
ATOM 6762 C CA . LEU B 1 426 ? -3.984 -25.188 9.914 1 97.62 426 LEU B CA 1
ATOM 6763 C C . LEU B 1 426 ? -2.49 -25.047 9.641 1 97.62 426 LEU B C 1
ATOM 6765 O O . LEU B 1 426 ? -1.682 -25.766 10.234 1 97.62 426 LEU B O 1
ATOM 6769 N N . VAL B 1 427 ? -2.129 -24.172 8.719 1 97.31 427 VAL B N 1
ATOM 6770 C CA . VAL B 1 427 ? -0.736 -24.141 8.289 1 97.31 427 VAL B CA 1
ATOM 6771 C C . VAL B 1 427 ? -0.051 -22.891 8.812 1 97.31 427 VAL B C 1
ATOM 6773 O O . VAL B 1 427 ? 1.179 -22.797 8.797 1 97.31 427 VAL B O 1
ATOM 6776 N N . ASP B 1 428 ? -0.811 -21.828 9.219 1 93.75 428 ASP B N 1
ATOM 6777 C CA . ASP B 1 428 ? -0.257 -20.594 9.773 1 93.75 428 ASP B CA 1
ATOM 6778 C C . ASP B 1 428 ? -1.27 -19.906 10.672 1 93.75 428 ASP B C 1
ATOM 6780 O O . ASP B 1 428 ? -2.479 -20.016 10.469 1 93.75 428 ASP B O 1
ATOM 6784 N N . THR B 1 429 ? -0.735 -19.234 11.711 1 90.19 429 THR B N 1
ATOM 6785 C CA . THR B 1 429 ? -1.557 -18.438 12.609 1 90.19 429 THR B CA 1
ATOM 6786 C C . THR B 1 429 ? -0.893 -17.094 12.891 1 90.19 429 THR B C 1
ATOM 6788 O O . THR B 1 429 ? 0.335 -17 12.922 1 90.19 429 THR B O 1
ATOM 6791 N N . SER B 1 430 ? -1.767 -16.094 12.922 1 80.81 430 SER B N 1
ATOM 6792 C CA . SER B 1 430 ? -1.212 -14.805 13.32 1 80.81 430 SER B CA 1
ATOM 6793 C C . SER B 1 430 ? -0.963 -14.75 14.828 1 80.81 430 SER B C 1
ATOM 6795 O O . SER B 1 430 ? -1.673 -15.391 15.602 1 80.81 430 SER B O 1
ATOM 6797 N N . ILE B 1 431 ? 0.171 -14.25 15.336 1 65.12 431 ILE B N 1
ATOM 6798 C CA . ILE B 1 431 ? 0.519 -14.164 16.75 1 65.12 431 ILE B CA 1
ATOM 6799 C C . ILE B 1 431 ? -0.165 -12.953 17.375 1 65.12 431 ILE B C 1
ATOM 6801 O O . ILE B 1 431 ? -0.258 -11.898 16.766 1 65.12 431 ILE B O 1
#

Organism: Entamoeba histolytica (strain ATCC 30459 / HM-1:IMSS / ABRM) (NCBI:txid294381)

Solvent-accessible surface area (backbone atoms only — not comparable to full-atom values): 42166 Å² total; per-residue (Å²): 128,79,78,69,77,71,64,49,33,39,34,33,41,38,41,36,19,84,44,50,88,38,70,45,79,40,74,29,29,39,33,32,43,92,17,20,23,71,44,74,32,82,59,79,57,83,91,59,59,76,86,62,43,49,70,52,53,93,63,27,34,36,32,44,18,28,26,30,62,30,32,28,52,62,38,50,80,50,44,24,42,76,80,60,35,41,65,74,60,33,38,62,73,39,52,71,66,52,48,56,54,34,68,41,53,69,55,29,49,56,50,40,52,50,46,55,51,50,25,36,50,41,38,36,32,31,37,30,33,39,46,43,76,40,54,71,36,40,49,47,44,47,51,52,30,44,74,60,50,30,30,29,34,42,11,54,34,36,35,50,40,93,52,58,76,81,66,38,37,57,57,66,56,43,52,52,47,47,52,53,51,52,63,64,46,71,86,54,86,44,38,43,57,24,49,20,50,54,33,70,78,24,35,47,73,66,43,44,31,53,50,20,49,47,25,62,76,68,71,39,35,34,39,33,50,35,46,45,33,70,70,57,46,54,50,42,51,67,75,38,69,89,39,90,46,75,65,41,49,38,52,77,28,50,48,60,33,63,45,18,40,29,32,42,46,33,72,64,53,72,67,48,51,50,52,38,42,72,36,44,23,20,42,25,46,26,39,42,19,26,40,35,24,51,33,56,66,58,56,58,58,60,42,52,72,72,66,34,44,37,20,20,16,25,31,30,26,59,5,48,45,72,27,57,47,56,24,40,39,38,37,43,42,45,19,26,48,38,26,68,77,68,70,39,76,57,54,48,73,31,37,46,52,7,20,30,14,22,26,19,19,47,42,68,75,32,50,82,38,33,23,35,90,47,73,69,13,36,34,35,27,27,38,34,26,46,73,31,81,88,31,83,50,84,82,59,91,82,59,47,73,68,44,51,51,40,29,45,45,58,47,50,55,44,61,23,36,42,32,24,23,38,46,58,39,81,64,40,67,47,132,128,78,79,70,76,71,65,46,32,39,34,34,41,37,43,36,19,86,44,50,87,38,69,46,80,40,74,29,30,39,32,33,43,93,18,21,23,72,43,73,32,81,58,79,57,83,91,57,59,78,87,63,41,49,70,52,53,91,63,27,33,37,34,45,20,28,27,31,63,30,32,28,50,61,38,50,81,48,44,25,43,76,79,60,35,42,66,74,61,33,38,61,74,39,51,71,66,52,49,56,54,35,68,40,53,69,54,28,49,56,49,39,53,51,44,53,51,51,25,37,48,40,37,37,36,31,37,29,33,38,46,42,78,39,54,72,34,40,50,48,44,48,52,52,30,43,74,59,50,29,31,30,33,43,12,54,33,35,35,48,39,90,52,59,76,80,65,39,37,56,55,67,54,43,51,53,47,49,52,54,50,52,64,65,45,70,86,55,86,43,38,41,57,25,47,20,49,54,34,71,79,25,35,46,72,66,43,43,30,52,50,21,50,46,24,63,74,67,71,39,34,3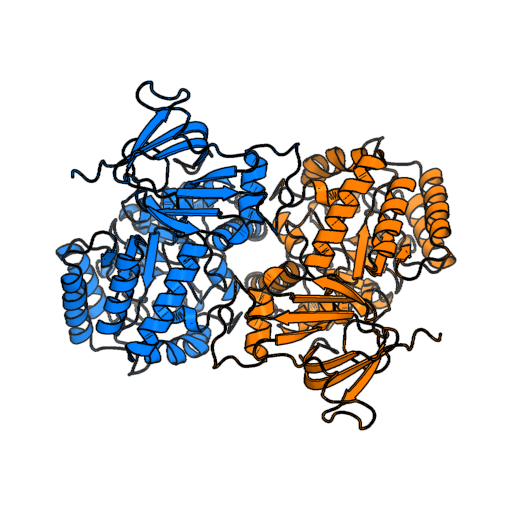4,38,33,52,33,47,46,32,68,70,56,46,54,51,43,52,68,74,39,68,90,39,91,46,74,64,40,49,39,51,76,30,50,49,60,32,64,45,17,41,29,32,43,46,33,72,64,51,73,66,47,50,50,52,37,42,72,37,44,23,20,41,24,44,26,38,43,19,27,40,35,24,52,33,57,66,58,55,60,56,63,42,52,72,73,66,36,42,36,19,21,15,26,32,30,26,58,5,48,46,72,30,56,47,56,24,39,38,38,37,43,41,44,18,28,48,38,27,69,76,66,70,38,74,56,54,49,73,30,36,45,52,7,19,32,14,23,26,19,19,49,42,68,76,31,50,81,40,33,22,34,89,48,72,69,12,36,34,34,28,26,40,34,28,47,72,30,81,87,32,83,48,84,84,58,91,82,60,47,73,68,43,50,51,40,28,44,45,57,46,49,55,44,61,23,35,42,32,25,22,40,47,57,38,81,66,39,67,47,132

Nearest PDB structures (foldseek):
  2uz9-assembly1_A  TM=9.780E-01  e=4.268E-55  Homo sapiens
  6oh9-assembly1_A-2  TM=9.691E-01  e=2.051E-54  Saccharomyces cerevisiae S288C
  6oha-assembly1_A-2  TM=9.690E-01  e=1.931E-54  Saccharomyces cerevisiae S288C
  3e0l-assembly1_B  TM=9.631E-01  e=8.225E-54  Homo sapiens
  6ohb-assembly2_D  TM=9.185E-01  e=1.365E-41  Escherichia coli K-12

InterPro domains:
  IPR006680 Amidohydrolase-related [PF01979] (61-427)
  IPR011059 Metal-dependent hydrolase, composite domain superfamily [G3DSA:2.30.40.10] (10-425)
  IPR011059 Metal-dependent hydrolase, composite domain superfamily [SSF51338] (12-74)
  IPR014311 Guanine deaminase [TIGR02967] (25-424)
  IPR032466 Metal-dependent hydrolase [SSF51556] (64-372)
  IPR051607 Metallo-dependent Hydrolases [PTHR11271] (4-427)

Sequence (862 aa):
MSETKQVKVFKGLIIDTPTSNQIRFRDSFIGVENGSIIFIENTLPKQYSENDVIVLKSGEFLFPGLIDCHLHAPQYAFIGTAFGKPLLEWLEATVHKFEPKCADKNYAEKLYNQVVRKTLQNGTTTASYFGTIHTDSDIILANICEKRHQRAFIGKVNQDQMFPDNLKESTDKSIQETIRFIESFKGYHFVKPIITPRFAVSCTRDLMKKLGQLAQERDVFLQTHLSESPGECDLIKSMYPECKNYTDVYEQYECLTDKTLLAHSIHLSDEEMDVIKKHESSLIHCPNANLTMKSGFCPVKKALGKGIKMGMGTDIAGGFSASILDSMRLGLIVGNINDIVNKTEPVSLSEIIYLATNGGAHCLNMQDQIGSFEVGKKFDALRVDLNANDSPIDLFEWNSNEQMVERFILQGDSRVIKEVYVEGSLVDTSIMSETKQVKVFKGLIIDTPTSNQIRFRDSFIGVENGSIIFIENTLPKQYSENDVIVLKSGEFLFPGLIDCHLHAPQYAFIGTAFGKPLLEWLEATVHKFEPKCADKNYAEKLYNQVVRKTLQNGTTTASYFGTIHTDSDIILANICEKRHQRAFIGKVNQDQMFPDNLKESTDKSIQETIRFIESFKGYHFVKPIITPRFAVSCTRDLMKKLGQLAQERDVFLQTHLSESPGECDLIKSMYPECKNYTDVYEQYECLTDKTLLAHSIHLSDEEMDVIKKHESSLIHCPNANLTMKSGFCPVKKALGKGIKMGMGTDIAGGFSASILDSMRLGLIVGNINDIVNKTEPVSLSEIIYLATNGGAHCLNMQDQIGSFEVGKKFDALRVDLNANDSPIDLFEWNSNEQMVERFILQGDSRVIKEVYVEGSLVDTSI

Radius of gyration: 27.78 Å; Cα contacts (8 Å, |Δi|>4): 2115; chains: 2; bounding box: 61×86×83 Å

Foldseek 3Di:
DPPPQDKAKEFAWEWFQLDLPDIDIDGWIWIATQQFTADTGNDDDPVDDPVRYHYADPQKYKYFQWAAAAAEQQLLVQAPPPFAAADVRSCVVGVLPGLLVLLDLVVLLVSLLVLLVQLVLQRHQEYEYEHAQRLVSQVSSVVNCQVLNRQYAYENEAFAAPGDPSRHDHLVVSLVSRVVSQVSCPPGDRYHYEYEHAFPLRHDLVSLLSSLVVCVVVVHAYEYEFQQAPVVQVSCCVVCVVAPGRLRSNVVSNNAALRYEYERNADDDPVSLVVNVVRLAEYEHQQQLSVRNVRHARPLVVSVVVVRQYAYHPHPRSGNGSHLLVRLQSQQVSQVVCCVPVVDHGRDLSNSLQRGFLSSCSNNVNNQAGRHDDGGHGPFIFIFRCPAVVRQDDDDPPDDPVNSSVCCSNGNGSRGRAFTDRSRDTSDGHD/DPPPQDKAKEFAWEWFQLDLPDIDIDGWIWIATQQFTADTGNDDDPVDDPVRYHYADPQKYKYFQWAAEAAEQQLLVQFPPPFAAADVRVCVVGVLPGLLVLLDLVVLLVSLLVLLVQLVLQRHQEYEYEHAQRLVSQVSSVVNCQVLNRQYAYENEAFADPGDPSRHDHLVVSLVSRVVSQVSCPPGDRYHYEYEHAFPLRHDLSSLLSSLVVCVVVVHAYEYEFQQAPVVFVSCCVVCVVAPGRLRSNVVSNNAALRYEYERNADDDPVSLVVNVVRLAEYEHQQQLSVRNVRHARPLVVSVVVVRQYAYHPHPRSGNGSHLLVRLQSQQVSQVVCCVPVVDHGRDLSNSLQRRFLSSCSNNVNNVAGRHDDGGHGPFIFIFRCPAVVRQDDDDPPDDPVNSSVCCSNRNGSRRRAFTDRSRDTSDGHD

pLDDT: mean 96.73, std 6.71, range [28.53, 98.94]